Protein AF-0000000081790454 (afdb_homodimer)

Organism: Acanthaster planci (NCBI:txid133434)

Solvent-accessible surface area (backbone atoms only — not comparable to full-atom values): 46398 Å² total; per-residue (Å²): 134,86,74,86,77,81,79,69,84,71,83,63,88,72,84,83,87,75,77,75,76,78,70,86,72,84,69,81,76,81,79,92,91,82,83,77,75,76,77,76,73,74,83,74,84,77,86,81,82,88,83,85,85,76,89,69,69,71,75,73,77,74,100,77,82,90,80,80,78,81,76,81,81,82,72,88,67,46,70,36,57,61,89,76,43,85,89,59,69,55,68,54,88,74,82,80,56,87,46,51,56,71,56,26,47,35,65,68,54,33,70,74,52,28,58,56,44,47,52,40,7,53,54,44,38,71,44,55,59,71,64,68,39,85,88,29,59,82,32,72,56,32,15,51,54,45,40,54,53,44,57,76,49,46,44,78,56,88,67,26,32,41,29,64,21,20,28,38,33,45,67,77,31,41,49,68,37,33,35,36,37,31,24,48,37,63,94,47,76,60,38,44,24,46,32,47,48,53,50,55,57,41,42,52,72,52,40,35,21,35,33,28,35,38,24,30,54,67,55,92,62,67,56,36,59,36,43,31,47,44,49,39,57,56,57,51,50,32,54,40,88,62,63,21,37,34,41,33,42,50,44,57,36,74,26,28,50,69,48,65,81,59,68,73,63,51,34,26,41,54,62,48,14,26,53,86,47,74,52,32,60,89,49,91,73,68,49,57,63,31,36,32,34,34,65,69,55,38,58,72,36,24,44,34,54,60,80,42,60,35,31,62,52,56,35,52,45,48,47,49,39,38,49,71,70,68,52,66,73,32,65,65,70,83,84,49,71,83,46,52,21,22,26,44,55,56,68,73,90,65,74,84,64,62,67,38,84,60,33,63,62,51,57,72,46,37,79,73,41,40,76,60,37,16,59,81,58,62,66,52,49,80,58,50,63,42,44,32,63,67,25,26,39,38,35,29,51,77,70,85,86,128,140,79,80,79,77,69,77,70,78,67,78,71,82,71,88,75,90,68,74,74,68,76,63,80,74,76,71,76,75,72,81,79,74,87,68,78,67,73,76,69,64,76,73,76,54,74,68,80,75,80,78,81,82,84,82,86,80,83,84,82,82,82,80,79,84,83,76,78,66,79,69,75,77,79,73,87,66,47,70,35,56,62,90,78,43,85,89,58,69,54,66,53,88,75,83,80,58,86,46,50,55,69,54,25,47,33,67,68,54,32,70,73,53,29,58,55,45,46,52,40,8,53,53,43,38,71,45,55,61,69,64,68,40,85,88,30,61,82,31,72,58,33,16,50,54,45,40,56,53,44,56,75,50,47,44,77,56,88,67,26,32,40,29,62,20,21,28,37,31,45,68,77,29,41,46,64,36,34,35,37,36,31,22,48,37,64,94,46,77,60,38,46,26,46,31,48,49,52,50,53,58,41,44,52,70,52,41,35,20,35,35,29,35,38,24,29,54,66,55,92,62,67,54,37,59,36,41,33,47,44,49,36,56,56,56,52,48,30,54,41,88,61,63,20,39,34,40,35,42,50,44,57,34,73,25,28,48,67,46,64,81,58,66,71,62,51,35,25,41,56,61,45,11,25,52,86,47,73,52,30,61,90,48,90,73,68,49,58,64,32,35,32,34,35,64,68,55,37,57,70,38,24,45,34,54,60,81,41,60,36,30,64,52,55,35,53,45,48,47,51,39,40,50,73,71,66,52,68,72,33,64,63,69,80,85,52,70,84,44,51,23,23,26,44,55,57,67,75,90,66,74,84,62,63,68,37,84,60,34,63,60,52,57,73,46,36,77,74,41,39,77,60,37,16,59,80,60,62,69,63,65,88,57,50,62,44,44,31,63,69,24,26,39,38,34,30,54,76,70,85,86,127

pLDDT: mean 78.15, std 27.87, range [16.36, 98.94]

Foldseek 3Di:
DDDDDPPPPCPCPDDDDCPPPPDDPPPPDDDDDDDPPPCPPPPDPDPDDDDDDDVPDPPDPPPDDDDPPPPPPDDDAAAADALDHPPFWAFDPDDLDFDALLRLLCLLQPDPRSVLLFVLQVVLQVPLLVLDDPVCALHPVLQCVLQVVQVVSWDDRDQWIAGFAAWIAGDRHHYPFEEEEEEEDEPPNRLQSSQLSQVSVLLVSSRYTYAYEYQYADDDFFRFLQLSQQVSLRRVVSNHDGFKYKYAYSFWHAGGSSLRPGDPQPFEQLAQAEVVCPTHDPDDQQQDRITMHGPVLCVLQLGWFRQDGFDDQRRNLVSVSSVVSPHDYHYDDPPPPSRGRYIYGRPPPDDHTDHDPCNVVCSVCSVVVSVCGHNNPNDWPQWRWRTHRNRIYTYTHDDRDD/DDPDPPPCVCPPPDDDCPVPPPPPPPPPPPDDDPPPPPCPPPPPPPPPPPDDDDDDDDPDDPPDDDPPPVPPPDDDAAAADALDHPPFWAFDPDDLDWDALLRLLCLQQPPPRSVLLFVLQVVLQVPQLVLDDPVCALHPVLQCVLQVVQVVSWDDRDQWIFTFAAWIAGDRHHYPFEEEEEEEDEPPNRLQSSQLSQVSVLLVSSRYGYAYEYQYADDDFFDFLQLSQQVSLRRVSSHHDGFKYKYAYSFWHAGGSSLRPGDPQPFEQLAQAEVVRPTHDPDDQQQDRITMHGPVLCVLQLGWFRQDGFDDQRRNLVSVSSVVSPHDYHYDDPPPPSRGNYIYGRPPPDDHTDDDPCNVVCSVCSVVVSVCGHNNPNDWPQWRWRTHRNRIYTYTHDDHDD

Structure (mmCIF, N/CA/C/O backbone):
data_AF-0000000081790454-model_v1
#
loop_
_entity.id
_entity.type
_entity.pdbx_description
1 polymer Beta-1,4-galactosyltransferase
#
loop_
_atom_site.group_PDB
_atom_site.id
_atom_site.type_symbol
_atom_site.label_atom_id
_atom_site.label_alt_id
_atom_site.label_comp_id
_atom_site.label_asym_id
_atom_site.label_entity_id
_atom_site.label_seq_id
_atom_site.pdbx_PDB_ins_code
_atom_site.Cartn_x
_atom_site.Cartn_y
_atom_site.Cartn_z
_atom_site.occupancy
_atom_site.B_iso_or_equiv
_atom_site.auth_seq_id
_atom_site.auth_comp_id
_atom_site.auth_asym_id
_atom_site.auth_atom_id
_atom_site.pdbx_PDB_model_num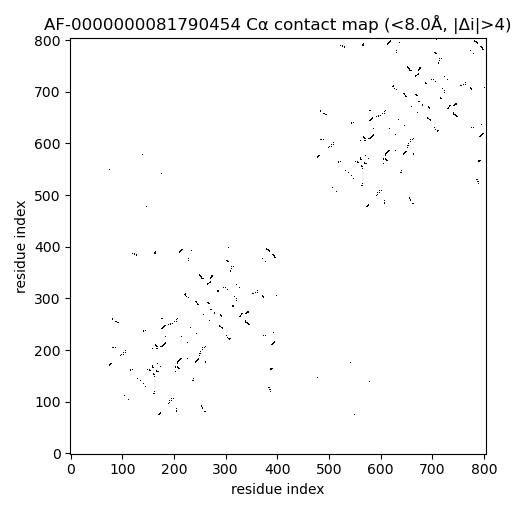
ATOM 1 N N . MET A 1 1 ? 54.562 -32.062 18.672 1 19 1 MET A N 1
ATOM 2 C CA . MET A 1 1 ? 54.812 -31.688 20.062 1 19 1 MET A CA 1
ATOM 3 C C . MET A 1 1 ? 54.719 -30.172 20.25 1 19 1 MET A C 1
ATOM 5 O O . MET A 1 1 ? 55.031 -29.641 21.312 1 19 1 MET A O 1
ATOM 9 N N . ASN A 1 2 ? 54.594 -29.453 19.062 1 19.81 2 ASN A N 1
ATOM 10 C CA . ASN A 1 2 ? 55.219 -28.141 18.938 1 19.81 2 ASN A CA 1
ATOM 11 C C . ASN A 1 2 ? 54.531 -27.094 19.781 1 19.81 2 ASN A C 1
ATOM 13 O O . ASN A 1 2 ? 53.312 -27.141 19.984 1 19.81 2 ASN A O 1
ATOM 17 N N . GLY A 1 3 ? 55.125 -26.188 20.562 1 19.03 3 GLY A N 1
ATOM 18 C CA . GLY A 1 3 ? 55.281 -25.406 21.781 1 19.03 3 GLY A CA 1
ATOM 19 C C . GLY A 1 3 ? 54.625 -24.047 21.672 1 19.03 3 GLY A C 1
ATOM 20 O O . GLY A 1 3 ? 54.781 -23.203 22.562 1 19.03 3 GLY A O 1
ATOM 21 N N . ILE A 1 4 ? 53.906 -23.688 20.469 1 22.06 4 ILE A N 1
ATOM 22 C CA . ILE A 1 4 ? 54.031 -22.25 20.312 1 22.06 4 ILE A CA 1
ATOM 23 C C . ILE A 1 4 ? 53.344 -21.547 21.484 1 22.06 4 ILE A C 1
ATOM 25 O O . ILE A 1 4 ? 52.344 -22.031 22.016 1 22.06 4 ILE A O 1
ATOM 29 N N . GLN A 1 5 ? 53.844 -20.406 21.828 1 18.7 5 GLN A N 1
ATOM 30 C CA . GLN A 1 5 ? 54.062 -19.359 22.828 1 18.7 5 GLN A CA 1
ATOM 31 C C . GLN A 1 5 ? 52.938 -18.359 22.844 1 18.7 5 GLN A C 1
ATOM 33 O O . GLN A 1 5 ? 52.594 -17.781 21.812 1 18.7 5 GLN A O 1
ATOM 38 N N . LYS A 1 6 ? 51.875 -18.531 23.797 1 19.11 6 LYS A N 1
ATOM 39 C CA . LYS A 1 6 ? 50.562 -17.969 24.062 1 19.11 6 LYS A CA 1
ATOM 40 C C . LYS A 1 6 ? 50.656 -16.484 24.422 1 19.11 6 LYS A C 1
ATOM 42 O O . LYS A 1 6 ? 51.312 -16.125 25.406 1 19.11 6 LYS A O 1
ATOM 47 N N . ALA A 1 7 ? 51.094 -15.641 23.406 1 19.56 7 ALA A N 1
ATOM 48 C CA . ALA A 1 7 ? 51.5 -14.297 23.812 1 19.56 7 ALA A CA 1
ATOM 49 C C . ALA A 1 7 ? 50.312 -13.516 24.359 1 19.56 7 ALA A C 1
ATOM 51 O O . ALA A 1 7 ? 49.219 -13.492 23.75 1 19.56 7 ALA A O 1
ATOM 52 N N . PHE A 1 8 ? 50.156 -13.25 25.719 1 19.64 8 PHE A N 1
ATOM 53 C CA . PHE A 1 8 ? 49.188 -12.758 26.703 1 19.64 8 PHE A CA 1
ATOM 54 C C . PHE A 1 8 ? 49 -11.25 26.562 1 19.64 8 PHE A C 1
ATOM 56 O O . PHE A 1 8 ? 48.062 -10.68 27.141 1 19.64 8 PHE A O 1
ATOM 63 N N . ALA A 1 9 ? 48.781 -10.641 25.344 1 20.28 9 ALA A N 1
ATOM 64 C CA . ALA A 1 9 ? 49.062 -9.211 25.516 1 20.28 9 ALA A CA 1
ATOM 65 C C . ALA A 1 9 ? 48.031 -8.547 26.422 1 20.28 9 ALA A C 1
ATOM 67 O O . ALA A 1 9 ? 46.812 -8.766 26.25 1 20.28 9 ALA A O 1
ATOM 68 N N . VAL A 1 10 ? 48.312 -8.164 27.641 1 19.27 10 VAL A N 1
ATOM 69 C CA . VAL A 1 10 ? 47.812 -7.613 28.891 1 19.27 10 VAL A CA 1
ATOM 70 C C . VAL A 1 10 ? 47.406 -6.156 28.688 1 19.27 10 VAL A C 1
ATOM 72 O O . VAL A 1 10 ? 48.219 -5.32 28.297 1 19.27 10 VAL A O 1
ATOM 75 N N . CYS A 1 11 ? 46.688 -5.66 27.672 1 20.14 11 CYS A N 1
ATOM 76 C CA . CYS A 1 11 ? 46.781 -4.207 27.734 1 20.14 11 CYS A CA 1
ATOM 77 C C . CYS A 1 11 ? 46.125 -3.672 29 1 20.14 11 CYS A C 1
ATOM 79 O O . CYS A 1 11 ? 44.969 -4.02 29.312 1 20.14 11 CYS A O 1
ATOM 81 N N . LEU A 1 12 ? 46.875 -3.184 29.922 1 19.67 12 LEU A N 1
ATOM 82 C CA . LEU A 1 12 ? 46.812 -2.74 31.312 1 19.67 12 LEU A CA 1
ATOM 83 C C . LEU A 1 12 ? 46.062 -1.419 31.422 1 19.67 12 LEU A C 1
ATOM 85 O O . LEU A 1 12 ? 45.75 -0.974 32.531 1 19.67 12 LEU A O 1
ATOM 89 N N . VAL A 1 13 ? 45.219 -0.922 30.547 1 22.52 13 VAL A N 1
ATOM 90 C CA . VAL A 1 13 ? 45.156 0.494 30.891 1 22.52 13 VAL A CA 1
ATOM 91 C C . VAL A 1 13 ? 44.562 0.667 32.281 1 22.52 13 VAL A C 1
ATOM 93 O O . VAL A 1 13 ? 43.531 0.083 32.594 1 22.52 13 VAL A O 1
ATOM 96 N N . VAL A 1 14 ? 45.25 1.153 33.312 1 19.31 14 VAL A N 1
ATOM 97 C CA . VAL A 1 14 ? 45.312 1.181 34.781 1 19.31 14 VAL A CA 1
ATOM 98 C C . VAL A 1 14 ? 44.156 2.012 35.312 1 19.31 14 VAL A C 1
ATOM 100 O O . VAL A 1 14 ? 43.562 1.686 36.375 1 19.31 14 VAL A O 1
ATOM 103 N N . GLY A 1 15 ? 43.875 3.211 34.812 1 20.62 15 GLY A N 1
ATOM 104 C CA . GLY A 1 15 ? 43.656 4.102 35.938 1 20.62 15 GLY A CA 1
ATOM 105 C C . GLY A 1 15 ? 42.406 3.771 36.75 1 20.62 15 GLY A C 1
ATOM 106 O O . GLY A 1 15 ? 41.594 2.963 36.312 1 20.62 15 GLY A O 1
ATOM 107 N N . THR A 1 16 ? 41.969 4.668 37.75 1 18.81 16 THR A N 1
ATOM 108 C CA . THR A 1 16 ? 41.469 4.598 39.125 1 18.81 16 THR A CA 1
ATOM 109 C C . THR A 1 16 ? 40 4.184 39.156 1 18.81 16 THR A C 1
ATOM 111 O O . THR A 1 16 ? 39.625 3.205 39.812 1 18.81 16 THR A O 1
ATOM 114 N N . THR A 1 17 ? 39.031 5.219 39.438 1 20.53 17 THR A N 1
ATOM 115 C CA . THR A 1 17 ? 37.969 5.121 40.438 1 20.53 17 THR A CA 1
ATOM 116 C C . THR A 1 17 ? 36.75 4.391 39.875 1 20.53 17 THR A C 1
ATOM 118 O O . THR A 1 17 ? 36.375 4.59 38.719 1 20.53 17 THR A O 1
ATOM 121 N N . LEU A 1 18 ? 36.219 3.322 40.438 1 19 18 LEU A N 1
ATOM 122 C CA . LEU A 1 18 ? 35.406 2.125 40.281 1 19 18 LEU A CA 1
ATOM 123 C C . LEU A 1 18 ? 33.906 2.482 40.188 1 19 18 LEU A C 1
ATOM 125 O O . LEU A 1 18 ? 33.188 2.398 41.188 1 19 18 LEU A O 1
ATOM 129 N N . GLN A 1 19 ? 33.5 3.762 39.906 1 19.33 19 GLN A N 1
ATOM 130 C CA . GLN A 1 19 ? 32.156 3.867 40.469 1 19.33 19 GLN A CA 1
ATOM 131 C C . GLN A 1 19 ? 31.172 2.969 39.75 1 19.33 19 GLN A C 1
ATOM 133 O O . GLN A 1 19 ? 31.078 3 38.531 1 19.33 19 GLN A O 1
ATOM 138 N N . LEU A 1 20 ? 30.781 1.791 40.281 1 18.45 20 LEU A N 1
ATOM 139 C CA . LEU A 1 20 ? 30.047 0.651 39.719 1 18.45 20 LEU A CA 1
ATOM 140 C C . LEU A 1 20 ? 28.609 1.036 39.375 1 18.45 20 LEU A C 1
ATOM 142 O O . LEU A 1 20 ? 27.844 1.417 40.25 1 18.45 20 LEU A O 1
ATOM 146 N N . VAL A 1 21 ? 28.344 2.068 38.594 1 18.69 21 VAL A N 1
ATOM 147 C CA . VAL A 1 21 ? 26.906 2.371 38.688 1 18.69 21 VAL A CA 1
ATOM 148 C C . VAL A 1 21 ? 26.109 1.251 38.062 1 18.69 21 VAL A C 1
ATOM 150 O O . VAL A 1 21 ? 26.359 0.872 36.906 1 18.69 21 VAL A O 1
ATOM 153 N N . ILE A 1 22 ? 25.5 0.336 38.812 1 18.14 22 ILE A N 1
ATOM 154 C CA . ILE A 1 22 ? 24.781 -0.915 38.594 1 18.14 22 ILE A CA 1
ATOM 155 C C . ILE A 1 22 ? 23.547 -0.646 37.75 1 18.14 22 ILE A C 1
ATOM 157 O O . ILE A 1 22 ? 22.609 0.022 38.188 1 18.14 22 ILE A O 1
ATOM 161 N N . LEU A 1 23 ? 23.641 -0.166 36.531 1 18.03 23 LEU A N 1
ATOM 162 C CA . LEU A 1 23 ? 22.328 0.188 36 1 18.03 23 LEU A CA 1
ATOM 163 C C . LEU A 1 23 ? 21.484 -1.061 35.75 1 18.03 23 LEU A C 1
ATOM 165 O O . LEU A 1 23 ? 22 -2.064 35.25 1 18.03 23 LEU A O 1
ATOM 169 N N . PRO A 1 24 ? 20.234 -1.239 36.375 1 19 24 PRO A N 1
ATOM 170 C CA . PRO A 1 24 ? 19.406 -2.447 36.469 1 19 24 PRO A CA 1
ATOM 171 C C . PRO A 1 24 ? 19.078 -3.037 35.094 1 19 24 PRO A C 1
ATOM 173 O O . PRO A 1 24 ? 18.766 -2.295 34.156 1 19 24 PRO A O 1
ATOM 176 N N . LEU A 1 25 ? 19.766 -4.105 34.719 1 18.61 25 LEU A N 1
ATOM 177 C CA . LEU A 1 25 ? 19.656 -4.891 33.5 1 18.61 25 LEU A CA 1
ATOM 178 C C . LEU A 1 25 ? 18.328 -5.633 33.438 1 18.61 25 LEU A C 1
ATOM 180 O O . LEU A 1 25 ? 18.031 -6.461 34.312 1 18.61 25 LEU A O 1
ATOM 184 N N . PHE A 1 26 ? 17.234 -4.91 33.062 1 18.86 26 PHE A N 1
ATOM 185 C CA . PHE A 1 26 ? 15.945 -5.586 33.062 1 18.86 26 PHE A CA 1
ATOM 186 C C . PHE A 1 26 ? 16 -6.879 32.25 1 18.86 26 PHE A C 1
ATOM 188 O O . PHE A 1 26 ? 16.406 -6.875 31.109 1 18.86 26 PHE A O 1
ATOM 195 N N . TYR A 1 27 ? 16.344 -7.918 32.906 1 17.56 27 TYR A N 1
ATOM 196 C CA . TYR A 1 27 ? 16.5 -9.281 32.406 1 17.56 27 TYR A CA 1
ATOM 197 C C . TYR A 1 27 ? 15.156 -9.883 32.031 1 17.56 27 TYR A C 1
ATOM 199 O O . TYR A 1 27 ? 14.258 -9.977 32.875 1 17.56 27 TYR A O 1
ATOM 207 N N . PHE A 1 28 ? 14.688 -9.562 30.938 1 18.02 28 PHE A N 1
ATOM 208 C CA . PHE A 1 28 ? 13.398 -10.094 30.5 1 18.02 28 PHE A CA 1
ATOM 209 C C . PHE A 1 28 ? 13.438 -11.617 30.438 1 18.02 28 PHE A C 1
ATOM 211 O O . PHE A 1 28 ? 14.156 -12.188 29.609 1 18.02 28 PHE A O 1
ATOM 218 N N . HIS A 1 29 ? 13.305 -12.164 31.547 1 16.36 29 HIS A N 1
ATOM 219 C CA . HIS A 1 29 ? 13.344 -13.617 31.719 1 16.36 29 HIS A CA 1
ATOM 220 C C . HIS A 1 29 ? 12.203 -14.281 30.953 1 16.36 29 HIS A C 1
ATOM 222 O O . HIS A 1 29 ? 11.078 -13.781 30.953 1 16.36 29 HIS A O 1
ATOM 228 N N . ARG A 1 30 ? 12.422 -15.266 30.125 1 18.58 30 ARG A N 1
ATOM 229 C CA . ARG A 1 30 ? 11.852 -16.188 29.156 1 18.58 30 ARG A CA 1
ATOM 230 C C . ARG A 1 30 ? 10.836 -17.125 29.812 1 18.58 30 ARG A C 1
ATOM 232 O O . ARG A 1 30 ? 10.273 -18 29.156 1 18.58 30 ARG A O 1
ATOM 239 N N . GLY A 1 31 ? 10.789 -17.266 31.156 1 18.22 31 GLY A N 1
ATOM 240 C CA . GLY A 1 31 ? 10.477 -18.656 31.5 1 18.22 31 GLY A CA 1
ATOM 241 C C . GLY A 1 31 ? 9.062 -19.047 31.109 1 18.22 31 GLY A C 1
ATOM 242 O O . GLY A 1 31 ? 8.859 -20 30.359 1 18.22 31 GLY A O 1
ATOM 243 N N . MET A 1 32 ? 8.016 -19.203 32.188 1 17.95 32 MET A N 1
ATOM 244 C CA . MET A 1 32 ? 7.227 -20.344 32.656 1 17.95 32 MET A CA 1
ATOM 245 C C . MET A 1 32 ? 5.938 -20.484 31.844 1 17.95 32 MET A C 1
ATOM 247 O O . MET A 1 32 ? 5.512 -19.547 31.172 1 17.95 32 MET A O 1
ATOM 251 N N . SER A 1 33 ? 4.832 -21.375 32.406 1 17.94 33 SER A N 1
ATOM 252 C CA . SER A 1 33 ? 3.844 -22.422 32.125 1 17.94 33 SER A CA 1
ATOM 253 C C . SER A 1 33 ? 2.555 -21.812 31.578 1 17.94 33 SER A C 1
ATOM 255 O O . SER A 1 33 ? 2.158 -22.109 30.438 1 17.94 33 SER A O 1
ATOM 257 N N . GLY A 1 34 ? 1.314 -22.125 32.344 1 18.98 34 GLY A N 1
ATOM 258 C CA . GLY A 1 34 ? 0.034 -22.781 32.156 1 18.98 34 GLY A CA 1
ATOM 259 C C . GLY A 1 34 ? -1.061 -21.828 31.688 1 18.98 34 GLY A C 1
ATOM 260 O O . GLY A 1 34 ? -1.711 -22.078 30.672 1 18.98 34 GLY A O 1
ATOM 261 N N . ASP A 1 35 ? -1.716 -21.078 32.688 1 18.75 35 ASP A N 1
ATOM 262 C CA . ASP A 1 35 ? -3.156 -20.953 32.906 1 18.75 35 ASP A CA 1
ATOM 263 C C . ASP A 1 35 ? -3.738 -19.797 32.094 1 18.75 35 ASP A C 1
ATOM 265 O O . ASP A 1 35 ? -3.385 -18.641 32.344 1 18.75 35 ASP A O 1
ATOM 269 N N . TRP A 1 36 ? -3.908 -19.953 30.891 1 18.28 36 TRP A N 1
ATOM 270 C CA . TRP A 1 36 ? -4.445 -18.953 29.953 1 18.28 36 TRP A CA 1
ATOM 271 C C . TRP A 1 36 ? -5.812 -18.469 30.422 1 18.28 36 TRP A C 1
ATOM 273 O O . TRP A 1 36 ? -6.793 -19.219 30.391 1 18.28 36 TRP A O 1
ATOM 283 N N . TYR A 1 37 ? -5.824 -17.734 31.562 1 18.88 37 TYR A N 1
ATOM 284 C CA . TYR A 1 37 ? -7.125 -17.281 32.062 1 18.88 37 TYR A CA 1
ATOM 285 C C . TYR A 1 37 ? -7.855 -16.469 30.984 1 18.88 37 TYR A C 1
ATOM 287 O O . TYR A 1 37 ? -7.258 -15.625 30.312 1 18.88 37 TYR A O 1
ATOM 295 N N . GLN A 1 38 ? -8.844 -17.094 30.438 1 18.58 38 GLN A N 1
ATOM 296 C CA . GLN A 1 38 ? -9.906 -16.594 29.562 1 18.58 38 GLN A CA 1
ATOM 297 C C . GLN A 1 38 ? -10.562 -15.359 30.172 1 18.58 38 GLN A C 1
ATOM 299 O O . GLN A 1 38 ? -11.195 -15.438 31.219 1 18.58 38 GLN A O 1
ATOM 304 N N . PHE A 1 39 ? -9.867 -14.273 30.297 1 17.73 39 PHE A N 1
ATOM 305 C CA . PHE A 1 39 ? -10.586 -13.156 30.906 1 17.73 39 PHE A CA 1
ATOM 306 C C . PHE A 1 39 ? -11.812 -12.789 30.078 1 17.73 39 PHE A C 1
ATOM 308 O O . PHE A 1 39 ? -11.695 -12.422 28.906 1 17.73 39 PHE A O 1
ATOM 315 N N . GLU A 1 40 ? -12.953 -13.469 30.328 1 21.16 40 GLU A N 1
ATOM 316 C CA . GLU A 1 40 ? -14.297 -13.102 29.906 1 21.16 40 GLU A CA 1
ATOM 317 C C . GLU A 1 40 ? -14.688 -11.727 30.438 1 21.16 40 GLU A C 1
ATOM 319 O O . GLU A 1 40 ? -15.172 -11.602 31.562 1 21.16 40 GLU A O 1
ATOM 324 N N . GLY A 1 41 ? -13.812 -10.75 30.547 1 20.19 41 GLY A N 1
ATOM 325 C CA . GLY A 1 41 ? -14.312 -9.57 31.234 1 20.19 41 GLY A CA 1
ATOM 326 C C . GLY A 1 41 ? -15.461 -8.898 30.5 1 20.19 41 GLY A C 1
ATOM 327 O O . GLY A 1 41 ? -15.406 -8.711 29.281 1 20.19 41 GLY A O 1
ATOM 328 N N . GLU A 1 42 ? -16.703 -9.203 30.922 1 21.05 42 GLU A N 1
ATOM 329 C CA . GLU A 1 42 ? -17.953 -8.5 30.641 1 21.05 42 GLU A CA 1
ATOM 330 C C . GLU A 1 42 ? -17.828 -7.02 31 1 21.05 42 GLU A C 1
ATOM 332 O O . GLU A 1 42 ? -17.422 -6.668 32.094 1 21.05 42 GLU A O 1
ATOM 337 N N . ILE A 1 43 ? -17.234 -6.293 30.234 1 20.55 43 ILE A N 1
ATOM 338 C CA . ILE A 1 43 ? -17.172 -4.883 30.609 1 20.55 43 ILE A CA 1
ATOM 339 C C . ILE A 1 43 ? -18.578 -4.312 30.719 1 20.55 43 ILE A C 1
ATOM 341 O O . ILE A 1 43 ? -19.344 -4.324 29.75 1 20.55 43 ILE A O 1
ATOM 345 N N . TYR A 1 44 ? -19.203 -4.387 32.031 1 21.23 44 TYR A N 1
ATOM 346 C CA . TYR A 1 44 ? -20.438 -3.713 32.406 1 21.23 44 TYR A CA 1
ATOM 347 C C . TYR A 1 44 ? -20.219 -2.217 32.594 1 21.23 44 TYR A C 1
ATOM 349 O O . TYR A 1 44 ? -19.297 -1.802 33.281 1 21.23 44 TYR A O 1
ATOM 357 N N . VAL A 1 45 ? -20.375 -1.449 31.734 1 19.59 45 VAL A N 1
ATOM 358 C CA . VAL A 1 45 ? -20.328 -0.007 31.953 1 19.59 45 VAL A CA 1
ATOM 359 C C . VAL A 1 45 ? -21.5 0.423 32.812 1 19.59 45 VAL A C 1
ATOM 361 O O . VAL A 1 45 ? -22.656 0.406 32.375 1 19.59 45 VAL A O 1
ATOM 364 N N . ARG A 1 46 ? -21.594 0.083 34.188 1 21.86 46 ARG A N 1
ATOM 365 C CA . ARG A 1 46 ? -22.641 0.592 35.062 1 21.86 46 ARG A CA 1
ATOM 366 C C . ARG A 1 46 ? -22.453 2.08 35.344 1 21.86 46 ARG A C 1
ATOM 368 O O . ARG A 1 46 ? -21.375 2.504 35.781 1 21.86 46 ARG A O 1
ATOM 375 N N . ALA A 1 47 ? -23.344 3.094 34.906 1 21.11 47 ALA A N 1
ATOM 376 C CA . ALA A 1 47 ? -23.547 4.496 35.25 1 21.11 47 ALA A CA 1
ATOM 377 C C . ALA A 1 47 ? -23.969 4.637 36.719 1 21.11 47 ALA A C 1
ATOM 379 O O . ALA A 1 47 ? -25 4.113 37.125 1 21.11 47 ALA A O 1
ATOM 380 N N . GLU A 1 48 ? -23.156 4.621 37.656 1 21.77 48 GLU A N 1
ATOM 381 C CA . GLU A 1 48 ? -23.516 4.801 39.062 1 21.77 48 GLU A CA 1
ATOM 382 C C . GLU A 1 48 ? -24.016 6.219 39.344 1 21.77 48 GLU A C 1
ATOM 384 O O . GLU A 1 48 ? -23.312 7.191 39.062 1 21.77 48 GLU A O 1
ATOM 389 N N . SER A 1 49 ? -25.484 6.516 39.594 1 22 49 SER A N 1
ATOM 390 C CA . SER A 1 49 ? -26.281 7.613 40.125 1 22 49 SER A CA 1
ATOM 391 C C . SER A 1 49 ? -25.953 7.844 41.594 1 22 49 SER A C 1
ATOM 393 O O . SER A 1 49 ? -25.969 6.91 42.406 1 22 49 SER A O 1
ATOM 395 N N . THR A 1 50 ? -25.297 8.781 42.062 1 21.08 50 THR A N 1
ATOM 396 C CA . THR A 1 50 ? -25.125 9.172 43.469 1 21.08 50 THR A CA 1
ATOM 397 C C . THR A 1 50 ? -26.438 9.727 44.031 1 21.08 50 THR A C 1
ATOM 399 O O . THR A 1 50 ? -26.969 10.711 43.5 1 21.08 50 THR A O 1
ATOM 402 N N . ARG A 1 51 ? -27.297 9.062 45.125 1 23.12 51 ARG A N 1
ATOM 403 C CA . ARG A 1 51 ? -28.453 9.203 46.031 1 23.12 51 ARG A CA 1
ATOM 404 C C . ARG A 1 51 ? -28.203 10.297 47.062 1 23.12 51 ARG A C 1
ATOM 406 O O . ARG A 1 51 ? -27.391 10.141 47.969 1 23.12 51 ARG A O 1
ATOM 413 N N . THR A 1 52 ? -28.422 11.57 47 1 20.97 52 THR A N 1
ATOM 414 C CA . THR A 1 52 ? -28.672 12.375 48.188 1 20.97 52 THR A CA 1
ATOM 415 C C . THR A 1 52 ? -29.891 11.844 48.938 1 20.97 52 THR A C 1
ATOM 417 O O . THR A 1 52 ? -30.656 11.031 48.406 1 20.97 52 THR A O 1
ATOM 420 N N . GLY A 1 53 ? -30.734 12.602 50.125 1 21.36 53 GLY A N 1
ATOM 421 C CA . GLY A 1 53 ? -31.625 12.516 51.281 1 21.36 53 GLY A CA 1
ATOM 422 C C . GLY A 1 53 ? -33.031 12.031 50.938 1 21.36 53 GLY A C 1
ATOM 423 O O . GLY A 1 53 ? -33.469 10.969 51.375 1 21.36 53 GLY A O 1
ATOM 424 N N . SER A 1 54 ? -34.312 13.039 51.156 1 22.41 54 SER A N 1
ATOM 425 C CA . SER A 1 54 ? -35.625 12.508 51.469 1 22.41 54 SER A CA 1
ATOM 426 C C . SER A 1 54 ? -35.969 11.32 50.562 1 22.41 54 SER A C 1
ATOM 428 O O . SER A 1 54 ? -35.25 11.016 49.625 1 22.41 54 SER A O 1
ATOM 430 N N . GLY A 1 55 ? -37.656 10.898 50.5 1 20.2 55 GLY A N 1
ATOM 431 C CA . GLY A 1 55 ? -38.406 9.742 50.031 1 20.2 55 GLY A CA 1
ATOM 432 C C . GLY A 1 55 ? -38.125 9.367 48.594 1 20.2 55 GLY A C 1
ATOM 433 O O . GLY A 1 55 ? -38.75 9.898 47.688 1 20.2 55 GLY A O 1
ATOM 434 N N . ARG A 1 56 ? -37.219 9.492 48.281 1 20.94 56 ARG A N 1
ATOM 435 C CA . ARG A 1 56 ? -36.656 10.031 47.062 1 20.94 56 ARG A CA 1
ATOM 436 C C . ARG A 1 56 ? -36.938 9.117 45.875 1 20.94 56 ARG A C 1
ATOM 438 O O . ARG A 1 56 ? -36.406 8.008 45.781 1 20.94 56 ARG A O 1
ATOM 445 N N . GLY A 1 57 ? -38.25 9.312 45.375 1 17.69 57 GLY A N 1
ATOM 446 C CA . GLY A 1 57 ? -39.125 8.43 44.656 1 17.69 57 GLY A CA 1
ATOM 447 C C . GLY A 1 57 ? -38.469 7.73 43.5 1 17.69 57 GLY A C 1
ATOM 448 O O . GLY A 1 57 ? -37.438 8.188 43 1 17.69 57 GLY A O 1
ATOM 449 N N . VAL A 1 58 ? -38.75 6.363 43.469 1 18.36 58 VAL A N 1
ATOM 450 C CA . VAL A 1 58 ? -38.469 5.285 42.531 1 18.36 58 VAL A CA 1
ATOM 451 C C . VAL A 1 58 ? -38.75 5.75 41.094 1 18.36 58 VAL A C 1
ATOM 453 O O . VAL A 1 58 ? -39.906 6.117 40.781 1 18.36 58 VAL A O 1
ATOM 456 N N . VAL A 1 59 ? -38 6.777 40.781 1 20.27 59 VAL A N 1
ATOM 457 C CA . VAL A 1 59 ? -38.562 7.219 39.531 1 20.27 59 VAL A CA 1
ATOM 458 C C . VAL A 1 59 ? -39.094 6.016 38.75 1 20.27 59 VAL A C 1
ATOM 460 O O . VAL A 1 59 ? -38.438 4.965 38.688 1 20.27 59 VAL A O 1
ATOM 463 N N . GLY A 1 60 ? -40.344 5.879 38.781 1 18.33 60 GLY A N 1
ATOM 464 C CA . GLY A 1 60 ? -41.281 4.984 38.094 1 18.33 60 GLY A CA 1
ATOM 465 C C . GLY A 1 60 ? -40.75 4.527 36.719 1 18.33 60 GLY A C 1
ATOM 466 O O . GLY A 1 60 ? -39.906 5.191 36.125 1 18.33 60 GLY A O 1
ATOM 467 N N . THR A 1 61 ? -40.844 3.209 36.625 1 21.09 61 THR A N 1
ATOM 468 C CA . THR A 1 61 ? -40.781 2.176 35.594 1 21.09 61 THR A CA 1
ATOM 469 C C . THR A 1 61 ? -41.594 2.588 34.375 1 21.09 61 THR A C 1
ATOM 471 O O . THR A 1 61 ? -42.812 2.451 34.344 1 21.09 61 THR A O 1
ATOM 474 N N . ALA A 1 62 ? -41.531 3.803 33.875 1 20.59 62 ALA A N 1
ATOM 475 C CA . ALA A 1 62 ? -42.562 3.93 32.875 1 20.59 62 ALA A CA 1
ATOM 476 C C . ALA A 1 62 ? -42.594 2.727 31.938 1 20.59 62 ALA A C 1
ATOM 478 O O . ALA A 1 62 ? -41.562 2.086 31.719 1 20.59 62 ALA A O 1
ATOM 479 N N . SER A 1 63 ? -43.781 2.17 31.5 1 20.61 63 SER A N 1
ATOM 480 C CA . SER A 1 63 ? -44.562 1.372 30.578 1 20.61 63 SER A CA 1
ATOM 481 C C . SER A 1 63 ? -44.219 1.7 29.125 1 20.61 63 SER A C 1
ATOM 483 O O . SER A 1 63 ? -44.812 2.613 28.531 1 20.61 63 SER A O 1
ATOM 485 N N . ARG A 1 64 ? -42.906 1.692 28.688 1 24.16 64 ARG A N 1
ATOM 486 C CA . ARG A 1 64 ? -41.75 1.767 27.797 1 24.16 64 ARG A CA 1
ATOM 487 C C . ARG A 1 64 ? -41.781 0.652 26.75 1 24.16 64 ARG A C 1
ATOM 489 O O . ARG A 1 64 ? -41.594 -0.52 27.094 1 24.16 64 ARG A O 1
ATOM 496 N N . ASN A 1 65 ? -42.219 0.739 25.453 1 25.5 65 ASN A N 1
ATOM 497 C CA . ASN A 1 65 ? -42.781 0.106 24.266 1 25.5 65 ASN A CA 1
ATOM 498 C C . ASN A 1 65 ? -41.719 -0.571 23.422 1 25.5 65 ASN A C 1
ATOM 500 O O . ASN A 1 65 ? -40.531 -0.24 23.531 1 25.5 65 ASN A O 1
ATOM 504 N N . GLY A 1 66 ? -41.812 -1.647 22.391 1 26.41 66 GLY A N 1
ATOM 505 C CA . GLY A 1 66 ? -41.156 -2.754 21.719 1 26.41 66 GLY A CA 1
ATOM 506 C C . GLY A 1 66 ? -40 -2.322 20.875 1 26.41 66 GLY A C 1
ATOM 507 O O . GLY A 1 66 ? -39.562 -3.041 19.953 1 26.41 66 GLY A O 1
ATOM 508 N N . SER A 1 67 ? -39.344 -1.152 20.75 1 28.86 67 SER A N 1
ATOM 509 C CA . SER A 1 67 ? -38.406 -0.877 19.656 1 28.86 67 SER A CA 1
ATOM 510 C C . SER A 1 67 ? -37.062 -1.557 19.906 1 28.86 67 SER A C 1
ATOM 512 O O . SER A 1 67 ? -36.469 -1.374 20.953 1 28.86 67 SER A O 1
ATOM 514 N N . THR A 1 68 ? -36.562 -2.732 19.281 1 30.5 68 THR A N 1
ATOM 515 C CA . THR A 1 68 ? -35.406 -3.613 19.141 1 30.5 68 THR A CA 1
ATOM 516 C C . THR A 1 68 ? -34.125 -2.807 18.891 1 30.5 68 THR A C 1
ATOM 518 O O . THR A 1 68 ? -33.938 -2.223 17.828 1 30.5 68 THR A O 1
ATOM 521 N N . THR A 1 69 ? -33.469 -2.062 19.766 1 34.12 69 THR A N 1
ATOM 522 C CA . THR A 1 69 ? -32.156 -1.456 19.641 1 34.12 69 THR A CA 1
ATOM 523 C C . THR A 1 69 ? -31.141 -2.467 19.125 1 34.12 69 THR A C 1
ATOM 525 O O . THR A 1 69 ? -30.938 -3.52 19.734 1 34.12 69 THR A O 1
ATOM 528 N N . GLU A 1 70 ? -30.781 -2.658 17.922 1 33.41 70 GLU A N 1
ATOM 529 C CA . GLU A 1 70 ? -29.766 -3.471 17.25 1 33.41 70 GLU A CA 1
ATOM 530 C C . GLU A 1 70 ? -28.406 -3.303 17.922 1 33.41 70 GLU A C 1
ATOM 532 O O . GLU A 1 70 ? -27.859 -2.195 17.969 1 33.41 70 GLU A O 1
ATOM 537 N N . ARG A 1 71 ? -28.047 -3.928 19.094 1 36.31 71 ARG A N 1
ATOM 538 C CA . ARG A 1 71 ? -26.75 -4.082 19.766 1 36.31 71 ARG A CA 1
ATOM 539 C C . ARG A 1 71 ? -25.641 -4.348 18.766 1 36.31 71 ARG A C 1
ATOM 541 O O . ARG A 1 71 ? -25.672 -5.352 18.047 1 36.31 71 ARG A O 1
ATOM 548 N N . ILE A 1 72 ? -24.984 -3.354 18.234 1 46.25 72 ILE A N 1
ATOM 549 C CA . ILE A 1 72 ? -23.828 -3.582 17.359 1 46.25 72 ILE A CA 1
ATOM 550 C C . ILE A 1 72 ? -22.75 -4.332 18.125 1 46.25 72 ILE A C 1
ATOM 552 O O . ILE A 1 72 ? -22.203 -3.822 19.109 1 46.25 72 ILE A O 1
ATOM 556 N N . LEU A 1 73 ? -22.812 -5.684 18.344 1 50.5 73 LEU A N 1
ATOM 557 C CA . LEU A 1 73 ? -21.812 -6.543 18.938 1 50.5 73 LEU A CA 1
ATOM 558 C C . LEU A 1 73 ? -20.453 -6.367 18.266 1 50.5 73 LEU A C 1
ATOM 560 O O . LEU A 1 73 ? -20.328 -6.602 17.062 1 50.5 73 LEU A O 1
ATOM 564 N N . PHE A 1 74 ? -19.625 -5.383 18.828 1 64.12 74 PHE A N 1
ATOM 565 C CA . PHE A 1 74 ? -18.234 -5.25 18.375 1 64.12 74 PHE A CA 1
ATOM 566 C C . PHE A 1 74 ? -17.391 -6.387 18.938 1 64.12 74 PHE A C 1
ATOM 568 O O . PHE A 1 74 ? -17.422 -6.664 20.141 1 64.12 74 PHE A O 1
ATOM 575 N N . HIS A 1 75 ? -16.938 -7.332 18.125 1 72.19 75 HIS A N 1
ATOM 576 C CA . HIS A 1 75 ? -16 -8.375 18.516 1 72.19 75 HIS A CA 1
ATOM 577 C C . HIS A 1 75 ? -14.586 -8.047 18.031 1 72.19 75 HIS A C 1
ATOM 579 O O . HIS A 1 75 ? -14.375 -7.777 16.859 1 72.19 75 HIS A O 1
ATOM 585 N N . ARG A 1 76 ? -13.688 -8.016 19.078 1 79.38 76 ARG A N 1
ATOM 586 C CA . ARG A 1 76 ? -12.289 -7.828 18.734 1 79.38 76 ARG A CA 1
ATOM 587 C C . ARG A 1 76 ? -11.781 -8.977 17.859 1 79.38 76 ARG A C 1
ATOM 589 O O . ARG A 1 76 ? -11.992 -10.148 18.188 1 79.38 76 ARG A O 1
ATOM 596 N N . LEU A 1 77 ? -11.227 -8.672 16.797 1 84 77 LEU A N 1
ATOM 597 C CA . LEU A 1 77 ? -10.609 -9.688 15.953 1 84 77 LEU A CA 1
ATOM 598 C C . LEU A 1 77 ? -9.156 -9.922 16.359 1 84 77 LEU A C 1
ATOM 600 O O . LEU A 1 77 ? -8.406 -8.969 16.594 1 84 77 LEU A O 1
ATOM 604 N N . SER A 1 78 ? -8.766 -11.188 16.531 1 85.75 78 SER A N 1
ATOM 605 C CA . SER A 1 78 ? -7.391 -11.562 16.844 1 85.75 78 SER A CA 1
ATOM 606 C C . SER A 1 78 ? -6.629 -11.969 15.578 1 85.75 78 SER A C 1
ATOM 608 O O . SER A 1 78 ? -7.234 -12.273 14.555 1 85.75 78 SER A O 1
ATOM 610 N N . GLU A 1 79 ? -5.355 -11.844 15.695 1 89.19 79 GLU A N 1
ATOM 611 C CA . GLU A 1 79 ? -4.512 -12.336 14.609 1 89.19 79 GLU A CA 1
ATOM 612 C C . GLU A 1 79 ? -4.621 -13.852 14.469 1 89.19 79 GLU A C 1
ATOM 614 O O . GLU A 1 79 ? -4.707 -14.57 15.469 1 89.19 79 GLU A O 1
ATOM 619 N N . CYS A 1 80 ? -4.648 -14.305 13.211 1 92.62 80 CYS A N 1
ATOM 620 C CA . CYS A 1 80 ? -4.586 -15.742 12.977 1 92.62 80 CYS A CA 1
ATOM 621 C C . CYS A 1 80 ? -3.271 -16.328 13.484 1 92.62 80 CYS A C 1
ATOM 623 O O . CYS A 1 80 ? -2.258 -15.625 13.539 1 92.62 80 CYS A O 1
ATOM 625 N N . PRO A 1 81 ? -3.357 -17.641 13.867 1 90.12 81 PRO A N 1
ATOM 626 C CA . PRO A 1 81 ? -2.07 -18.281 14.125 1 90.12 81 PRO A CA 1
ATOM 627 C C . PRO A 1 81 ? -1.163 -18.312 12.898 1 90.12 81 PRO A C 1
ATOM 629 O O . PRO A 1 81 ? -1.641 -18.5 11.773 1 90.12 81 PRO A O 1
ATOM 632 N N . ASP A 1 82 ? 0.03 -18 13.148 1 85.19 82 ASP A N 1
ATOM 633 C CA . ASP A 1 82 ? 0.988 -18.047 12.047 1 85.19 82 ASP A CA 1
ATOM 634 C C . ASP A 1 82 ? 1.341 -19.484 11.672 1 85.19 82 ASP A C 1
ATOM 636 O O . ASP A 1 82 ? 0.454 -20.297 11.406 1 85.19 82 ASP A O 1
ATOM 640 N N . SER A 1 83 ? 2.43 -20.031 11.727 1 82.69 83 SER A N 1
ATOM 641 C CA . SER A 1 83 ? 2.881 -21.344 11.242 1 82.69 83 SER A CA 1
ATOM 642 C C . SER A 1 83 ? 2.48 -22.453 12.203 1 82.69 83 SER A C 1
ATOM 644 O O . SER A 1 83 ? 2.377 -23.609 11.812 1 82.69 83 SER A O 1
ATOM 646 N N . ASN A 1 84 ? 2.158 -22.125 13.391 1 85.81 84 ASN A N 1
ATOM 647 C CA . ASN A 1 84 ? 1.718 -23.109 14.375 1 85.81 84 ASN A CA 1
ATOM 648 C C . ASN A 1 84 ? 0.199 -23.125 14.523 1 85.81 84 ASN A C 1
ATOM 650 O O . ASN A 1 84 ? -0.327 -22.703 15.562 1 85.81 84 ASN A O 1
ATOM 654 N N . ILE A 1 85 ? -0.449 -23.625 13.562 1 88.12 85 ILE A N 1
ATOM 655 C CA . ILE A 1 85 ? -1.907 -23.656 13.516 1 88.12 85 ILE A CA 1
ATOM 656 C C . ILE A 1 85 ? -2.422 -24.938 14.172 1 88.12 85 ILE A C 1
ATOM 658 O O . ILE A 1 85 ? -2.08 -26.047 13.742 1 88.12 85 ILE A O 1
ATOM 662 N N . PRO A 1 86 ? -3.295 -24.719 15.062 1 83.06 86 PRO A N 1
ATOM 663 C CA . PRO A 1 86 ? -3.816 -25.906 15.758 1 83.06 86 PRO A CA 1
ATOM 664 C C . PRO A 1 86 ? -4.566 -26.859 14.82 1 83.06 86 PRO A C 1
ATOM 666 O O . PRO A 1 86 ? -5.293 -26.406 13.938 1 83.06 86 PRO A O 1
ATOM 669 N N . HIS A 1 87 ? -4.312 -28.109 14.812 1 78.06 87 HIS A N 1
ATOM 670 C CA . HIS A 1 87 ? -5.008 -29.203 14.148 1 78.06 87 HIS A CA 1
ATOM 671 C C . HIS A 1 87 ? -4.691 -29.234 12.656 1 78.06 87 HIS A C 1
ATOM 673 O O . HIS A 1 87 ? -5.348 -29.938 11.891 1 78.06 87 HIS A O 1
ATOM 679 N N . LEU A 1 88 ? -3.764 -28.375 12.336 1 82.88 88 LEU A N 1
ATOM 680 C CA . LEU A 1 88 ? -3.334 -28.469 10.945 1 82.88 88 LEU A CA 1
ATOM 681 C C . LEU A 1 88 ? -2.463 -29.703 10.719 1 82.88 88 LEU A C 1
ATOM 683 O O . LEU A 1 88 ? -1.285 -29.703 11.086 1 82.88 88 LEU A O 1
ATOM 687 N N . ASN A 1 89 ? -2.953 -30.781 10.211 1 75.38 89 ASN A N 1
ATOM 688 C CA . ASN A 1 89 ? -2.17 -32 10.078 1 75.38 89 ASN A CA 1
ATOM 689 C C . ASN A 1 89 ? -2.619 -32.812 8.875 1 75.38 89 ASN A C 1
ATOM 691 O O . ASN A 1 89 ? -2.258 -34 8.75 1 75.38 89 ASN A O 1
ATOM 695 N N . ASN A 1 90 ? -3.182 -32.25 7.992 1 77.81 90 ASN A N 1
ATOM 696 C CA . ASN A 1 90 ? -3.707 -33 6.875 1 77.81 90 ASN A CA 1
ATOM 697 C C . ASN A 1 90 ? -2.607 -33.375 5.887 1 77.81 90 ASN A C 1
ATOM 699 O O . ASN A 1 90 ? -1.731 -32.562 5.59 1 77.81 90 ASN A O 1
ATOM 703 N N . ILE A 1 91 ? -2.543 -34.656 5.664 1 75.62 91 ILE A N 1
ATOM 704 C CA . ILE A 1 91 ? -1.73 -35.188 4.578 1 75.62 91 ILE A CA 1
ATOM 705 C C . ILE A 1 91 ? -2.635 -35.812 3.506 1 75.62 91 ILE A C 1
ATOM 707 O O . ILE A 1 91 ? -3.543 -36.594 3.812 1 75.62 91 ILE A O 1
ATOM 711 N N . SER A 1 92 ? -2.535 -35.219 2.305 1 68.12 92 SER A N 1
ATOM 712 C CA . SER A 1 92 ? -3.447 -35.688 1.264 1 68.12 92 SER A CA 1
ATOM 713 C C . SER A 1 92 ? -2.721 -36.562 0.233 1 68.12 92 SER A C 1
ATOM 715 O O . SER A 1 92 ? -1.642 -36.188 -0.238 1 68.12 92 SER A O 1
ATOM 717 N N . PHE A 1 93 ? -3.145 -37.812 0.216 1 67.19 93 PHE A N 1
ATOM 718 C CA . PHE A 1 93 ? -2.703 -38.656 -0.897 1 67.19 93 PHE A CA 1
ATOM 719 C C . PHE A 1 93 ? -3.678 -38.562 -2.064 1 67.19 93 PHE A C 1
ATOM 721 O O . PHE A 1 93 ? -4.758 -39.156 -2.031 1 67.19 93 PHE A O 1
ATOM 728 N N . TYR A 1 94 ? -3.389 -37.625 -2.93 1 70.75 94 TYR A N 1
ATOM 729 C CA . TYR A 1 94 ? -4.355 -37.031 -3.857 1 70.75 94 TYR A CA 1
ATOM 730 C C . TYR A 1 94 ? -4.516 -37.906 -5.094 1 70.75 94 TYR A C 1
ATOM 732 O O . TYR A 1 94 ? -3.566 -38.594 -5.516 1 70.75 94 TYR A O 1
ATOM 740 N N . ASP A 1 95 ? -5.77 -38.094 -5.422 1 82.19 95 ASP A N 1
ATOM 741 C CA . ASP A 1 95 ? -6.145 -38.5 -6.77 1 82.19 95 ASP A CA 1
ATOM 742 C C . ASP A 1 95 ? -5.91 -37.375 -7.773 1 82.19 95 ASP A C 1
ATOM 744 O O . ASP A 1 95 ? -6.582 -36.344 -7.727 1 82.19 95 ASP A O 1
ATOM 748 N N . LEU A 1 96 ? -4.883 -37.625 -8.641 1 91.62 96 LEU A N 1
ATOM 749 C CA . LEU A 1 96 ? -4.547 -36.594 -9.594 1 91.62 96 LEU A CA 1
ATOM 750 C C . LEU A 1 96 ? -5.219 -36.844 -10.938 1 91.62 96 LEU A C 1
ATOM 752 O O . LEU A 1 96 ? -4.652 -36.5 -11.984 1 91.62 96 LEU A O 1
ATOM 756 N N . ASP A 1 97 ? -6.422 -37.406 -10.836 1 88.94 97 ASP A N 1
ATOM 757 C CA . ASP A 1 97 ? -7.199 -37.656 -12.047 1 88.94 97 ASP A CA 1
ATOM 758 C C . ASP A 1 97 ? -7.695 -36.344 -12.641 1 88.94 97 ASP A C 1
ATOM 760 O O . ASP A 1 97 ? -7.855 -35.344 -11.93 1 88.94 97 ASP A O 1
ATOM 764 N N . ASN A 1 98 ? -7.969 -36.469 -13.953 1 91.81 98 ASN A N 1
ATOM 765 C CA . ASN A 1 98 ? -8.477 -35.281 -14.672 1 91.81 98 ASN A CA 1
ATOM 766 C C . ASN A 1 98 ? -9.812 -34.812 -14.094 1 91.81 98 ASN A C 1
ATOM 768 O O . ASN A 1 98 ? -10.648 -35.625 -13.711 1 91.81 98 ASN A O 1
ATOM 772 N N . ILE A 1 99 ? -9.938 -33.5 -14.008 1 93.69 99 ILE A N 1
ATOM 773 C CA . ILE A 1 99 ? -11.164 -32.844 -13.562 1 93.69 99 ILE A CA 1
ATOM 774 C C . ILE A 1 99 ? -11.344 -31.547 -14.32 1 93.69 99 ILE A C 1
ATOM 776 O O . ILE A 1 99 ? -10.367 -30.922 -14.75 1 93.69 99 ILE A O 1
ATOM 780 N N . THR A 1 100 ? -12.578 -31.219 -14.57 1 95.25 100 THR A N 1
ATOM 781 C CA . THR A 1 100 ? -12.844 -29.938 -15.211 1 95.25 100 THR A CA 1
ATOM 782 C C . THR A 1 100 ? -12.742 -28.797 -14.195 1 95.25 100 THR A C 1
ATOM 784 O O . THR A 1 100 ? -12.812 -29.031 -12.984 1 95.25 100 THR A O 1
ATOM 787 N N . MET A 1 101 ? -12.539 -27.625 -14.703 1 96 101 MET A N 1
ATOM 788 C CA . MET A 1 101 ? -12.477 -26.469 -13.812 1 96 101 MET A CA 1
ATOM 789 C C . MET A 1 101 ? -13.797 -26.297 -13.07 1 96 101 MET A C 1
ATOM 791 O O . MET A 1 101 ? -13.805 -25.969 -11.883 1 96 101 MET A O 1
ATOM 795 N N . ASP A 1 102 ? -14.93 -26.516 -13.75 1 94.56 102 ASP A N 1
ATOM 796 C CA . ASP A 1 102 ? -16.25 -26.438 -13.125 1 94.56 102 ASP A CA 1
ATOM 797 C C . ASP A 1 102 ? -16.359 -27.391 -11.945 1 94.56 102 ASP A C 1
ATOM 799 O O . ASP A 1 102 ? -16.906 -27.047 -10.898 1 94.56 102 ASP A O 1
ATOM 803 N N . GLN A 1 103 ? -15.859 -28.562 -12.164 1 94.75 103 GLN A N 1
ATOM 804 C CA . GLN A 1 103 ? -15.883 -29.562 -11.102 1 94.75 103 GLN A CA 1
ATOM 805 C C . GLN A 1 103 ? -14.977 -29.156 -9.938 1 94.75 103 GLN A C 1
ATOM 807 O O . GLN A 1 103 ? -15.352 -29.312 -8.773 1 94.75 103 GLN A O 1
ATOM 812 N N . ALA A 1 104 ? -13.734 -28.703 -10.281 1 95.56 104 ALA A N 1
ATOM 813 C CA . ALA A 1 104 ? -12.812 -28.234 -9.25 1 95.56 104 ALA A CA 1
ATOM 814 C C . ALA A 1 104 ? -13.43 -27.109 -8.43 1 95.56 104 ALA A C 1
ATOM 816 O O . ALA A 1 104 ? -13.312 -27.094 -7.203 1 95.56 104 ALA A O 1
ATOM 817 N N . GLU A 1 105 ? -14.078 -26.141 -9.086 1 96.25 105 GLU A N 1
ATOM 818 C CA . GLU A 1 105 ? -14.758 -25.031 -8.422 1 96.25 105 GLU A CA 1
ATOM 819 C C . GLU A 1 105 ? -15.875 -25.531 -7.512 1 96.25 105 GLU A C 1
ATOM 821 O O . GLU A 1 105 ? -16.031 -25.047 -6.391 1 96.25 105 GLU A O 1
ATOM 826 N N . SER A 1 106 ? -16.625 -26.484 -7.965 1 93.88 106 SER A N 1
ATOM 827 C CA . SER A 1 106 ? -17.688 -27.062 -7.164 1 93.88 106 SER A CA 1
ATOM 828 C C . SER A 1 106 ? -17.156 -27.719 -5.898 1 93.88 106 SER A C 1
ATOM 830 O O . SER A 1 106 ? -17.781 -27.641 -4.836 1 93.88 106 SER A O 1
ATOM 832 N N . VAL A 1 107 ? -16.047 -28.344 -6.043 1 91.94 107 VAL A N 1
ATOM 833 C CA . VAL A 1 107 ? -15.422 -29.016 -4.906 1 91.94 107 VAL A CA 1
ATOM 834 C C . VAL A 1 107 ? -14.945 -27.984 -3.893 1 91.94 107 VAL A C 1
ATOM 836 O O . VAL A 1 107 ? -15.125 -28.156 -2.684 1 91.94 107 VAL A O 1
ATOM 839 N N . VAL A 1 108 ? -14.367 -26.922 -4.332 1 95.19 108 VAL A N 1
ATOM 840 C CA . VAL A 1 108 ? -13.758 -25.906 -3.469 1 95.19 108 VAL A CA 1
ATOM 841 C C . VAL A 1 108 ? -14.852 -25.109 -2.764 1 95.19 108 VAL A C 1
ATOM 843 O O . VAL A 1 108 ? -14.75 -24.828 -1.567 1 95.19 108 VAL A O 1
ATOM 846 N N . PHE A 1 109 ? -15.922 -24.672 -3.389 1 95 109 PHE A N 1
ATOM 847 C CA . PHE A 1 109 ? -16.953 -23.797 -2.846 1 95 109 PHE A CA 1
ATOM 848 C C . PHE A 1 109 ? -18.062 -24.594 -2.182 1 95 109 PHE A C 1
ATOM 850 O O . PHE A 1 109 ? -18.734 -24.109 -1.275 1 95 109 PHE A O 1
ATOM 857 N N . GLY A 1 110 ? -18.281 -25.766 -2.602 1 89.19 110 GLY A N 1
ATOM 858 C CA . GLY A 1 110 ? -19.531 -26.438 -2.318 1 89.19 110 GLY A CA 1
ATOM 859 C C . GLY A 1 110 ? -20.656 -26.031 -3.254 1 89.19 110 GLY A C 1
ATOM 860 O O . GLY A 1 110 ? -20.625 -24.938 -3.836 1 89.19 110 GLY A O 1
ATOM 861 N N . SER A 1 111 ? -21.625 -26.75 -3.432 1 79.88 111 SER A N 1
ATOM 862 C CA . SER A 1 111 ? -22.625 -26.594 -4.484 1 79.88 111 SER A CA 1
ATOM 863 C C . SER A 1 111 ? -23.391 -25.281 -4.32 1 79.88 111 SER A C 1
ATOM 865 O O . SER A 1 111 ? -23.562 -24.531 -5.281 1 79.88 111 SER A O 1
ATOM 867 N N . GLU A 1 112 ? -23.891 -24.953 -3.209 1 83.5 112 GLU A N 1
ATOM 868 C CA . GLU A 1 112 ? -24.719 -23.766 -3.029 1 83.5 112 GLU A CA 1
ATOM 869 C C . GLU A 1 112 ? -23.891 -22.484 -3.16 1 83.5 112 GLU A C 1
ATOM 871 O O . GLU A 1 112 ? -24.281 -21.547 -3.869 1 83.5 112 GLU A O 1
ATOM 876 N N . GLU A 1 113 ? -22.797 -22.484 -2.562 1 90.75 113 GLU A N 1
ATOM 877 C CA . GLU A 1 113 ? -21.953 -21.297 -2.557 1 90.75 113 GLU A CA 1
ATOM 878 C C . GLU A 1 113 ? -21.297 -21.078 -3.916 1 90.75 113 GLU A C 1
ATOM 880 O O . GLU A 1 113 ? -20.969 -19.953 -4.277 1 90.75 113 GLU A O 1
ATOM 885 N N . PHE A 1 114 ? -21.25 -22.188 -4.684 1 93.12 114 PHE A N 1
ATOM 886 C CA . PHE A 1 114 ? -20.594 -22.094 -5.98 1 93.12 114 PHE A CA 1
ATOM 887 C C . PHE A 1 114 ? -21.391 -21.234 -6.945 1 93.12 114 PHE A C 1
ATOM 889 O O . PHE A 1 114 ? -20.828 -20.422 -7.68 1 93.12 114 PHE A O 1
ATOM 896 N N . GLU A 1 115 ? -22.656 -21.391 -6.977 1 89.94 115 GLU A N 1
ATOM 897 C CA . GLU A 1 115 ? -23.484 -20.609 -7.891 1 89.94 115 GLU A CA 1
ATOM 898 C C . GLU A 1 115 ? -23.406 -19.125 -7.578 1 89.94 115 GLU A C 1
ATOM 900 O O . GLU A 1 115 ? -23.359 -18.297 -8.492 1 89.94 115 GLU A O 1
ATOM 905 N N . LYS A 1 116 ? -23.391 -18.797 -6.359 1 90.88 116 LYS A N 1
ATOM 906 C CA . LYS A 1 116 ? -23.25 -17.391 -5.957 1 90.88 116 LYS A CA 1
ATOM 907 C C . LYS A 1 116 ? -21.891 -16.844 -6.363 1 90.88 116 LYS A C 1
ATOM 909 O O . LYS A 1 116 ? -21.797 -15.719 -6.875 1 90.88 116 LYS A O 1
ATOM 914 N N . ALA A 1 117 ? -20.891 -17.656 -6.148 1 94.5 117 ALA A N 1
ATOM 915 C CA . ALA A 1 117 ? -19.531 -17.25 -6.492 1 94.5 117 ALA A CA 1
ATOM 916 C C . ALA A 1 117 ? -19.375 -17.047 -7.996 1 94.5 117 ALA A C 1
ATOM 918 O O . ALA A 1 117 ? -18.703 -16.109 -8.445 1 94.5 117 ALA A O 1
ATOM 919 N N . ARG A 1 118 ? -20.031 -17.875 -8.711 1 93.75 118 ARG A N 1
ATOM 920 C CA . ARG A 1 118 ? -19.969 -17.797 -10.164 1 93.75 118 ARG A CA 1
ATOM 921 C C . ARG A 1 118 ? -20.625 -16.516 -10.664 1 93.75 118 ARG A C 1
ATOM 923 O O . ARG A 1 118 ? -20.109 -15.852 -11.578 1 93.75 118 ARG A O 1
ATOM 930 N N . ARG A 1 119 ? -21.75 -16.156 -10.109 1 90.56 119 ARG A N 1
ATOM 931 C CA . ARG A 1 119 ? -22.438 -14.938 -10.492 1 90.56 119 ARG A CA 1
ATOM 932 C C . ARG A 1 119 ? -21.594 -13.711 -10.188 1 90.56 119 ARG A C 1
ATOM 934 O O . ARG A 1 119 ? -21.469 -12.805 -11.016 1 90.56 119 ARG A O 1
ATOM 941 N N . ALA A 1 120 ? -21.031 -13.711 -9 1 93.25 120 ALA A N 1
ATOM 942 C CA . ALA A 1 120 ? -20.172 -12.602 -8.609 1 93.25 120 ALA A CA 1
ATOM 943 C C . ALA A 1 120 ? -18.969 -12.492 -9.539 1 93.25 120 ALA A C 1
ATOM 945 O O . ALA A 1 120 ? -18.547 -11.391 -9.898 1 93.25 120 ALA A O 1
ATOM 946 N N . THR A 1 121 ? -18.438 -13.594 -9.938 1 95.5 121 THR A N 1
ATOM 947 C CA . THR A 1 121 ? -17.25 -13.625 -10.781 1 95.5 121 THR A CA 1
ATOM 948 C C . THR A 1 121 ? -17.578 -13.148 -12.195 1 95.5 121 THR A C 1
ATOM 950 O O . THR A 1 121 ? -16.766 -12.477 -12.836 1 95.5 121 THR A O 1
ATOM 953 N N . THR A 1 122 ? -18.703 -13.57 -12.664 1 93.25 122 THR A N 1
ATOM 954 C CA . THR A 1 122 ? -19.156 -13.117 -13.977 1 93.25 122 THR A CA 1
ATOM 955 C C . THR A 1 122 ? -19.281 -11.602 -14.016 1 93.25 122 THR A C 1
ATOM 957 O O . THR A 1 122 ? -18.875 -10.961 -14.992 1 93.25 122 THR A O 1
ATOM 960 N N . LEU A 1 123 ? -19.812 -11.039 -12.992 1 91.19 123 LEU A N 1
ATOM 961 C CA . LEU A 1 123 ? -19.922 -9.586 -12.883 1 91.19 123 LEU A CA 1
ATOM 962 C C . LEU A 1 123 ? -18.547 -8.938 -12.828 1 91.19 123 LEU A C 1
ATOM 964 O O . LEU A 1 123 ? -18.297 -7.938 -13.508 1 91.19 123 LEU A O 1
ATOM 968 N N . ALA A 1 124 ? -17.703 -9.484 -12.016 1 93.38 124 ALA A N 1
ATOM 969 C CA . ALA A 1 124 ? -16.344 -8.961 -11.906 1 93.38 124 ALA A CA 1
ATOM 970 C C . ALA A 1 124 ? -15.625 -9.008 -13.25 1 93.38 124 ALA A C 1
ATOM 972 O O . ALA A 1 124 ? -14.914 -8.07 -13.617 1 93.38 124 ALA A O 1
ATOM 973 N N . ASP A 1 125 ? -15.773 -10.102 -13.953 1 93.62 125 ASP A N 1
ATOM 974 C CA . ASP A 1 125 ? -15.102 -10.289 -15.242 1 93.62 125 ASP A CA 1
ATOM 975 C C . ASP A 1 125 ? -15.578 -9.273 -16.266 1 93.62 125 ASP A C 1
ATOM 977 O O . ASP A 1 125 ? -14.828 -8.875 -17.156 1 93.62 125 ASP A O 1
ATOM 981 N N . SER A 1 126 ? -16.766 -8.875 -16.219 1 89.19 126 SER A N 1
ATOM 982 C CA . SER A 1 126 ? -17.328 -7.895 -17.141 1 89.19 126 SER A CA 1
ATOM 983 C C . SER A 1 126 ? -16.828 -6.488 -16.828 1 89.19 126 SER A C 1
ATOM 985 O O . SER A 1 126 ? -16.781 -5.625 -17.703 1 89.19 126 SER A O 1
ATOM 987 N N . LEU A 1 127 ? -16.328 -6.242 -15.664 1 86.62 127 LEU A N 1
ATOM 988 C CA . LEU A 1 127 ? -16.016 -4.898 -15.195 1 86.62 127 LEU A CA 1
ATOM 989 C C . LEU A 1 127 ? -14.508 -4.691 -15.117 1 86.62 127 LEU A C 1
ATOM 991 O O . LEU A 1 127 ? -13.969 -3.742 -15.695 1 86.62 127 LEU A O 1
ATOM 995 N N . ILE A 1 128 ? -13.812 -5.57 -14.453 1 86.62 128 ILE A N 1
ATOM 996 C CA . ILE A 1 128 ? -12.438 -5.395 -14 1 86.62 128 ILE A CA 1
ATOM 997 C C . ILE A 1 128 ? -11.516 -5.219 -15.203 1 86.62 128 ILE A C 1
ATOM 999 O O . ILE A 1 128 ? -10.672 -4.316 -15.219 1 86.62 128 ILE A O 1
ATOM 1003 N N . PRO A 1 129 ? -11.688 -6.008 -16.25 1 83.81 129 PRO A N 1
ATOM 1004 C CA . PRO A 1 129 ? -10.789 -5.848 -17.391 1 83.81 129 PRO A CA 1
ATOM 1005 C C . PRO A 1 129 ? -10.906 -4.477 -18.047 1 83.81 129 PRO A C 1
ATOM 1007 O O . PRO A 1 129 ? -9.969 -4.012 -18.688 1 83.81 129 PRO A O 1
ATOM 1010 N N . ASN A 1 130 ? -11.922 -3.793 -17.797 1 80.56 130 ASN A N 1
ATOM 1011 C CA . ASN A 1 130 ? -12.156 -2.488 -18.406 1 80.56 130 ASN A CA 1
ATOM 1012 C C . ASN A 1 130 ? -11.648 -1.355 -17.516 1 80.56 130 ASN A C 1
ATOM 1014 O O . ASN A 1 130 ? -11.648 -0.193 -17.938 1 80.56 130 ASN A O 1
ATOM 1018 N N . LEU A 1 131 ? -11.273 -1.71 -16.375 1 80.06 131 LEU A N 1
ATOM 1019 C CA . LEU A 1 131 ? -10.789 -0.7 -15.438 1 80.06 131 LEU A CA 1
ATOM 1020 C C . LEU A 1 131 ? -9.297 -0.445 -15.633 1 80.06 131 LEU A C 1
ATOM 1022 O O . LEU A 1 131 ? -8.758 0.544 -15.133 1 80.06 131 LEU A O 1
ATOM 1026 N N . ILE A 1 132 ? -8.719 -1.308 -16.266 1 69.44 132 ILE A N 1
ATOM 1027 C CA . ILE A 1 132 ? -7.273 -1.184 -16.438 1 69.44 132 ILE A CA 1
ATOM 1028 C C . ILE A 1 132 ? -6.973 -0.173 -17.547 1 69.44 132 ILE A C 1
ATOM 1030 O O . ILE A 1 132 ? -7.344 -0.378 -18.703 1 69.44 132 ILE A O 1
ATOM 1034 N N . ASP A 1 133 ? -6.711 0.995 -17.078 1 73 133 ASP A N 1
ATOM 1035 C CA . ASP A 1 133 ? -6.289 2.066 -17.969 1 73 133 ASP A CA 1
ATOM 1036 C C . ASP A 1 133 ? -4.781 2.297 -17.875 1 73 133 ASP A C 1
ATOM 1038 O O . ASP A 1 133 ? -4.184 2.098 -16.828 1 73 133 ASP A O 1
ATOM 1042 N N . LYS A 1 134 ? -4.25 2.518 -19.031 1 68.5 134 LYS A N 1
ATOM 1043 C CA . LYS A 1 134 ? -2.809 2.703 -19.156 1 68.5 134 LYS A CA 1
ATOM 1044 C C . LYS A 1 134 ? -2.311 3.805 -18.234 1 68.5 134 LYS A C 1
ATOM 1046 O O . LYS A 1 134 ? -1.16 3.775 -17.781 1 68.5 134 LYS A O 1
ATOM 1051 N N . ASN A 1 135 ? -3.186 4.609 -17.891 1 70.81 135 ASN A N 1
ATOM 1052 C CA . ASN A 1 135 ? -2.734 5.766 -17.125 1 70.81 135 ASN A CA 1
ATOM 1053 C C . ASN A 1 135 ? -2.598 5.426 -15.641 1 70.81 135 ASN A C 1
ATOM 1055 O O . ASN A 1 135 ? -1.894 6.121 -14.906 1 70.81 135 ASN A O 1
ATOM 1059 N N . VAL A 1 136 ? -3.24 4.336 -15.273 1 75.62 136 VAL A N 1
ATOM 1060 C CA . VAL A 1 136 ? -3.193 4.043 -13.844 1 75.62 136 VAL A CA 1
ATOM 1061 C C . VAL A 1 136 ? -2.602 2.654 -13.625 1 75.62 136 VAL A C 1
ATOM 1063 O O . VAL A 1 136 ? -2.547 2.17 -12.492 1 75.62 136 VAL A O 1
ATOM 1066 N N . TRP A 1 137 ? -2.127 2.102 -14.648 1 78.5 137 TRP A N 1
ATOM 1067 C CA . TRP A 1 137 ? -1.521 0.777 -14.562 1 78.5 137 TRP A CA 1
ATOM 1068 C C . TRP A 1 137 ? -0.25 0.815 -13.719 1 78.5 137 TRP A C 1
ATOM 1070 O O . TRP A 1 137 ? 0.571 1.724 -13.859 1 78.5 137 TRP A O 1
ATOM 1080 N N . PHE A 1 138 ? -0.12 -0.075 -12.742 1 79.44 138 PHE A N 1
ATOM 1081 C CA . PHE A 1 138 ? 1.003 -0.247 -11.828 1 79.44 138 PHE A CA 1
ATOM 1082 C C . PHE A 1 138 ? 1.135 0.954 -10.898 1 79.44 138 PHE A C 1
ATOM 1084 O O . PHE A 1 138 ? 2.234 1.278 -10.453 1 79.44 138 PHE A O 1
ATOM 1091 N N . LYS A 1 139 ? 0.07 1.703 -10.797 1 82.06 139 LYS A N 1
ATOM 1092 C CA . LYS A 1 139 ? 0.015 2.797 -9.836 1 82.06 139 LYS A CA 1
ATOM 1093 C C . LYS A 1 139 ? -0.905 2.455 -8.664 1 82.06 139 LYS A C 1
ATOM 1095 O O . LYS A 1 139 ? -1.797 1.614 -8.797 1 82.06 139 LYS A O 1
ATOM 1100 N N . ALA A 1 140 ? -0.642 3.174 -7.609 1 82.81 140 ALA A N 1
ATOM 1101 C CA . ALA A 1 140 ? -1.451 2.953 -6.414 1 82.81 140 ALA A CA 1
ATOM 1102 C C . ALA A 1 140 ? -2.922 3.258 -6.68 1 82.81 140 ALA A C 1
ATOM 1104 O O . ALA A 1 140 ? -3.809 2.559 -6.184 1 82.81 140 ALA A O 1
ATOM 1105 N N . SER A 1 141 ? -3.193 4.312 -7.465 1 82.69 141 SER A N 1
ATOM 1106 C CA . SER A 1 141 ? -4.566 4.703 -7.766 1 82.69 141 SER A CA 1
ATOM 1107 C C . SER A 1 141 ? -5.293 3.607 -8.539 1 82.69 141 SER A C 1
ATOM 1109 O O . SER A 1 141 ? -6.469 3.342 -8.289 1 82.69 141 SER A O 1
ATOM 1111 N N . GLY A 1 142 ? -4.551 3.01 -9.469 1 86.44 142 GLY A N 1
ATOM 1112 C CA . GLY A 1 142 ? -5.137 1.906 -10.211 1 86.44 142 GLY A CA 1
ATOM 1113 C C . GLY A 1 142 ? -5.484 0.717 -9.336 1 86.44 142 GLY A C 1
ATOM 1114 O O . GLY A 1 142 ? -6.562 0.136 -9.469 1 86.44 142 GLY A O 1
ATOM 1115 N N . ARG A 1 143 ? -4.613 0.352 -8.484 1 90.94 143 ARG A N 1
ATOM 1116 C CA . ARG A 1 143 ? -4.848 -0.756 -7.566 1 90.94 143 ARG A CA 1
ATOM 1117 C C . ARG A 1 143 ? -6.055 -0.482 -6.676 1 90.94 143 ARG A C 1
ATOM 1119 O O . ARG A 1 143 ? -6.859 -1.378 -6.422 1 90.94 143 ARG A O 1
ATOM 1126 N N . ARG A 1 144 ? -6.191 0.781 -6.176 1 89.69 144 ARG A N 1
ATOM 1127 C CA . ARG A 1 144 ? -7.312 1.169 -5.324 1 89.69 144 ARG A CA 1
ATOM 1128 C C . ARG A 1 144 ? -8.641 1.01 -6.062 1 89.69 144 ARG A C 1
ATOM 1130 O O . ARG A 1 144 ? -9.641 0.597 -5.469 1 89.69 144 ARG A O 1
ATOM 1137 N N . ILE A 1 145 ? -8.625 1.373 -7.328 1 89.38 145 ILE A N 1
ATOM 1138 C CA . ILE A 1 145 ? -9.82 1.242 -8.156 1 89.38 145 ILE A CA 1
ATOM 1139 C C . ILE A 1 145 ? -10.219 -0.229 -8.266 1 89.38 145 ILE A C 1
ATOM 1141 O O . ILE A 1 145 ? -11.391 -0.58 -8.102 1 89.38 145 ILE A O 1
ATOM 1145 N N . MET A 1 146 ? -9.188 -1.065 -8.477 1 90.88 146 MET A N 1
ATOM 1146 C CA . MET A 1 146 ? -9.43 -2.5 -8.609 1 90.88 146 MET A CA 1
ATOM 1147 C C . MET A 1 146 ? -9.961 -3.078 -7.297 1 90.88 146 MET A C 1
ATOM 1149 O O . MET A 1 146 ? -10.984 -3.768 -7.285 1 90.88 146 MET A O 1
ATOM 1153 N N . GLU A 1 147 ? -9.32 -2.748 -6.215 1 91.56 147 GLU A N 1
ATOM 1154 C CA . GLU A 1 147 ? -9.688 -3.273 -4.898 1 91.56 147 GLU A CA 1
ATOM 1155 C C . GLU A 1 147 ? -11.086 -2.836 -4.5 1 91.56 147 GLU A C 1
ATOM 1157 O O . GLU A 1 147 ? -11.867 -3.635 -3.979 1 91.56 147 GLU A O 1
ATOM 1162 N N . ALA A 1 148 ? -11.414 -1.562 -4.754 1 90 148 ALA A N 1
ATOM 1163 C CA . ALA A 1 148 ? -12.703 -1.009 -4.348 1 90 148 ALA A CA 1
ATOM 1164 C C . ALA A 1 148 ? -13.844 -1.671 -5.109 1 90 148 ALA A C 1
ATOM 1166 O O . ALA A 1 148 ? -14.891 -1.977 -4.531 1 90 148 ALA A O 1
ATOM 1167 N N . ASN A 1 149 ? -13.688 -1.89 -6.379 1 90.06 149 ASN A N 1
ATOM 1168 C CA . ASN A 1 149 ? -14.742 -2.5 -7.184 1 90.06 149 ASN A CA 1
ATOM 1169 C C . ASN A 1 149 ? -14.898 -3.984 -6.867 1 90.06 149 ASN A C 1
ATOM 1171 O O . ASN A 1 149 ? -16.016 -4.496 -6.809 1 90.06 149 ASN A O 1
ATOM 1175 N N . LEU A 1 150 ? -13.82 -4.652 -6.66 1 92.75 150 LEU A N 1
ATOM 1176 C CA . LEU A 1 150 ? -13.883 -6.07 -6.312 1 92.75 150 LEU A CA 1
ATOM 1177 C C . LEU A 1 150 ? -14.508 -6.258 -4.93 1 92.75 150 LEU A C 1
ATOM 1179 O O . LEU A 1 150 ? -15.219 -7.238 -4.695 1 92.75 150 LEU A O 1
ATOM 1183 N N . ALA A 1 151 ? -14.188 -5.348 -4.027 1 89.44 151 ALA A N 1
ATOM 1184 C CA . ALA A 1 151 ? -14.688 -5.43 -2.654 1 89.44 151 ALA A CA 1
ATOM 1185 C C . ALA A 1 151 ? -16.203 -5.414 -2.625 1 89.44 151 ALA A C 1
ATOM 1187 O O . ALA A 1 151 ? -16.828 -6.023 -1.748 1 89.44 151 ALA A O 1
ATOM 1188 N N . GLN A 1 152 ? -16.859 -4.781 -3.557 1 87.94 152 GLN A N 1
ATOM 1189 C CA . GLN A 1 152 ? -18.312 -4.715 -3.633 1 87.94 152 GLN A CA 1
ATOM 1190 C C . G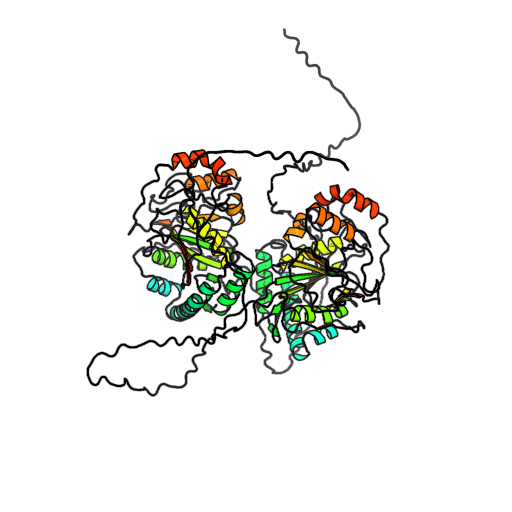LN A 1 152 ? -18.906 -6.094 -3.895 1 87.94 152 GLN A C 1
ATOM 1192 O O . GLN A 1 152 ? -20.094 -6.32 -3.637 1 87.94 152 GLN A O 1
ATOM 1197 N N . LEU A 1 153 ? -18.062 -6.988 -4.406 1 92.31 153 LEU A N 1
ATOM 1198 C CA . LEU A 1 153 ? -18.547 -8.297 -4.828 1 92.31 153 LEU A CA 1
ATOM 1199 C C . LEU A 1 153 ? -18.094 -9.391 -3.865 1 92.31 153 LEU A C 1
ATOM 1201 O O . LEU A 1 153 ? -18.234 -10.578 -4.152 1 92.31 153 LEU A O 1
ATOM 1205 N N . GLU A 1 154 ? -17.5 -8.969 -2.729 1 93.56 154 GLU A N 1
ATOM 1206 C CA . GLU A 1 154 ? -17.016 -9.961 -1.778 1 93.56 154 GLU A CA 1
ATOM 1207 C C . GLU A 1 154 ? -18.172 -10.695 -1.105 1 93.56 154 GLU A C 1
ATOM 1209 O O . GLU A 1 154 ? -19.266 -10.148 -0.971 1 93.56 154 GLU A O 1
ATOM 1214 N N . MET A 1 155 ? -17.969 -11.977 -0.724 1 92.62 155 MET A N 1
ATOM 1215 C CA . MET A 1 155 ? -18.984 -12.766 -0.036 1 92.62 155 MET A CA 1
ATOM 1216 C C . MET A 1 155 ? -18.344 -13.664 1.019 1 92.62 155 MET A C 1
ATOM 1218 O O . MET A 1 155 ? -17.219 -14.133 0.846 1 92.62 155 MET A O 1
ATOM 1222 N N . LYS A 1 156 ? -19.094 -13.891 2.055 1 91.81 156 LYS A N 1
ATOM 1223 C CA . LYS A 1 156 ? -18.641 -14.797 3.105 1 91.81 156 LYS A CA 1
ATOM 1224 C C . LYS A 1 156 ? -19.031 -16.25 2.785 1 91.81 156 LYS A C 1
ATOM 1226 O O . LYS A 1 156 ? -20.172 -16.516 2.438 1 91.81 156 LYS A O 1
ATOM 1231 N N . ILE A 1 157 ? -18.078 -17.062 2.744 1 91.94 157 ILE A N 1
ATOM 1232 C CA . ILE A 1 157 ? -18.25 -18.5 2.551 1 91.94 157 ILE A CA 1
ATOM 1233 C C . ILE A 1 157 ? -17.609 -19.25 3.719 1 91.94 157 ILE A C 1
ATOM 1235 O O . ILE A 1 157 ? -16.406 -19.484 3.734 1 91.94 157 ILE A O 1
ATOM 1239 N N . GLY A 1 158 ? -18.469 -19.656 4.648 1 89.69 158 GLY A N 1
ATOM 1240 C CA . GLY A 1 158 ? -17.938 -20.25 5.871 1 89.69 158 GLY A CA 1
ATOM 1241 C C . GLY A 1 158 ? -17.078 -19.281 6.672 1 89.69 158 GLY A C 1
ATOM 1242 O O . GLY A 1 158 ? -17.5 -18.172 6.977 1 89.69 158 GLY A O 1
ATOM 1243 N N . ASN A 1 159 ? -15.867 -19.734 6.93 1 91.75 159 ASN A N 1
ATOM 1244 C CA . ASN A 1 159 ? -14.953 -18.922 7.734 1 91.75 159 ASN A CA 1
ATOM 1245 C C . ASN A 1 159 ? -14.008 -18.125 6.855 1 91.75 159 ASN A C 1
ATOM 1247 O O . ASN A 1 159 ? -12.953 -17.672 7.316 1 91.75 159 ASN A O 1
ATOM 1251 N N . TYR A 1 160 ? -14.391 -17.969 5.609 1 94.94 160 TYR A N 1
ATOM 1252 C CA . TYR A 1 160 ? -13.562 -17.188 4.695 1 94.94 160 TYR A CA 1
ATOM 1253 C C . TYR A 1 160 ? -14.406 -16.188 3.916 1 94.94 160 TYR A C 1
ATOM 1255 O O . TYR A 1 160 ? -15.602 -16.406 3.707 1 94.94 160 TYR A O 1
ATOM 1263 N N . THR A 1 161 ? -13.789 -15.133 3.611 1 95.69 161 THR A N 1
ATOM 1264 C CA . THR A 1 161 ? -14.305 -14.172 2.643 1 95.69 161 THR A CA 1
ATOM 1265 C C . THR A 1 161 ? -13.727 -14.438 1.256 1 95.69 161 THR A C 1
ATOM 1267 O O . THR A 1 161 ? -12.508 -14.578 1.103 1 95.69 161 THR A O 1
ATOM 1270 N N . PHE A 1 162 ? -14.641 -14.633 0.354 1 97.56 162 PHE A N 1
ATOM 1271 C CA . PHE A 1 162 ? -14.273 -14.836 -1.042 1 97.56 162 PHE A CA 1
ATOM 1272 C C . PHE A 1 162 ? -14.398 -13.539 -1.831 1 97.56 162 PHE A C 1
ATOM 1274 O O . PHE A 1 162 ? -15.422 -12.852 -1.736 1 97.56 162 PHE A O 1
ATOM 1281 N N . ILE A 1 163 ? -13.391 -13.117 -2.531 1 97.31 163 ILE A N 1
ATOM 1282 C CA . ILE A 1 163 ? -13.383 -12.039 -3.512 1 97.31 163 ILE A CA 1
ATOM 1283 C C . ILE A 1 163 ? -13.148 -12.609 -4.91 1 97.31 163 ILE A C 1
ATOM 1285 O O . ILE A 1 163 ? -12.227 -13.391 -5.121 1 97.31 163 ILE A O 1
ATOM 1289 N N . PRO A 1 164 ? -14.008 -12.305 -5.922 1 96.81 164 PRO A N 1
ATOM 1290 C CA . PRO A 1 164 ? -13.852 -12.867 -7.266 1 96.81 164 PRO A CA 1
ATOM 1291 C C . PRO A 1 164 ? -12.422 -12.75 -7.793 1 96.81 164 PRO A C 1
ATOM 1293 O O . PRO A 1 164 ? -11.773 -11.719 -7.621 1 96.81 164 PRO A O 1
ATOM 1296 N N . GLY A 1 165 ? -11.961 -13.836 -8.453 1 97.19 165 GLY A N 1
ATOM 1297 C CA . GLY A 1 165 ? -10.602 -13.891 -8.969 1 97.19 165 GLY A CA 1
ATOM 1298 C C . GLY A 1 165 ? -9.672 -14.734 -8.117 1 97.19 165 GLY A C 1
ATOM 1299 O O . GLY A 1 165 ? -8.445 -14.562 -8.164 1 97.19 165 GLY A O 1
ATOM 1300 N N . GLY A 1 166 ? -10.266 -15.57 -7.285 1 98.06 166 GLY A N 1
ATOM 1301 C CA . GLY A 1 166 ? -9.453 -16.484 -6.5 1 98.06 166 GLY A CA 1
ATOM 1302 C C . GLY A 1 166 ? -8.766 -15.82 -5.32 1 98.06 166 GLY A C 1
ATOM 1303 O O . GLY A 1 166 ? -7.695 -16.25 -4.898 1 98.06 166 GLY A O 1
ATOM 1304 N N . HIS A 1 167 ? -9.305 -14.695 -4.812 1 98.38 167 HIS A N 1
ATOM 1305 C CA . HIS A 1 167 ? -8.812 -14.008 -3.621 1 98.38 167 HIS A CA 1
ATOM 1306 C C . HIS A 1 167 ? -9.617 -14.406 -2.389 1 98.38 167 HIS A C 1
ATOM 1308 O O . HIS A 1 167 ? -10.844 -14.305 -2.381 1 98.38 167 HIS A O 1
ATOM 1314 N N . TRP A 1 168 ? -8.922 -14.984 -1.362 1 98.25 168 TRP A N 1
ATOM 1315 C CA . TRP A 1 168 ? -9.547 -15.5 -0.15 1 98.25 168 TRP A CA 1
ATOM 1316 C C . TRP A 1 168 ? -8.906 -14.891 1.094 1 98.25 168 TRP A C 1
ATOM 1318 O O . TRP A 1 168 ? -7.691 -14.68 1.137 1 98.25 168 TRP A O 1
ATOM 1328 N N . ARG A 1 169 ? -9.695 -14.625 2.08 1 97.38 169 ARG A N 1
ATOM 1329 C CA . ARG A 1 169 ? -9.234 -14.078 3.352 1 97.38 169 ARG A CA 1
ATOM 1330 C C . ARG A 1 169 ? -10.047 -14.641 4.516 1 97.38 169 ARG A C 1
ATOM 1332 O O . ARG A 1 169 ? -11.273 -14.68 4.465 1 97.38 169 ARG A O 1
ATOM 1339 N N . PRO A 1 170 ? -9.375 -15.141 5.602 1 96.12 170 PRO A N 1
ATOM 1340 C CA . PRO A 1 170 ? -10.148 -15.547 6.777 1 96.12 170 PRO A CA 1
ATOM 1341 C C . PRO A 1 170 ? -11.039 -14.43 7.309 1 96.12 170 PRO A C 1
ATOM 1343 O O . PRO A 1 170 ? -10.656 -13.258 7.285 1 96.12 170 PRO A O 1
ATOM 1346 N N . ASN A 1 171 ? -12.211 -14.805 7.77 1 92.56 171 ASN A N 1
ATOM 1347 C CA . ASN A 1 171 ? -13.109 -13.766 8.25 1 92.56 171 ASN A CA 1
ATOM 1348 C C . ASN A 1 171 ? -13.297 -13.844 9.766 1 92.56 171 ASN A C 1
ATOM 1350 O O . ASN A 1 171 ? -14.078 -13.086 10.336 1 92.56 171 ASN A O 1
ATOM 1354 N N . HIS A 1 172 ? -12.594 -14.734 10.492 1 91.69 172 HIS A N 1
ATOM 1355 C CA . HIS A 1 172 ? -12.75 -14.883 11.938 1 91.69 172 HIS A CA 1
ATOM 1356 C C . HIS A 1 172 ? -11.461 -14.5 12.664 1 91.69 172 HIS A C 1
ATOM 1358 O O . HIS A 1 172 ? -11.422 -14.5 13.898 1 91.69 172 HIS A O 1
ATOM 1364 N N . CYS A 1 173 ? -10.5 -14.234 11.984 1 93.69 173 CYS A N 1
ATOM 1365 C CA . CYS A 1 173 ? -9.227 -13.742 12.492 1 93.69 173 CYS A CA 1
ATOM 1366 C C . CYS A 1 173 ? -8.516 -12.898 11.445 1 93.69 173 CYS A C 1
ATOM 1368 O O . CYS A 1 173 ? -8.914 -12.883 10.281 1 93.69 173 CYS A O 1
ATOM 1370 N N . ILE A 1 174 ? -7.531 -12.18 11.852 1 92.81 174 ILE A N 1
ATOM 1371 C CA . ILE A 1 174 ? -6.77 -11.328 10.938 1 92.81 174 ILE A CA 1
ATOM 1372 C C . ILE A 1 174 ? -5.559 -12.086 10.414 1 92.81 174 ILE A C 1
ATOM 1374 O O . ILE A 1 174 ? -4.668 -12.461 11.18 1 92.81 174 ILE A O 1
ATOM 1378 N N . PRO A 1 175 ? -5.527 -12.305 9.141 1 94.56 175 PRO A N 1
ATOM 1379 C CA . PRO A 1 175 ? -4.406 -13.078 8.594 1 94.56 175 PRO A CA 1
ATOM 1380 C C . PRO A 1 175 ? -3.059 -12.391 8.82 1 94.56 175 PRO A C 1
ATOM 1382 O O . PRO A 1 175 ? -2.955 -11.172 8.703 1 94.56 175 PRO A O 1
ATOM 1385 N N . VAL A 1 176 ? -2.029 -13.219 9.078 1 92.12 176 VAL A N 1
ATOM 1386 C CA . VAL A 1 176 ? -0.678 -12.711 9.297 1 92.12 176 VAL A CA 1
ATOM 1387 C C . VAL A 1 176 ? -0.059 -12.312 7.957 1 92.12 176 VAL A C 1
ATOM 1389 O O . VAL A 1 176 ? 0.658 -11.312 7.871 1 92.12 176 VAL A O 1
ATOM 1392 N N . TRP A 1 177 ? -0.394 -13.148 6.969 1 95 177 TRP A N 1
ATOM 1393 C CA . TRP A 1 177 ? 0.268 -12.953 5.684 1 95 177 TRP A CA 1
ATOM 1394 C C . TRP A 1 177 ? -0.754 -12.82 4.559 1 95 177 TRP A C 1
ATOM 1396 O O . TRP A 1 177 ? -1.828 -13.422 4.613 1 95 177 TRP A O 1
ATOM 1406 N N . LYS A 1 178 ? -0.461 -12.055 3.633 1 96.94 178 LYS A N 1
ATOM 1407 C CA . LYS A 1 178 ? -1.146 -11.914 2.35 1 96.94 178 LYS A CA 1
ATOM 1408 C C . LYS A 1 178 ? -0.244 -12.352 1.197 1 96.94 178 LYS A C 1
ATOM 1410 O O . LYS A 1 178 ? 0.709 -11.648 0.851 1 96.94 178 LYS A O 1
ATOM 1415 N N . VAL A 1 179 ? -0.634 -13.445 0.5 1 98.56 179 VAL A N 1
ATOM 1416 C CA . VAL A 1 179 ? 0.297 -14.125 -0.395 1 98.56 179 VAL A CA 1
ATOM 1417 C C . VAL A 1 179 ? -0.262 -14.133 -1.815 1 98.56 179 VAL A C 1
ATOM 1419 O O . VAL A 1 179 ? -1.432 -14.461 -2.027 1 98.56 179 VAL A O 1
ATOM 1422 N N . ALA A 1 180 ? 0.535 -13.734 -2.781 1 98.88 180 ALA A N 1
ATOM 1423 C CA . ALA A 1 180 ? 0.186 -13.906 -4.188 1 98.88 180 ALA A CA 1
ATOM 1424 C C . ALA A 1 180 ? 0.745 -15.219 -4.734 1 98.88 180 ALA A C 1
ATOM 1426 O O . ALA A 1 180 ? 1.959 -15.438 -4.727 1 98.88 180 ALA A O 1
ATOM 1427 N N . ILE A 1 181 ? -0.119 -16.109 -5.145 1 98.94 181 ILE A N 1
ATOM 1428 C CA . ILE A 1 181 ? 0.289 -17.328 -5.812 1 98.94 181 ILE A CA 1
ATOM 1429 C C . ILE A 1 181 ? 0.337 -17.109 -7.324 1 98.94 181 ILE A C 1
ATOM 1431 O O . ILE A 1 181 ? -0.693 -16.859 -7.953 1 98.94 181 ILE A O 1
ATOM 1435 N N . ILE A 1 182 ? 1.503 -17.219 -7.895 1 98.88 182 ILE A N 1
ATOM 1436 C CA . ILE A 1 182 ? 1.691 -16.953 -9.312 1 98.88 182 ILE A CA 1
ATOM 1437 C C . ILE A 1 182 ? 2.021 -18.25 -10.047 1 98.88 182 ILE A C 1
ATOM 1439 O O . ILE A 1 182 ? 3.02 -18.906 -9.742 1 98.88 182 ILE A O 1
ATOM 1443 N N . ILE A 1 183 ? 1.245 -18.578 -11.039 1 98.62 183 ILE A N 1
ATOM 1444 C CA . ILE A 1 183 ? 1.372 -19.844 -11.75 1 98.62 183 ILE A CA 1
ATOM 1445 C C . ILE A 1 183 ? 1.66 -19.578 -13.227 1 98.62 183 ILE A C 1
ATOM 1447 O O . ILE A 1 183 ? 0.738 -19.375 -14.023 1 98.62 183 ILE A O 1
ATOM 1451 N N . PRO A 1 184 ? 2.955 -19.594 -13.617 1 97 184 PRO A N 1
ATOM 1452 C CA . PRO A 1 184 ? 3.211 -19.547 -15.062 1 97 184 PRO A CA 1
ATOM 1453 C C . PRO A 1 184 ? 2.596 -20.734 -15.812 1 97 184 PRO A C 1
ATOM 1455 O O . PRO A 1 184 ? 2.6 -21.859 -15.305 1 97 184 PRO A O 1
ATOM 1458 N N . PHE A 1 185 ? 2.086 -20.328 -16.984 1 89.12 185 PHE A N 1
ATOM 1459 C CA . PHE A 1 185 ? 1.15 -21.281 -17.562 1 89.12 185 PHE A CA 1
ATOM 1460 C C . PHE A 1 185 ? 1.217 -21.234 -19.094 1 89.12 185 PHE A C 1
ATOM 1462 O O . PHE A 1 185 ? 1.369 -20.156 -19.688 1 89.12 185 PHE A O 1
ATOM 1469 N N . ARG A 1 186 ? 1.281 -22.391 -19.719 1 89.88 186 ARG A N 1
ATOM 1470 C CA . ARG A 1 186 ? 1.035 -22.484 -21.156 1 89.88 186 ARG A CA 1
ATOM 1471 C C . ARG A 1 186 ? 0.511 -23.875 -21.516 1 89.88 186 ARG A C 1
ATOM 1473 O O . ARG A 1 186 ? 1.173 -24.891 -21.266 1 89.88 186 ARG A O 1
ATOM 1480 N N . ASN A 1 187 ? -0.604 -23.969 -22.125 1 84.5 187 ASN A N 1
ATOM 1481 C CA . ASN A 1 187 ? -1.199 -25.203 -22.625 1 84.5 187 ASN A CA 1
ATOM 1482 C C . ASN A 1 187 ? -1.287 -26.25 -21.516 1 84.5 187 ASN A C 1
ATOM 1484 O O . ASN A 1 187 ? -0.868 -27.391 -21.719 1 84.5 187 ASN A O 1
ATOM 1488 N N . ARG A 1 188 ? -1.688 -25.891 -20.359 1 85.12 188 ARG A N 1
ATOM 1489 C CA . ARG A 1 188 ? -1.802 -26.781 -19.203 1 85.12 188 ARG A CA 1
ATOM 1490 C C . ARG A 1 188 ? -3.176 -26.656 -18.562 1 85.12 188 ARG A C 1
ATOM 1492 O O . ARG A 1 188 ? -3.291 -26.688 -17.328 1 85.12 188 ARG A O 1
ATOM 1499 N N . SER A 1 189 ? -4.172 -26.578 -19.344 1 89.19 189 SER A N 1
ATOM 1500 C CA . SER A 1 189 ? -5.523 -26.344 -18.859 1 89.19 189 SER A CA 1
ATOM 1501 C C . SER A 1 189 ? -6.051 -27.531 -18.062 1 89.19 189 SER A C 1
ATOM 1503 O O . SER A 1 189 ? -6.922 -27.391 -17.203 1 89.19 189 SER A O 1
ATOM 1505 N N . HIS A 1 190 ? -5.488 -28.703 -18.297 1 91.56 190 HIS A N 1
ATOM 1506 C CA . HIS A 1 190 ? -5.906 -29.891 -17.562 1 91.56 190 HIS A CA 1
ATOM 1507 C C . HIS A 1 190 ? -5.262 -29.938 -16.188 1 91.56 190 HIS A C 1
ATOM 1509 O O . HIS A 1 190 ? -5.828 -30.5 -15.25 1 91.56 190 HIS A O 1
ATOM 1515 N N . HIS A 1 191 ? -4.086 -29.328 -16.047 1 95 191 HIS A N 1
ATOM 1516 C CA . HIS A 1 191 ? -3.338 -29.391 -14.805 1 95 191 HIS A CA 1
ATOM 1517 C C . HIS A 1 191 ? -3.889 -28.391 -13.789 1 95 191 HIS A C 1
ATOM 1519 O O . HIS A 1 191 ? -3.908 -28.672 -12.586 1 95 191 HIS A O 1
ATOM 1525 N N . LEU A 1 192 ? -4.367 -27.266 -14.273 1 96.56 192 LEU A N 1
ATOM 1526 C CA . LEU A 1 192 ? -4.73 -26.156 -13.398 1 96.56 192 LEU A CA 1
ATOM 1527 C C . LEU A 1 192 ? -5.867 -26.547 -12.461 1 96.56 192 LEU A C 1
ATOM 1529 O O . LEU A 1 192 ? -5.777 -26.344 -11.25 1 96.56 192 LEU A O 1
ATOM 1533 N N . PRO A 1 193 ? -6.973 -27.172 -12.938 1 96.62 193 PRO A N 1
ATOM 1534 C CA . PRO A 1 193 ? -8.031 -27.562 -12.008 1 96.62 193 PRO A CA 1
ATOM 1535 C C . PRO A 1 193 ? -7.586 -28.641 -11.016 1 96.62 193 PRO A C 1
ATOM 1537 O O . PRO A 1 193 ? -8.047 -28.656 -9.875 1 96.62 193 PRO A O 1
ATOM 1540 N N . ILE A 1 194 ? -6.723 -29.531 -11.445 1 95.5 194 ILE A N 1
ATOM 1541 C CA . ILE A 1 194 ? -6.203 -30.562 -10.547 1 95.5 194 ILE A CA 1
ATOM 1542 C C . ILE A 1 194 ? -5.422 -29.906 -9.406 1 95.5 194 ILE A C 1
ATOM 1544 O O . ILE A 1 194 ? -5.613 -30.25 -8.242 1 95.5 194 ILE A O 1
ATOM 1548 N N . LEU A 1 195 ? -4.586 -28.969 -9.742 1 96.25 195 LEU A N 1
ATOM 1549 C CA . LEU A 1 195 ? -3.777 -28.281 -8.742 1 96.25 195 LEU A CA 1
ATOM 1550 C C . LEU A 1 195 ? -4.66 -27.484 -7.785 1 96.25 195 LEU A C 1
ATOM 1552 O O . LEU A 1 195 ? -4.516 -27.594 -6.566 1 96.25 195 LEU A O 1
ATOM 1556 N N . LEU A 1 196 ? -5.613 -26.688 -8.32 1 97.25 196 LEU A N 1
ATOM 1557 C CA . LEU A 1 196 ? -6.352 -25.703 -7.531 1 97.25 196 LEU A CA 1
ATOM 1558 C C . LEU A 1 196 ? -7.336 -26.391 -6.59 1 97.25 196 LEU A C 1
ATOM 1560 O O . LEU A 1 196 ? -7.621 -25.891 -5.504 1 97.25 196 LEU A O 1
ATOM 1564 N N . ARG A 1 197 ? -7.844 -27.609 -6.922 1 95.25 197 ARG A N 1
ATOM 1565 C CA . ARG A 1 197 ? -8.781 -28.297 -6.047 1 95.25 197 ARG A CA 1
ATOM 1566 C C . ARG A 1 197 ? -8.117 -28.688 -4.73 1 95.25 197 ARG A C 1
ATOM 1568 O O . ARG A 1 197 ? -8.797 -28.844 -3.711 1 95.25 197 ARG A O 1
ATOM 1575 N N . TYR A 1 198 ? -6.797 -28.781 -4.754 1 94.75 198 TYR A N 1
ATOM 1576 C CA . TYR A 1 198 ? -6.086 -29.172 -3.539 1 94.75 198 TYR A CA 1
ATOM 1577 C C . TYR A 1 198 ? -5.383 -27.969 -2.916 1 94.75 198 TYR A C 1
ATOM 1579 O O . TYR A 1 198 ? -5.355 -27.828 -1.691 1 94.75 198 TYR A O 1
ATOM 1587 N N . LEU A 1 199 ? -4.797 -27.109 -3.719 1 96.75 199 LEU A N 1
ATOM 1588 C CA . LEU A 1 199 ? -3.99 -26 -3.24 1 96.75 199 LEU A CA 1
ATOM 1589 C C . LEU A 1 199 ? -4.855 -24.969 -2.51 1 96.75 199 LEU A C 1
ATOM 1591 O O . LEU A 1 199 ? -4.484 -24.5 -1.434 1 96.75 199 LEU A O 1
ATOM 1595 N N . VAL A 1 200 ? -6.023 -24.578 -3.059 1 97.12 200 VAL A N 1
ATOM 1596 C CA . VAL A 1 200 ? -6.879 -23.531 -2.512 1 97.12 200 VAL A CA 1
ATOM 1597 C C . VAL A 1 200 ? -7.363 -23.922 -1.12 1 97.12 200 VAL A C 1
ATOM 1599 O O . VAL A 1 200 ? -7.18 -23.188 -0.155 1 97.12 200 VAL A O 1
ATOM 1602 N N . PRO A 1 201 ? -7.918 -25.188 -0.942 1 95 201 PRO A N 1
ATOM 1603 C CA . PRO A 1 201 ? -8.32 -25.578 0.415 1 95 201 PRO A CA 1
ATOM 1604 C C . PRO A 1 201 ? -7.141 -25.641 1.382 1 95 201 PRO A C 1
ATOM 1606 O O . PRO A 1 201 ? -7.289 -25.344 2.568 1 95 201 PRO A O 1
ATOM 1609 N N . MET A 1 202 ? -6.023 -26.062 0.919 1 95.06 202 MET A N 1
ATOM 1610 C CA . MET A 1 202 ? -4.848 -26.125 1.786 1 95.06 202 MET A CA 1
ATOM 1611 C C . MET A 1 202 ? -4.477 -24.75 2.311 1 95.06 202 MET A C 1
ATOM 1613 O O . MET A 1 202 ? -4.211 -24.578 3.5 1 95.06 202 MET A O 1
ATOM 1617 N N . LEU A 1 203 ? -4.43 -23.75 1.424 1 97.12 203 LEU A N 1
ATOM 1618 C CA . LEU A 1 203 ? -4.074 -22.375 1.805 1 97.12 203 LEU A CA 1
ATOM 1619 C C . LEU A 1 203 ? -5.098 -21.797 2.775 1 97.12 203 LEU A C 1
ATOM 1621 O O . LEU A 1 203 ? -4.746 -21.016 3.662 1 97.12 203 LEU A O 1
ATOM 1625 N N . ARG A 1 204 ? -6.359 -22.172 2.605 1 96 204 ARG A N 1
ATOM 1626 C CA . ARG A 1 204 ? -7.402 -21.766 3.543 1 96 204 ARG A CA 1
ATOM 1627 C C . ARG A 1 204 ? -7.176 -22.375 4.918 1 96 204 ARG A C 1
ATOM 1629 O O . ARG A 1 204 ? -7.316 -21.703 5.938 1 96 204 ARG A O 1
ATOM 1636 N N . ARG A 1 205 ? -6.812 -23.641 4.953 1 94.81 205 ARG A N 1
ATOM 1637 C CA . ARG A 1 205 ? -6.555 -24.297 6.227 1 94.81 205 ARG A CA 1
ATOM 1638 C C . ARG A 1 205 ? -5.32 -23.703 6.906 1 94.81 205 ARG A C 1
ATOM 1640 O O . ARG A 1 205 ? -5.184 -23.797 8.133 1 94.81 205 ARG A O 1
ATOM 1647 N N . GLN A 1 206 ? -4.484 -23.094 6.102 1 96.12 206 GLN A N 1
ATOM 1648 C CA . GLN A 1 206 ? -3.295 -22.453 6.645 1 96.12 206 GLN A CA 1
ATOM 1649 C C . GLN A 1 206 ? -3.605 -21.031 7.117 1 96.12 206 GLN A C 1
ATOM 1651 O O . GLN A 1 206 ? -2.707 -20.297 7.543 1 96.12 206 GLN A O 1
ATOM 1656 N N . LEU A 1 207 ? -4.848 -20.562 6.988 1 96.12 207 LEU A N 1
ATOM 1657 C CA . LEU A 1 207 ? -5.359 -19.297 7.48 1 96.12 207 LEU A CA 1
ATOM 1658 C C . LEU A 1 207 ? -4.629 -18.125 6.828 1 96.12 207 LEU A C 1
ATOM 1660 O O . LEU A 1 207 ? -4.32 -17.125 7.488 1 96.12 207 LEU A O 1
ATOM 1664 N N . LEU A 1 208 ? -4.32 -18.281 5.566 1 97.19 208 LEU A N 1
ATOM 1665 C CA . LEU A 1 208 ? -3.666 -17.234 4.797 1 97.19 208 LEU A CA 1
ATOM 1666 C C . LEU A 1 208 ? -4.691 -16.391 4.047 1 97.19 208 LEU A C 1
ATOM 1668 O O . LEU A 1 208 ? -5.773 -16.875 3.713 1 97.19 208 LEU A O 1
ATOM 1672 N N . GLU A 1 209 ? -4.461 -15.125 3.891 1 97.88 209 GLU A N 1
ATOM 1673 C CA . GLU A 1 209 ? -5.051 -14.398 2.77 1 97.88 209 GLU A CA 1
ATOM 1674 C C . GLU A 1 209 ? -4.227 -14.586 1.498 1 97.88 209 GLU A C 1
ATOM 1676 O O . GLU A 1 209 ? -2.998 -14.492 1.526 1 97.88 209 GLU A O 1
ATOM 1681 N N . PHE A 1 210 ? -4.93 -14.875 0.412 1 98.75 210 PHE A N 1
ATOM 1682 C CA . PHE A 1 210 ? -4.137 -15.156 -0.781 1 98.75 210 PHE A CA 1
ATOM 1683 C C . PHE A 1 210 ? -4.941 -14.867 -2.043 1 98.75 210 PHE A C 1
ATOM 1685 O O . PHE A 1 210 ? -6.172 -14.82 -2.004 1 98.75 210 PHE A O 1
ATOM 1692 N N . GLY A 1 211 ? -4.238 -14.586 -3.109 1 98.75 211 GLY A N 1
ATOM 1693 C CA . GLY A 1 211 ? -4.734 -14.508 -4.473 1 98.75 211 GLY A CA 1
ATOM 1694 C C . GLY A 1 211 ? -4.008 -15.43 -5.43 1 98.75 211 GLY A C 1
ATOM 1695 O O . GLY A 1 211 ? -2.814 -15.695 -5.258 1 98.75 211 GLY A O 1
ATOM 1696 N N . VAL A 1 212 ? -4.746 -15.961 -6.379 1 98.88 212 VAL A N 1
ATOM 1697 C CA . VAL A 1 212 ? -4.168 -16.891 -7.344 1 98.88 212 VAL A CA 1
ATOM 1698 C C . VAL A 1 212 ? -4.16 -16.25 -8.734 1 98.88 212 VAL A C 1
ATOM 1700 O O . VAL A 1 212 ? -5.195 -15.805 -9.219 1 98.88 212 VAL A O 1
ATOM 1703 N N . PHE A 1 213 ? -3.006 -16.297 -9.391 1 98.81 213 PHE A N 1
ATOM 1704 C CA . PHE A 1 213 ? -2.826 -15.703 -10.711 1 98.81 213 PHE A CA 1
ATOM 1705 C C . PHE A 1 213 ? -2.213 -16.703 -11.68 1 98.81 213 PHE A C 1
ATOM 1707 O O . PHE A 1 213 ? -1.066 -17.125 -11.5 1 98.81 213 PHE A O 1
ATOM 1714 N N . ALA A 1 214 ? -2.963 -17.125 -12.617 1 98.5 214 ALA A N 1
ATOM 1715 C CA . ALA A 1 214 ? -2.418 -17.891 -13.734 1 98.5 214 ALA A CA 1
ATOM 1716 C C . ALA A 1 214 ? -1.89 -16.969 -14.828 1 98.5 214 ALA A C 1
ATOM 1718 O O . ALA A 1 214 ? -2.629 -16.141 -15.352 1 98.5 214 ALA A O 1
ATOM 1719 N N . VAL A 1 215 ? -0.636 -17.047 -15.141 1 98.5 215 VAL A N 1
ATOM 1720 C CA . VAL A 1 215 ? -0.02 -16.203 -16.156 1 98.5 215 VAL A CA 1
ATOM 1721 C C . VAL A 1 215 ? 0.201 -17.031 -17.438 1 98.5 215 VAL A C 1
ATOM 1723 O O . VAL A 1 215 ? 1.225 -17.703 -17.578 1 98.5 215 VAL A O 1
ATOM 1726 N N . ASN A 1 216 ? -0.69 -16.812 -18.375 1 97.25 216 ASN A N 1
ATOM 1727 C CA . ASN A 1 216 ? -0.781 -17.625 -19.578 1 97.25 216 ASN A CA 1
ATOM 1728 C C . ASN A 1 216 ? -0.021 -17 -20.75 1 97.25 216 ASN A C 1
ATOM 1730 O O . ASN A 1 216 ? -0.299 -15.867 -21.141 1 97.25 216 ASN A O 1
ATOM 1734 N N . GLN A 1 217 ? 0.992 -17.781 -21.266 1 96.31 217 GLN A N 1
ATOM 1735 C CA . GLN A 1 217 ? 1.65 -17.344 -22.5 1 96.31 217 GLN A CA 1
ATOM 1736 C C . GLN A 1 217 ? 0.761 -17.594 -23.703 1 96.31 217 GLN A C 1
ATOM 1738 O O . GLN A 1 217 ? 0.537 -18.734 -24.094 1 96.31 217 GLN A O 1
ATOM 1743 N N . GLU A 1 218 ? 0.32 -16.562 -24.328 1 94.44 218 GLU A N 1
ATOM 1744 C CA . GLU A 1 218 ? -0.682 -16.656 -25.391 1 94.44 218 GLU A CA 1
ATOM 1745 C C . GLU A 1 218 ? -0.035 -16.969 -26.734 1 94.44 218 GLU A C 1
ATOM 1747 O O . GLU A 1 218 ? -0.595 -17.703 -27.547 1 94.44 218 GLU A O 1
ATOM 1752 N N . ASN A 1 219 ? 1.156 -16.391 -27.016 1 92.44 219 ASN A N 1
ATOM 1753 C CA . ASN A 1 219 ? 1.751 -16.609 -28.328 1 92.44 219 ASN A CA 1
ATOM 1754 C C . ASN A 1 219 ? 2.445 -17.969 -28.406 1 92.44 219 ASN A C 1
ATOM 1756 O O . ASN A 1 219 ? 2.555 -18.672 -27.391 1 92.44 219 ASN A O 1
ATOM 1760 N N . ASP A 1 220 ? 2.957 -18.328 -29.641 1 89.75 220 ASP A N 1
ATOM 1761 C CA . ASP A 1 220 ? 3.434 -19.672 -29.906 1 89.75 220 ASP A CA 1
ATOM 1762 C C . ASP A 1 220 ? 4.961 -19.75 -29.859 1 89.75 220 ASP A C 1
ATOM 1764 O O . ASP A 1 220 ? 5.566 -20.672 -30.406 1 89.75 220 ASP A O 1
ATOM 1768 N N . LEU A 1 221 ? 5.52 -18.844 -29.188 1 90.5 221 LEU A N 1
ATOM 1769 C CA . LEU A 1 221 ? 6.957 -18.938 -28.984 1 90.5 221 LEU A CA 1
ATOM 1770 C C . LEU A 1 221 ? 7.281 -19.938 -27.891 1 90.5 221 LEU A C 1
ATOM 1772 O O . LEU A 1 221 ? 6.379 -20.422 -27.188 1 90.5 221 LEU A O 1
ATOM 1776 N N . ASN A 1 222 ? 8.531 -20.297 -27.844 1 90.56 222 ASN A N 1
ATOM 1777 C CA . ASN A 1 222 ? 8.938 -21.203 -26.781 1 90.56 222 ASN A CA 1
ATOM 1778 C C . ASN A 1 222 ? 8.555 -20.656 -25.406 1 90.56 222 ASN A C 1
ATOM 1780 O O . ASN A 1 222 ? 8.609 -19.453 -25.188 1 90.56 222 ASN A O 1
ATOM 1784 N N . PHE A 1 223 ? 8.188 -21.531 -24.609 1 92.31 223 PHE A N 1
ATOM 1785 C CA . PHE A 1 223 ? 7.773 -21.203 -23.25 1 92.31 223 PHE A CA 1
ATOM 1786 C C . PHE A 1 223 ? 8.891 -20.484 -22.5 1 92.31 223 PHE A C 1
ATOM 1788 O O . PHE A 1 223 ? 10.047 -20.906 -22.547 1 92.31 223 PHE A O 1
ATOM 1795 N N . ASN A 1 224 ? 8.633 -19.359 -21.906 1 94.19 224 ASN A N 1
ATOM 1796 C CA . ASN A 1 224 ? 9.57 -18.609 -21.094 1 94.19 224 ASN A CA 1
ATOM 1797 C C . ASN A 1 224 ? 9.047 -18.422 -19.672 1 94.19 224 ASN A C 1
ATOM 1799 O O . ASN A 1 224 ? 8.422 -17.391 -19.375 1 94.19 224 ASN A O 1
ATOM 1803 N N . ARG A 1 225 ? 9.297 -19.328 -18.828 1 95.31 225 ARG A N 1
ATOM 1804 C CA . ARG A 1 225 ? 8.797 -19.359 -17.469 1 95.31 225 ARG A CA 1
ATOM 1805 C C . ARG A 1 225 ? 9.227 -18.125 -16.688 1 95.31 225 ARG A C 1
ATOM 1807 O O . ARG A 1 225 ? 8.414 -17.5 -16 1 95.31 225 ARG A O 1
ATOM 1814 N N . ALA A 1 226 ? 10.5 -17.75 -16.781 1 96.81 226 ALA A N 1
ATOM 1815 C CA . ALA A 1 226 ? 11.07 -16.641 -16 1 96.81 226 ALA A CA 1
ATOM 1816 C C . ALA A 1 226 ? 10.406 -15.32 -16.359 1 96.81 226 ALA A C 1
ATOM 1818 O O . ALA A 1 226 ? 10.094 -14.516 -15.477 1 96.81 226 ALA A O 1
ATOM 1819 N N . THR A 1 227 ? 10.148 -15.07 -17.688 1 97.25 227 THR A N 1
ATOM 1820 C CA . THR A 1 227 ? 9.461 -13.852 -18.109 1 97.25 227 THR A CA 1
ATOM 1821 C C . THR A 1 227 ? 8.031 -13.82 -17.578 1 97.25 227 THR A C 1
ATOM 1823 O O . THR A 1 227 ? 7.551 -12.773 -17.141 1 97.25 227 THR A O 1
ATOM 1826 N N . LEU A 1 228 ? 7.426 -14.961 -17.562 1 98 228 LEU A N 1
ATOM 1827 C CA . LEU A 1 228 ? 6.059 -15.039 -17.062 1 98 228 LEU A CA 1
ATOM 1828 C C . LEU A 1 228 ? 6.016 -14.781 -15.555 1 98 228 LEU A C 1
ATOM 1830 O O . LEU A 1 228 ? 5.051 -14.203 -15.047 1 98 228 LEU A O 1
ATOM 1834 N N . MET A 1 229 ? 7.02 -15.219 -14.867 1 98.5 229 MET A N 1
ATOM 1835 C CA . MET A 1 229 ? 7.121 -14.922 -13.445 1 98.5 229 MET A CA 1
ATOM 1836 C C . MET A 1 229 ? 7.227 -13.414 -13.211 1 98.5 229 MET A C 1
ATOM 1838 O O . MET A 1 229 ? 6.586 -12.875 -12.305 1 98.5 229 MET A O 1
ATOM 1842 N N . ASN A 1 230 ? 8.023 -12.742 -14.031 1 98.38 230 ASN A N 1
ATOM 1843 C CA . ASN A 1 230 ? 8.125 -11.289 -13.953 1 98.38 230 ASN A CA 1
ATOM 1844 C C . ASN A 1 230 ? 6.781 -10.617 -14.211 1 98.38 230 ASN A C 1
ATOM 1846 O O . ASN A 1 230 ? 6.395 -9.688 -13.5 1 98.38 230 ASN A O 1
ATOM 1850 N N . VAL A 1 231 ? 6.105 -11.109 -15.234 1 97.81 231 VAL A N 1
ATOM 1851 C CA . VAL A 1 231 ? 4.805 -10.555 -15.594 1 97.81 231 VAL A CA 1
ATOM 1852 C C . VAL A 1 231 ? 3.82 -10.758 -14.445 1 97.81 231 VAL A C 1
ATOM 1854 O O . VAL A 1 231 ? 3.09 -9.836 -14.078 1 97.81 231 VAL A O 1
ATOM 1857 N N . GLY A 1 232 ? 3.828 -11.977 -13.945 1 98.56 232 GLY A N 1
ATOM 1858 C CA . GLY A 1 232 ? 2.947 -12.273 -12.82 1 98.56 232 GLY A CA 1
ATOM 1859 C C . GLY A 1 232 ? 3.205 -11.391 -11.617 1 98.56 232 GLY A C 1
ATOM 1860 O O . GLY A 1 232 ? 2.264 -10.93 -10.969 1 98.56 232 GLY A O 1
ATOM 1861 N N . PHE A 1 233 ? 4.508 -11.164 -11.32 1 98.44 233 PHE A N 1
ATOM 1862 C CA . PHE A 1 233 ? 4.898 -10.281 -10.227 1 98.44 233 PHE A CA 1
ATOM 1863 C C . PHE A 1 233 ? 4.336 -8.883 -10.438 1 98.44 233 PHE A C 1
ATOM 1865 O O . PHE A 1 233 ? 3.641 -8.352 -9.57 1 98.44 233 PHE A O 1
ATOM 1872 N N . MET A 1 234 ? 4.496 -8.383 -11.562 1 96.12 234 MET A N 1
ATOM 1873 C CA . MET A 1 234 ? 4.078 -7.016 -11.859 1 96.12 234 MET A CA 1
ATOM 1874 C C . MET A 1 234 ? 2.559 -6.91 -11.906 1 96.12 234 MET A C 1
ATOM 1876 O O . MET A 1 234 ? 1.974 -6.02 -11.289 1 96.12 234 MET A O 1
ATOM 1880 N N . GLU A 1 235 ? 1.879 -7.789 -12.586 1 95.75 235 GLU A N 1
ATOM 1881 C CA . GLU A 1 235 ? 0.438 -7.695 -12.805 1 95.75 235 GLU A CA 1
ATOM 1882 C C . GLU A 1 235 ? -0.332 -7.945 -11.508 1 95.75 235 GLU A C 1
ATOM 1884 O O . GLU A 1 235 ? -1.399 -7.367 -11.297 1 95.75 235 GLU A O 1
ATOM 1889 N N . SER A 1 236 ? 0.184 -8.875 -10.664 1 97.44 236 SER A N 1
ATOM 1890 C CA . SER A 1 236 ? -0.491 -9.133 -9.398 1 97.44 236 SER A CA 1
ATOM 1891 C C . SER A 1 236 ? -0.506 -7.891 -8.516 1 97.44 236 SER A C 1
ATOM 1893 O O . SER A 1 236 ? -1.424 -7.703 -7.715 1 97.44 236 SER A O 1
ATOM 1895 N N . LEU A 1 237 ? 0.429 -7.02 -8.688 1 94.75 237 LEU A N 1
ATOM 1896 C CA . LEU A 1 237 ? 0.534 -5.797 -7.895 1 94.75 237 LEU A CA 1
ATOM 1897 C C . LEU A 1 237 ? -0.557 -4.805 -8.281 1 94.75 237 LEU A C 1
ATOM 1899 O O . LEU A 1 237 ? -0.843 -3.867 -7.535 1 94.75 237 LEU A O 1
ATOM 1903 N N . ASN A 1 238 ? -1.168 -4.992 -9.445 1 91.44 238 ASN A N 1
ATOM 1904 C CA . ASN A 1 238 ? -2.277 -4.141 -9.859 1 91.44 238 ASN A CA 1
ATOM 1905 C C . ASN A 1 238 ? -3.562 -4.496 -9.117 1 91.44 238 ASN A C 1
ATOM 1907 O O . ASN A 1 238 ? -4.496 -3.693 -9.062 1 91.44 238 ASN A O 1
ATOM 1911 N N . MET A 1 239 ? -3.586 -5.648 -8.57 1 92.88 239 MET A N 1
ATOM 1912 C CA . MET A 1 239 ? -4.828 -6.164 -8 1 92.88 239 MET A CA 1
ATOM 1913 C C . MET A 1 239 ? -4.863 -5.938 -6.492 1 92.88 239 MET A C 1
ATOM 1915 O O . MET A 1 239 ? -5.941 -5.801 -5.91 1 92.88 239 MET A O 1
ATOM 1919 N N . SER A 1 240 ? -3.688 -5.969 -5.883 1 93.94 240 SER A N 1
ATOM 1920 C CA . SER A 1 240 ? -3.607 -5.805 -4.438 1 93.94 240 SER A CA 1
ATOM 1921 C C . SER A 1 240 ? -2.162 -5.66 -3.975 1 93.94 240 SER A C 1
ATOM 1923 O O . SER A 1 240 ? -1.232 -5.824 -4.766 1 93.94 240 SER A O 1
ATOM 1925 N N . HIS A 1 241 ? -2.119 -5.297 -2.646 1 91.69 241 HIS A N 1
ATOM 1926 C CA . HIS A 1 241 ? -0.826 -5.414 -1.984 1 91.69 241 HIS A CA 1
ATOM 1927 C C . HIS A 1 241 ? -0.593 -6.836 -1.481 1 91.69 241 HIS A C 1
ATOM 1929 O O . HIS A 1 241 ? -1.523 -7.492 -1.007 1 91.69 241 HIS A O 1
ATOM 1935 N N . TRP A 1 242 ? 0.673 -7.242 -1.63 1 96.25 242 TRP A N 1
ATOM 1936 C CA . TRP A 1 242 ? 1.034 -8.578 -1.168 1 96.25 242 TRP A CA 1
ATOM 1937 C C . TRP A 1 242 ? 2.283 -8.531 -0.295 1 96.25 242 TRP A C 1
ATOM 1939 O O . TRP A 1 242 ? 3.182 -7.719 -0.527 1 96.25 242 TRP A O 1
ATOM 1949 N N . ASP A 1 243 ? 2.311 -9.438 0.718 1 95.75 243 ASP A N 1
ATOM 1950 C CA . ASP A 1 243 ? 3.484 -9.523 1.579 1 95.75 243 ASP A CA 1
ATOM 1951 C C . ASP A 1 243 ? 4.586 -10.352 0.924 1 95.75 243 ASP A C 1
ATOM 1953 O O . ASP A 1 243 ? 5.773 -10.125 1.163 1 95.75 243 ASP A O 1
ATOM 1957 N N . CYS A 1 244 ? 4.176 -11.32 0.203 1 98.06 244 CYS A N 1
ATOM 1958 C CA . CYS A 1 244 ? 5.141 -12.141 -0.516 1 98.06 244 CYS A CA 1
ATOM 1959 C C . CYS A 1 244 ? 4.504 -12.797 -1.733 1 98.06 244 CYS A C 1
ATOM 1961 O O . CYS A 1 244 ? 3.297 -12.656 -1.956 1 98.06 244 CYS A O 1
ATOM 1963 N N . PHE A 1 245 ? 5.359 -13.453 -2.559 1 98.81 245 PHE A N 1
ATOM 1964 C CA . PHE A 1 245 ? 4.984 -14.07 -3.826 1 98.81 245 PHE A CA 1
ATOM 1965 C C . PHE A 1 245 ? 5.488 -15.508 -3.9 1 98.81 245 PHE A C 1
ATOM 1967 O O . PHE A 1 245 ? 6.664 -15.773 -3.658 1 98.81 245 PHE A O 1
ATOM 1974 N N . VAL A 1 246 ? 4.578 -16.375 -4.164 1 98.81 246 VAL A N 1
ATOM 1975 C CA . VAL A 1 246 ? 4.953 -17.781 -4.352 1 98.81 246 VAL A CA 1
ATOM 1976 C C . VAL A 1 246 ? 4.758 -18.172 -5.816 1 98.81 246 VAL A C 1
ATOM 1978 O O . VAL A 1 246 ? 3.633 -18.156 -6.324 1 98.81 246 VAL A O 1
ATOM 1981 N N . PHE A 1 247 ? 5.832 -18.453 -6.453 1 98.75 247 PHE A N 1
ATOM 1982 C CA . PHE A 1 247 ? 5.812 -18.953 -7.824 1 98.75 247 PHE A CA 1
ATOM 1983 C C . PHE A 1 247 ? 5.648 -20.469 -7.844 1 98.75 247 PHE A C 1
ATOM 1985 O O . PHE A 1 247 ? 6.469 -21.188 -7.277 1 98.75 247 PHE A O 1
ATOM 1992 N N . HIS A 1 248 ? 4.66 -20.891 -8.5 1 98.44 248 HIS A N 1
ATOM 1993 C CA . HIS A 1 248 ? 4.191 -22.266 -8.344 1 98.44 248 HIS A CA 1
ATOM 1994 C C . HIS A 1 248 ? 3.992 -22.938 -9.695 1 98.44 248 HIS A C 1
ATOM 1996 O O . HIS A 1 248 ? 3.053 -22.609 -10.422 1 98.44 248 HIS A O 1
ATOM 2002 N N . ASP A 1 249 ? 4.848 -23.906 -9.992 1 95.88 249 ASP A N 1
ATOM 2003 C CA . ASP A 1 249 ? 4.574 -24.688 -11.195 1 95.88 249 ASP A CA 1
ATOM 2004 C C . ASP A 1 249 ? 3.242 -25.422 -11.086 1 95.88 249 ASP A C 1
ATOM 2006 O O . ASP A 1 249 ? 2.887 -25.922 -10.016 1 95.88 249 ASP A O 1
ATOM 2010 N N . VAL A 1 250 ? 2.572 -25.547 -12.18 1 96.31 250 VAL A N 1
ATOM 2011 C CA . VAL A 1 250 ? 1.181 -25.984 -12.188 1 96.31 250 VAL A CA 1
ATOM 2012 C C . VAL A 1 250 ? 1.111 -27.484 -11.938 1 96.31 250 VAL A C 1
ATOM 2014 O O . VAL A 1 250 ? 0.082 -28 -11.492 1 96.31 250 VAL A O 1
ATOM 2017 N N . ASP A 1 251 ? 2.209 -28.203 -12.102 1 93.81 251 ASP A N 1
ATOM 2018 C CA . ASP A 1 251 ? 2.135 -29.672 -12.094 1 93.81 251 ASP A CA 1
ATOM 2019 C C . ASP A 1 251 ? 2.625 -30.234 -10.766 1 93.81 251 ASP A C 1
ATOM 2021 O O . ASP A 1 251 ? 2.779 -31.453 -10.625 1 93.81 251 ASP A O 1
ATOM 2025 N N . HIS A 1 252 ? 2.881 -29.406 -9.781 1 94.62 252 HIS A N 1
ATOM 2026 C CA . HIS A 1 252 ? 3.334 -29.859 -8.477 1 94.62 252 HIS A CA 1
ATOM 2027 C C . HIS A 1 252 ? 2.252 -29.672 -7.418 1 94.62 252 HIS A C 1
ATOM 2029 O O . HIS A 1 252 ? 1.989 -28.547 -6.996 1 94.62 252 HIS A O 1
ATOM 2035 N N . VAL A 1 253 ? 1.729 -30.766 -6.895 1 95.25 253 VAL A N 1
ATOM 2036 C CA . VAL A 1 253 ? 0.671 -30.703 -5.895 1 95.25 253 VAL A CA 1
ATOM 2037 C C . VAL A 1 253 ? 1.244 -31.016 -4.512 1 95.25 253 VAL A C 1
ATOM 2039 O O . VAL A 1 253 ? 1.818 -32.094 -4.301 1 95.25 253 VAL A O 1
ATOM 2042 N N . PRO A 1 254 ? 1.113 -30.094 -3.578 1 94.44 254 PRO A N 1
ATOM 2043 C CA . PRO A 1 254 ? 1.671 -30.344 -2.246 1 94.44 254 PRO A CA 1
ATOM 2044 C C . PRO A 1 254 ? 0.917 -31.438 -1.49 1 94.44 254 PRO A C 1
ATOM 2046 O O . PRO A 1 254 ? -0.309 -31.531 -1.589 1 94.44 254 PRO A O 1
ATOM 2049 N N . LEU A 1 255 ? 1.608 -32.156 -0.608 1 91.56 255 LEU A N 1
ATOM 2050 C CA . LEU A 1 255 ? 1.023 -33.344 0.047 1 91.56 255 LEU A CA 1
ATOM 2051 C C . LEU A 1 255 ? 0.622 -33 1.481 1 91.56 255 LEU A C 1
ATOM 2053 O O . LEU A 1 255 ? -0.178 -33.719 2.086 1 91.56 255 LEU A O 1
ATOM 2057 N N . SER A 1 256 ? 1.202 -31.969 1.976 1 91 256 SER A N 1
ATOM 2058 C CA . SER A 1 256 ? 0.996 -31.734 3.4 1 91 256 SER A CA 1
ATOM 2059 C C . SER A 1 256 ? 0.619 -30.281 3.674 1 91 256 SER A C 1
ATOM 2061 O O . SER A 1 256 ? 1.232 -29.359 3.125 1 91 256 SER A O 1
ATOM 2063 N N . ASP A 1 257 ? -0.264 -30.094 4.613 1 90.25 257 ASP A N 1
ATOM 2064 C CA . ASP A 1 257 ? -0.689 -28.766 5.062 1 90.25 257 ASP A CA 1
ATOM 2065 C C . ASP A 1 257 ? 0.417 -28.078 5.859 1 90.25 257 ASP A C 1
ATOM 2067 O O . ASP A 1 257 ? 0.396 -26.859 6.027 1 90.25 257 ASP A O 1
ATOM 2071 N N . LEU A 1 258 ? 1.284 -28.891 6.324 1 90.19 258 LEU A N 1
ATOM 2072 C CA . LEU A 1 258 ? 2.295 -28.375 7.234 1 90.19 258 LEU A CA 1
ATOM 2073 C C . LEU A 1 258 ? 3.395 -27.641 6.465 1 90.19 258 LEU A C 1
ATOM 2075 O O . LEU A 1 258 ? 4.203 -26.922 7.059 1 90.19 258 LEU A O 1
ATOM 2079 N N . ASN A 1 259 ? 3.418 -27.875 5.164 1 92.44 259 ASN A N 1
ATOM 2080 C CA . ASN A 1 259 ? 4.262 -27.016 4.348 1 92.44 259 ASN A CA 1
ATOM 2081 C C . ASN A 1 259 ? 3.68 -25.609 4.227 1 92.44 259 ASN A C 1
ATOM 2083 O O . ASN A 1 259 ? 3.088 -25.266 3.201 1 92.44 259 ASN A O 1
ATOM 2087 N N . TYR A 1 260 ? 3.914 -24.797 5.184 1 94.44 260 TYR A N 1
ATOM 2088 C CA . TYR A 1 260 ? 3.256 -23.5 5.375 1 94.44 260 TYR A CA 1
ATOM 2089 C C . TYR A 1 260 ? 3.695 -22.5 4.309 1 94.44 260 TYR A C 1
ATOM 2091 O O . TYR A 1 260 ? 4.887 -22.234 4.156 1 94.44 260 TYR A O 1
ATOM 2099 N N . TYR A 1 261 ? 2.754 -21.922 3.625 1 97.12 261 TYR A N 1
ATOM 2100 C CA . TYR A 1 261 ? 3.041 -21.047 2.492 1 97.12 261 TYR A CA 1
ATOM 2101 C C . TYR A 1 261 ? 3.143 -19.594 2.934 1 97.12 261 TYR A C 1
ATOM 2103 O O . TYR A 1 261 ? 3.227 -18.688 2.1 1 97.12 261 TYR A O 1
ATOM 2111 N N . GLY A 1 262 ? 3.137 -19.25 4.219 1 96.06 262 GLY A N 1
ATOM 2112 C CA . GLY A 1 262 ? 3.322 -17.891 4.707 1 96.06 262 GLY A CA 1
ATOM 2113 C C . GLY A 1 262 ? 4.664 -17.297 4.324 1 96.06 262 GLY A C 1
ATOM 2114 O O . GLY A 1 262 ? 5.52 -17.984 3.764 1 96.06 262 GLY A O 1
ATOM 2115 N N . CYS A 1 263 ? 4.902 -16.047 4.684 1 95.62 263 CYS A N 1
ATOM 2116 C CA . CYS A 1 263 ? 6 -15.266 4.117 1 95.62 263 CYS A CA 1
ATOM 2117 C C . CYS A 1 263 ? 7.242 -15.352 4.996 1 95.62 263 CYS A C 1
ATOM 2119 O O . CYS A 1 263 ? 8.219 -14.641 4.773 1 95.62 263 CYS A O 1
ATOM 2121 N N . SER A 1 264 ? 7.242 -16.266 5.902 1 90.69 264 SER A N 1
ATOM 2122 C CA . SER A 1 264 ? 8.406 -16.406 6.766 1 90.69 264 SER A CA 1
ATOM 2123 C C . SER A 1 264 ? 9.57 -17.062 6.035 1 90.69 264 SER A C 1
ATOM 2125 O O . SER A 1 264 ? 9.359 -17.938 5.184 1 90.69 264 SER A O 1
ATOM 2127 N N . ASN A 1 265 ? 10.766 -16.672 6.277 1 90.75 265 ASN A N 1
ATOM 2128 C CA . ASN A 1 265 ? 12 -17.281 5.805 1 90.75 265 ASN A CA 1
ATOM 2129 C C . ASN A 1 265 ? 12.117 -17.203 4.285 1 90.75 265 ASN A C 1
ATOM 2131 O O . ASN A 1 265 ? 12.5 -18.188 3.633 1 90.75 265 ASN A O 1
ATOM 2135 N N . MET A 1 266 ? 11.711 -16.109 3.674 1 95.5 266 MET A N 1
ATOM 2136 C CA . MET A 1 266 ? 11.852 -15.898 2.236 1 95.5 266 MET A CA 1
ATOM 2137 C C . MET A 1 266 ? 13.211 -15.289 1.905 1 95.5 266 MET A C 1
ATOM 2139 O O . MET A 1 266 ? 13.758 -14.508 2.686 1 95.5 266 MET A O 1
ATOM 2143 N N . PRO A 1 267 ? 13.82 -15.625 0.772 1 97.62 267 PRO A N 1
ATOM 2144 C CA . PRO A 1 267 ? 13.336 -16.562 -0.25 1 97.62 267 PRO A CA 1
ATOM 2145 C C . PRO A 1 267 ? 13.352 -18.016 0.225 1 97.62 267 PRO A C 1
ATOM 2147 O O . PRO A 1 267 ? 14.211 -18.391 1.022 1 97.62 267 PRO A O 1
ATOM 2150 N N . ARG A 1 268 ? 12.414 -18.734 -0.306 1 97.06 268 ARG A N 1
ATOM 2151 C CA . ARG A 1 268 ? 12.242 -20.094 0.185 1 97.06 268 ARG A CA 1
ATOM 2152 C C . ARG A 1 268 ? 11.984 -21.062 -0.966 1 97.06 268 ARG A C 1
ATOM 2154 O O . ARG A 1 268 ? 11.266 -20.734 -1.911 1 97.06 268 ARG A O 1
ATOM 2161 N N . HIS A 1 269 ? 12.688 -22.219 -0.921 1 96.5 269 HIS A N 1
ATOM 2162 C CA . HIS A 1 269 ? 12.367 -23.375 -1.767 1 96.5 269 HIS A CA 1
ATOM 2163 C C . HIS A 1 269 ? 11.398 -24.312 -1.062 1 96.5 269 HIS A C 1
ATOM 2165 O O . HIS A 1 269 ? 11.773 -24.984 -0.092 1 96.5 269 HIS A O 1
ATOM 2171 N N . PHE A 1 270 ? 10.227 -24.5 -1.558 1 96.06 270 PHE A N 1
ATOM 2172 C CA . PHE A 1 270 ? 9.172 -25.203 -0.833 1 96.06 270 PHE A CA 1
ATOM 2173 C C . PHE A 1 270 ? 9.289 -26.703 -1.052 1 96.06 270 PHE A C 1
ATOM 2175 O O . PHE A 1 270 ? 8.758 -27.5 -0.267 1 96.06 270 PHE A O 1
ATOM 2182 N N . ILE A 1 271 ? 9.969 -27.125 -2.1 1 94.25 271 ILE A N 1
ATOM 2183 C CA . ILE A 1 271 ? 10.023 -28.531 -2.459 1 94.25 271 ILE A CA 1
ATOM 2184 C C . ILE A 1 271 ? 11.227 -29.188 -1.791 1 94.25 271 ILE A C 1
ATOM 2186 O O . ILE A 1 271 ? 12.375 -28.812 -2.043 1 94.25 271 ILE A O 1
ATOM 2190 N N . SER A 1 272 ? 10.969 -30.172 -0.942 1 91.69 272 SER A N 1
ATOM 2191 C CA . SER A 1 272 ? 12.023 -31.016 -0.374 1 91.69 272 SER A CA 1
ATOM 2192 C C . SER A 1 272 ? 12.109 -32.375 -1.094 1 91.69 272 SER A C 1
ATOM 2194 O O . SER A 1 272 ? 13.117 -33.062 -0.998 1 91.69 272 SER A O 1
ATOM 2196 N N . GLY A 1 273 ? 11.07 -32.719 -1.773 1 90.19 273 GLY A N 1
ATOM 2197 C CA . GLY A 1 273 ? 10.969 -33.938 -2.576 1 90.19 273 GLY A CA 1
ATOM 2198 C C . GLY A 1 273 ? 9.742 -33.938 -3.469 1 90.19 273 GLY A C 1
ATOM 2199 O O . GLY A 1 273 ? 8.703 -33.375 -3.121 1 90.19 273 GLY A O 1
ATOM 2200 N N . ASP A 1 274 ? 9.914 -34.625 -4.613 1 91.31 274 ASP A N 1
ATOM 2201 C CA . ASP A 1 274 ? 8.82 -34.719 -5.574 1 91.31 274 ASP A CA 1
ATOM 2202 C C . ASP A 1 274 ? 8.688 -36.125 -6.117 1 91.31 274 ASP A C 1
ATOM 2204 O O . ASP A 1 274 ? 9.68 -36.844 -6.254 1 91.31 274 ASP A O 1
ATOM 2208 N N . SER A 1 275 ? 7.445 -36.531 -6.422 1 89.94 275 SER A N 1
ATOM 2209 C CA . SER A 1 275 ? 7.199 -37.906 -6.902 1 89.94 275 SER A CA 1
ATOM 2210 C C . SER A 1 275 ? 7.98 -38.188 -8.18 1 89.94 275 SER A C 1
ATOM 2212 O O . SER A 1 275 ? 8.375 -39.312 -8.43 1 89.94 275 SER A O 1
ATOM 2214 N N . VAL A 1 276 ? 8.258 -37.188 -8.945 1 88.81 276 VAL A N 1
ATOM 2215 C CA . VAL A 1 276 ? 8.977 -37.375 -10.203 1 88.81 276 VAL A CA 1
ATOM 2216 C C . VAL A 1 276 ? 10.43 -37.75 -9.922 1 88.81 276 VAL A C 1
ATOM 2218 O O . VAL A 1 276 ? 11.086 -38.406 -10.742 1 88.81 276 VAL A O 1
ATOM 2221 N N . TRP A 1 277 ? 10.922 -37.469 -8.773 1 89.06 277 TRP A N 1
ATOM 2222 C CA . TRP A 1 277 ? 12.297 -37.75 -8.375 1 89.06 277 TRP A CA 1
ATOM 2223 C C . TRP A 1 277 ? 12.312 -38.719 -7.184 1 89.06 277 TRP A C 1
ATOM 2225 O O . TRP A 1 277 ? 13.18 -38.625 -6.316 1 89.06 277 TRP A O 1
ATOM 2235 N N . ASN A 1 278 ? 11.273 -39.406 -7.051 1 89.06 278 ASN A N 1
ATOM 2236 C CA . ASN A 1 278 ? 11.141 -40.375 -5.969 1 89.06 278 ASN A CA 1
ATOM 2237 C C . ASN A 1 278 ? 11.227 -39.719 -4.602 1 89.06 278 ASN A C 1
ATOM 2239 O O . ASN A 1 278 ? 11.898 -40.219 -3.699 1 89.06 278 ASN A O 1
ATOM 2243 N N . TYR A 1 279 ? 10.656 -38.531 -4.594 1 89.44 279 TYR A N 1
ATOM 2244 C CA . TYR A 1 279 ? 10.5 -37.75 -3.371 1 89.44 279 TYR A CA 1
ATOM 2245 C C . TYR A 1 279 ? 11.859 -37.375 -2.787 1 89.44 279 TYR A C 1
ATOM 2247 O O . TYR A 1 279 ? 12.07 -37.469 -1.576 1 89.44 279 TYR A O 1
ATOM 2255 N N . THR A 1 280 ? 12.766 -37.125 -3.59 1 88.06 280 THR A N 1
ATOM 2256 C CA . THR A 1 280 ? 14.031 -36.406 -3.35 1 88.06 280 T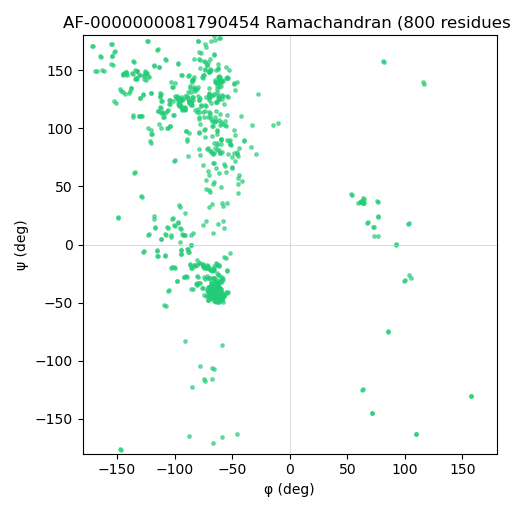HR A CA 1
ATOM 2257 C C . THR A 1 280 ? 14.172 -35.219 -4.277 1 88.06 280 THR A C 1
ATOM 2259 O O . THR A 1 280 ? 13.297 -34.969 -5.113 1 88.06 280 THR A O 1
ATOM 2262 N N . LEU A 1 281 ? 15.188 -34.5 -4.059 1 88.62 281 LEU A N 1
ATOM 2263 C CA . LEU A 1 281 ? 15.484 -33.438 -5.008 1 88.62 281 LEU A CA 1
ATOM 2264 C C . LEU A 1 281 ? 16.25 -33.969 -6.211 1 88.62 281 LEU A C 1
ATOM 2266 O O . LEU A 1 281 ? 17.109 -34.844 -6.062 1 88.62 281 LEU A O 1
ATOM 2270 N N . ALA A 1 282 ? 16 -33.469 -7.344 1 86 282 ALA A N 1
ATOM 2271 C CA . ALA A 1 282 ? 16.703 -33.906 -8.547 1 86 282 ALA A CA 1
ATOM 2272 C C . ALA A 1 282 ? 18.203 -33.656 -8.422 1 86 282 ALA A C 1
ATOM 2274 O O . ALA A 1 282 ? 19.016 -34.438 -8.906 1 86 282 ALA A O 1
ATOM 2275 N N . TYR A 1 283 ? 18.625 -32.531 -7.887 1 87.44 283 TYR A N 1
ATOM 2276 C CA . TYR A 1 283 ? 20 -32.156 -7.57 1 87.44 283 TYR A CA 1
ATOM 2277 C C . TYR A 1 283 ? 20.047 -31.141 -6.449 1 87.44 283 TYR A C 1
ATOM 2279 O O . TYR A 1 283 ? 19.047 -30.469 -6.156 1 87.44 283 TYR A O 1
ATOM 2287 N N . GLU A 1 284 ? 21.031 -30.938 -5.848 1 83.19 284 GLU A N 1
ATOM 2288 C CA . GLU A 1 284 ? 21.203 -30.203 -4.598 1 83.19 284 GLU A CA 1
ATOM 2289 C C . GLU A 1 284 ? 20.828 -28.734 -4.773 1 83.19 284 GLU A C 1
ATOM 2291 O O . GLU A 1 284 ? 20.203 -28.125 -3.898 1 83.19 284 GLU A O 1
ATOM 2296 N N . ASN A 1 285 ? 21.141 -28.141 -5.875 1 88 285 ASN A N 1
ATOM 2297 C CA . ASN A 1 285 ? 20.953 -26.703 -6.039 1 88 285 ASN A CA 1
ATOM 2298 C C . ASN A 1 285 ? 19.688 -26.375 -6.82 1 88 285 ASN A C 1
ATOM 2300 O O . ASN A 1 285 ? 19.516 -25.25 -7.293 1 88 285 ASN A O 1
ATOM 2304 N N . LEU A 1 286 ? 18.906 -27.391 -6.859 1 89.69 286 LEU A N 1
ATOM 2305 C CA . LEU A 1 286 ? 17.625 -27.141 -7.523 1 89.69 286 LEU A CA 1
ATOM 2306 C C . LEU A 1 286 ? 16.844 -26.062 -6.797 1 89.69 286 LEU A C 1
ATOM 2308 O O . LEU A 1 286 ? 16.656 -26.125 -5.578 1 89.69 286 LEU A O 1
ATOM 2312 N N . PHE A 1 287 ? 16.438 -25.031 -7.465 1 93.81 287 PHE A N 1
ATOM 2313 C CA . PHE A 1 287 ? 15.664 -23.906 -6.934 1 93.81 287 PHE A CA 1
ATOM 2314 C C . PHE A 1 287 ? 14.531 -23.547 -7.887 1 93.81 287 PHE A C 1
ATOM 2316 O O . PHE A 1 287 ? 14.5 -22.422 -8.406 1 93.81 287 PHE A O 1
ATOM 2323 N N . GLY A 1 288 ? 13.664 -24.516 -8.078 1 93.75 288 GLY A N 1
ATOM 2324 C CA . GLY A 1 288 ? 12.539 -24.375 -8.992 1 93.75 288 GLY A CA 1
ATOM 2325 C C . GLY A 1 288 ? 11.305 -25.141 -8.531 1 93.75 288 GLY A C 1
ATOM 2326 O O . GLY A 1 288 ? 11.258 -25.625 -7.402 1 93.75 288 GLY A O 1
ATOM 2327 N N . GLY A 1 289 ? 10.258 -25.109 -9.375 1 94.75 289 GLY A N 1
ATOM 2328 C CA . GLY A 1 289 ? 9 -25.766 -9.055 1 94.75 289 GLY A CA 1
ATOM 2329 C C . GLY A 1 289 ? 8.07 -24.906 -8.227 1 94.75 289 GLY A C 1
ATOM 2330 O O . GLY A 1 289 ? 7.07 -24.391 -8.742 1 94.75 289 GLY A O 1
ATOM 2331 N N . VAL A 1 290 ? 8.461 -24.797 -6.945 1 97.69 290 VAL A N 1
ATOM 2332 C CA . VAL A 1 290 ? 7.719 -23.906 -6.059 1 97.69 290 VAL A CA 1
ATOM 2333 C C . VAL A 1 290 ? 8.688 -23.094 -5.203 1 97.69 290 VAL A C 1
ATOM 2335 O O . VAL A 1 290 ? 9.383 -23.656 -4.348 1 97.69 290 VAL A O 1
ATOM 2338 N N . THR A 1 291 ? 8.75 -21.828 -5.453 1 98.19 291 THR A N 1
ATOM 2339 C CA . THR A 1 291 ? 9.656 -20.922 -4.75 1 98.19 291 THR A CA 1
ATOM 2340 C C . THR A 1 291 ? 8.938 -19.656 -4.32 1 98.19 291 THR A C 1
ATOM 2342 O O . THR A 1 291 ? 7.945 -19.266 -4.93 1 98.19 291 THR A O 1
ATOM 2345 N N . GLY A 1 292 ? 9.367 -19.062 -3.244 1 98.44 292 GLY A N 1
ATOM 2346 C CA . GLY A 1 292 ? 8.773 -17.844 -2.721 1 98.44 292 GLY A CA 1
ATOM 2347 C C . GLY A 1 292 ? 9.781 -16.734 -2.518 1 98.44 292 GLY A C 1
ATOM 2348 O O . GLY A 1 292 ? 10.953 -16.984 -2.229 1 98.44 292 GLY A O 1
ATOM 2349 N N . PHE A 1 293 ? 9.328 -15.492 -2.664 1 98.56 293 PHE A N 1
ATOM 2350 C CA . PHE A 1 293 ? 10.164 -14.305 -2.518 1 98.56 293 PHE A CA 1
ATOM 2351 C C . PHE A 1 293 ? 9.375 -13.156 -1.904 1 98.56 293 PHE A C 1
ATOM 2353 O O . PHE A 1 293 ? 8.164 -13.047 -2.105 1 98.56 293 PHE A O 1
ATOM 2360 N N . LEU A 1 294 ? 10.086 -12.367 -1.145 1 97.06 294 LEU A N 1
ATOM 2361 C CA . LEU A 1 294 ? 9.555 -11.039 -0.853 1 97.06 294 LEU A CA 1
ATOM 2362 C C . LEU A 1 294 ? 9.656 -10.133 -2.074 1 97.06 294 LEU A C 1
ATOM 2364 O O . LEU A 1 294 ? 10.523 -10.328 -2.93 1 97.06 294 LEU A O 1
ATOM 2368 N N . GLY A 1 295 ? 8.766 -9.211 -2.186 1 96.19 295 GLY A N 1
ATOM 2369 C CA . GLY A 1 295 ? 8.836 -8.258 -3.283 1 96.19 295 GLY A CA 1
ATOM 2370 C C . GLY A 1 295 ? 10.164 -7.535 -3.361 1 96.19 295 GLY A C 1
ATOM 2371 O O . GLY A 1 295 ? 10.695 -7.316 -4.453 1 96.19 295 GLY A O 1
ATOM 2372 N N . SER A 1 296 ? 10.719 -7.121 -2.201 1 92.5 296 SER A N 1
ATOM 2373 C CA . SER A 1 296 ? 12.008 -6.426 -2.137 1 92.5 296 SER A CA 1
ATOM 2374 C C . SER A 1 296 ? 13.133 -7.301 -2.668 1 92.5 296 SER A C 1
ATOM 2376 O O . SER A 1 296 ? 14.062 -6.805 -3.314 1 92.5 296 SER A O 1
ATOM 2378 N N . ASP A 1 297 ? 13.008 -8.609 -2.371 1 96.31 297 ASP A N 1
ATOM 2379 C CA . ASP A 1 297 ? 14.016 -9.539 -2.863 1 96.31 297 ASP A CA 1
ATOM 2380 C C . ASP A 1 297 ? 13.992 -9.625 -4.387 1 96.31 297 ASP A C 1
ATOM 2382 O O . ASP A 1 297 ? 15.047 -9.633 -5.027 1 96.31 297 ASP A O 1
ATOM 2386 N N . ILE A 1 298 ? 12.828 -9.719 -4.934 1 97.94 298 ILE A N 1
ATOM 2387 C CA . ILE A 1 298 ? 12.68 -9.797 -6.379 1 97.94 298 ILE A CA 1
ATOM 2388 C C . ILE A 1 298 ? 13.297 -8.57 -7.039 1 97.94 298 ILE A C 1
ATOM 2390 O O . ILE A 1 298 ? 14.016 -8.688 -8.039 1 97.94 298 ILE A O 1
ATOM 2394 N N . ARG A 1 299 ? 13.047 -7.434 -6.453 1 94.75 299 ARG A N 1
ATOM 2395 C CA . ARG A 1 299 ? 13.578 -6.191 -7 1 94.75 299 ARG A CA 1
ATOM 2396 C C . ARG A 1 299 ? 15.102 -6.145 -6.859 1 94.75 299 ARG A C 1
ATOM 2398 O O . ARG A 1 299 ? 15.797 -5.699 -7.773 1 94.75 299 ARG A O 1
ATOM 2405 N N . LYS A 1 300 ? 15.602 -6.57 -5.742 1 94.06 300 LYS A N 1
ATOM 2406 C CA . LYS A 1 300 ? 17.031 -6.605 -5.508 1 94.06 300 LYS A CA 1
ATOM 2407 C C . LYS A 1 300 ? 17.75 -7.48 -6.539 1 94.06 300 LYS A C 1
ATOM 2409 O O . LYS A 1 300 ? 18.875 -7.199 -6.93 1 94.06 300 LYS A O 1
ATOM 2414 N N . MET A 1 301 ? 17.078 -8.492 -7 1 97.19 301 MET A N 1
ATOM 2415 C CA . MET A 1 301 ? 17.641 -9.43 -7.965 1 97.19 301 MET A CA 1
ATOM 2416 C C . MET A 1 301 ? 17.406 -8.953 -9.391 1 97.19 301 MET A C 1
ATOM 2418 O O . MET A 1 301 ? 17.859 -9.586 -10.352 1 97.19 301 MET A O 1
ATOM 2422 N N . ASN A 1 302 ? 16.688 -7.938 -9.57 1 97.06 302 ASN A N 1
ATOM 2423 C CA . ASN A 1 302 ? 16.219 -7.496 -10.883 1 97.06 302 ASN A CA 1
ATOM 2424 C C . ASN A 1 302 ? 15.297 -8.523 -11.523 1 97.06 302 ASN A C 1
ATOM 2426 O O . ASN A 1 302 ? 15.391 -8.789 -12.727 1 97.06 302 ASN A O 1
ATOM 2430 N N . GLY A 1 303 ? 14.539 -9.094 -10.648 1 98.12 303 GLY A N 1
ATOM 2431 C CA . GLY A 1 303 ? 13.578 -10.078 -11.117 1 98.12 303 GLY A CA 1
ATOM 2432 C C . GLY A 1 303 ? 14.227 -11.367 -11.57 1 98.12 303 GLY A C 1
ATOM 2433 O O . GLY A 1 303 ? 15.148 -11.875 -10.922 1 98.12 303 GLY A O 1
ATOM 2434 N N . PHE A 1 304 ? 13.617 -11.977 -12.641 1 98.19 304 PHE A N 1
ATOM 2435 C CA . PHE A 1 304 ? 14.023 -13.25 -13.211 1 98.19 304 PHE A CA 1
ATOM 2436 C C . PHE A 1 304 ? 14.555 -13.062 -14.625 1 98.19 304 PHE A C 1
ATOM 2438 O O . PHE A 1 304 ? 14.211 -12.094 -15.305 1 98.19 304 PHE A O 1
ATOM 2445 N N . PRO A 1 305 ? 15.422 -13.922 -15.047 1 97.12 305 PRO A N 1
ATOM 2446 C CA . PRO A 1 305 ? 16.047 -13.734 -16.359 1 97.12 305 PRO A CA 1
ATOM 2447 C C . PRO A 1 305 ? 15.078 -13.961 -17.516 1 97.12 305 PRO A C 1
ATOM 2449 O O . PRO A 1 305 ? 14.492 -15.039 -17.625 1 97.12 305 PRO A O 1
ATOM 2452 N N . ASN A 1 306 ? 15.047 -13.031 -18.422 1 96.38 306 ASN A N 1
ATOM 2453 C CA . ASN A 1 306 ? 14.094 -13.055 -19.516 1 96.38 306 ASN A CA 1
ATOM 2454 C C . ASN A 1 306 ? 14.641 -13.828 -20.719 1 96.38 306 ASN A C 1
ATOM 2456 O O . ASN A 1 306 ? 13.906 -14.086 -21.672 1 96.38 306 ASN A O 1
ATOM 2460 N N . VAL A 1 307 ? 15.828 -14.266 -20.672 1 94.31 307 VAL A N 1
ATOM 2461 C CA . VAL A 1 307 ? 16.516 -14.719 -21.875 1 94.31 307 VAL A CA 1
ATOM 2462 C C . VAL A 1 307 ? 16.344 -16.234 -22.031 1 94.31 307 VAL A C 1
ATOM 2464 O O . VAL A 1 307 ? 16.766 -16.812 -23.031 1 94.31 307 VAL A O 1
ATOM 2467 N N . TYR A 1 308 ? 15.75 -16.859 -21.094 1 93.5 308 TYR A N 1
ATOM 2468 C CA . TYR A 1 308 ? 15.625 -18.312 -21.141 1 93.5 308 TYR A CA 1
ATOM 2469 C C . TYR A 1 308 ? 14.352 -18.734 -21.859 1 93.5 308 TYR A C 1
ATOM 2471 O O . TYR A 1 308 ? 13.281 -18.781 -21.266 1 93.5 308 TYR A O 1
ATOM 2479 N N . TRP A 1 309 ? 14.453 -19.062 -23.125 1 91.62 309 TRP A N 1
ATOM 2480 C CA . TRP A 1 309 ? 13.359 -19.578 -23.953 1 91.62 309 TRP A CA 1
ATOM 2481 C C . TRP A 1 309 ? 13.445 -21.078 -24.109 1 91.62 309 TRP A C 1
ATOM 2483 O O . TRP A 1 309 ? 14.391 -21.609 -24.703 1 91.62 309 TRP A O 1
ATOM 2493 N N . GLY A 1 310 ? 12.477 -21.766 -23.5 1 85.56 310 GLY A N 1
ATOM 2494 C CA . GLY A 1 310 ? 12.516 -23.219 -23.422 1 85.56 310 GLY A CA 1
ATOM 2495 C C . GLY A 1 310 ? 12.781 -23.734 -22.016 1 85.56 310 GLY A C 1
ATOM 2496 O O . GLY A 1 310 ? 12.578 -23.016 -21.031 1 85.56 310 GLY A O 1
ATOM 2497 N N . TRP A 1 311 ? 13.172 -25 -22.047 1 76.12 311 TRP A N 1
ATOM 2498 C CA . TRP A 1 311 ? 13.289 -25.594 -20.719 1 76.12 311 TRP A CA 1
ATOM 2499 C C . TRP A 1 311 ? 14.734 -25.594 -20.234 1 76.12 311 TRP A C 1
ATOM 2501 O O . TRP A 1 311 ? 15.648 -25.906 -21.016 1 76.12 311 TRP A O 1
ATOM 2511 N N . GLY A 1 312 ? 14.844 -25.031 -19.062 1 79.25 312 GLY A N 1
ATOM 2512 C CA . GLY A 1 312 ? 16.094 -25.344 -18.359 1 79.25 312 GLY A CA 1
ATOM 2513 C C . GLY A 1 312 ? 16.969 -24.125 -18.141 1 79.25 312 GLY A C 1
ATOM 2514 O O . GLY A 1 312 ? 17.031 -23.234 -18.984 1 79.25 312 GLY A O 1
ATOM 2515 N N . GLY A 1 313 ? 17.547 -24.062 -17 1 88.56 313 GLY A N 1
ATOM 2516 C CA . GLY A 1 313 ? 18.609 -23.141 -16.672 1 88.56 313 GLY A CA 1
ATOM 2517 C C . GLY A 1 313 ? 18.141 -21.922 -15.906 1 88.56 313 GLY A C 1
ATOM 2518 O O . GLY A 1 313 ? 18.906 -21.297 -15.18 1 88.56 313 GLY A O 1
ATOM 2519 N N . GLU A 1 314 ? 16.906 -21.5 -16.172 1 93.19 314 GLU A N 1
ATOM 2520 C CA . GLU A 1 314 ? 16.422 -20.281 -15.539 1 93.19 314 GLU A CA 1
ATOM 2521 C C . GLU A 1 314 ? 16.391 -20.422 -14.016 1 93.19 314 GLU A C 1
ATOM 2523 O O . GLU A 1 314 ? 16.672 -19.469 -13.289 1 93.19 314 GLU A O 1
ATOM 2528 N N . ASP A 1 315 ? 16.141 -21.641 -13.492 1 94.38 315 ASP A N 1
ATOM 2529 C CA . ASP A 1 315 ? 16.078 -21.875 -12.047 1 94.38 315 ASP A CA 1
ATOM 2530 C C . ASP A 1 315 ? 17.469 -21.703 -11.414 1 94.38 315 ASP A C 1
ATOM 2532 O O . ASP A 1 315 ? 17.594 -21.141 -10.32 1 94.38 315 ASP A O 1
ATOM 2536 N N . ASP A 1 316 ? 18.391 -22.234 -12.086 1 94.62 316 ASP A N 1
ATOM 2537 C CA . ASP A 1 316 ? 19.766 -22.141 -11.586 1 94.62 316 ASP A CA 1
ATOM 2538 C C . ASP A 1 316 ? 20.219 -20.688 -11.523 1 94.62 316 ASP A C 1
ATOM 2540 O O . ASP A 1 316 ? 20.891 -20.281 -10.57 1 94.62 316 ASP A O 1
ATOM 2544 N N . GLU A 1 317 ? 19.891 -20 -12.57 1 96.31 317 GLU A N 1
ATOM 2545 C CA . GLU A 1 317 ? 20.297 -18.594 -12.555 1 96.31 317 GLU A CA 1
ATOM 2546 C C . GLU A 1 317 ? 19.562 -17.812 -11.461 1 96.31 317 GLU A C 1
ATOM 2548 O O . GLU A 1 317 ? 20.125 -16.906 -10.867 1 96.31 317 GLU A O 1
ATOM 2553 N N . ILE A 1 318 ? 18.312 -18.125 -11.211 1 97.5 318 ILE A N 1
ATOM 2554 C CA . ILE A 1 318 ? 17.562 -17.469 -10.156 1 97.5 318 ILE A CA 1
ATOM 2555 C C . ILE A 1 318 ? 18.25 -17.688 -8.812 1 97.5 318 ILE A C 1
ATOM 2557 O O . ILE A 1 318 ? 18.391 -16.75 -8.023 1 97.5 318 ILE A O 1
ATOM 2561 N N . LEU A 1 319 ? 18.688 -18.922 -8.578 1 96.56 319 LEU A N 1
ATOM 2562 C CA . LEU A 1 319 ? 19.422 -19.234 -7.352 1 96.56 319 LEU A CA 1
ATOM 2563 C C . LEU A 1 319 ? 20.703 -18.391 -7.262 1 96.56 319 LEU A C 1
ATOM 2565 O O . LEU A 1 319 ? 21.016 -17.859 -6.199 1 96.56 319 LEU A O 1
ATOM 2569 N N . LEU A 1 320 ? 21.406 -18.312 -8.328 1 96.75 320 LEU A N 1
ATOM 2570 C CA . LEU A 1 320 ? 22.672 -17.578 -8.367 1 96.75 320 LEU A CA 1
ATOM 2571 C C . LEU A 1 320 ? 22.438 -16.094 -8.125 1 96.75 320 LEU A C 1
ATOM 2573 O O . LEU A 1 320 ? 23.234 -15.445 -7.445 1 96.75 320 LEU A O 1
ATOM 2577 N N . ARG A 1 321 ? 21.391 -15.547 -8.719 1 97.69 321 ARG A N 1
ATOM 2578 C CA . ARG A 1 321 ? 21.047 -14.148 -8.492 1 97.69 321 ARG A CA 1
ATOM 2579 C C . ARG A 1 321 ? 20.781 -13.883 -7.012 1 97.69 321 ARG A C 1
ATOM 2581 O O . ARG A 1 321 ? 21.234 -12.883 -6.461 1 97.69 321 ARG A O 1
ATOM 2588 N N . ALA A 1 322 ? 19.984 -14.742 -6.391 1 97.56 322 ALA A N 1
ATOM 2589 C CA . ALA A 1 322 ? 19.672 -14.602 -4.977 1 97.56 322 ALA A CA 1
ATOM 2590 C C . ALA A 1 322 ? 20.938 -14.594 -4.121 1 97.56 322 ALA A C 1
ATOM 2592 O O . ALA A 1 322 ? 21.078 -13.766 -3.223 1 97.56 322 ALA A O 1
ATOM 2593 N N . ARG A 1 323 ? 21.828 -15.477 -4.453 1 95.94 323 ARG A N 1
ATOM 2594 C CA . ARG A 1 323 ? 23.078 -15.562 -3.715 1 95.94 323 ARG A CA 1
ATOM 2595 C C . ARG A 1 323 ? 23.938 -14.328 -3.941 1 95.94 323 ARG A C 1
ATOM 2597 O O . ARG A 1 323 ? 24.594 -13.836 -3.016 1 95.94 323 ARG A O 1
ATOM 2604 N N . ARG A 1 324 ? 23.938 -13.891 -5.141 1 96.62 324 ARG A N 1
ATOM 2605 C CA . ARG A 1 324 ? 24.75 -12.742 -5.512 1 96.62 324 ARG A CA 1
ATOM 2606 C C . ARG A 1 324 ? 24.359 -11.508 -4.707 1 96.62 324 ARG A C 1
ATOM 2608 O O . ARG A 1 324 ? 25.203 -10.695 -4.352 1 96.62 324 ARG A O 1
ATOM 2615 N N . VAL A 1 325 ? 23.125 -11.359 -4.48 1 96.06 325 VAL A N 1
ATOM 2616 C CA . VAL A 1 325 ? 22.656 -10.195 -3.732 1 96.06 325 VAL A CA 1
ATOM 2617 C C . VAL A 1 325 ? 22.562 -10.539 -2.246 1 96.06 325 VAL A C 1
ATOM 2619 O O . VAL A 1 325 ? 21.859 -9.852 -1.488 1 96.06 325 VAL A O 1
ATOM 2622 N N . LYS A 1 326 ? 23.016 -11.648 -1.812 1 96 326 LYS A N 1
ATOM 2623 C CA . LYS A 1 326 ? 23.281 -12.055 -0.432 1 96 326 LYS A CA 1
ATOM 2624 C C . LYS A 1 326 ? 21.969 -12.398 0.286 1 96 326 LYS A C 1
ATOM 2626 O O . LYS A 1 326 ? 21.797 -12.07 1.46 1 96 326 LYS A O 1
ATOM 2631 N N . LEU A 1 327 ? 21.094 -12.977 -0.422 1 96.25 327 LEU A N 1
ATOM 2632 C CA . LEU A 1 327 ? 19.875 -13.492 0.21 1 96.25 327 LEU A CA 1
ATOM 2633 C C . LEU A 1 327 ? 20.094 -14.906 0.737 1 96.25 327 LEU A C 1
ATOM 2635 O O . LEU A 1 327 ? 20.766 -15.719 0.09 1 96.25 327 LEU A O 1
ATOM 2639 N N . LYS A 1 328 ? 19.625 -15.125 1.962 1 94.12 328 LYS A N 1
ATOM 2640 C CA . LYS A 1 328 ? 19.672 -16.453 2.547 1 94.12 328 LYS A CA 1
ATOM 2641 C C . LYS A 1 328 ? 18.453 -17.281 2.141 1 94.12 328 LYS A C 1
ATOM 2643 O O . LYS A 1 328 ? 17.312 -16.938 2.482 1 94.12 328 LYS A O 1
ATOM 2648 N N . ILE A 1 329 ? 18.656 -18.375 1.523 1 94 329 ILE A N 1
ATOM 2649 C CA . ILE A 1 329 ? 17.578 -19.203 1.005 1 94 329 ILE A CA 1
ATOM 2650 C C . ILE A 1 329 ? 17.125 -20.188 2.08 1 94 329 ILE A C 1
ATOM 2652 O O . ILE A 1 329 ? 17.938 -20.906 2.662 1 94 329 ILE A O 1
ATOM 2656 N N . GLY A 1 330 ? 15.812 -20.141 2.316 1 91.31 330 GLY A N 1
ATOM 2657 C CA . GLY A 1 330 ? 15.227 -21.109 3.227 1 91.31 330 GLY A CA 1
ATOM 2658 C C . GLY A 1 330 ? 14.867 -22.422 2.549 1 91.31 330 GLY A C 1
ATOM 2659 O O . GLY A 1 330 ? 14.234 -22.422 1.493 1 91.31 330 GLY A O 1
ATOM 2660 N N . ARG A 1 331 ? 15.406 -23.562 3.162 1 88.56 331 ARG A N 1
ATOM 2661 C CA . ARG A 1 331 ? 15.07 -24.906 2.711 1 88.56 331 ARG A CA 1
ATOM 2662 C C . ARG A 1 331 ? 14.742 -25.812 3.893 1 88.56 331 ARG A C 1
ATOM 2664 O O . ARG A 1 331 ? 15.336 -25.672 4.969 1 88.56 331 ARG A O 1
ATOM 2671 N N . ARG A 1 332 ? 13.828 -26.594 3.598 1 80.94 332 ARG A N 1
ATOM 2672 C CA . ARG A 1 332 ? 13.602 -27.609 4.633 1 80.94 332 ARG A CA 1
ATOM 2673 C C . ARG A 1 332 ? 14.625 -28.734 4.547 1 80.94 332 ARG A C 1
ATOM 2675 O O . ARG A 1 332 ? 14.922 -29.234 3.457 1 80.94 332 ARG A O 1
ATOM 2682 N N . PRO A 1 333 ? 15.211 -28.922 5.758 1 67.38 333 PRO A N 1
ATOM 2683 C CA . PRO A 1 333 ? 16.188 -30.016 5.742 1 67.38 333 PRO A CA 1
ATOM 2684 C C . PRO A 1 333 ? 15.555 -31.344 5.336 1 67.38 333 PRO A C 1
ATOM 2686 O O . PRO A 1 333 ? 14.398 -31.625 5.68 1 67.38 333 PRO A O 1
ATOM 2689 N N . GLN A 1 334 ? 16.391 -32.062 4.539 1 61.41 334 GLN A N 1
ATOM 2690 C CA . GLN A 1 334 ? 15.992 -33.406 4.113 1 61.41 334 GLN A CA 1
ATOM 2691 C C . GLN A 1 334 ? 15.852 -34.344 5.312 1 61.41 334 GLN A C 1
ATOM 2693 O O . GLN A 1 334 ? 16.578 -34.219 6.293 1 61.41 334 GLN A O 1
ATOM 2698 N N . GLY A 1 335 ? 14.797 -35.125 5.297 1 56.94 335 GLY A N 1
ATOM 2699 C CA . GLY A 1 335 ? 14.727 -36.188 6.289 1 56.94 335 GLY A CA 1
ATOM 2700 C C . GLY A 1 335 ? 13.734 -35.875 7.402 1 56.94 335 GLY A C 1
ATOM 2701 O O . GLY A 1 335 ? 13.438 -36.75 8.219 1 56.94 335 GLY A O 1
ATOM 2702 N N . ARG A 1 336 ? 13.578 -34.625 7.625 1 58.09 336 ARG A N 1
ATOM 2703 C CA . ARG A 1 336 ? 12.578 -34.438 8.672 1 58.09 336 ARG A CA 1
ATOM 2704 C C . ARG A 1 336 ? 11.188 -34.844 8.18 1 58.09 336 ARG A C 1
ATOM 2706 O O . ARG A 1 336 ? 10.992 -35.062 6.98 1 58.09 336 ARG A O 1
ATOM 2713 N N . ASN A 1 337 ? 10.117 -34.844 9.047 1 62.53 337 ASN A N 1
ATOM 2714 C CA . ASN A 1 337 ? 8.758 -35.281 8.773 1 62.53 337 ASN A CA 1
ATOM 2715 C C . ASN A 1 337 ? 8.508 -35.438 7.273 1 62.53 337 ASN A C 1
ATOM 2717 O O . ASN A 1 337 ? 8.492 -34.469 6.539 1 62.53 337 ASN A O 1
ATOM 2721 N N . ARG A 1 338 ? 8.492 -36.719 6.734 1 67.06 338 ARG A N 1
ATOM 2722 C CA . ARG A 1 338 ? 8.648 -37.188 5.367 1 67.06 338 ARG A CA 1
ATOM 2723 C C . ARG A 1 338 ? 7.641 -36.531 4.43 1 67.06 338 ARG A C 1
ATOM 2725 O O . ARG A 1 338 ? 7.891 -36.406 3.23 1 67.06 338 ARG A O 1
ATOM 2732 N N . PHE A 1 339 ? 6.605 -35.812 4.926 1 81.81 339 PHE A N 1
ATOM 2733 C CA . PHE A 1 339 ? 5.629 -35.375 3.934 1 81.81 339 PHE A CA 1
ATOM 2734 C C . PHE A 1 339 ? 5.625 -33.875 3.799 1 81.81 339 PHE A C 1
ATOM 2736 O O . PHE A 1 339 ? 5.113 -33.312 2.816 1 81.81 339 PHE A O 1
ATOM 2743 N N . ILE A 1 340 ? 6.363 -33.312 4.758 1 87.94 340 ILE A N 1
ATOM 2744 C CA . ILE A 1 340 ? 6.383 -31.859 4.688 1 87.94 340 ILE A CA 1
ATOM 2745 C C . ILE A 1 340 ? 7.32 -31.406 3.566 1 87.94 340 ILE A C 1
ATOM 2747 O O . ILE A 1 340 ? 8.492 -31.797 3.537 1 87.94 340 ILE A O 1
ATOM 2751 N N . GLY A 1 341 ? 6.785 -30.719 2.598 1 91.94 341 GLY A N 1
ATOM 2752 C CA . GLY A 1 341 ? 7.582 -30.25 1.476 1 91.94 341 GLY A CA 1
ATOM 2753 C C . GLY A 1 341 ? 7.578 -31.219 0.302 1 91.94 341 GLY A C 1
ATOM 2754 O O . GLY A 1 341 ? 8.242 -30.969 -0.707 1 91.94 341 GLY A O 1
ATOM 2755 N N . PHE A 1 342 ? 6.871 -32.312 0.469 1 91.56 342 PHE A N 1
ATOM 2756 C CA . PHE A 1 342 ? 6.746 -33.281 -0.639 1 91.56 342 PHE A CA 1
ATOM 2757 C C . PHE A 1 342 ? 5.609 -32.875 -1.568 1 91.56 342 PHE A C 1
ATOM 2759 O O . PHE A 1 342 ? 4.566 -32.406 -1.11 1 91.56 342 PHE A O 1
ATOM 2766 N N . TYR A 1 343 ? 5.871 -33.031 -2.779 1 93.94 343 TYR A N 1
ATOM 2767 C CA . TYR A 1 343 ? 4.898 -32.75 -3.824 1 93.94 343 TYR A CA 1
ATOM 2768 C C . TYR A 1 343 ? 4.672 -33.969 -4.719 1 93.94 343 TYR A C 1
ATOM 2770 O O . TYR A 1 343 ? 5.551 -34.812 -4.844 1 93.94 343 TYR A O 1
ATOM 2778 N N . LYS A 1 344 ? 3.498 -34.125 -5.211 1 93.19 344 LYS A N 1
ATOM 2779 C CA . LYS A 1 344 ? 3.17 -35.125 -6.234 1 93.19 344 LYS A CA 1
ATOM 2780 C C . LYS A 1 344 ? 3.01 -34.469 -7.602 1 93.19 344 LYS A C 1
ATOM 2782 O O . LYS A 1 344 ? 2.262 -33.5 -7.75 1 93.19 344 LYS A O 1
ATOM 2787 N N . ASP A 1 345 ? 3.752 -34.938 -8.547 1 93.12 345 ASP A N 1
ATOM 2788 C CA . ASP A 1 345 ? 3.756 -34.406 -9.898 1 93.12 345 ASP A CA 1
ATOM 2789 C C . ASP A 1 345 ? 2.592 -34.938 -10.719 1 93.12 345 ASP A C 1
ATOM 2791 O O . ASP A 1 345 ? 2.266 -36.125 -10.625 1 93.12 345 ASP A O 1
ATOM 2795 N N . ILE A 1 346 ? 1.904 -34.031 -11.438 1 91.69 346 ILE A N 1
ATOM 2796 C CA . ILE A 1 346 ? 0.889 -34.469 -12.398 1 91.69 346 ILE A CA 1
ATOM 2797 C C . ILE A 1 346 ? 1.562 -34.938 -13.68 1 91.69 346 ILE A C 1
ATOM 2799 O O . ILE A 1 346 ? 2.053 -34.156 -14.477 1 91.69 346 ILE A O 1
ATOM 2803 N N . GLN A 1 347 ? 1.58 -36.156 -14.008 1 82.75 347 GLN A N 1
ATOM 2804 C CA . GLN A 1 347 ? 2.389 -36.75 -15.055 1 82.75 347 GLN A CA 1
ATOM 2805 C C . GLN A 1 347 ? 1.638 -36.781 -16.391 1 82.75 347 GLN A C 1
ATOM 2807 O O . GLN A 1 347 ? 2.254 -36.781 -17.453 1 82.75 347 GLN A O 1
ATOM 2812 N N . HIS A 1 348 ? 0.423 -36.844 -16.344 1 73.62 348 HIS A N 1
ATOM 2813 C CA . HIS A 1 348 ? -0.291 -36.938 -17.609 1 73.62 348 HIS A CA 1
ATOM 2814 C C . HIS A 1 348 ? -0.325 -35.625 -18.344 1 73.62 348 HIS A C 1
ATOM 2816 O O . HIS A 1 348 ? -0.181 -34.562 -17.734 1 73.62 348 HIS A O 1
ATOM 2822 N N . HIS A 1 349 ? -0.291 -35.656 -19.656 1 69.06 349 HIS A N 1
ATOM 2823 C CA . HIS A 1 349 ? -0.37 -34.5 -20.562 1 69.06 349 HIS A CA 1
ATOM 2824 C C . HIS A 1 349 ? 0.914 -33.688 -20.531 1 69.06 349 HIS A C 1
ATOM 2826 O O . HIS A 1 349 ? 0.913 -32.5 -20.906 1 69.06 349 HIS A O 1
ATOM 2832 N N . HIS A 1 350 ? 1.948 -34.375 -19.953 1 66.19 350 HIS A N 1
ATOM 2833 C CA . HIS A 1 350 ? 3.219 -33.656 -19.859 1 66.19 350 HIS A CA 1
ATOM 2834 C C . HIS A 1 350 ? 3.984 -33.75 -21.172 1 66.19 350 HIS A C 1
ATOM 2836 O O . HIS A 1 350 ? 4.078 -34.812 -21.781 1 66.19 350 HIS A O 1
ATOM 2842 N N . HIS A 1 351 ? 4.137 -32.531 -21.75 1 63.38 351 HIS A N 1
ATOM 2843 C CA . HIS A 1 351 ? 5.047 -32.469 -22.891 1 63.38 351 HIS A CA 1
ATOM 2844 C C . HIS A 1 351 ? 6.277 -31.625 -22.562 1 63.38 351 HIS A C 1
ATOM 2846 O O . HIS A 1 351 ? 6.164 -30.422 -22.328 1 63.38 351 HIS A O 1
ATOM 2852 N N . SER A 1 352 ? 7.398 -32.375 -22.312 1 59.5 352 SER A N 1
ATOM 2853 C CA . SER A 1 352 ? 8.609 -31.625 -21.969 1 59.5 352 SER A CA 1
ATOM 2854 C C . SER A 1 352 ? 9.203 -30.922 -23.172 1 59.5 352 SER A C 1
ATOM 2856 O O . SER A 1 352 ? 9.164 -31.469 -24.297 1 59.5 352 SER A O 1
ATOM 2858 N N . ALA A 1 353 ? 9.391 -29.594 -22.922 1 64.62 353 ALA A N 1
ATOM 2859 C CA . ALA A 1 353 ? 10.086 -28.859 -23.984 1 64.62 353 ALA A CA 1
ATOM 2860 C C . ALA A 1 353 ? 11.562 -29.234 -24.031 1 64.62 353 ALA A C 1
ATOM 2862 O O . ALA A 1 353 ? 12.102 -29.781 -23.062 1 64.62 353 ALA A O 1
ATOM 2863 N N . ALA A 1 354 ? 12.18 -29.078 -25.219 1 65.81 354 ALA A N 1
ATOM 2864 C CA . ALA A 1 354 ? 13.602 -29.344 -25.391 1 65.81 354 ALA A CA 1
ATOM 2865 C C . ALA A 1 354 ? 14.453 -28.391 -24.562 1 65.81 354 ALA A C 1
ATOM 2867 O O . ALA A 1 354 ? 14.094 -27.219 -24.391 1 65.81 354 ALA A O 1
ATOM 2868 N N . ALA A 1 355 ? 15.469 -29.016 -24.031 1 73.56 355 ALA A N 1
ATOM 2869 C CA . ALA A 1 355 ? 16.422 -28.203 -23.266 1 73.56 355 ALA A CA 1
ATOM 2870 C C . ALA A 1 355 ? 17.047 -27.125 -24.141 1 73.56 355 ALA A C 1
ATOM 2872 O O . ALA A 1 355 ? 17.328 -27.344 -25.328 1 73.56 355 ALA A O 1
ATOM 2873 N N . MET A 1 356 ? 17.203 -26.016 -23.578 1 80.5 356 MET A N 1
ATOM 2874 C CA . MET A 1 356 ? 17.844 -24.906 -24.297 1 80.5 356 MET A CA 1
ATOM 2875 C C . MET A 1 356 ? 19.344 -25.141 -24.438 1 80.5 356 MET A C 1
ATOM 2877 O O . MET A 1 356 ? 20.047 -25.25 -23.422 1 80.5 356 MET A O 1
ATOM 2881 N N . PRO A 1 357 ? 19.812 -25.219 -25.594 1 79.94 357 PRO A N 1
ATOM 2882 C CA . PRO A 1 357 ? 21.25 -25.484 -25.766 1 79.94 357 PRO A CA 1
ATOM 2883 C C . PRO A 1 357 ? 22.125 -24.375 -25.203 1 79.94 357 PRO A C 1
ATOM 2885 O O . PRO A 1 357 ? 23.234 -24.656 -24.703 1 79.94 357 PRO A O 1
ATOM 2888 N N . GLU A 1 358 ? 21.703 -23.219 -25.203 1 84.69 358 GLU A N 1
ATOM 2889 C CA . GLU A 1 358 ? 22.516 -22.078 -24.828 1 84.69 358 GLU A CA 1
ATOM 2890 C C . GLU A 1 358 ? 22.5 -21.859 -23.312 1 84.69 358 GLU A C 1
ATOM 2892 O O . GLU A 1 358 ? 23.172 -20.969 -22.797 1 84.69 358 GLU A O 1
ATOM 2897 N N . ARG A 1 359 ? 21.969 -22.703 -22.609 1 86.5 359 ARG A N 1
ATOM 2898 C CA . ARG A 1 359 ? 21.719 -22.453 -21.203 1 86.5 359 ARG A CA 1
ATOM 2899 C C . ARG A 1 359 ? 23.031 -22.328 -20.422 1 86.5 359 ARG A C 1
ATOM 2901 O O . ARG A 1 359 ? 23.141 -21.5 -19.516 1 86.5 359 ARG A O 1
ATOM 2908 N N . HIS A 1 360 ? 23.969 -23.109 -20.797 1 87.44 360 HIS A N 1
ATOM 2909 C CA . HIS A 1 360 ? 25.234 -23.078 -20.078 1 87.44 360 HIS A CA 1
ATOM 2910 C C . HIS A 1 360 ? 25.969 -21.766 -20.297 1 87.44 360 HIS A C 1
ATOM 2912 O O . HIS A 1 360 ? 26.578 -21.219 -19.375 1 87.44 360 HIS A O 1
ATOM 2918 N N . ARG A 1 361 ? 25.922 -21.375 -21.5 1 89.5 361 ARG A N 1
ATOM 2919 C CA . ARG A 1 361 ? 26.531 -20.094 -21.812 1 89.5 361 ARG A CA 1
ATOM 2920 C C . ARG A 1 361 ? 25.828 -18.953 -21.062 1 89.5 361 ARG A C 1
ATOM 2922 O O . ARG A 1 361 ? 26.484 -18.062 -20.531 1 89.5 361 ARG A O 1
ATOM 2929 N N . LEU A 1 362 ? 24.594 -18.969 -21.016 1 91.88 362 LEU A N 1
ATOM 2930 C CA . LEU A 1 362 ? 23.828 -17.953 -20.312 1 91.88 362 LEU A CA 1
ATOM 2931 C C . LEU A 1 362 ? 24.156 -17.938 -18.828 1 91.88 362 LEU A C 1
ATOM 2933 O O . LEU A 1 362 ? 24.312 -16.875 -18.234 1 91.88 362 LEU A O 1
ATOM 2937 N N . LEU A 1 363 ? 24.359 -19.094 -18.219 1 92.88 363 LEU A N 1
ATOM 2938 C CA . LEU A 1 363 ? 24.656 -19.219 -16.797 1 92.88 363 LEU A CA 1
ATOM 2939 C C . LEU A 1 363 ? 26.031 -18.641 -16.484 1 92.88 363 LEU A C 1
ATOM 2941 O O . LEU A 1 363 ? 26.219 -18.031 -15.43 1 92.88 363 LEU A O 1
ATOM 2945 N N . ARG A 1 364 ? 26.891 -18.812 -17.359 1 92.5 364 ARG A N 1
ATOM 2946 C CA . ARG A 1 364 ? 28.25 -18.344 -17.141 1 92.5 364 ARG A CA 1
ATOM 2947 C C . ARG A 1 364 ? 28.312 -16.812 -17.156 1 92.5 364 ARG A C 1
ATOM 2949 O O . ARG A 1 364 ? 29.141 -16.219 -16.469 1 92.5 364 ARG A O 1
ATOM 2956 N N . ASN A 1 365 ? 27.422 -16.219 -17.875 1 93.69 365 ASN A N 1
ATOM 2957 C CA . ASN A 1 365 ? 27.484 -14.773 -18.062 1 93.69 365 ASN A CA 1
ATOM 2958 C C . ASN A 1 365 ? 26.422 -14.055 -17.25 1 93.69 365 ASN A C 1
ATOM 2960 O O . ASN A 1 365 ? 26.141 -12.875 -17.484 1 93.69 365 ASN A O 1
ATOM 2964 N N . TYR A 1 366 ? 25.828 -14.703 -16.328 1 94.94 366 TYR A N 1
ATOM 2965 C CA . TYR A 1 366 ? 24.641 -14.156 -15.664 1 94.94 366 TYR A CA 1
ATOM 2966 C C . TYR A 1 366 ? 25 -12.914 -14.852 1 94.94 366 TYR A C 1
ATOM 2968 O O . TYR A 1 366 ? 24.188 -12 -14.719 1 94.94 366 TYR A O 1
ATOM 2976 N N . VAL A 1 367 ? 26.219 -12.75 -14.328 1 94.94 367 VAL A N 1
ATOM 2977 C CA . VAL A 1 367 ? 26.625 -11.656 -13.453 1 94.94 367 VAL A CA 1
ATOM 2978 C C . VAL A 1 367 ? 26.531 -10.328 -14.211 1 94.94 367 VAL A C 1
ATOM 2980 O O . VAL A 1 367 ? 26 -9.352 -13.688 1 94.94 367 VAL A O 1
ATOM 2983 N N . LYS A 1 368 ? 27.047 -10.367 -15.352 1 93.94 368 LYS A N 1
ATOM 2984 C CA . LYS A 1 368 ? 26.984 -9.164 -16.172 1 93.94 368 LYS A CA 1
ATOM 2985 C C . LYS A 1 368 ? 25.562 -8.898 -16.641 1 93.94 368 LYS A C 1
ATOM 2987 O O . LYS A 1 368 ? 25.109 -7.746 -16.672 1 93.94 368 LYS A O 1
ATOM 2992 N N . ARG A 1 369 ? 24.859 -9.883 -16.922 1 94.75 369 ARG A N 1
ATOM 2993 C CA . ARG A 1 369 ? 23.531 -9.773 -17.547 1 94.75 369 ARG A CA 1
ATOM 2994 C C . ARG A 1 369 ? 22.469 -9.391 -16.516 1 94.75 369 ARG A C 1
ATOM 2996 O O . ARG A 1 369 ? 21.531 -8.672 -16.828 1 94.75 369 ARG A O 1
ATOM 3003 N N . MET A 1 370 ? 22.625 -9.844 -15.289 1 95.25 370 MET A N 1
ATOM 3004 C CA . MET A 1 370 ? 21.578 -9.664 -14.281 1 95.25 370 MET A CA 1
ATOM 3005 C C . MET A 1 370 ? 21.328 -8.188 -14.031 1 95.25 370 MET A C 1
ATOM 3007 O O . MET A 1 370 ? 20.25 -7.816 -13.555 1 95.25 370 MET A O 1
ATOM 3011 N N . LYS A 1 371 ? 22.219 -7.355 -14.414 1 92.5 371 LYS A N 1
ATOM 3012 C CA . LYS A 1 371 ? 22.078 -5.914 -14.227 1 92.5 371 LYS A CA 1
ATOM 3013 C C . LYS A 1 371 ? 21.062 -5.328 -15.211 1 92.5 371 LYS A C 1
ATOM 3015 O O . LYS A 1 371 ? 20.391 -4.352 -14.898 1 92.5 371 LYS A O 1
ATOM 3020 N N . TYR A 1 372 ? 20.922 -5.965 -16.344 1 92.94 372 TYR A N 1
ATOM 3021 C CA . TYR A 1 372 ? 20.078 -5.344 -17.359 1 92.94 372 TYR A CA 1
ATOM 3022 C C . TYR A 1 372 ? 19.016 -6.32 -17.859 1 92.94 372 TYR A C 1
ATOM 3024 O O . TYR A 1 372 ? 18.172 -5.957 -18.672 1 92.94 372 TYR A O 1
ATOM 3032 N N . ASP A 1 373 ? 19.094 -7.582 -17.422 1 96 373 ASP A N 1
ATOM 3033 C CA . ASP A 1 373 ? 18.125 -8.594 -17.812 1 96 373 ASP A CA 1
ATOM 3034 C C . ASP A 1 373 ? 17.234 -8.977 -16.641 1 96 373 ASP A C 1
ATOM 3036 O O . ASP A 1 373 ? 17.688 -9.609 -15.68 1 96 373 ASP A O 1
ATOM 3040 N N . GLY A 1 374 ? 15.992 -8.641 -16.625 1 96.75 374 GLY A N 1
ATOM 3041 C CA . GLY A 1 374 ? 15.031 -8.914 -15.562 1 96.75 374 GLY A CA 1
ATOM 3042 C C . GLY A 1 374 ? 13.852 -7.957 -15.57 1 96.75 374 GLY A C 1
ATOM 3043 O O . GLY A 1 374 ? 13.219 -7.746 -16.609 1 96.75 374 GLY A O 1
ATOM 3044 N N . LEU A 1 375 ? 13.562 -7.41 -14.438 1 95.75 375 LEU A N 1
ATOM 3045 C CA . LEU A 1 375 ? 12.492 -6.422 -14.336 1 95.75 375 LEU A CA 1
ATOM 3046 C C . LEU A 1 375 ? 12.852 -5.156 -15.109 1 95.75 375 LEU A C 1
ATOM 3048 O O . LEU A 1 375 ? 11.977 -4.504 -15.68 1 95.75 375 LEU A O 1
ATOM 3052 N N . SER A 1 376 ? 14.07 -4.82 -15.25 1 91.56 376 SER A N 1
ATOM 3053 C CA . SER A 1 376 ? 14.562 -3.58 -15.836 1 91.56 376 SER A CA 1
ATOM 3054 C C . SER A 1 376 ? 14.273 -3.525 -17.328 1 91.56 376 SER A C 1
ATOM 3056 O O . SER A 1 376 ? 14.109 -2.445 -17.906 1 91.56 376 SER A O 1
ATOM 3058 N N . ASN A 1 377 ? 14.289 -4.652 -17.969 1 92.75 377 ASN A N 1
ATOM 3059 C CA . ASN A 1 377 ? 14.055 -4.645 -19.422 1 92.75 377 ASN A CA 1
ATOM 3060 C C . ASN A 1 377 ? 12.789 -5.418 -19.781 1 92.75 377 ASN A C 1
ATOM 3062 O O . ASN A 1 377 ? 12.633 -5.855 -20.922 1 92.75 377 ASN A O 1
ATOM 3066 N N . LEU A 1 378 ? 11.969 -5.711 -18.797 1 94.56 378 LEU A N 1
ATOM 3067 C CA . LEU A 1 378 ? 10.719 -6.414 -19.047 1 94.56 378 LEU A CA 1
ATOM 3068 C C . LEU A 1 378 ? 9.797 -5.59 -19.938 1 94.56 378 LEU A C 1
ATOM 3070 O O . LEU A 1 378 ? 9.531 -4.418 -19.641 1 94.56 378 LEU A O 1
ATOM 3074 N N . ARG A 1 379 ? 9.398 -6.148 -21.062 1 91.56 379 ARG A N 1
ATOM 3075 C CA . ARG A 1 379 ? 8.477 -5.496 -21.984 1 91.56 379 ARG A CA 1
ATOM 3076 C C . ARG A 1 379 ? 7.457 -6.484 -22.531 1 91.56 379 ARG A C 1
ATOM 3078 O O . ARG A 1 379 ? 7.816 -7.582 -22.969 1 91.56 379 ARG A O 1
ATOM 3085 N N . TYR A 1 380 ? 6.219 -6.066 -22.484 1 92.5 380 TYR A N 1
ATOM 3086 C CA . TYR A 1 380 ? 5.117 -6.855 -23.031 1 92.5 380 TYR A CA 1
ATOM 3087 C C . TYR A 1 380 ? 3.879 -5.988 -23.234 1 92.5 380 TYR A C 1
ATOM 3089 O O . TYR A 1 380 ? 3.721 -4.953 -22.578 1 92.5 380 TYR A O 1
ATOM 3097 N N . PRO A 1 381 ? 3.01 -6.32 -24.25 1 89.38 381 PRO A N 1
ATOM 3098 C CA . PRO A 1 381 ? 1.759 -5.574 -24.422 1 89.38 381 PRO A CA 1
ATOM 3099 C C . PRO A 1 381 ? 0.788 -5.773 -23.266 1 89.38 381 PRO A C 1
ATOM 3101 O O . PRO A 1 381 ? 0.951 -6.703 -22.469 1 89.38 381 PRO A O 1
ATOM 3104 N N . PRO A 1 382 ? -0.215 -4.875 -23.156 1 87.75 382 PRO A N 1
ATOM 3105 C CA . PRO A 1 382 ? -1.218 -5.066 -22.109 1 87.75 382 PRO A CA 1
ATOM 3106 C C . PRO A 1 382 ? -1.865 -6.449 -22.156 1 87.75 382 PRO A C 1
ATOM 3108 O O . PRO A 1 382 ? -2.318 -6.887 -23.219 1 87.75 382 PRO A O 1
ATOM 3111 N N . PRO A 1 383 ? -1.834 -7.117 -21.047 1 92.5 383 PRO A N 1
ATOM 3112 C CA . PRO A 1 383 ? -2.395 -8.469 -21.031 1 92.5 383 PRO A CA 1
ATOM 3113 C C . PRO A 1 383 ? -3.922 -8.477 -21.078 1 92.5 383 PRO A C 1
ATOM 3115 O O . PRO A 1 383 ? -4.555 -7.449 -20.828 1 92.5 383 PRO A O 1
ATOM 3118 N N . ARG A 1 384 ? -4.477 -9.57 -21.531 1 93.19 384 ARG A N 1
ATOM 3119 C CA . ARG A 1 384 ? -5.902 -9.836 -21.375 1 93.19 384 ARG A CA 1
ATOM 3120 C C . ARG A 1 384 ? -6.203 -10.477 -20.031 1 93.19 384 ARG A C 1
ATOM 3122 O O . ARG A 1 384 ? -5.66 -11.539 -19.703 1 93.19 384 ARG A O 1
ATOM 3129 N N . LEU A 1 385 ? -7.051 -9.812 -19.281 1 94.25 385 LEU A N 1
ATOM 3130 C CA . LEU A 1 385 ? -7.402 -10.312 -17.953 1 94.25 385 LEU A CA 1
ATOM 3131 C C . LEU A 1 385 ? -8.766 -11.008 -17.984 1 94.25 385 LEU A C 1
ATOM 3133 O O . LEU A 1 385 ? -9.695 -10.531 -18.641 1 94.25 385 LEU A O 1
ATOM 3137 N N . GLU A 1 386 ? -8.875 -12.164 -17.344 1 96.12 386 GLU A N 1
ATOM 3138 C CA . GLU A 1 386 ? -10.133 -12.867 -17.094 1 96.12 386 GLU A CA 1
ATOM 3139 C C . GLU A 1 386 ? -10.289 -13.219 -15.617 1 96.12 386 GLU A C 1
ATOM 3141 O O . GLU A 1 386 ? -9.367 -13.766 -15.008 1 96.12 386 GLU A O 1
ATOM 3146 N N . ILE A 1 387 ? -11.406 -12.859 -15.094 1 96.75 387 ILE A N 1
ATOM 3147 C CA . ILE A 1 387 ? -11.672 -13.156 -13.688 1 96.75 387 ILE A CA 1
ATOM 3148 C C . ILE A 1 387 ? -12.438 -14.469 -13.578 1 96.75 387 ILE A C 1
ATOM 3150 O O . ILE A 1 387 ? -13.539 -14.602 -14.109 1 96.75 387 ILE A O 1
ATOM 3154 N N . HIS A 1 388 ? -11.875 -15.438 -12.914 1 97.25 388 HIS A N 1
ATOM 3155 C CA . HIS A 1 388 ? -12.492 -16.719 -12.633 1 97.25 388 HIS A CA 1
ATOM 3156 C C . HIS A 1 388 ? -12.711 -16.922 -11.141 1 97.25 388 HIS A C 1
ATOM 3158 O O . HIS A 1 388 ? -12.164 -16.172 -10.328 1 97.25 388 HIS A O 1
ATOM 3164 N N . PRO A 1 389 ? -13.477 -17.906 -10.781 1 97.56 389 PRO A N 1
ATOM 3165 C CA . PRO A 1 389 ? -13.758 -18.094 -9.352 1 97.56 389 PRO A CA 1
ATOM 3166 C C . PRO A 1 389 ? -12.508 -18.453 -8.547 1 97.56 389 PRO A C 1
ATOM 3168 O O . PRO A 1 389 ? -12.352 -18 -7.414 1 97.56 389 PRO A O 1
ATOM 3171 N N . LEU A 1 390 ? -11.609 -19.156 -9.18 1 98.38 390 LEU A N 1
ATOM 3172 C CA . LEU A 1 390 ? -10.508 -19.672 -8.375 1 98.38 390 LEU A CA 1
ATOM 3173 C C . LEU A 1 390 ? -9.211 -18.938 -8.688 1 98.38 390 LEU A C 1
ATOM 3175 O O . LEU A 1 390 ? -8.203 -19.125 -8 1 98.38 390 LEU A O 1
ATOM 3179 N N . TYR A 1 391 ? -9.258 -18.156 -9.727 1 98.38 391 TYR A N 1
ATOM 3180 C CA . TYR A 1 391 ? -8.016 -17.516 -10.133 1 98.38 391 TYR A CA 1
ATOM 3181 C C . TYR A 1 391 ? -8.289 -16.359 -11.094 1 98.38 391 TYR A C 1
ATOM 3183 O O . TYR A 1 391 ? -9.406 -16.219 -11.602 1 98.38 391 TYR A O 1
ATOM 3191 N N . VAL A 1 392 ? -7.32 -15.469 -11.234 1 98.06 392 VAL A N 1
ATOM 3192 C CA . VAL A 1 392 ? -7.262 -14.5 -12.328 1 98.06 392 VAL A CA 1
ATOM 3193 C C . VAL A 1 392 ? -6.367 -15.031 -13.445 1 98.06 392 VAL A C 1
ATOM 3195 O O . VAL A 1 392 ? -5.246 -15.477 -13.188 1 98.06 392 VAL A O 1
ATOM 3198 N N . ASN A 1 393 ? -6.922 -15.062 -14.617 1 97.44 393 ASN A N 1
ATOM 3199 C CA . ASN A 1 393 ? -6.137 -15.453 -15.781 1 97.44 393 ASN A CA 1
ATOM 3200 C C . ASN A 1 393 ? -5.508 -14.242 -16.453 1 97.44 393 ASN A C 1
ATOM 3202 O O . ASN A 1 393 ? -6.211 -13.328 -16.906 1 97.44 393 ASN A O 1
ATOM 3206 N N . ILE A 1 394 ? -4.242 -14.195 -16.469 1 97.25 394 ILE A N 1
ATOM 3207 C CA . ILE A 1 394 ? -3.48 -13.141 -17.141 1 97.25 394 ILE A CA 1
ATOM 3208 C C . ILE A 1 394 ? -2.857 -13.68 -18.422 1 97.25 394 ILE A C 1
ATOM 3210 O O . ILE A 1 394 ? -1.801 -14.312 -18.391 1 97.25 394 ILE A O 1
ATOM 3214 N N . SER A 1 395 ? -3.469 -13.391 -19.531 1 96.81 395 SER A N 1
ATOM 3215 C CA . SER A 1 395 ? -2.969 -13.844 -20.828 1 96.81 395 SER A CA 1
ATOM 3216 C C . SER A 1 395 ? -2.096 -12.781 -21.484 1 96.81 395 SER A C 1
ATOM 3218 O O . SER A 1 395 ? -2.535 -11.648 -21.688 1 96.81 395 SER A O 1
ATOM 3220 N N . VAL A 1 396 ? -0.897 -13.18 -21.859 1 97 396 VAL A N 1
ATOM 3221 C CA . VAL A 1 396 ? 0.049 -12.172 -22.328 1 97 396 VAL A CA 1
ATOM 3222 C C . VAL A 1 396 ? 0.866 -12.734 -23.484 1 97 396 VAL A C 1
ATOM 3224 O O . VAL A 1 396 ? 1.108 -13.938 -23.562 1 97 396 VAL A O 1
ATOM 3227 N N . ASN A 1 397 ? 1.218 -11.828 -24.406 1 95.88 397 ASN A N 1
ATOM 3228 C CA . ASN A 1 397 ? 2.24 -12.102 -25.422 1 95.88 397 ASN A CA 1
ATOM 3229 C C . ASN A 1 397 ? 3.615 -11.617 -24.969 1 95.88 397 ASN A C 1
ATOM 3231 O O . ASN A 1 397 ? 3.76 -10.477 -24.516 1 95.88 397 ASN A O 1
ATOM 3235 N N . ILE A 1 398 ? 4.551 -12.555 -24.984 1 95.44 398 ILE A N 1
ATOM 3236 C CA . ILE A 1 398 ? 5.91 -12.164 -24.641 1 95.44 398 ILE A CA 1
ATOM 3237 C C . ILE A 1 398 ? 6.836 -12.391 -25.828 1 95.44 398 ILE A C 1
ATOM 3239 O O . ILE A 1 398 ? 6.562 -13.25 -26.672 1 95.44 398 ILE A O 1
ATOM 3243 N N . TYR A 1 399 ? 7.953 -11.578 -25.859 1 93 399 TYR A N 1
ATOM 3244 C CA . TYR A 1 399 ? 8.836 -11.594 -27.016 1 93 399 TYR A CA 1
ATOM 3245 C C . TYR A 1 399 ? 10.297 -11.633 -26.594 1 93 399 TYR A C 1
ATOM 3247 O O . TYR A 1 399 ? 10.633 -11.273 -25.453 1 93 399 TYR A O 1
ATOM 3255 N N . ARG A 1 400 ? 11.078 -12.125 -27.547 1 89.44 400 ARG A N 1
ATOM 3256 C CA . ARG A 1 400 ? 12.523 -12.094 -27.328 1 89.44 400 ARG A CA 1
ATOM 3257 C C . ARG A 1 400 ? 13.047 -10.664 -27.344 1 89.44 400 ARG A C 1
ATOM 3259 O O . ARG A 1 400 ? 12.664 -9.867 -28.203 1 89.44 400 ARG A O 1
ATOM 3266 N N . LEU A 1 401 ? 13.789 -10.344 -26.266 1 80.25 401 LEU A N 1
ATOM 3267 C CA . LEU A 1 401 ? 14.352 -9 -26.172 1 80.25 401 LEU A CA 1
ATOM 3268 C C . LEU A 1 401 ? 15.609 -8.875 -27.031 1 80.25 401 LEU A C 1
ATOM 3270 O O . LEU A 1 401 ? 16.406 -9.82 -27.125 1 80.25 401 LEU A O 1
ATOM 3274 N N . HIS A 1 402 ? 15.609 -7.984 -28.109 1 63.47 402 HIS A N 1
ATOM 3275 C CA . HIS A 1 402 ? 16.766 -7.734 -28.969 1 63.47 402 HIS A CA 1
ATOM 3276 C C . HIS A 1 402 ? 17.672 -6.652 -28.391 1 63.47 402 HIS A C 1
ATOM 3278 O O . HIS A 1 402 ? 17.188 -5.754 -27.688 1 63.47 402 HIS A O 1
ATOM 3284 N N . MET B 1 1 ? 53.094 40.969 -38.062 1 20.58 1 MET B N 1
ATOM 3285 C CA . MET B 1 1 ? 52.469 40.5 -39.281 1 20.58 1 MET B CA 1
ATOM 3286 C C . MET B 1 1 ? 52.344 38.969 -39.281 1 20.58 1 MET B C 1
ATOM 3288 O O . MET B 1 1 ? 53.312 38.281 -39.656 1 20.58 1 MET B O 1
ATOM 3292 N N . ASN B 1 2 ? 51.812 38.438 -38.188 1 20.44 2 ASN B N 1
ATOM 3293 C CA . ASN B 1 2 ? 51.812 37.344 -37.188 1 20.44 2 ASN B CA 1
ATOM 3294 C C . ASN B 1 2 ? 51.125 36.094 -37.719 1 20.44 2 ASN B C 1
ATOM 3296 O O . ASN B 1 2 ? 49.938 36.125 -38.031 1 20.44 2 ASN B O 1
ATOM 3300 N N . GLY B 1 3 ? 51.812 35.344 -38.438 1 21.45 3 GLY B N 1
ATOM 3301 C CA . GLY B 1 3 ? 51.656 34.344 -39.5 1 21.45 3 GLY B CA 1
ATOM 3302 C C . GLY B 1 3 ? 51.094 33.031 -39 1 21.45 3 GLY B C 1
ATOM 3303 O O . GLY B 1 3 ? 51.781 32.281 -38.312 1 21.45 3 GLY B O 1
ATOM 3304 N N . ILE B 1 4 ? 49.812 33.25 -38.312 1 21.62 4 ILE B N 1
ATOM 3305 C CA . ILE B 1 4 ? 48.938 32.312 -37.594 1 21.62 4 ILE B CA 1
ATOM 3306 C C . ILE B 1 4 ? 48.844 31 -38.406 1 21.62 4 ILE B C 1
ATOM 3308 O O . ILE B 1 4 ? 48.594 31 -39.594 1 21.62 4 ILE B O 1
ATOM 3312 N N . GLN B 1 5 ? 49.469 30.031 -37.781 1 18.11 5 GLN B N 1
ATOM 3313 C CA . GLN B 1 5 ? 49.969 28.672 -37.625 1 18.11 5 GLN B CA 1
ATOM 3314 C C . GLN B 1 5 ? 48.844 27.656 -37.688 1 18.11 5 GLN B C 1
ATOM 3316 O O . GLN B 1 5 ? 48.438 27.156 -36.625 1 18.11 5 GLN B O 1
ATOM 3321 N N . LYS B 1 6 ? 47.875 27.922 -38.438 1 20.34 6 LYS B N 1
ATOM 3322 C CA . LYS B 1 6 ? 46.531 27.359 -38.406 1 20.34 6 LYS B CA 1
ATOM 3323 C C . LYS B 1 6 ? 46.562 25.891 -38.875 1 20.34 6 LYS B C 1
ATOM 3325 O O . LYS B 1 6 ? 46.875 25.594 -40 1 20.34 6 LYS B O 1
ATOM 3330 N N . ALA B 1 7 ? 47.312 25.125 -38.156 1 19.09 7 ALA B N 1
ATOM 3331 C CA . ALA B 1 7 ? 47.656 23.891 -38.844 1 19.09 7 ALA B CA 1
ATOM 3332 C C . ALA B 1 7 ? 46.406 23.016 -39.031 1 19.09 7 ALA B C 1
ATOM 3334 O O . ALA B 1 7 ? 45.688 22.734 -38.062 1 19.09 7 ALA B O 1
ATOM 3335 N N . PHE B 1 8 ? 45.719 23.125 -40.156 1 19.12 8 PHE B N 1
ATOM 3336 C CA . PHE B 1 8 ? 44.438 22.641 -40.594 1 19.12 8 PHE B CA 1
ATOM 3337 C C . PHE B 1 8 ? 44.438 21.125 -40.719 1 19.12 8 PHE B C 1
ATOM 3339 O O . PHE B 1 8 ? 45.219 20.562 -41.5 1 19.12 8 PHE B O 1
ATOM 3346 N N . ALA B 1 9 ? 44.844 20.453 -39.719 1 19.03 9 ALA B N 1
ATOM 3347 C CA . ALA B 1 9 ? 45.094 19.094 -40.188 1 19.03 9 ALA B CA 1
ATOM 3348 C C . ALA B 1 9 ? 43.812 18.422 -40.688 1 19.03 9 ALA B C 1
ATOM 3350 O O . ALA B 1 9 ? 42.812 18.438 -40 1 19.03 9 ALA B O 1
ATOM 3351 N N . VAL B 1 10 ? 43.562 18.469 -41.906 1 17.98 10 VAL B N 1
ATOM 3352 C CA . VAL B 1 10 ? 42.406 18.125 -42.75 1 17.98 10 VAL B CA 1
ATOM 3353 C C . VAL B 1 10 ? 42.188 16.625 -42.75 1 17.98 10 VAL B C 1
ATOM 3355 O O . VAL B 1 10 ? 43.062 15.867 -43.188 1 17.98 10 VAL B O 1
ATOM 3358 N N . CYS B 1 11 ? 42.375 15.883 -41.844 1 18.81 11 CYS B N 1
ATOM 3359 C CA . CYS B 1 11 ? 42.406 14.516 -42.344 1 18.81 11 CYS B CA 1
ATOM 3360 C C . CYS B 1 11 ? 41.094 14.148 -43 1 18.81 11 CYS B C 1
ATOM 3362 O O . CYS B 1 11 ? 40.031 14.312 -42.375 1 18.81 11 CYS B O 1
ATOM 3364 N N . LEU B 1 12 ? 40.969 14.117 -44.312 1 18.45 12 LEU B N 1
ATOM 3365 C CA . LEU B 1 12 ? 39.906 14.062 -45.312 1 18.45 12 LEU B CA 1
ATOM 3366 C C . LEU B 1 12 ? 39.219 12.711 -45.312 1 18.45 12 LEU B C 1
ATOM 3368 O O . LEU B 1 12 ? 39.75 11.719 -45.812 1 18.45 12 LEU B O 1
ATOM 3372 N N . VAL B 1 13 ? 39.094 12.047 -44.312 1 21.17 13 VAL B N 1
ATOM 3373 C CA . VAL B 1 13 ? 38.781 10.68 -44.719 1 21.17 13 VAL B CA 1
ATOM 3374 C C . VAL B 1 13 ? 37.438 10.656 -45.5 1 21.17 13 VAL B C 1
ATOM 3376 O O . VAL B 1 13 ? 36.438 11.219 -45.031 1 21.17 13 VAL B O 1
ATOM 3379 N N . VAL B 1 14 ? 37.406 10.453 -46.875 1 18.94 14 VAL B N 1
ATOM 3380 C CA . VAL B 1 14 ? 36.5 10.734 -47.969 1 18.94 14 VAL B CA 1
ATOM 3381 C C . VAL B 1 14 ? 35.156 10.055 -47.719 1 18.94 14 VAL B C 1
ATOM 3383 O O . VAL B 1 14 ? 34.094 10.695 -47.781 1 18.94 14 VAL B O 1
ATOM 3386 N N . GLY B 1 15 ? 35.062 8.734 -48.156 1 17.98 15 GLY B N 1
ATOM 3387 C CA . GLY B 1 15 ? 33.906 8.633 -49 1 17.98 15 GLY B CA 1
ATOM 3388 C C . GLY B 1 15 ? 32.594 8.852 -48.281 1 17.98 15 GLY B C 1
ATOM 3389 O O . GLY B 1 15 ? 31.844 9.789 -48.594 1 17.98 15 GLY B O 1
ATOM 3390 N N . THR B 1 16 ? 31.812 7.645 -48.094 1 20.7 16 THR B N 1
ATOM 3391 C CA . THR B 1 16 ? 30.453 7.129 -48.219 1 20.7 16 THR B CA 1
ATOM 3392 C C . THR B 1 16 ? 29.594 7.574 -47.062 1 20.7 16 THR B C 1
ATOM 3394 O O . THR B 1 16 ? 30.109 7.914 -46 1 20.7 16 THR B O 1
ATOM 3397 N N . THR B 1 17 ? 28.078 7.75 -47.219 1 19.17 17 THR B N 1
ATOM 3398 C CA . THR B 1 17 ? 27.141 8.617 -46.5 1 19.17 17 THR B CA 1
ATOM 3399 C C . THR B 1 17 ? 27.031 8.219 -45.031 1 19.17 17 THR B C 1
ATOM 3401 O O . THR B 1 17 ? 26.641 7.09 -44.719 1 19.17 17 THR B O 1
ATOM 3404 N N . LEU B 1 18 ? 27.844 8.523 -44.219 1 18.52 18 LEU B N 1
ATOM 3405 C CA . LEU B 1 18 ? 28.031 8.188 -42.812 1 18.52 18 LEU B CA 1
ATOM 3406 C C . LEU B 1 18 ? 26.828 8.609 -41.969 1 18.52 18 LEU B C 1
ATOM 3408 O O . LEU B 1 18 ? 26.625 9.797 -41.719 1 18.52 18 LEU B O 1
ATOM 3412 N N . GLN B 1 19 ? 25.641 8.234 -42.438 1 17.77 19 GLN B N 1
ATOM 3413 C CA . GLN B 1 19 ? 24.609 8.945 -41.656 1 17.77 19 GLN B CA 1
ATOM 3414 C C . GLN B 1 19 ? 24.781 8.711 -40.156 1 17.77 19 GLN B C 1
ATOM 3416 O O . GLN B 1 19 ? 24.922 7.566 -39.719 1 17.77 19 GLN B O 1
ATOM 3421 N N . LEU B 1 20 ? 25.516 9.516 -39.5 1 17.95 20 LEU B N 1
ATOM 3422 C CA . LEU B 1 20 ? 25.859 9.453 -38.094 1 17.95 20 LEU B CA 1
ATOM 3423 C C . LEU B 1 20 ? 24.625 9.266 -37.219 1 17.95 20 LEU B C 1
ATOM 3425 O O . LEU B 1 20 ? 23.734 10.125 -37.219 1 17.95 20 LEU B O 1
ATOM 3429 N N . VAL B 1 21 ? 24.047 8.133 -37.375 1 18.28 21 VAL B N 1
ATOM 3430 C CA . VAL B 1 21 ? 22.844 8.062 -36.562 1 18.28 21 VAL B CA 1
ATOM 3431 C C . VAL B 1 21 ? 23.203 8.203 -35.062 1 18.28 21 VAL B C 1
ATOM 3433 O O . VAL B 1 21 ? 24.016 7.441 -34.562 1 18.28 21 VAL B O 1
ATOM 3436 N N . ILE B 1 22 ? 23.375 9.383 -34.656 1 18.31 22 ILE B N 1
ATOM 3437 C CA . ILE B 1 22 ? 23.766 9.68 -33.281 1 18.31 22 ILE B CA 1
ATOM 3438 C C . ILE B 1 22 ? 22.844 8.93 -32.312 1 18.31 22 ILE B C 1
ATOM 3440 O O . ILE B 1 22 ? 21.641 9.164 -32.312 1 18.31 22 ILE B O 1
ATOM 3444 N N . LEU B 1 23 ? 23.188 7.688 -32.312 1 17.78 23 LEU B N 1
ATOM 3445 C CA . LEU B 1 23 ? 22.359 6.879 -31.422 1 17.78 23 LEU B CA 1
ATOM 3446 C C . LEU B 1 23 ? 22.469 7.383 -29.984 1 17.78 23 LEU B C 1
ATOM 3448 O O . LEU B 1 23 ? 23.562 7.617 -29.484 1 17.78 23 LEU B O 1
ATOM 3452 N N . PRO B 1 24 ? 21.438 8.031 -29.562 1 19.36 24 PRO B N 1
ATOM 3453 C CA . PRO B 1 24 ? 21.562 8.688 -28.25 1 19.36 24 PRO B CA 1
ATOM 3454 C C . PRO B 1 24 ? 22.125 7.754 -27.172 1 19.36 24 PRO B C 1
ATOM 3456 O O . PRO B 1 24 ? 21.797 6.566 -27.156 1 19.36 24 PRO B O 1
ATOM 3459 N N . LEU B 1 25 ? 23.406 7.891 -26.953 1 18.16 25 LEU B N 1
ATOM 3460 C CA . LEU B 1 25 ? 24.203 7.141 -25.984 1 18.16 25 LEU B CA 1
ATOM 3461 C C . LEU B 1 25 ? 23.562 7.195 -24.609 1 18.16 25 LEU B C 1
ATOM 3463 O O . LEU B 1 25 ? 23.328 8.281 -24.078 1 18.16 25 LEU B O 1
ATOM 3467 N N . PHE B 1 26 ? 22.688 6.293 -24.406 1 18.81 26 PHE B N 1
ATOM 3468 C CA . PHE B 1 26 ? 22.094 6.133 -23.094 1 18.81 26 PHE B CA 1
ATOM 3469 C C . PHE B 1 26 ? 23.172 5.895 -22.031 1 18.81 26 PHE B C 1
ATOM 3471 O O . PHE B 1 26 ? 23.938 4.941 -22.141 1 18.81 26 PHE B O 1
ATOM 3478 N N . TYR B 1 27 ? 23.922 6.934 -21.781 1 17.98 27 TYR B N 1
ATOM 3479 C CA . TYR B 1 27 ? 25 6.746 -20.828 1 17.98 27 TYR B CA 1
ATOM 3480 C C . TYR B 1 27 ? 24.453 6.312 -19.469 1 17.98 27 TYR B C 1
ATOM 3482 O O . TYR B 1 27 ? 23.531 6.93 -18.938 1 17.98 27 TYR B O 1
ATOM 3490 N N . PHE B 1 28 ? 24.375 5.109 -19.344 1 18.83 28 PHE B N 1
ATOM 3491 C CA . PHE B 1 28 ? 24.109 4.441 -18.078 1 18.83 28 PHE B CA 1
ATOM 3492 C C . PHE B 1 28 ? 25.141 4.859 -17.016 1 18.83 28 PHE B C 1
ATOM 3494 O O . PHE B 1 28 ? 26.312 4.477 -17.094 1 18.83 28 PHE B O 1
ATOM 3501 N N . HIS B 1 29 ? 25.125 6.184 -16.703 1 18.22 29 HIS B N 1
ATOM 3502 C CA . HIS B 1 29 ? 26.109 6.496 -15.672 1 18.22 29 HIS B CA 1
ATOM 3503 C C . HIS B 1 29 ? 25.891 5.668 -14.414 1 18.22 29 HIS B C 1
ATOM 3505 O O . HIS B 1 29 ? 24.75 5.418 -14.031 1 18.22 29 HIS B O 1
ATOM 3511 N N . ARG B 1 30 ? 26.812 4.883 -13.945 1 20.56 30 ARG B N 1
ATOM 3512 C CA . ARG B 1 30 ? 27.172 3.943 -12.883 1 20.56 30 ARG B CA 1
ATOM 3513 C C . ARG B 1 30 ? 26.922 4.547 -11.508 1 20.56 30 ARG B C 1
ATOM 3515 O O . ARG B 1 30 ? 27.281 3.955 -10.484 1 20.56 30 ARG B O 1
ATOM 3522 N N . GLY B 1 31 ? 26.562 5.852 -11.328 1 20.53 31 GLY B N 1
ATOM 3523 C CA . GLY B 1 31 ? 26.938 6.211 -9.969 1 20.53 31 GLY B CA 1
ATOM 3524 C C . GLY B 1 31 ? 26.234 5.391 -8.914 1 20.53 31 GLY B C 1
ATOM 3525 O O . GLY B 1 31 ? 25.094 4.941 -9.133 1 20.53 31 GLY B O 1
ATOM 3526 N N . MET B 1 32 ? 26.906 4.688 -7.902 1 21.95 32 MET B N 1
ATOM 3527 C CA . MET B 1 32 ? 26.797 3.67 -6.859 1 21.95 32 MET B CA 1
ATOM 3528 C C . MET B 1 32 ? 25.656 3.977 -5.914 1 21.95 32 MET B C 1
ATOM 3530 O O . MET B 1 32 ? 25.328 3.166 -5.043 1 21.95 32 MET B O 1
ATOM 3534 N N . SER B 1 33 ? 25.406 5.262 -5.488 1 21.47 33 SER B N 1
ATOM 3535 C CA . SER B 1 33 ? 24.703 5.586 -4.242 1 21.47 33 SER B CA 1
ATOM 3536 C C . SER B 1 33 ? 23.281 5.035 -4.238 1 21.47 33 SER B C 1
ATOM 3538 O O . SER B 1 33 ? 22.672 4.871 -5.297 1 21.47 33 SER B O 1
ATOM 3540 N N . GLY B 1 34 ? 22.719 4.5 -2.988 1 23.31 34 GLY B N 1
ATOM 3541 C CA . GLY B 1 34 ? 21.656 3.625 -2.527 1 23.31 34 GLY B CA 1
ATOM 3542 C C . GLY B 1 34 ? 20.281 4.066 -2.986 1 23.31 34 GLY B C 1
ATOM 3543 O O . GLY B 1 34 ? 19.266 3.688 -2.391 1 23.31 34 GLY B O 1
ATOM 3544 N N . ASP B 1 35 ? 20.156 4.922 -3.906 1 22.22 35 ASP B N 1
ATOM 3545 C CA . ASP B 1 35 ? 18.953 5.602 -4.402 1 22.22 35 ASP B CA 1
ATOM 3546 C C . ASP B 1 35 ? 17.938 4.602 -4.941 1 22.22 35 ASP B C 1
ATOM 3548 O O . ASP B 1 35 ? 18.219 3.887 -5.906 1 22.22 35 ASP B O 1
ATOM 3552 N N . TRP B 1 36 ? 17.234 3.99 -3.963 1 22.19 36 TRP B N 1
ATOM 3553 C CA . TRP B 1 36 ? 16.141 3.146 -4.402 1 22.19 36 TRP B CA 1
ATOM 3554 C C . TRP B 1 36 ? 15.391 3.781 -5.574 1 22.19 36 TRP B C 1
ATOM 3556 O O . TRP B 1 36 ? 14.93 4.922 -5.48 1 22.19 36 TRP B O 1
ATOM 3566 N N . TYR B 1 37 ? 15.805 3.52 -6.688 1 23.73 37 TYR B N 1
ATOM 3567 C CA . TYR B 1 37 ? 15.352 3.951 -8.008 1 23.73 37 TYR B CA 1
ATOM 3568 C C . TYR B 1 37 ? 13.859 3.705 -8.18 1 23.73 37 TYR B C 1
ATOM 3570 O O . TYR B 1 37 ? 13.359 2.619 -7.867 1 23.73 37 TYR B O 1
ATOM 3578 N N . GLN B 1 38 ? 13.125 4.703 -7.719 1 21.02 38 GLN B N 1
ATOM 3579 C CA . GLN B 1 38 ? 11.773 4.781 -8.266 1 21.02 38 GLN B CA 1
ATOM 3580 C C . GLN B 1 38 ? 11.734 4.309 -9.711 1 21.02 38 GLN B C 1
ATOM 3582 O O . GLN B 1 38 ? 12.461 4.832 -10.562 1 21.02 38 GLN B O 1
ATOM 3587 N N . PHE B 1 39 ? 11.641 3.061 -9.773 1 21.83 39 PHE B N 1
ATOM 3588 C CA . PHE B 1 39 ? 11.406 2.518 -11.109 1 21.83 39 PHE B CA 1
ATOM 3589 C C . PHE B 1 39 ? 10.336 3.32 -11.844 1 21.83 39 PHE B C 1
ATOM 3591 O O . PHE B 1 39 ? 9.148 3.197 -11.547 1 21.83 39 PHE B O 1
ATOM 3598 N N . GLU B 1 40 ? 10.57 4.641 -11.984 1 22.02 40 GLU B N 1
ATOM 3599 C CA . GLU B 1 40 ? 9.688 5.297 -12.953 1 22.02 40 GLU B CA 1
ATOM 3600 C C . GLU B 1 40 ? 9.812 4.652 -14.328 1 22.02 40 GLU B C 1
ATOM 3602 O O . GLU B 1 40 ? 10.586 5.109 -15.172 1 22.02 40 GLU B O 1
ATOM 3607 N N . GLY B 1 41 ? 10.289 3.469 -14.352 1 22.53 41 GLY B N 1
ATOM 3608 C CA . GLY B 1 41 ? 10.422 3.047 -15.734 1 22.53 41 GLY B CA 1
ATOM 3609 C C . GLY B 1 41 ? 9.109 3.068 -16.5 1 22.53 41 GLY B C 1
ATOM 3610 O O . GLY B 1 41 ? 8.039 2.869 -15.906 1 22.53 41 GLY B O 1
ATOM 3611 N N . GLU B 1 42 ? 8.992 4.121 -17.344 1 19.73 42 GLU B N 1
ATOM 3612 C CA . GLU B 1 42 ? 7.922 4.156 -18.328 1 19.73 42 GLU B CA 1
ATOM 3613 C C . GLU B 1 42 ? 7.789 2.816 -19.047 1 19.73 42 GLU B C 1
ATOM 3615 O O . GLU B 1 42 ? 8.773 2.279 -19.562 1 19.73 42 GLU B O 1
ATOM 3620 N N . ILE B 1 43 ? 7.18 1.998 -18.375 1 21.09 43 ILE B N 1
ATOM 3621 C CA . ILE B 1 43 ? 6.836 0.84 -19.188 1 21.09 43 ILE B CA 1
ATOM 3622 C C . ILE B 1 43 ? 5.961 1.279 -20.359 1 21.09 43 ILE B C 1
ATOM 3624 O O . ILE B 1 43 ? 4.918 1.91 -20.172 1 21.09 43 ILE B O 1
ATOM 3628 N N . TYR B 1 44 ? 6.57 1.64 -21.5 1 19.66 44 TYR B N 1
ATOM 3629 C CA . TYR B 1 44 ? 5.848 1.929 -22.734 1 19.66 44 TYR B CA 1
ATOM 3630 C C . TYR B 1 44 ? 5.113 0.692 -23.234 1 19.66 44 TYR B C 1
ATOM 3632 O O . TYR B 1 44 ? 5.727 -0.356 -23.453 1 19.66 44 TYR B O 1
ATOM 3640 N N . VAL B 1 45 ? 4.039 0.547 -22.75 1 18.89 45 VAL B N 1
ATOM 3641 C CA . VAL B 1 45 ? 3.164 -0.432 -23.375 1 18.89 45 VAL B CA 1
ATOM 3642 C C . VAL B 1 45 ? 2.555 0.166 -24.641 1 18.89 45 VAL B C 1
ATOM 3644 O O . VAL B 1 45 ? 1.784 1.128 -24.578 1 18.89 45 VAL B O 1
ATOM 3647 N N . ARG B 1 46 ? 3.266 0.281 -25.797 1 19.78 46 ARG B N 1
ATOM 3648 C CA . ARG B 1 46 ? 2.588 0.674 -27.031 1 19.78 46 ARG B CA 1
ATOM 3649 C C . ARG B 1 46 ? 1.546 -0.363 -27.438 1 19.78 46 ARG B C 1
ATOM 3651 O O . ARG B 1 46 ? 1.891 -1.501 -27.766 1 19.78 46 ARG B O 1
ATOM 3658 N N . ALA B 1 47 ? 0.315 -0.288 -26.953 1 19.06 47 ALA B N 1
ATOM 3659 C CA . ALA B 1 47 ? -0.833 -1.062 -27.422 1 19.06 47 ALA B CA 1
ATOM 3660 C C . ALA B 1 47 ? -1.213 -0.671 -28.844 1 19.06 47 ALA B C 1
ATOM 3662 O O . ALA B 1 47 ? -1.572 0.48 -29.094 1 19.06 47 ALA B O 1
ATOM 3663 N N . GLU B 1 48 ? -0.53 -1.107 -29.875 1 19.44 48 GLU B N 1
ATOM 3664 C CA . GLU B 1 48 ? -1.15 -0.919 -31.188 1 19.44 48 GLU B CA 1
ATOM 3665 C C . GLU B 1 48 ? -2.422 -1.752 -31.328 1 19.44 48 GLU B C 1
ATOM 3667 O O . GLU B 1 48 ? -2.365 -2.984 -31.344 1 19.44 48 GLU B O 1
ATOM 3672 N N . SER B 1 49 ? -3.52 -1.506 -30.688 1 18.81 49 SER B N 1
ATOM 3673 C CA . SER B 1 49 ? -4.781 -2.193 -30.953 1 18.81 49 SER B CA 1
ATOM 3674 C C . SER B 1 49 ? -5.293 -1.895 -32.344 1 18.81 49 SER B C 1
ATOM 3676 O O . SER B 1 49 ? -5.562 -0.739 -32.688 1 18.81 49 SER B O 1
ATOM 3678 N N . THR B 1 50 ? -4.852 -2.561 -33.438 1 18.94 50 THR B N 1
ATOM 3679 C CA . THR B 1 50 ? -5.641 -2.471 -34.656 1 18.94 50 THR B CA 1
ATOM 3680 C C . THR B 1 50 ? -6.957 -3.229 -34.5 1 18.94 50 THR B C 1
ATOM 3682 O O . THR B 1 50 ? -6.984 -4.457 -34.594 1 18.94 50 THR B O 1
ATOM 3685 N N . ARG B 1 51 ? -7.77 -3.16 -33.5 1 20.75 51 ARG B N 1
ATOM 3686 C CA . ARG B 1 51 ? -9.023 -3.895 -33.594 1 20.75 51 ARG B CA 1
ATOM 3687 C C . ARG B 1 51 ? -9.859 -3.395 -34.781 1 20.75 51 ARG B C 1
ATOM 3689 O O . ARG B 1 51 ? -10.125 -2.197 -34.875 1 20.75 51 ARG B O 1
ATOM 3696 N N . THR B 1 52 ? -10.016 -4.219 -35.781 1 18.61 52 THR B N 1
ATOM 3697 C CA . THR B 1 52 ? -11.016 -4.203 -36.812 1 18.61 52 THR B CA 1
ATOM 3698 C C . THR B 1 52 ? -12.422 -4.367 -36.25 1 18.61 52 THR B C 1
ATOM 3700 O O . THR B 1 52 ? -12.578 -4.895 -35.156 1 18.61 52 THR B O 1
ATOM 3703 N N . GLY B 1 53 ? -13.648 -3.922 -36.875 1 17.94 53 GLY B N 1
ATOM 3704 C CA . GLY B 1 53 ? -15.023 -3.447 -36.812 1 17.94 53 GLY B CA 1
ATOM 3705 C C . GLY B 1 53 ? -16.031 -4.559 -36.594 1 17.94 53 GLY B C 1
ATOM 3706 O O . GLY B 1 53 ? -17.234 -4.312 -36.562 1 17.94 53 GLY B O 1
ATOM 3707 N N . SER B 1 54 ? -15.875 -5.926 -36.688 1 18.53 54 SER B N 1
ATOM 3708 C CA . SER B 1 54 ? -17.109 -6.527 -37.188 1 18.53 54 SER B CA 1
ATOM 3709 C C . SER B 1 54 ? -18.203 -6.531 -36.094 1 18.53 54 SER B C 1
ATOM 3711 O O . SER B 1 54 ? -17.906 -6.367 -34.906 1 18.53 54 SER B O 1
ATOM 3713 N N . GLY B 1 55 ? -19.625 -6.938 -36.375 1 18.11 55 GLY B N 1
ATOM 3714 C CA . GLY B 1 55 ? -21.047 -6.738 -36.156 1 18.11 55 GLY B CA 1
ATOM 3715 C C . GLY B 1 55 ? -21.594 -7.566 -35 1 18.11 55 GLY B C 1
ATOM 3716 O O . GLY B 1 55 ? -22.531 -8.344 -35.188 1 18.11 55 GLY B O 1
ATOM 3717 N N . ARG B 1 56 ? -20.969 -8.008 -33.938 1 19.09 56 ARG B N 1
ATOM 3718 C CA . ARG B 1 56 ? -21.656 -9.062 -33.188 1 19.09 56 ARG B CA 1
ATOM 3719 C C . ARG B 1 56 ? -22.969 -8.562 -32.594 1 19.09 56 ARG B C 1
ATOM 3721 O O . ARG B 1 56 ? -23.031 -7.449 -32.062 1 19.09 56 ARG B O 1
ATOM 3728 N N . GLY B 1 57 ? -24.141 -9.25 -32.938 1 17.91 57 GLY B N 1
ATOM 3729 C CA . GLY B 1 57 ? -25.578 -9.203 -32.688 1 17.91 57 GLY B CA 1
ATOM 3730 C C . GLY B 1 57 ? -25.953 -9.227 -31.219 1 17.91 57 GLY B C 1
ATOM 3731 O O . GLY B 1 57 ? -25.141 -9.633 -30.375 1 17.91 57 GLY B O 1
ATOM 3732 N N . VAL B 1 58 ? -27.188 -8.609 -30.812 1 18.19 58 VAL B N 1
ATOM 3733 C CA . VAL B 1 58 ? -27.984 -8.125 -29.688 1 18.19 58 VAL B CA 1
ATOM 3734 C C . VAL B 1 58 ? -28.578 -9.312 -28.938 1 18.19 58 VAL B C 1
ATOM 3736 O O . VAL B 1 58 ? -29.328 -10.109 -29.484 1 18.19 58 VAL B O 1
ATOM 3739 N N . VAL B 1 59 ? -27.828 -10.164 -28.234 1 18.5 59 VAL B N 1
ATOM 3740 C CA . VAL B 1 59 ? -28.516 -11.273 -27.578 1 18.5 59 VAL B CA 1
ATOM 3741 C C . VAL B 1 59 ? -29.625 -10.734 -26.688 1 18.5 59 VAL B C 1
ATOM 3743 O O . VAL B 1 59 ? -29.391 -9.836 -25.875 1 18.5 59 VAL B O 1
ATOM 3746 N N . GLY B 1 60 ? -30.938 -10.961 -27.031 1 18.11 60 GLY B N 1
ATOM 3747 C CA . GLY B 1 60 ? -32.281 -10.703 -26.531 1 18.11 60 GLY B CA 1
ATOM 3748 C C . GLY B 1 60 ? -32.469 -11.172 -25.094 1 18.11 60 GLY B C 1
ATOM 3749 O O . GLY B 1 60 ? -31.703 -12.008 -24.609 1 18.11 60 GLY B O 1
ATOM 3750 N N . THR B 1 61 ? -33.438 -10.43 -24.281 1 19.91 61 THR B N 1
ATOM 3751 C CA . THR B 1 61 ? -34.031 -10.133 -22.984 1 19.91 61 THR B CA 1
ATOM 3752 C C . THR B 1 61 ? -34.875 -11.312 -22.5 1 19.91 61 THR B C 1
ATOM 3754 O O . THR B 1 61 ? -35.969 -11.562 -23.031 1 19.91 61 THR B O 1
ATOM 3757 N N . ALA B 1 62 ? -34.5 -12.516 -22.203 1 18.92 62 ALA B N 1
ATOM 3758 C CA . ALA B 1 62 ? -35.531 -13.461 -21.781 1 18.92 62 ALA B CA 1
ATOM 3759 C C . ALA B 1 62 ? -36.281 -12.961 -20.531 1 18.92 62 ALA B C 1
ATOM 3761 O O . ALA B 1 62 ? -35.656 -12.391 -19.641 1 18.92 62 ALA B O 1
ATOM 3762 N N . SER B 1 63 ? -37.625 -12.797 -20.391 1 21.48 63 SER B N 1
ATOM 3763 C CA . SER B 1 63 ? -38.719 -12.43 -19.469 1 21.48 63 SER B CA 1
ATOM 3764 C C . SER B 1 63 ? -38.781 -13.406 -18.297 1 21.48 63 SER B C 1
ATOM 3766 O O . SER B 1 63 ? -39.812 -13.508 -17.625 1 21.48 63 SER B O 1
ATOM 3768 N N . ARG B 1 64 ? -37.938 -14.258 -17.812 1 24.08 64 ARG B N 1
ATOM 3769 C CA . ARG B 1 64 ? -38.625 -15.312 -17.047 1 24.08 64 ARG B CA 1
ATOM 3770 C C . ARG B 1 64 ? -39.281 -14.742 -15.805 1 24.08 64 ARG B C 1
ATOM 3772 O O . ARG B 1 64 ? -38.969 -13.641 -15.367 1 24.08 64 ARG B O 1
ATOM 3779 N N . ASN B 1 65 ? -40.062 -15.516 -14.828 1 25.2 65 ASN B N 1
ATOM 3780 C CA . ASN B 1 65 ? -41 -15.445 -13.703 1 25.2 65 ASN B CA 1
ATOM 3781 C C . ASN B 1 65 ? -40.344 -14.766 -12.492 1 25.2 65 ASN B C 1
ATOM 3783 O O . ASN B 1 65 ? -39.125 -14.656 -12.414 1 25.2 65 ASN B O 1
ATOM 3787 N N . GLY B 1 66 ? -41.219 -14.508 -11.234 1 27.58 66 GLY B N 1
ATOM 3788 C CA . GLY B 1 66 ? -41.281 -13.539 -10.156 1 27.58 66 GLY B CA 1
ATOM 3789 C C . GLY B 1 66 ? -40.125 -13.625 -9.18 1 27.58 66 GLY B C 1
ATOM 3790 O O . GLY B 1 66 ? -40.219 -13.094 -8.07 1 27.58 66 GLY B O 1
ATOM 3791 N N . SER B 1 67 ? -39.406 -14.734 -9.039 1 29.7 67 SER B N 1
ATOM 3792 C CA . SER B 1 67 ? -38.531 -14.812 -7.879 1 29.7 67 SER B CA 1
ATOM 3793 C C . SER B 1 67 ? -37.562 -13.617 -7.816 1 29.7 67 SER B C 1
ATOM 3795 O O . SER B 1 67 ? -36.938 -13.273 -8.812 1 29.7 67 SER B O 1
ATOM 3797 N N . THR B 1 68 ? -37.906 -12.617 -6.918 1 30.7 68 THR B N 1
ATOM 3798 C CA . THR B 1 68 ? -37.188 -11.383 -6.598 1 30.7 68 THR B CA 1
ATOM 3799 C C . THR B 1 68 ? -35.688 -11.648 -6.508 1 30.7 68 THR B C 1
ATOM 3801 O O . THR B 1 68 ? -35.219 -12.164 -5.5 1 30.7 68 THR B O 1
ATOM 3804 N N . THR B 1 69 ? -35.094 -12.172 -7.441 1 31.3 69 THR B N 1
ATOM 3805 C CA . THR B 1 69 ? -33.625 -12.234 -7.453 1 31.3 69 THR B CA 1
ATOM 3806 C C . THR B 1 69 ? -33.031 -10.891 -7.023 1 31.3 69 THR B C 1
ATOM 3808 O O . THR B 1 69 ? -33.344 -9.859 -7.617 1 31.3 69 THR B O 1
ATOM 3811 N N . GLU B 1 70 ? -32.938 -10.664 -5.688 1 33.06 70 GLU B N 1
ATOM 3812 C CA . GLU B 1 70 ? -32.188 -9.508 -5.195 1 33.06 70 GLU B CA 1
ATOM 3813 C C . GLU B 1 70 ? -31.062 -9.133 -6.152 1 33.06 70 GLU B C 1
ATOM 3815 O O . GLU B 1 70 ? -30.156 -9.938 -6.395 1 33.06 70 GLU B O 1
ATOM 3820 N N . ARG B 1 71 ? -31.406 -8.484 -7.219 1 34.81 71 ARG B N 1
ATOM 3821 C CA . ARG B 1 71 ? -30.453 -7.91 -8.164 1 34.81 71 ARG B CA 1
ATOM 3822 C C . ARG B 1 71 ? -29.328 -7.172 -7.434 1 34.81 71 ARG B C 1
ATOM 3824 O O . ARG B 1 71 ? -29.578 -6.184 -6.742 1 34.81 71 ARG B O 1
ATOM 3831 N N . ILE B 1 72 ? -28.422 -7.922 -6.879 1 44.53 72 ILE B N 1
ATOM 3832 C CA . ILE B 1 72 ? -27.25 -7.227 -6.344 1 44.53 72 ILE B CA 1
ATOM 3833 C C . ILE B 1 72 ? -26.75 -6.207 -7.359 1 44.53 72 ILE B C 1
ATOM 3835 O O . ILE B 1 72 ? -26.328 -6.57 -8.461 1 44.53 72 ILE B O 1
ATOM 3839 N N . LEU B 1 73 ? -27.484 -5.031 -7.422 1 48.5 73 LEU B N 1
ATOM 3840 C CA . LEU B 1 73 ? -27.047 -3.932 -8.281 1 48.5 73 LEU B CA 1
ATOM 3841 C C . LEU B 1 73 ? -25.578 -3.588 -8.023 1 48.5 73 LEU B C 1
ATOM 3843 O O . LEU B 1 73 ? -25.219 -3.221 -6.906 1 48.5 73 LEU B O 1
ATOM 3847 N N . PHE B 1 74 ? -24.75 -4.312 -8.695 1 62.41 74 PHE B N 1
ATOM 3848 C CA . PHE B 1 74 ? -23.344 -3.934 -8.719 1 62.41 74 PHE B CA 1
ATOM 3849 C C . PHE B 1 74 ? -23.156 -2.607 -9.445 1 62.41 74 PHE B C 1
ATOM 3851 O O . PHE B 1 74 ? -23.656 -2.422 -10.555 1 62.41 74 PHE B O 1
ATOM 3858 N N . HIS B 1 75 ? -22.906 -1.521 -8.703 1 71.56 75 HIS B N 1
ATOM 3859 C CA . HIS B 1 75 ? -22.547 -0.241 -9.312 1 71.56 75 HIS B CA 1
ATOM 3860 C C . HIS B 1 75 ? -21.047 -0.04 -9.336 1 71.56 75 HIS B C 1
ATOM 3862 O O . HIS B 1 75 ? -20.375 -0.157 -8.305 1 71.56 75 HIS B O 1
ATOM 3868 N N . ARG B 1 76 ? -20.609 0.182 -10.594 1 78.5 76 ARG B N 1
ATOM 3869 C CA . ARG B 1 76 ? -19.203 0.501 -10.742 1 78.5 76 ARG B CA 1
ATOM 3870 C C . ARG B 1 76 ? -18.859 1.801 -10.023 1 78.5 76 ARG B C 1
ATOM 3872 O O . ARG B 1 76 ? -19.562 2.801 -10.164 1 78.5 76 ARG B O 1
ATOM 3879 N N . LEU B 1 77 ? -17.906 1.773 -9.203 1 83.88 77 LEU B N 1
ATOM 3880 C CA . LEU B 1 77 ? -17.406 2.988 -8.562 1 83.88 77 LEU B CA 1
ATOM 3881 C C . LEU B 1 77 ? -16.359 3.68 -9.438 1 83.88 77 LEU B C 1
ATOM 3883 O O . LEU B 1 77 ? -15.469 3.027 -9.977 1 83.88 77 LEU B O 1
ATOM 3887 N N . SER B 1 78 ? -16.516 4.984 -9.641 1 85.62 78 SER B N 1
ATOM 3888 C CA . SER B 1 78 ? -15.555 5.781 -10.398 1 85.62 78 SER B CA 1
ATOM 3889 C C . SER B 1 78 ? -14.578 6.496 -9.469 1 85.62 78 SER B C 1
ATOM 3891 O O . SER B 1 78 ? -14.844 6.648 -8.273 1 85.62 78 SER B O 1
ATOM 3893 N N . GLU B 1 79 ? -13.445 6.785 -10.023 1 88.94 79 GLU B N 1
ATOM 3894 C CA . GLU B 1 79 ? -12.492 7.598 -9.281 1 88.94 79 GLU B CA 1
ATOM 3895 C C . GLU B 1 79 ? -13.039 9 -9.016 1 88.94 79 GLU B C 1
ATOM 3897 O O . GLU B 1 79 ? -13.703 9.578 -9.875 1 88.94 79 GLU B O 1
ATOM 3902 N N . CYS B 1 80 ? -12.789 9.5 -7.812 1 92.25 80 CYS B N 1
ATOM 3903 C CA . CYS B 1 80 ? -13.133 10.891 -7.523 1 92.25 80 CYS B CA 1
ATOM 3904 C C . CYS B 1 80 ? -12.352 11.844 -8.422 1 92.25 80 CYS B C 1
ATOM 3906 O O . CYS B 1 80 ? -11.25 11.523 -8.859 1 92.25 80 CYS B O 1
ATOM 3908 N N . PRO B 1 81 ? -12.992 13 -8.672 1 89.88 81 PRO B N 1
ATOM 3909 C CA . PRO B 1 81 ? -12.172 14.023 -9.32 1 89.88 81 PRO B CA 1
ATOM 3910 C C . PRO B 1 81 ? -10.953 14.422 -8.484 1 89.88 81 PRO B C 1
ATOM 3912 O O . PRO B 1 81 ? -11.047 14.508 -7.262 1 89.88 81 PRO B O 1
ATOM 3915 N N . ASP B 1 82 ? -9.891 14.523 -9.172 1 85.31 82 ASP B N 1
ATOM 3916 C CA . ASP B 1 82 ? -8.68 14.938 -8.469 1 85.31 82 ASP B CA 1
ATOM 3917 C C . ASP B 1 82 ? -8.719 16.422 -8.148 1 85.31 82 ASP B C 1
ATOM 3919 O O . ASP B 1 82 ? -9.664 16.906 -7.516 1 85.31 82 ASP B O 1
ATOM 3923 N N . SER B 1 83 ? -7.996 17.312 -8.562 1 82.56 83 SER B N 1
ATOM 3924 C CA . SER B 1 83 ? -7.867 18.719 -8.188 1 82.56 83 SER B CA 1
ATOM 3925 C C . SER B 1 83 ? -8.93 19.578 -8.883 1 82.56 83 SER B C 1
ATOM 3927 O O . SER B 1 83 ? -9.273 20.656 -8.398 1 82.56 83 SER B O 1
ATOM 3929 N N . ASN B 1 84 ? -9.5 19.078 -9.906 1 85.81 84 ASN B N 1
ATOM 3930 C CA . ASN B 1 84 ? -10.555 19.781 -10.617 1 85.81 84 ASN B CA 1
ATOM 3931 C C . ASN B 1 84 ? -11.938 19.266 -10.227 1 85.81 84 ASN B C 1
ATOM 3933 O O . ASN B 1 84 ? -12.609 18.625 -11.023 1 85.81 84 ASN B O 1
ATOM 3937 N N . ILE B 1 85 ? -12.359 19.594 -9.062 1 88 85 ILE B N 1
ATOM 3938 C CA . ILE B 1 85 ? -13.625 19.125 -8.508 1 88 85 ILE B CA 1
ATOM 3939 C C . ILE B 1 85 ? -14.734 20.125 -8.867 1 88 85 ILE B C 1
ATOM 3941 O O . ILE B 1 85 ? -14.656 21.297 -8.523 1 88 85 ILE B O 1
ATOM 3945 N N . PRO B 1 86 ? -15.719 19.578 -9.406 1 82.88 86 PRO B N 1
ATOM 3946 C CA . PRO B 1 86 ? -16.812 20.469 -9.805 1 82.88 86 PRO B CA 1
ATOM 3947 C C . PRO B 1 86 ? -17.453 21.172 -8.617 1 82.88 86 PRO B C 1
ATOM 3949 O O . PRO B 1 86 ? -17.641 20.562 -7.555 1 82.88 86 PRO B O 1
ATOM 3952 N N . HIS B 1 87 ? -17.688 22.406 -8.641 1 77.31 87 HIS B N 1
ATOM 3953 C CA . HIS B 1 87 ? -18.422 23.234 -7.707 1 77.31 87 HIS B CA 1
ATOM 3954 C C . HIS B 1 87 ? -17.641 23.469 -6.418 1 77.31 87 HIS B C 1
ATOM 3956 O O . HIS B 1 87 ? -18.203 23.953 -5.43 1 77.31 87 HIS B O 1
ATOM 3962 N N . LEU B 1 88 ? -16.406 23 -6.5 1 82.81 88 LEU B N 1
ATOM 3963 C CA . LEU B 1 88 ? -15.578 23.312 -5.34 1 82.81 88 LEU B CA 1
ATOM 3964 C C . LEU B 1 88 ? -15.156 24.781 -5.355 1 82.81 88 LEU B C 1
ATOM 3966 O O . LEU B 1 88 ? -14.25 25.156 -6.102 1 82.81 88 LEU B O 1
ATOM 3970 N N . ASN B 1 89 ? -15.789 25.672 -4.656 1 75.56 89 ASN B N 1
ATOM 3971 C CA . ASN B 1 89 ? -15.469 27.094 -4.734 1 75.56 89 ASN B CA 1
ATOM 3972 C C . ASN B 1 89 ? -15.727 27.797 -3.406 1 75.56 89 ASN B C 1
ATOM 3974 O O . ASN B 1 89 ? -15.75 29.031 -3.346 1 75.56 89 ASN B O 1
ATOM 3978 N N . ASN B 1 90 ? -15.711 27.094 -2.414 1 77.94 90 ASN B N 1
ATOM 3979 C CA . ASN B 1 90 ? -16.047 27.719 -1.141 1 77.94 90 ASN B CA 1
ATOM 3980 C C . ASN B 1 90 ? -14.867 28.516 -0.583 1 77.94 90 ASN B C 1
ATOM 3982 O O . ASN B 1 90 ? -13.719 28.078 -0.666 1 77.94 90 ASN B O 1
ATOM 3986 N N . ILE B 1 91 ? -15.164 29.75 -0.344 1 75.5 91 ILE B N 1
ATOM 3987 C CA . ILE B 1 91 ? -14.266 30.609 0.413 1 75.5 91 ILE B CA 1
ATOM 3988 C C . ILE B 1 91 ? -14.883 30.953 1.765 1 75.5 91 ILE B C 1
ATOM 3990 O O . ILE B 1 91 ? -16.047 31.344 1.836 1 75.5 91 ILE B O 1
ATOM 3994 N N . SER B 1 92 ? -14.203 30.516 2.805 1 68.69 92 SER B N 1
ATOM 3995 C CA . SER B 1 92 ? -14.797 30.734 4.121 1 68.69 92 SER B CA 1
ATOM 3996 C C . SER B 1 92 ? -14.07 31.828 4.883 1 68.69 92 SER B C 1
ATOM 3998 O O . SER B 1 92 ? -12.844 31.844 4.945 1 68.69 92 SER B O 1
ATOM 4000 N N . PHE B 1 93 ? -14.844 32.906 5.098 1 67.81 93 PHE B N 1
ATOM 4001 C CA . PHE B 1 93 ? -14.336 33.906 6.031 1 67.81 93 PHE B CA 1
ATOM 4002 C C . PHE B 1 93 ? -14.766 33.594 7.457 1 67.81 93 PHE B C 1
ATOM 4004 O O . PHE B 1 93 ? -15.906 33.844 7.844 1 67.81 93 PHE B O 1
ATOM 4011 N N . TYR B 1 94 ? -13.922 32.812 8.102 1 70.88 94 TYR B N 1
ATOM 4012 C CA . TYR B 1 94 ? -14.266 32.031 9.281 1 70.88 94 TYR B CA 1
ATOM 4013 C C . TYR B 1 94 ? -14.266 32.906 10.531 1 70.88 94 TYR B C 1
ATOM 4015 O O . TYR B 1 94 ? -13.5 33.875 10.633 1 70.88 94 TYR B O 1
ATOM 4023 N N . ASP B 1 95 ? -15.32 32.688 11.32 1 82.56 95 ASP B N 1
ATOM 4024 C CA . ASP B 1 95 ? -15.312 33.062 12.727 1 82.56 95 ASP B CA 1
ATOM 4025 C C . ASP B 1 95 ? -14.383 32.156 13.531 1 82.56 95 ASP B C 1
ATOM 4027 O O . ASP B 1 95 ? -14.641 30.938 13.656 1 82.56 95 ASP B O 1
ATOM 4031 N N . LEU B 1 96 ? -13.258 32.781 13.977 1 92.12 96 LEU B N 1
ATOM 4032 C CA . LEU B 1 96 ? -12.281 31.969 14.695 1 92.12 96 LEU B CA 1
ATOM 4033 C C . LEU B 1 96 ? -12.492 32.062 16.203 1 92.12 96 LEU B C 1
ATOM 4035 O O . LEU B 1 96 ? -11.531 32.031 16.969 1 92.12 96 LEU B O 1
ATOM 4039 N N . ASP B 1 97 ? -13.781 32.219 16.562 1 89.31 97 ASP B N 1
ATOM 4040 C CA . ASP B 1 97 ? -14.125 32.281 17.984 1 89.31 97 ASP B CA 1
ATOM 4041 C C . ASP B 1 97 ? -13.914 30.906 18.641 1 89.31 97 ASP B C 1
ATOM 4043 O O . ASP B 1 97 ? -13.969 29.875 17.969 1 89.31 97 ASP B O 1
ATOM 4047 N N . ASN B 1 98 ? -13.781 31 19.953 1 92 98 ASN B N 1
ATOM 4048 C CA . ASN B 1 98 ? -13.594 29.781 20.734 1 92 98 ASN B CA 1
ATOM 4049 C C . ASN B 1 98 ? -14.797 28.859 20.641 1 92 98 ASN B C 1
ATOM 4051 O O . ASN B 1 98 ? -15.938 29.312 20.625 1 92 98 ASN B O 1
ATOM 4055 N N . ILE B 1 99 ? -14.461 27.609 20.531 1 93.75 99 ILE B N 1
ATOM 4056 C CA . ILE B 1 99 ? -15.461 26.562 20.516 1 93.75 99 ILE B CA 1
ATOM 4057 C C . ILE B 1 99 ? -14.922 25.312 21.219 1 93.75 99 ILE B C 1
ATOM 4059 O O . ILE B 1 99 ? -13.703 25.078 21.234 1 93.75 99 ILE B O 1
ATOM 4063 N N . THR B 1 100 ? -15.82 24.594 21.875 1 95.31 100 THR B N 1
ATOM 4064 C CA . THR B 1 100 ? -15.391 23.344 22.5 1 95.31 100 THR B CA 1
ATOM 4065 C C . THR B 1 100 ? -15.273 22.234 21.453 1 95.31 100 THR B C 1
ATOM 4067 O O . THR B 1 100 ? -15.836 22.344 20.359 1 95.31 100 THR B O 1
ATOM 4070 N N . MET B 1 101 ? -14.539 21.234 21.781 1 96.06 101 MET B N 1
ATOM 4071 C CA . MET B 1 101 ? -14.406 20.109 20.875 1 96.06 101 MET B CA 1
ATOM 4072 C C . MET B 1 101 ? -15.758 19.438 20.625 1 96.06 101 MET B C 1
ATOM 4074 O O . MET B 1 101 ? -16.062 19.047 19.5 1 96.06 101 MET B O 1
ATOM 4078 N N . ASP B 1 102 ? -16.562 19.344 21.672 1 94.69 102 ASP B N 1
ATOM 4079 C CA . ASP B 1 102 ? -17.891 18.766 21.531 1 94.69 102 ASP B CA 1
ATOM 4080 C C . ASP B 1 102 ? -18.734 19.562 20.516 1 94.69 102 ASP B C 1
ATOM 4082 O O . ASP B 1 102 ? -19.453 18.969 19.719 1 94.69 102 ASP B O 1
ATOM 4086 N N . GLN B 1 103 ? -18.625 20.828 20.641 1 94.94 103 GLN B N 1
ATOM 4087 C CA . GLN B 1 103 ? -19.344 21.688 19.719 1 94.94 103 GLN B CA 1
ATOM 4088 C C . GLN B 1 103 ? -18.812 21.516 18.281 1 94.94 103 GLN B C 1
ATOM 4090 O O . GLN B 1 103 ? -19.594 21.453 17.344 1 94.94 103 GLN B O 1
ATOM 4095 N N . ALA B 1 104 ? -17.469 21.516 18.141 1 95.75 104 ALA B N 1
ATOM 4096 C CA . ALA B 1 104 ? -16.859 21.328 16.828 1 95.75 104 ALA B CA 1
ATOM 4097 C C . ALA B 1 104 ? -17.312 20 16.219 1 95.75 104 ALA B C 1
ATOM 4099 O O . ALA B 1 104 ? -17.641 19.938 15.031 1 95.75 104 ALA B O 1
ATOM 4100 N N . GLU B 1 105 ? -17.312 18.938 16.984 1 96.44 105 GLU B N 1
ATOM 4101 C CA . GLU B 1 105 ? -17.766 17.625 16.547 1 96.44 105 GLU B CA 1
ATOM 4102 C C . GLU B 1 105 ? -19.219 17.656 16.109 1 96.44 105 GLU B C 1
ATOM 4104 O O . GLU B 1 105 ? -19.578 17.078 15.078 1 96.44 105 GLU B O 1
ATOM 4109 N N . SER B 1 106 ? -20.016 18.312 16.859 1 94.25 106 SER B N 1
ATOM 4110 C CA . SER B 1 106 ? -21.438 18.438 16.516 1 94.25 106 SER B CA 1
ATOM 4111 C C . SER B 1 106 ? -21.625 19.141 15.18 1 94.25 106 SER B C 1
ATOM 4113 O O . SER B 1 106 ? -22.5 18.781 14.391 1 94.25 106 SER B O 1
ATOM 4115 N N . VAL B 1 107 ? -20.828 20.141 14.984 1 92 107 VAL B N 1
ATOM 4116 C CA . VAL B 1 107 ? -20.891 20.906 13.734 1 92 107 VAL B CA 1
ATOM 4117 C C . VAL B 1 107 ? -20.484 20.016 12.57 1 92 107 VAL B C 1
ATOM 4119 O O . VAL B 1 107 ? -21.125 20.031 11.516 1 92 107 VAL B O 1
ATOM 4122 N N . VAL B 1 108 ? -19.484 19.203 12.688 1 95.38 108 VAL B N 1
ATOM 4123 C CA . VAL B 1 108 ? -18.906 18.406 11.609 1 95.38 108 VAL B CA 1
ATOM 4124 C C . VAL B 1 108 ? -19.844 17.234 11.289 1 95.38 108 VAL B C 1
ATOM 4126 O O . VAL B 1 108 ? -20.078 16.922 10.117 1 95.38 108 VAL B O 1
ATOM 4129 N N . PHE B 1 109 ? -20.391 16.547 12.234 1 95.19 109 PHE B N 1
ATOM 4130 C CA . PHE B 1 109 ? -21.172 15.336 12.031 1 95.19 109 PHE B CA 1
ATOM 4131 C C . PHE B 1 109 ? -22.656 15.672 11.836 1 95.19 109 PHE B C 1
ATOM 4133 O O . PHE B 1 109 ? -23.375 14.914 11.188 1 95.19 109 PHE B O 1
ATOM 4140 N N . GLY B 1 110 ? -23.094 16.719 12.359 1 89.19 110 GLY B N 1
ATOM 4141 C CA . GLY B 1 110 ? -24.516 16.906 12.562 1 89.19 110 GLY B CA 1
ATOM 4142 C C . GLY B 1 110 ? -25.047 16.219 13.812 1 89.19 110 GLY B C 1
ATOM 4143 O O . GLY B 1 110 ? -24.438 15.25 14.289 1 89.19 110 GLY B O 1
ATOM 4144 N N . SER B 1 111 ? -26.062 16.578 14.359 1 80.06 111 SER B N 1
ATOM 4145 C CA . SER B 1 111 ? -26.516 16.172 15.68 1 80.06 111 SER B CA 1
ATOM 4146 C C . SER B 1 111 ? -26.828 14.68 15.734 1 80.06 111 SER B C 1
ATOM 4148 O O . SER B 1 111 ? -26.375 13.984 16.656 1 80.06 111 SER B O 1
ATOM 4150 N N . GLU B 1 112 ? -27.531 14.117 14.836 1 83.75 112 GLU B N 1
ATOM 4151 C CA . GLU B 1 112 ? -27.922 12.711 14.898 1 83.75 112 GLU B CA 1
ATOM 4152 C C . GLU B 1 112 ? -26.719 11.797 14.664 1 83.75 112 GLU B C 1
ATOM 4154 O O . GLU B 1 112 ? -26.516 10.844 15.422 1 83.75 112 GLU B O 1
ATOM 4159 N N . GLU B 1 113 ? -25.969 12.125 13.734 1 90.94 113 GLU B N 1
ATOM 4160 C CA . GLU B 1 113 ? -24.844 11.273 13.375 1 90.94 113 GLU B CA 1
ATOM 4161 C C . GLU B 1 113 ? -23.719 11.383 14.406 1 90.94 113 GLU B C 1
ATOM 4163 O O . GLU B 1 113 ? -22.922 10.453 14.562 1 90.94 113 GLU B O 1
ATOM 4168 N N . PHE B 1 114 ? -23.781 12.508 15.172 1 93.5 114 PHE B N 1
ATOM 4169 C CA . PHE B 1 114 ? -22.719 12.742 16.141 1 93.5 114 PHE B CA 1
ATOM 4170 C C . PHE B 1 114 ? -22.797 11.734 17.281 1 93.5 114 PHE B C 1
ATOM 4172 O O . PHE B 1 114 ? -21.781 11.211 17.719 1 93.5 114 PHE B O 1
ATOM 4179 N N . GLU B 1 115 ? -23.953 11.43 17.75 1 90.38 115 GLU B N 1
ATOM 4180 C CA . GLU B 1 115 ? -24.094 10.484 18.844 1 90.38 115 GLU B CA 1
ATOM 4181 C C . GLU B 1 115 ? -23.625 9.086 18.453 1 90.38 115 GLU B C 1
ATOM 4183 O O . GLU B 1 115 ? -22.984 8.391 19.234 1 90.38 115 GLU B O 1
ATOM 4188 N N . LYS B 1 116 ? -23.938 8.719 17.281 1 91.25 116 LYS B N 1
ATOM 4189 C CA . LYS B 1 116 ? -23.484 7.426 16.781 1 91.25 116 LYS B CA 1
ATOM 4190 C C . LYS B 1 116 ? -21.969 7.387 16.656 1 91.25 116 LYS B C 1
ATOM 4192 O O . LYS B 1 116 ? -21.328 6.406 17.047 1 91.25 116 LYS B O 1
ATOM 4197 N N . ALA B 1 117 ? -21.422 8.469 16.156 1 94.88 117 ALA B N 1
ATOM 4198 C CA . ALA B 1 117 ? -19.984 8.57 15.977 1 94.88 117 ALA B CA 1
ATOM 4199 C C . ALA B 1 117 ? -19.266 8.531 17.328 1 94.88 117 ALA B C 1
ATOM 4201 O O . ALA B 1 117 ? -18.203 7.902 17.453 1 94.88 117 ALA B O 1
ATOM 4202 N N . ARG B 1 118 ? -19.859 9.133 18.266 1 94.31 118 ARG B N 1
ATOM 4203 C CA . ARG B 1 118 ? -19.281 9.172 19.594 1 94.31 118 ARG B CA 1
ATOM 4204 C C . ARG B 1 118 ? -19.25 7.781 20.219 1 94.31 118 ARG B C 1
ATOM 4206 O O . ARG B 1 118 ? -18.266 7.402 20.859 1 94.31 118 ARG B O 1
ATOM 4213 N N . ARG B 1 119 ? -20.312 7.051 20.047 1 91.19 119 ARG B N 1
ATOM 4214 C CA . ARG B 1 119 ? -20.375 5.695 20.578 1 91.19 119 ARG B CA 1
ATOM 4215 C C . ARG B 1 119 ? -19.312 4.805 19.938 1 91.19 119 ARG B C 1
ATOM 4217 O O . ARG B 1 119 ? -18.609 4.059 20.625 1 91.19 119 ARG B O 1
ATOM 4224 N N . ALA B 1 120 ? -19.25 4.91 18.656 1 93.56 120 ALA B N 1
ATOM 4225 C CA . ALA B 1 120 ? -18.25 4.125 17.922 1 93.56 120 ALA B CA 1
ATOM 4226 C C . ALA B 1 120 ? -16.844 4.488 18.359 1 93.56 120 ALA B C 1
ATOM 4228 O O . ALA B 1 120 ? -15.984 3.615 18.5 1 93.56 120 ALA B O 1
ATOM 4229 N N . THR B 1 121 ? -16.625 5.73 18.609 1 95.88 121 THR B N 1
ATOM 4230 C CA . THR B 1 121 ? -15.305 6.215 18.984 1 95.88 121 THR B CA 1
ATOM 4231 C C . THR B 1 121 ? -14.938 5.754 20.391 1 95.88 121 THR B C 1
ATOM 4233 O O . THR B 1 121 ? -13.781 5.434 20.672 1 95.88 121 THR B O 1
ATOM 4236 N N . THR B 1 122 ? -15.891 5.809 21.25 1 94.19 122 THR B N 1
ATOM 4237 C CA . THR B 1 122 ? -15.672 5.324 22.609 1 94.19 122 THR B CA 1
ATOM 4238 C C . THR B 1 122 ? -15.25 3.857 22.594 1 94.19 122 THR B C 1
ATOM 4240 O O . THR B 1 122 ? -14.344 3.459 23.328 1 94.19 122 THR B O 1
ATOM 4243 N N . LEU B 1 123 ? -15.906 3.094 21.797 1 91.75 123 LEU B N 1
ATOM 4244 C CA . LEU B 1 123 ? -15.555 1.685 21.656 1 91.75 123 LEU B CA 1
ATOM 4245 C C . LEU B 1 123 ? -14.156 1.529 21.078 1 91.75 123 LEU B C 1
ATOM 4247 O O . LEU B 1 123 ? -13.359 0.725 21.578 1 91.75 123 LEU B O 1
ATOM 4251 N N . ALA B 1 124 ? -13.875 2.262 20.078 1 93.94 124 ALA B N 1
ATOM 4252 C CA . ALA B 1 124 ? -12.555 2.215 19.469 1 93.94 124 ALA B CA 1
ATOM 4253 C C . ALA B 1 124 ? -11.469 2.586 20.469 1 93.94 124 ALA B C 1
ATOM 4255 O O . ALA B 1 124 ? -10.406 1.957 20.516 1 93.94 124 ALA B O 1
ATOM 4256 N N . ASP B 1 125 ? -11.719 3.633 21.234 1 94.25 125 ASP B N 1
ATOM 4257 C CA . ASP B 1 125 ? -10.75 4.121 22.203 1 94.25 125 ASP B CA 1
ATOM 4258 C C . ASP B 1 125 ? -10.469 3.07 23.281 1 94.25 125 ASP B C 1
ATOM 4260 O O . ASP B 1 125 ? -9.367 3.016 23.828 1 94.25 125 ASP B O 1
ATOM 4264 N N . SER B 1 126 ? -11.383 2.281 23.625 1 90.06 126 SER B N 1
ATOM 4265 C CA . SER B 1 126 ? -11.211 1.235 24.625 1 90.06 126 SER B CA 1
ATOM 4266 C C . SER B 1 126 ? -10.422 0.057 24.062 1 90.06 126 SER B C 1
ATOM 4268 O O . SER B 1 126 ? -9.773 -0.674 24.812 1 90.06 126 SER B O 1
ATOM 4270 N N . LEU B 1 127 ? -10.336 -0.072 22.797 1 87.06 127 LEU B N 1
ATOM 4271 C CA . LEU B 1 127 ? -9.766 -1.26 22.156 1 87.06 127 LEU B CA 1
ATOM 4272 C C . LEU B 1 127 ? -8.406 -0.953 21.562 1 87.06 127 LEU B C 1
ATOM 4274 O O . LEU B 1 127 ? -7.418 -1.627 21.859 1 87.06 127 LEU B O 1
ATOM 4278 N N . ILE B 1 128 ? -8.328 0.042 20.766 1 86.75 128 ILE B N 1
ATOM 4279 C CA . ILE B 1 128 ? -7.219 0.303 19.859 1 86.75 128 ILE B CA 1
ATOM 4280 C C . ILE B 1 128 ? -5.934 0.515 20.641 1 86.75 128 ILE B C 1
ATOM 4282 O O . ILE B 1 128 ? -4.895 -0.069 20.328 1 86.75 128 ILE B O 1
ATOM 4286 N N . PRO B 1 129 ? -5.996 1.272 21.719 1 83.94 129 PRO B N 1
ATOM 4287 C CA . PRO B 1 129 ? -4.754 1.491 22.469 1 83.94 129 PRO B CA 1
ATOM 4288 C C . PRO B 1 129 ? -4.176 0.2 23.047 1 83.94 129 PRO B C 1
ATOM 4290 O O . PRO B 1 129 ? -2.973 0.116 23.297 1 83.94 129 PRO B O 1
ATOM 4293 N N . ASN B 1 130 ? -4.922 -0.795 23.125 1 81.06 130 ASN B N 1
ATOM 4294 C CA . ASN B 1 130 ? -4.477 -2.061 23.703 1 81.06 130 ASN B CA 1
ATOM 4295 C C . ASN B 1 130 ? -3.967 -3.016 22.625 1 81.06 130 ASN B C 1
ATOM 4297 O O . ASN B 1 130 ? -3.438 -4.082 22.938 1 81.06 130 ASN B O 1
ATOM 4301 N N . LEU B 1 131 ? -4.152 -2.643 21.438 1 80.31 131 LEU B N 1
ATOM 4302 C CA . LEU B 1 131 ? -3.721 -3.492 20.344 1 80.31 131 LEU B CA 1
ATOM 4303 C C . LEU B 1 131 ? -2.262 -3.223 19.984 1 80.31 131 LEU B C 1
ATOM 4305 O O . LEU B 1 131 ? -1.638 -4.008 19.266 1 80.31 131 LEU B O 1
ATOM 4309 N N . ILE B 1 132 ? -1.836 -2.146 20.422 1 69.56 132 ILE B N 1
ATOM 4310 C CA . ILE B 1 132 ? -0.473 -1.77 20.062 1 69.56 132 ILE B CA 1
ATOM 4311 C C . ILE B 1 132 ? 0.52 -2.535 20.938 1 69.56 132 ILE B C 1
ATOM 4313 O O . ILE B 1 132 ? 0.534 -2.375 22.156 1 69.56 132 ILE B O 1
ATOM 4317 N N . ASP B 1 133 ? 0.964 -3.611 20.359 1 73.19 133 ASP B N 1
ATOM 4318 C CA . ASP B 1 133 ? 2.006 -4.43 20.984 1 73.19 133 ASP B CA 1
ATOM 4319 C C . ASP B 1 133 ? 3.373 -4.121 20.375 1 73.19 133 ASP B C 1
ATOM 4321 O O . ASP B 1 133 ? 3.469 -3.773 19.188 1 73.19 133 ASP B O 1
ATOM 4325 N N . LYS B 1 134 ? 4.32 -4.074 21.25 1 68.56 134 LYS B N 1
ATOM 4326 C CA . LYS B 1 134 ? 5.688 -3.746 20.859 1 68.56 134 LYS B CA 1
ATOM 4327 C C . LYS B 1 134 ? 6.18 -4.672 19.75 1 68.56 134 LYS B C 1
ATOM 4329 O O . LYS B 1 134 ? 7.023 -4.281 18.938 1 68.56 134 LYS B O 1
ATOM 4334 N N . ASN B 1 135 ? 5.562 -5.77 19.688 1 70 135 ASN B N 1
ATOM 4335 C CA . ASN B 1 135 ? 6.078 -6.746 18.734 1 70 135 ASN B CA 1
ATOM 4336 C C . ASN B 1 135 ? 5.57 -6.469 17.312 1 70 135 ASN B C 1
ATOM 4338 O O . ASN B 1 135 ? 6.164 -6.93 16.344 1 70 135 ASN B O 1
ATOM 4342 N N . VAL B 1 136 ? 4.52 -5.672 17.297 1 75.88 136 VAL B N 1
ATOM 4343 C CA . VAL B 1 136 ? 3.969 -5.469 15.953 1 75.88 136 VAL B CA 1
ATOM 4344 C C . VAL B 1 136 ? 3.963 -3.979 15.617 1 75.88 136 VAL B C 1
ATOM 4346 O O . VAL B 1 136 ? 3.48 -3.576 14.562 1 75.88 136 VAL B O 1
ATOM 4349 N N . TRP B 1 137 ? 4.566 -3.24 16.438 1 78.81 137 TRP B N 1
ATOM 4350 C CA . TRP B 1 137 ? 4.629 -1.798 16.219 1 78.81 137 TRP B CA 1
ATOM 4351 C C . TRP B 1 137 ? 5.461 -1.466 14.984 1 78.81 137 TRP B C 1
ATOM 4353 O O . TRP B 1 137 ? 6.539 -2.031 14.781 1 78.81 137 TRP B O 1
ATOM 4363 N N . PHE B 1 138 ? 4.926 -0.664 14.078 1 79.88 138 PHE B N 1
ATOM 4364 C CA . PHE B 1 138 ? 5.531 -0.186 12.844 1 79.88 138 PHE B CA 1
ATOM 4365 C C . PHE B 1 138 ? 5.727 -1.333 11.859 1 79.88 138 PHE B C 1
ATOM 4367 O O . PHE B 1 138 ? 6.648 -1.304 11.039 1 79.88 138 PHE B O 1
ATOM 4374 N N . LYS B 1 139 ? 5.004 -2.373 12.102 1 82.12 139 LYS B N 1
ATOM 4375 C CA . LYS B 1 139 ? 4.992 -3.482 11.148 1 82.12 139 LYS B CA 1
ATOM 4376 C C . LYS B 1 139 ? 3.664 -3.545 10.398 1 82.12 139 LYS B C 1
ATOM 4378 O O . LYS B 1 139 ? 2.645 -3.053 10.883 1 82.12 139 LYS B O 1
ATOM 4383 N N . ALA B 1 140 ? 3.773 -4.219 9.273 1 82.81 140 ALA B N 1
ATOM 4384 C CA . ALA B 1 140 ? 2.576 -4.359 8.445 1 82.81 140 ALA B CA 1
ATOM 4385 C C . ALA B 1 140 ? 1.487 -5.129 9.188 1 82.81 140 ALA B C 1
ATOM 4387 O O . ALA B 1 140 ? 0.303 -4.801 9.078 1 82.81 140 ALA B O 1
ATOM 4388 N N . SER B 1 141 ? 1.866 -6.148 9.953 1 82.69 141 SER B N 1
ATOM 4389 C CA . SER B 1 141 ? 0.9 -6.957 10.688 1 82.69 141 SER B CA 1
ATOM 4390 C C . SER B 1 141 ? 0.163 -6.125 11.734 1 82.69 141 SER B C 1
ATOM 4392 O O . SER B 1 141 ? -1.044 -6.289 11.922 1 82.69 141 SER B O 1
ATOM 4394 N N . GLY B 1 142 ? 0.931 -5.266 12.391 1 86.56 142 GLY B N 1
ATOM 4395 C CA . GLY B 1 142 ? 0.304 -4.379 13.359 1 86.56 142 GLY B CA 1
ATOM 4396 C C . GLY B 1 142 ? -0.704 -3.432 12.734 1 86.56 142 GLY B C 1
ATOM 4397 O O . GLY B 1 142 ? -1.8 -3.244 13.266 1 86.56 142 GLY B O 1
ATOM 4398 N N . ARG B 1 143 ? -0.335 -2.875 11.625 1 91 143 ARG B N 1
ATOM 4399 C CA . ARG B 1 143 ? -1.23 -1.966 10.914 1 91 143 ARG B CA 1
ATOM 4400 C C . ARG B 1 143 ? -2.504 -2.682 10.477 1 91 143 ARG B C 1
ATOM 4402 O O . ARG B 1 143 ? -3.6 -2.127 10.578 1 91 143 ARG B O 1
ATOM 4409 N N . ARG B 1 144 ? -2.391 -3.896 10.031 1 89.94 144 ARG B N 1
ATOM 4410 C CA . ARG B 1 144 ? -3.539 -4.688 9.594 1 89.94 144 ARG B CA 1
ATOM 4411 C C . ARG B 1 144 ? -4.504 -4.934 10.75 1 89.94 144 ARG B C 1
ATOM 4413 O O . ARG B 1 144 ? -5.719 -4.91 10.562 1 89.94 144 ARG B O 1
ATOM 4420 N N . ILE B 1 145 ? -3.93 -5.234 11.891 1 89.62 145 ILE B N 1
ATOM 4421 C CA . ILE B 1 145 ? -4.734 -5.457 13.086 1 89.62 145 ILE B CA 1
ATOM 4422 C C . ILE B 1 145 ? -5.535 -4.195 13.414 1 89.62 145 ILE B C 1
ATOM 4424 O O . ILE B 1 145 ? -6.734 -4.27 13.688 1 89.62 145 ILE B O 1
ATOM 4428 N N . MET B 1 146 ? -4.852 -3.043 13.305 1 90.88 146 MET B N 1
ATOM 4429 C CA . MET B 1 146 ? -5.504 -1.77 13.594 1 90.88 146 MET B CA 1
ATOM 4430 C C . MET B 1 146 ? -6.613 -1.484 12.586 1 90.88 146 MET B C 1
ATOM 4432 O O . MET B 1 146 ? -7.742 -1.182 12.961 1 90.88 146 MET B O 1
ATOM 4436 N N . GLU B 1 147 ? -6.301 -1.679 11.328 1 91.62 147 GLU B N 1
ATOM 4437 C CA . GLU B 1 147 ? -7.246 -1.392 10.25 1 91.62 147 GLU B CA 1
ATOM 4438 C C . GLU B 1 147 ? -8.469 -2.301 10.336 1 91.62 147 GLU B C 1
ATOM 4440 O O . GLU B 1 147 ? -9.602 -1.844 10.172 1 91.62 147 GLU B O 1
ATOM 4445 N N . ALA B 1 148 ? -8.242 -3.543 10.617 1 90.25 148 ALA B N 1
ATOM 4446 C CA . ALA B 1 148 ? -9.328 -4.52 10.648 1 90.25 148 ALA B CA 1
ATOM 4447 C C . ALA B 1 148 ? -10.289 -4.23 11.805 1 90.25 148 ALA B C 1
ATOM 4449 O O . ALA B 1 148 ? -11.508 -4.32 11.641 1 90.25 148 ALA B O 1
ATOM 4450 N N . ASN B 1 149 ? -9.773 -3.92 12.945 1 90.75 149 ASN B N 1
ATOM 4451 C CA . ASN B 1 149 ? -10.625 -3.646 14.102 1 90.75 149 ASN B CA 1
ATOM 4452 C C . ASN B 1 149 ? -11.367 -2.324 13.945 1 90.75 149 ASN B C 1
ATOM 4454 O O . ASN B 1 149 ? -12.547 -2.225 14.297 1 90.75 149 ASN B O 1
ATOM 4458 N N . LEU B 1 150 ? -10.719 -1.354 13.406 1 92.81 150 LEU B N 1
ATOM 4459 C CA . LEU B 1 150 ? -11.367 -0.068 13.195 1 92.81 150 LEU B CA 1
ATOM 4460 C C . LEU B 1 150 ? -12.453 -0.182 12.125 1 92.81 150 LEU B C 1
ATOM 4462 O O . LEU B 1 150 ? -13.484 0.481 12.211 1 92.81 150 LEU B O 1
ATOM 4466 N N . ALA B 1 151 ? -12.188 -0.987 11.133 1 89.69 151 ALA B N 1
ATOM 4467 C CA . ALA B 1 151 ? -13.125 -1.162 10.031 1 89.69 151 ALA B CA 1
ATOM 4468 C C . ALA B 1 151 ? -14.469 -1.689 10.523 1 89.69 151 ALA B C 1
ATOM 4470 O O . ALA B 1 151 ? -15.516 -1.384 9.953 1 89.69 151 ALA B O 1
ATOM 4471 N N . GLN B 1 152 ? -14.484 -2.439 11.586 1 88.62 152 GLN B N 1
ATOM 4472 C CA . GLN B 1 152 ? -15.719 -2.979 12.156 1 88.62 152 GLN B CA 1
ATOM 4473 C C . GLN B 1 152 ? -16.609 -1.862 12.695 1 88.62 152 GLN B C 1
ATOM 4475 O O . GLN B 1 152 ? -17.812 -2.059 12.883 1 88.62 152 GLN B O 1
ATOM 4480 N N . LEU B 1 153 ? -15.977 -0.719 12.914 1 92.81 153 LEU B N 1
ATOM 4481 C CA . LEU B 1 153 ? -16.688 0.377 13.562 1 92.81 153 LEU B CA 1
ATOM 4482 C C . LEU B 1 153 ? -16.984 1.494 12.562 1 92.81 153 LEU B C 1
ATOM 4484 O O . LEU B 1 153 ? -17.406 2.588 12.953 1 92.81 153 LEU B O 1
ATOM 4488 N N . GLU B 1 154 ? -16.734 1.223 11.273 1 93.75 154 GLU B N 1
ATOM 4489 C CA . GLU B 1 154 ? -16.969 2.258 10.273 1 93.75 154 GLU B CA 1
ATOM 4490 C C . GLU B 1 154 ? -18.453 2.518 10.086 1 93.75 154 GLU B C 1
ATOM 4492 O O . GLU B 1 154 ? -19.281 1.624 10.305 1 93.75 154 GLU B O 1
ATOM 4497 N N . MET B 1 155 ? -18.828 3.752 9.742 1 92.81 155 MET B N 1
ATOM 4498 C CA . MET B 1 155 ? -20.234 4.109 9.5 1 92.81 155 MET B CA 1
ATOM 4499 C C . MET B 1 155 ? -20.344 5.102 8.344 1 92.81 155 MET B C 1
ATOM 4501 O O . MET B 1 155 ? -19.453 5.93 8.141 1 92.81 155 MET B O 1
ATOM 4505 N N . LYS B 1 156 ? -21.438 4.996 7.645 1 92.19 156 LYS B N 1
ATOM 4506 C CA . LYS B 1 156 ? -21.719 5.934 6.559 1 92.19 156 LYS B CA 1
ATOM 4507 C C . LYS B 1 156 ? -22.438 7.18 7.074 1 92.19 156 LYS B C 1
ATOM 4509 O O . LYS B 1 156 ? -23.422 7.082 7.809 1 92.19 156 LYS B O 1
ATOM 4514 N N . ILE B 1 157 ? -21.859 8.281 6.863 1 92.12 157 ILE B N 1
ATOM 4515 C CA . ILE B 1 157 ? -22.422 9.586 7.184 1 92.12 157 ILE B CA 1
ATOM 4516 C C . ILE B 1 157 ? -22.531 10.43 5.914 1 92.12 157 ILE B C 1
ATOM 4518 O O . ILE B 1 157 ? -21.547 11.031 5.48 1 92.12 157 ILE B O 1
ATOM 4522 N N . GLY B 1 158 ? -23.734 10.453 5.344 1 89.81 158 GLY B N 1
ATOM 4523 C CA . GLY B 1 158 ? -23.891 11.102 4.051 1 89.81 158 GLY B CA 1
ATOM 4524 C C . GLY B 1 158 ? -23.094 10.43 2.945 1 89.81 158 GLY B C 1
ATOM 4525 O O . GLY B 1 158 ? -23.203 9.219 2.742 1 89.81 158 GLY B O 1
ATOM 4526 N N . ASN B 1 159 ? -22.266 11.258 2.324 1 91.75 159 ASN B N 1
ATOM 4527 C CA . ASN B 1 159 ? -21.469 10.75 1.208 1 91.75 159 ASN B CA 1
ATOM 4528 C C . ASN B 1 159 ? -20.062 10.359 1.651 1 91.75 159 ASN B C 1
ATOM 4530 O O . ASN B 1 159 ? -19.156 10.258 0.826 1 91.75 159 ASN B O 1
ATOM 4534 N N . TYR B 1 160 ? -19.922 10.172 2.924 1 95 160 TYR B N 1
ATOM 4535 C CA . TYR B 1 160 ? -18.609 9.773 3.447 1 95 160 TYR B CA 1
ATOM 4536 C C . TYR B 1 160 ? -18.75 8.602 4.41 1 95 160 TYR B C 1
ATOM 4538 O O . TYR B 1 160 ? -19.797 8.422 5.039 1 95 160 TYR B O 1
ATOM 4546 N N . THR B 1 161 ? -17.75 7.84 4.414 1 95.81 161 THR B N 1
ATOM 4547 C CA . THR B 1 161 ? -17.547 6.828 5.445 1 95.81 161 THR B CA 1
ATOM 4548 C C . THR B 1 161 ? -16.641 7.359 6.555 1 95.81 161 THR B C 1
ATOM 4550 O O . THR B 1 161 ? -15.57 7.91 6.285 1 95.81 161 THR B O 1
ATOM 4553 N N . PHE B 1 162 ? -17.203 7.309 7.742 1 97.75 162 PHE B N 1
ATOM 4554 C CA . PHE B 1 162 ? -16.453 7.715 8.93 1 97.75 162 PHE B CA 1
ATOM 4555 C C . PHE B 1 162 ? -15.867 6.504 9.641 1 97.75 162 PHE B C 1
ATOM 4557 O O . PHE B 1 162 ? -16.562 5.504 9.859 1 97.75 162 PHE B O 1
ATOM 4564 N N . ILE B 1 163 ? -14.594 6.504 9.922 1 97.44 163 ILE B N 1
ATOM 4565 C CA . ILE B 1 163 ? -13.891 5.555 10.773 1 97.44 163 ILE B CA 1
ATOM 4566 C C . ILE B 1 163 ? -13.398 6.258 12.031 1 97.44 163 ILE B C 1
ATOM 4568 O O . ILE B 1 163 ? -12.773 7.32 11.953 1 97.44 163 ILE B O 1
ATOM 4572 N N . PRO B 1 164 ? -13.688 5.746 13.25 1 97 164 PRO B N 1
ATOM 4573 C CA . PRO B 1 164 ? -13.273 6.414 14.492 1 97 164 PRO B CA 1
ATOM 4574 C C . PRO B 1 164 ? -11.805 6.824 14.477 1 97 164 PRO B C 1
ATOM 4576 O O . PRO B 1 164 ? -10.953 6.062 14.031 1 97 164 PRO B O 1
ATOM 4579 N N . GLY B 1 165 ? -11.547 8.047 14.984 1 97.25 165 GLY B N 1
ATOM 4580 C CA . GLY B 1 165 ? -10.195 8.586 15 1 97.25 165 GLY B CA 1
ATOM 4581 C C . GLY B 1 165 ? -9.961 9.633 13.93 1 97.25 165 GLY B C 1
ATOM 4582 O O . GLY B 1 165 ? -8.82 9.898 13.547 1 97.25 165 GLY B O 1
ATOM 4583 N N . GLY B 1 166 ? -11.055 10.156 13.422 1 98.06 166 GLY B N 1
ATOM 4584 C CA . GLY B 1 166 ? -10.93 11.234 12.461 1 98.06 166 GLY B CA 1
ATOM 4585 C C . GLY B 1 166 ? -10.516 10.766 11.086 1 98.06 166 GLY B C 1
ATOM 4586 O O . GLY B 1 166 ? -9.867 11.5 10.336 1 98.06 166 GLY B O 1
ATOM 4587 N N . HIS B 1 167 ? -10.766 9.484 10.719 1 98.38 167 HIS B N 1
ATOM 4588 C CA . HIS B 1 167 ? -10.516 8.93 9.391 1 98.38 167 HIS B CA 1
ATOM 4589 C C . HIS B 1 167 ? -11.781 8.953 8.539 1 98.38 167 HIS B C 1
ATOM 4591 O O . HIS B 1 167 ? -12.828 8.445 8.953 1 98.38 167 HIS B O 1
ATOM 4597 N N . TRP B 1 168 ? -11.711 9.68 7.383 1 98.25 168 TRP B N 1
ATOM 4598 C CA . TRP B 1 168 ? -12.852 9.875 6.496 1 98.25 168 TRP B CA 1
ATOM 4599 C C . TRP B 1 168 ? -12.523 9.43 5.074 1 98.25 168 TRP B C 1
ATOM 4601 O O . TRP B 1 168 ? -11.398 9.633 4.602 1 98.25 168 TRP B O 1
ATOM 4611 N N . ARG B 1 169 ? -13.469 8.82 4.402 1 97.38 169 ARG B N 1
ATOM 4612 C CA . ARG B 1 169 ? -13.32 8.375 3.018 1 97.38 169 ARG B CA 1
ATOM 4613 C C . ARG B 1 169 ? -14.625 8.562 2.244 1 97.38 169 ARG B C 1
ATOM 4615 O O . ARG B 1 169 ? -15.695 8.195 2.725 1 97.38 169 ARG B O 1
ATOM 4622 N N . PRO B 1 170 ? -14.562 9.219 1.038 1 96.06 170 PRO B N 1
ATOM 4623 C CA . PRO B 1 170 ? -15.781 9.258 0.234 1 96.06 170 PRO B CA 1
ATOM 4624 C C . PRO B 1 170 ? -16.375 7.875 -0.017 1 96.06 170 PRO B C 1
ATOM 4626 O O . PRO B 1 170 ? -15.633 6.906 -0.189 1 96.06 170 PRO B O 1
ATOM 4629 N N . ASN B 1 171 ? -17.688 7.785 -0.034 1 92.56 171 ASN B N 1
ATOM 4630 C CA . ASN B 1 171 ? -18.297 6.473 -0.238 1 92.56 171 ASN B CA 1
ATOM 4631 C C . ASN B 1 171 ? -19.016 6.391 -1.582 1 92.56 171 ASN B C 1
ATOM 4633 O O . ASN B 1 171 ? -19.641 5.375 -1.893 1 92.56 171 ASN B O 1
ATOM 4637 N N . HIS B 1 172 ? -18.953 7.422 -2.443 1 91.5 172 HIS B N 1
ATOM 4638 C CA . HIS B 1 172 ? -19.625 7.414 -3.734 1 91.5 172 HIS B CA 1
ATOM 4639 C C . HIS B 1 172 ? -18.625 7.445 -4.883 1 91.5 172 HIS B C 1
ATOM 4641 O O . HIS B 1 172 ? -19.016 7.387 -6.051 1 91.5 172 HIS B O 1
ATOM 4647 N N . CYS B 1 173 ? -17.469 7.566 -4.602 1 93.62 173 CYS B N 1
ATOM 4648 C CA . CYS B 1 173 ? -16.359 7.496 -5.547 1 93.62 173 CYS B CA 1
ATOM 4649 C C . CYS B 1 173 ? -15.094 7 -4.863 1 93.62 173 CYS B C 1
ATOM 4651 O O . CYS B 1 173 ? -15.039 6.922 -3.635 1 93.62 173 CYS B O 1
ATOM 4653 N N . ILE B 1 174 ? -14.117 6.641 -5.633 1 92.69 174 ILE B N 1
ATOM 4654 C CA . ILE B 1 174 ? -12.852 6.148 -5.102 1 92.69 174 ILE B CA 1
ATOM 4655 C C . ILE B 1 174 ? -11.859 7.305 -4.98 1 92.69 174 ILE B C 1
ATOM 4657 O O . ILE B 1 174 ? -11.469 7.898 -5.988 1 92.69 174 ILE B O 1
ATOM 4661 N N . PRO B 1 175 ? -11.469 7.625 -3.785 1 94.56 175 PRO B N 1
ATOM 4662 C CA . PRO B 1 175 ? -10.555 8.758 -3.623 1 94.56 175 PRO B CA 1
ATOM 4663 C C . PRO B 1 175 ? -9.219 8.555 -4.34 1 94.56 175 PRO B C 1
ATOM 4665 O O . PRO B 1 175 ? -8.68 7.449 -4.332 1 94.56 175 PRO B O 1
ATOM 4668 N N . VAL B 1 176 ? -8.703 9.648 -4.883 1 92.19 176 VAL B N 1
ATOM 4669 C CA . VAL B 1 176 ? -7.422 9.602 -5.582 1 92.19 176 VAL B CA 1
ATOM 4670 C C . VAL B 1 176 ? -6.281 9.516 -4.57 1 92.19 176 VAL B C 1
ATOM 4672 O O . VAL B 1 176 ? -5.293 8.82 -4.797 1 92.19 176 VAL B O 1
ATOM 4675 N N . TRP B 1 177 ? -6.504 10.242 -3.498 1 95 177 TRP B N 1
ATOM 4676 C CA . TRP B 1 177 ? -5.414 10.375 -2.535 1 95 177 TRP B CA 1
ATOM 4677 C C . TRP B 1 177 ? -5.875 9.977 -1.137 1 95 177 TRP B C 1
ATOM 4679 O O . TRP B 1 177 ? -7.039 10.172 -0.778 1 95 177 TRP B O 1
ATOM 4689 N N . LYS B 1 178 ? -5.043 9.406 -0.419 1 97 178 LYS B N 1
ATOM 4690 C CA . LYS B 1 178 ? -5.152 9.133 1.011 1 97 178 LYS B CA 1
ATOM 4691 C C . LYS B 1 178 ? -4.109 9.922 1.801 1 97 178 LYS B C 1
ATOM 4693 O O . LYS B 1 178 ? -2.918 9.609 1.75 1 97 178 LYS B O 1
ATOM 4698 N N . VAL B 1 179 ? -4.586 10.883 2.658 1 98.56 179 VAL B N 1
ATOM 4699 C CA . VAL B 1 179 ? -3.689 11.891 3.209 1 98.56 179 VAL B CA 1
ATOM 4700 C C . VAL B 1 179 ? -3.686 11.805 4.734 1 98.56 179 VAL B C 1
ATOM 4702 O O . VAL B 1 179 ? -4.746 11.734 5.359 1 98.56 179 VAL B O 1
ATOM 4705 N N . ALA B 1 180 ? -2.529 11.758 5.336 1 98.88 180 ALA B N 1
ATOM 4706 C CA . ALA B 1 180 ? -2.408 11.898 6.781 1 98.88 180 ALA B CA 1
ATOM 4707 C C . ALA B 1 180 ? -2.168 13.352 7.172 1 98.88 180 ALA B C 1
ATOM 4709 O O . ALA B 1 180 ? -1.178 13.961 6.754 1 98.88 180 ALA B O 1
ATOM 4710 N N . ILE B 1 181 ? -3.086 13.922 7.906 1 98.94 181 ILE B N 1
ATOM 4711 C CA . ILE B 1 181 ? -2.91 15.258 8.461 1 98.94 181 ILE B CA 1
ATOM 4712 C C . ILE B 1 181 ? -2.27 15.164 9.844 1 98.94 181 ILE B C 1
ATOM 4714 O O . ILE B 1 181 ? -2.863 14.617 10.773 1 98.94 181 ILE B O 1
ATOM 4718 N N . ILE B 1 182 ? -1.086 15.695 9.969 1 98.88 182 ILE B N 1
ATOM 4719 C CA . ILE B 1 182 ? -0.336 15.609 11.219 1 98.88 182 ILE B CA 1
ATOM 4720 C C . ILE B 1 182 ? -0.232 16.984 11.859 1 98.88 182 ILE B C 1
ATOM 4722 O O . ILE B 1 182 ? 0.312 17.922 11.258 1 98.88 182 ILE B O 1
ATOM 4726 N N . ILE B 1 183 ? -0.685 17.109 13.078 1 98.62 183 ILE B N 1
ATOM 4727 C CA . ILE B 1 183 ? -0.752 18.391 13.773 1 98.62 183 ILE B CA 1
ATOM 4728 C C . ILE B 1 183 ? 0.1 18.328 15.039 1 98.62 183 ILE B C 1
ATOM 4730 O O . ILE B 1 183 ? -0.359 17.859 16.078 1 98.62 183 ILE B O 1
ATOM 4734 N N . PRO B 1 184 ? 1.356 18.797 14.945 1 96.94 184 PRO B N 1
ATOM 4735 C CA . PRO B 1 184 ? 2.096 18.938 16.203 1 96.94 184 PRO B CA 1
ATOM 4736 C C . PRO B 1 184 ? 1.416 19.891 17.188 1 96.94 184 PRO B C 1
ATOM 4738 O O . PRO B 1 184 ? 0.86 20.906 16.781 1 96.94 184 PRO B O 1
ATOM 4741 N N . PHE B 1 185 ? 1.487 19.422 18.438 1 89.19 185 PHE B N 1
ATOM 4742 C CA . PHE B 1 185 ? 0.554 20.047 19.359 1 89.19 185 PHE B CA 1
ATOM 4743 C C . PHE B 1 185 ? 1.153 20.141 20.766 1 89.19 185 PHE B C 1
ATOM 4745 O O . PHE B 1 185 ? 1.849 19.219 21.203 1 89.19 185 PHE B O 1
ATOM 4752 N N . ARG B 1 186 ? 1.063 21.297 21.375 1 89.75 186 ARG B N 1
ATOM 4753 C CA . ARG B 1 186 ? 1.316 21.406 22.812 1 89.75 186 ARG B CA 1
ATOM 4754 C C . ARG B 1 186 ? 0.522 22.547 23.422 1 89.75 186 ARG B C 1
ATOM 4756 O O . ARG B 1 186 ? 0.676 23.703 23.016 1 89.75 186 ARG B O 1
ATOM 4763 N N . ASN B 1 187 ? -0.292 22.297 24.375 1 84.19 187 ASN B N 1
ATOM 4764 C CA . ASN B 1 187 ? -1.06 23.297 25.109 1 84.19 187 ASN B CA 1
ATOM 4765 C C . ASN B 1 187 ? -1.871 24.188 24.188 1 84.19 187 ASN B C 1
ATOM 4767 O O . ASN B 1 187 ? -1.824 25.406 24.297 1 84.19 187 ASN B O 1
ATOM 4771 N N . ARG B 1 188 ? -2.486 23.625 23.219 1 84.75 188 ARG B N 1
ATOM 4772 C CA . ARG B 1 188 ? -3.283 24.344 22.234 1 84.75 188 ARG B CA 1
ATOM 4773 C C . ARG B 1 188 ? -4.668 23.734 22.094 1 84.75 188 ARG B C 1
ATOM 4775 O O . ARG B 1 188 ? -5.207 23.641 20.984 1 84.75 188 ARG B O 1
ATOM 4782 N N . SER B 1 189 ? -5.242 23.375 23.156 1 89 189 SER B N 1
ATOM 4783 C CA . SER B 1 189 ? -6.516 22.672 23.156 1 89 189 SER B CA 1
ATOM 4784 C C . SER B 1 189 ? -7.648 23.562 22.672 1 89 189 SER B C 1
ATOM 4786 O O . SER B 1 189 ? -8.656 23.078 22.156 1 89 189 SER B O 1
ATOM 4788 N N . HIS B 1 190 ? -7.457 24.859 22.766 1 91.56 190 HIS B N 1
ATOM 4789 C CA . HIS B 1 190 ? -8.477 25.797 22.297 1 91.56 190 HIS B CA 1
ATOM 4790 C C . HIS B 1 190 ? -8.406 25.953 20.781 1 91.56 190 HIS B C 1
ATOM 4792 O O . HIS B 1 190 ? -9.422 26.234 20.141 1 91.56 190 HIS B O 1
ATOM 4798 N N . HIS B 1 191 ? -7.23 25.766 20.219 1 95.06 191 HIS B N 1
ATOM 4799 C CA . HIS B 1 191 ? -7.031 25.984 18.781 1 95.06 191 HIS B CA 1
ATOM 4800 C C . HIS B 1 191 ? -7.527 24.781 17.984 1 95.06 191 HIS B C 1
ATOM 4802 O O . HIS B 1 191 ? -8.062 24.953 16.875 1 95.06 191 HIS B O 1
ATOM 4808 N N . LEU B 1 192 ? -7.402 23.609 18.516 1 96.56 192 LEU B N 1
ATOM 4809 C CA . LEU B 1 192 ? -7.648 22.391 17.766 1 96.56 192 LEU B CA 1
ATOM 4810 C C . LEU B 1 192 ? -9.102 22.312 17.312 1 96.56 192 LEU B C 1
ATOM 4812 O O . LEU B 1 192 ? -9.375 22.078 16.125 1 96.56 192 LEU B O 1
ATOM 4816 N N . PRO B 1 193 ? -10.109 22.547 18.188 1 96.62 193 PRO B N 1
ATOM 4817 C CA . PRO B 1 193 ? -11.492 22.5 17.703 1 96.62 193 PRO B CA 1
ATOM 4818 C C . PRO B 1 193 ? -11.805 23.578 16.688 1 96.62 193 PRO B C 1
ATOM 4820 O O . PRO B 1 193 ? -12.609 23.375 15.773 1 96.62 193 PRO B O 1
ATOM 4823 N N . ILE B 1 194 ? -11.188 24.75 16.828 1 95.62 194 ILE B N 1
ATOM 4824 C CA . ILE B 1 194 ? -11.398 25.828 15.867 1 95.62 194 ILE B CA 1
ATOM 4825 C C . ILE B 1 194 ? -10.883 25.406 14.5 1 95.62 194 ILE B C 1
ATOM 4827 O O . ILE B 1 194 ? -11.578 25.562 13.492 1 95.62 194 ILE B O 1
ATOM 4831 N N . LEU B 1 195 ? -9.734 24.812 14.469 1 96.31 195 LEU B N 1
ATOM 4832 C CA . LEU B 1 195 ? -9.141 24.375 13.211 1 96.31 195 LEU B CA 1
ATOM 4833 C C . LEU B 1 195 ? -9.977 23.266 12.586 1 96.31 195 LEU B C 1
ATOM 4835 O O . LEU B 1 195 ? -10.32 23.328 11.398 1 96.31 195 LEU B O 1
ATOM 4839 N N . LEU B 1 196 ? -10.352 22.234 13.359 1 97.25 196 LEU B N 1
ATOM 4840 C CA . LEU B 1 196 ? -10.938 21.016 12.828 1 97.25 196 LEU B CA 1
ATOM 4841 C C . LEU B 1 196 ? -12.359 21.266 12.328 1 97.25 196 LEU B C 1
ATOM 4843 O O . LEU B 1 196 ? -12.812 20.625 11.383 1 97.25 196 LEU B O 1
ATOM 4847 N N . ARG B 1 197 ? -13.094 22.234 12.898 1 95.31 197 ARG B N 1
ATOM 4848 C CA . ARG B 1 197 ? -14.453 22.516 12.453 1 95.31 197 ARG B CA 1
ATOM 4849 C C . ARG B 1 197 ? -14.461 23 11.008 1 95.31 197 ARG B C 1
ATOM 4851 O O . ARG B 1 197 ? -15.461 22.859 10.297 1 95.31 197 ARG B O 1
ATOM 4858 N N . TYR B 1 198 ? -13.32 23.562 10.57 1 94.81 198 TYR B N 1
ATOM 4859 C CA . TYR B 1 198 ? -13.25 24.078 9.203 1 94.81 198 TYR B CA 1
ATOM 4860 C C . TYR B 1 198 ? -12.445 23.141 8.312 1 94.81 198 TYR B C 1
ATOM 4862 O O . TYR B 1 198 ? -12.805 22.922 7.152 1 94.81 198 TYR B O 1
ATOM 4870 N N . LEU B 1 199 ? -11.375 22.578 8.812 1 96.81 199 LEU B N 1
ATOM 4871 C CA . LEU B 1 199 ? -10.461 21.766 8.016 1 96.81 199 LEU B CA 1
ATOM 4872 C C . LEU B 1 199 ? -11.125 20.469 7.578 1 96.81 199 LEU B C 1
ATOM 4874 O O . LEU B 1 199 ? -11.031 20.078 6.414 1 96.81 199 LEU B O 1
ATOM 4878 N N . VAL B 1 200 ? -11.812 19.75 8.477 1 97.19 200 VAL B N 1
ATOM 4879 C CA . VAL B 1 200 ? -12.391 18.438 8.195 1 97.19 200 VAL B CA 1
ATOM 4880 C C . VAL B 1 200 ? -13.43 18.562 7.09 1 97.19 200 VAL B C 1
ATOM 4882 O O . VAL B 1 200 ? -13.352 17.875 6.07 1 97.19 200 VAL B O 1
ATOM 4885 N N . PRO B 1 201 ? -14.414 19.547 7.199 1 95 201 PRO B N 1
ATOM 4886 C CA . PRO B 1 201 ? -15.359 19.672 6.09 1 95 201 PRO B CA 1
ATOM 4887 C C . PRO B 1 201 ? -14.68 20.062 4.781 1 95 201 PRO B C 1
ATOM 4889 O O . PRO B 1 201 ? -15.125 19.656 3.705 1 95 201 PRO B O 1
ATOM 4892 N N . MET B 1 202 ? -13.68 20.875 4.852 1 95.12 202 MET B N 1
ATOM 4893 C CA . MET B 1 202 ? -12.977 21.281 3.637 1 95.12 202 MET B CA 1
ATOM 4894 C C . MET B 1 202 ? -12.367 20.062 2.941 1 95.12 202 MET B C 1
ATOM 4896 O O . MET B 1 202 ? -12.508 19.906 1.727 1 95.12 202 MET B O 1
ATOM 4900 N N . LEU B 1 203 ? -11.68 19.203 3.686 1 97.12 203 LEU B N 1
ATOM 4901 C CA . LEU B 1 203 ? -11.047 18.016 3.131 1 97.12 203 LEU B CA 1
ATOM 4902 C C . LEU B 1 203 ? -12.086 17.062 2.545 1 97.12 203 LEU B C 1
ATOM 4904 O O . LEU B 1 203 ? -11.828 16.391 1.543 1 97.12 203 LEU B O 1
ATOM 4908 N N . ARG B 1 204 ? -13.25 17 3.174 1 95.94 204 ARG B N 1
ATOM 4909 C CA . ARG B 1 204 ? -14.352 16.203 2.633 1 95.94 204 ARG B CA 1
ATOM 4910 C C . ARG B 1 204 ? -14.836 16.766 1.304 1 95.94 204 ARG B C 1
ATOM 4912 O O . ARG B 1 204 ? -15.078 16.016 0.355 1 95.94 204 ARG B O 1
ATOM 4919 N N . ARG B 1 205 ? -14.945 18.062 1.239 1 94.75 205 ARG B N 1
ATOM 4920 C CA . ARG B 1 205 ? -15.383 18.688 -0.009 1 94.75 205 ARG B CA 1
ATOM 4921 C C . ARG B 1 205 ? -14.344 18.5 -1.106 1 94.75 205 ARG B C 1
ATOM 4923 O O . ARG B 1 205 ? -14.672 18.547 -2.295 1 94.75 205 ARG B O 1
ATOM 4930 N N . GLN B 1 206 ? -13.125 18.25 -0.704 1 96.12 206 GLN B N 1
ATOM 4931 C CA . GLN B 1 206 ? -12.055 18.016 -1.664 1 96.12 206 GLN B CA 1
ATOM 4932 C C . GLN B 1 206 ? -12.016 16.547 -2.078 1 96.12 206 GLN B C 1
ATOM 4934 O O . GLN B 1 206 ? -11.133 16.125 -2.83 1 96.12 206 GLN B O 1
ATOM 4939 N N . LEU B 1 207 ? -12.914 15.711 -1.534 1 96.12 207 LEU B N 1
ATOM 4940 C CA . LEU B 1 207 ? -13.109 14.312 -1.885 1 96.12 207 LEU B CA 1
ATOM 4941 C C . LEU B 1 207 ? -11.852 13.5 -1.599 1 96.12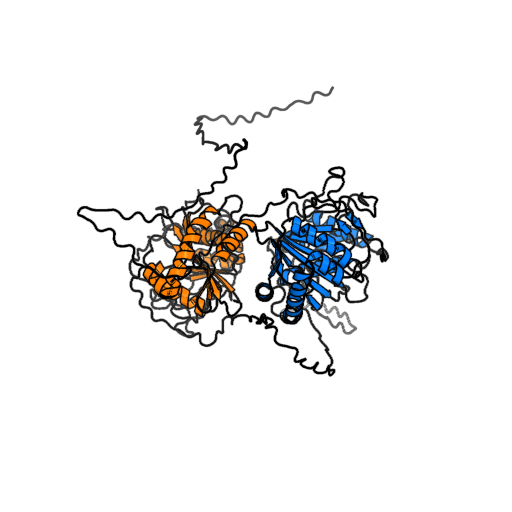 207 LEU B C 1
ATOM 4943 O O . LEU B 1 207 ? -11.484 12.625 -2.383 1 96.12 207 LEU B O 1
ATOM 4947 N N . LEU B 1 208 ? -11.195 13.844 -0.533 1 97.19 208 LEU B N 1
ATOM 4948 C CA . LEU B 1 208 ? -10 13.125 -0.097 1 97.19 208 LEU B CA 1
ATOM 4949 C C . LEU B 1 208 ? -10.359 12.039 0.911 1 97.19 208 LEU B C 1
ATOM 4951 O O . LEU B 1 208 ? -11.359 12.156 1.628 1 97.19 208 LEU B O 1
ATOM 4955 N N . GLU B 1 209 ? -9.68 10.93 0.908 1 97.88 209 GLU B N 1
ATOM 4956 C CA . GLU B 1 209 ? -9.562 10.125 2.119 1 97.88 209 GLU B CA 1
ATOM 4957 C C . GLU B 1 209 ? -8.461 10.656 3.033 1 97.88 209 GLU B C 1
ATOM 4959 O O . GLU B 1 209 ? -7.363 10.961 2.576 1 97.88 209 GLU B O 1
ATOM 4964 N N . PHE B 1 210 ? -8.805 10.797 4.312 1 98.75 210 PHE B N 1
ATOM 4965 C CA . PHE B 1 210 ? -7.785 11.398 5.168 1 98.75 210 PHE B CA 1
ATOM 4966 C C . PHE B 1 210 ? -7.957 10.945 6.613 1 98.75 210 PHE B C 1
ATOM 4968 O O . PHE B 1 210 ? -9.031 10.484 7 1 98.75 210 PHE B O 1
ATOM 4975 N N . GLY B 1 211 ? -6.887 10.969 7.359 1 98.75 211 GLY B N 1
ATOM 4976 C CA . GLY B 1 211 ? -6.828 10.82 8.805 1 98.75 211 GLY B CA 1
ATOM 4977 C C . GLY B 1 211 ? -6.172 12 9.5 1 98.75 211 GLY B C 1
ATOM 4978 O O . GLY B 1 211 ? -5.266 12.625 8.945 1 98.75 211 GLY B O 1
ATOM 4979 N N . VAL B 1 212 ? -6.664 12.328 10.664 1 98.88 212 VAL B N 1
ATOM 4980 C CA . VAL B 1 212 ? -6.137 13.461 11.422 1 98.88 212 VAL B CA 1
ATOM 4981 C C . VAL B 1 212 ? -5.438 12.961 12.68 1 98.88 212 VAL B C 1
ATOM 4983 O O . VAL B 1 212 ? -6.023 12.219 13.469 1 98.88 212 VAL B O 1
ATOM 4986 N N . PHE B 1 213 ? -4.211 13.422 12.891 1 98.81 213 PHE B N 1
ATOM 4987 C CA . PHE B 1 213 ? -3.395 13.008 14.031 1 98.81 213 PHE B CA 1
ATOM 4988 C C . PHE B 1 213 ? -2.861 14.227 14.773 1 98.81 213 PHE B C 1
ATOM 4990 O O . PHE B 1 213 ? -2.057 14.984 14.242 1 98.81 213 PHE B O 1
ATOM 4997 N N . ALA B 1 214 ? -3.344 14.445 15.93 1 98.5 214 ALA B N 1
ATOM 4998 C CA . ALA B 1 214 ? -2.736 15.43 16.828 1 98.5 214 ALA B CA 1
ATOM 4999 C C . ALA B 1 214 ? -1.586 14.805 17.625 1 98.5 214 ALA B C 1
ATOM 5001 O O . ALA B 1 214 ? -1.769 13.805 18.312 1 98.5 214 ALA B O 1
ATOM 5002 N N . VAL B 1 215 ? -0.406 15.32 17.484 1 98.44 215 VAL B N 1
ATOM 5003 C CA . VAL B 1 215 ? 0.771 14.805 18.188 1 98.44 215 VAL B CA 1
ATOM 5004 C C . VAL B 1 215 ? 1.131 15.734 19.344 1 98.44 215 VAL B C 1
ATOM 5006 O O . VAL B 1 215 ? 1.835 16.734 19.156 1 98.44 215 VAL B O 1
ATOM 5009 N N . ASN B 1 216 ? 0.752 15.312 20.516 1 97.19 216 ASN B N 1
ATOM 5010 C CA . ASN B 1 216 ? 0.812 16.141 21.719 1 97.19 216 ASN B CA 1
ATOM 5011 C C . ASN B 1 216 ? 2.09 15.883 22.516 1 97.19 216 ASN B C 1
ATOM 5013 O O . ASN B 1 216 ? 2.357 14.75 22.922 1 97.19 216 ASN B O 1
ATOM 5017 N N . GLN B 1 217 ? 2.893 16.953 22.672 1 96.31 217 GLN B N 1
ATOM 5018 C CA . GLN B 1 217 ? 4.039 16.844 23.578 1 96.31 217 GLN B CA 1
ATOM 5019 C C . GLN B 1 217 ? 3.598 16.859 25.031 1 96.31 217 GLN B C 1
ATOM 5021 O O . GLN B 1 217 ? 3.156 17.891 25.547 1 96.31 217 GLN B O 1
ATOM 5026 N N . GLU B 1 218 ? 3.787 15.82 25.703 1 94.5 218 GLU B N 1
ATOM 5027 C CA . GLU B 1 218 ? 3.242 15.648 27.047 1 94.5 218 GLU B CA 1
ATOM 5028 C C . GLU B 1 218 ? 4.168 16.25 28.109 1 94.5 218 GLU B C 1
ATOM 5030 O O . GLU B 1 218 ? 3.705 16.828 29.094 1 94.5 218 GLU B O 1
ATOM 5035 N N . ASN B 1 219 ? 5.477 16.109 27.922 1 92.38 219 ASN B N 1
ATOM 5036 C CA . ASN B 1 219 ? 6.375 16.609 28.953 1 92.38 219 ASN B CA 1
ATOM 5037 C C . ASN B 1 219 ? 6.559 18.109 28.859 1 92.38 219 ASN B C 1
ATOM 5039 O O . ASN B 1 219 ? 6.07 18.75 27.922 1 92.38 219 ASN B O 1
ATOM 5043 N N . ASP B 1 220 ? 7.324 18.719 29.859 1 89.75 220 ASP B N 1
ATOM 5044 C CA . ASP B 1 220 ? 7.375 20.156 30.016 1 89.75 220 ASP B CA 1
ATOM 5045 C C . ASP B 1 220 ? 8.672 20.734 29.438 1 89.75 220 ASP B C 1
ATOM 5047 O O . ASP B 1 220 ? 9.086 21.844 29.797 1 89.75 220 ASP B O 1
ATOM 5051 N N . LEU B 1 221 ? 9.227 20.016 28.594 1 90.38 221 LEU B N 1
ATOM 5052 C CA . LEU B 1 221 ? 10.383 20.562 27.906 1 90.38 221 LEU B CA 1
ATOM 5053 C C . LEU B 1 221 ? 9.953 21.547 26.828 1 90.38 221 LEU B C 1
ATOM 5055 O O . LEU B 1 221 ? 8.758 21.656 26.516 1 90.38 221 LEU B O 1
ATOM 5059 N N . ASN B 1 222 ? 10.93 22.312 26.375 1 90.44 222 ASN B N 1
ATOM 5060 C CA . ASN B 1 222 ? 10.609 23.219 25.281 1 90.44 222 ASN B CA 1
ATOM 5061 C C . ASN B 1 222 ? 9.984 22.484 24.094 1 90.44 222 ASN B C 1
ATOM 5063 O O . ASN B 1 222 ? 10.352 21.344 23.797 1 90.44 222 ASN B O 1
ATOM 5067 N N . PHE B 1 223 ? 9.094 23.141 23.5 1 92.19 223 PHE B N 1
ATOM 5068 C CA . PHE B 1 223 ? 8.375 22.594 22.359 1 92.19 223 PHE B CA 1
ATOM 5069 C C . PHE B 1 223 ? 9.336 22.234 21.234 1 92.19 223 PHE B C 1
ATOM 5071 O O . PHE B 1 223 ? 10.227 23.016 20.906 1 92.19 223 PHE B O 1
ATOM 5078 N N . ASN B 1 224 ? 9.266 21.062 20.734 1 93.94 224 ASN B N 1
ATOM 5079 C CA . ASN B 1 224 ? 10.062 20.609 19.594 1 93.94 224 ASN B CA 1
ATOM 5080 C C . ASN B 1 224 ? 9.18 20.141 18.438 1 93.94 224 ASN B C 1
ATOM 5082 O O . ASN B 1 224 ? 8.844 18.969 18.344 1 93.94 224 ASN B O 1
ATOM 5086 N N . ARG B 1 225 ? 8.828 21.031 17.594 1 95.25 225 ARG B N 1
ATOM 5087 C CA . ARG B 1 225 ? 7.898 20.812 16.484 1 95.25 225 ARG B CA 1
ATOM 5088 C C . ARG B 1 225 ? 8.422 19.734 15.547 1 95.25 225 ARG B C 1
ATOM 5090 O O . ARG B 1 225 ? 7.68 18.828 15.156 1 95.25 225 ARG B O 1
ATOM 5097 N N . ALA B 1 226 ? 9.68 19.797 15.203 1 96.69 226 ALA B N 1
ATOM 5098 C CA . ALA B 1 226 ? 10.273 18.891 14.219 1 96.69 226 ALA B CA 1
ATOM 5099 C C . ALA B 1 226 ? 10.258 17.453 14.711 1 96.69 226 ALA B C 1
ATOM 5101 O O . ALA B 1 226 ? 9.93 16.531 13.953 1 96.69 226 ALA B O 1
ATOM 5102 N N . THR B 1 227 ? 10.586 17.25 15.984 1 97.25 227 THR B N 1
ATOM 5103 C CA . THR B 1 227 ? 10.539 15.906 16.547 1 97.25 227 THR B CA 1
ATOM 5104 C C . THR B 1 227 ? 9.109 15.367 16.547 1 97.25 227 THR B C 1
ATOM 5106 O O . THR B 1 227 ? 8.891 14.188 16.25 1 97.25 227 THR B O 1
ATOM 51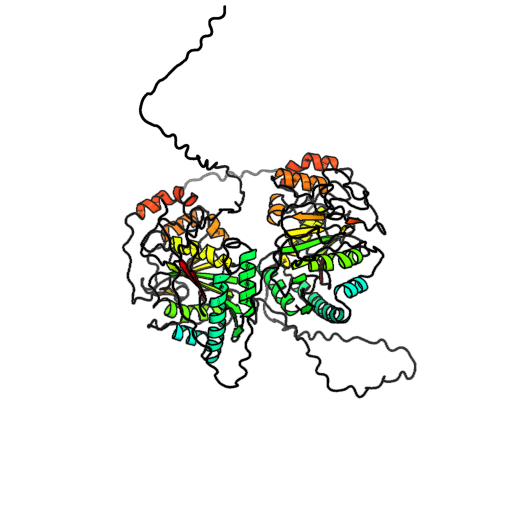09 N N . LEU B 1 228 ? 8.203 16.219 16.828 1 98 228 LEU B N 1
ATOM 5110 C CA . LEU B 1 228 ? 6.805 15.789 16.844 1 98 228 LEU B CA 1
ATOM 5111 C C . LEU B 1 228 ? 6.332 15.43 15.438 1 98 228 LEU B C 1
ATOM 5113 O O . LEU B 1 228 ? 5.504 14.539 15.266 1 98 228 LEU B O 1
ATOM 5117 N N . MET B 1 229 ? 6.82 16.141 14.461 1 98.5 229 MET B N 1
ATOM 5118 C CA . MET B 1 229 ? 6.516 15.789 13.078 1 98.5 229 MET B CA 1
ATOM 5119 C C . MET B 1 229 ? 7.031 14.398 12.742 1 98.5 229 MET B C 1
ATOM 5121 O O . MET B 1 229 ? 6.332 13.609 12.094 1 98.5 229 MET B O 1
ATOM 5125 N N . ASN B 1 230 ? 8.242 14.086 13.195 1 98.5 230 ASN B N 1
ATOM 5126 C CA . ASN B 1 230 ? 8.789 12.75 13.008 1 98.5 230 ASN B CA 1
ATOM 5127 C C . ASN B 1 230 ? 7.926 11.688 13.68 1 98.5 230 ASN B C 1
ATOM 5129 O O . ASN B 1 230 ? 7.637 10.648 13.094 1 98.5 230 ASN B O 1
ATOM 5133 N N . VAL B 1 231 ? 7.523 11.984 14.906 1 97.94 231 VAL B N 1
ATOM 5134 C CA . VAL B 1 231 ? 6.695 11.055 15.664 1 97.94 231 VAL B CA 1
ATOM 5135 C C . VAL B 1 231 ? 5.363 10.844 14.945 1 97.94 231 VAL B C 1
ATOM 5137 O O . VAL B 1 231 ? 4.914 9.703 14.789 1 97.94 231 VAL B O 1
ATOM 5140 N N . GLY B 1 232 ? 4.797 11.961 14.531 1 98.56 232 GLY B N 1
ATOM 5141 C CA . GLY B 1 232 ? 3.537 11.867 13.812 1 98.56 232 GLY B CA 1
ATOM 5142 C C . GLY B 1 232 ? 3.639 11.039 12.539 1 98.56 232 GLY B C 1
ATOM 5143 O O . GLY B 1 232 ? 2.754 10.242 12.242 1 98.56 232 GLY B O 1
ATOM 5144 N N . PHE B 1 233 ? 4.746 11.258 11.805 1 98.5 233 PHE B N 1
ATOM 5145 C CA . PHE B 1 233 ? 5.004 10.477 10.594 1 98.5 233 PHE B CA 1
ATOM 5146 C C . PHE B 1 233 ? 5.051 8.984 10.914 1 98.5 233 PHE B C 1
ATOM 5148 O O . PHE B 1 233 ? 4.32 8.195 10.32 1 98.5 233 PHE B O 1
ATOM 5155 N N . MET B 1 234 ? 5.77 8.641 11.875 1 96.31 234 MET B N 1
ATOM 5156 C CA . MET B 1 234 ? 5.965 7.234 12.227 1 96.31 234 MET B CA 1
ATOM 5157 C C . MET B 1 234 ? 4.684 6.633 12.797 1 96.31 234 MET B C 1
ATOM 5159 O O . MET B 1 234 ? 4.246 5.566 12.359 1 96.31 234 MET B O 1
ATOM 5163 N N . GLU B 1 235 ? 4.027 7.277 13.703 1 95.81 235 GLU B N 1
ATOM 5164 C CA . GLU B 1 235 ? 2.873 6.723 14.406 1 95.81 235 GLU B CA 1
ATOM 5165 C C . GLU B 1 235 ? 1.667 6.617 13.477 1 95.81 235 GLU B C 1
ATOM 5167 O O . GLU B 1 235 ? 0.852 5.703 13.609 1 95.81 235 GLU B O 1
ATOM 5172 N N . SER B 1 236 ? 1.495 7.602 12.57 1 97.5 236 SER B N 1
ATOM 5173 C CA . SER B 1 236 ? 0.376 7.527 11.641 1 97.5 236 SER B CA 1
ATOM 5174 C C . SER B 1 236 ? 0.474 6.293 10.75 1 97.5 236 SER B C 1
ATOM 5176 O O . SER B 1 236 ? -0.544 5.758 10.305 1 97.5 236 SER B O 1
ATOM 5178 N N . LEU B 1 237 ? 1.658 5.812 10.531 1 94.81 237 LEU B N 1
ATOM 5179 C CA . LEU B 1 237 ? 1.884 4.645 9.688 1 94.81 237 LEU B CA 1
ATOM 5180 C C . LEU B 1 237 ? 1.393 3.373 10.367 1 94.81 237 LEU B C 1
ATOM 5182 O O . LEU B 1 237 ? 1.207 2.344 9.719 1 94.81 237 LEU B O 1
ATOM 5186 N N . ASN B 1 238 ? 1.198 3.395 11.68 1 91.56 238 ASN B N 1
ATOM 5187 C CA . ASN B 1 238 ? 0.646 2.252 12.398 1 91.56 238 ASN B CA 1
ATOM 5188 C C . ASN B 1 238 ? -0.854 2.111 12.164 1 91.56 238 ASN B C 1
ATOM 5190 O O . ASN B 1 238 ? -1.425 1.043 12.391 1 91.56 238 ASN B O 1
ATOM 5194 N N . MET B 1 239 ? -1.442 3.158 11.719 1 92.94 239 MET B N 1
ATOM 5195 C CA . MET B 1 239 ? -2.9 3.188 11.648 1 92.94 239 MET B CA 1
ATOM 5196 C C . MET B 1 239 ? -3.381 2.865 10.234 1 92.94 239 MET B C 1
ATOM 5198 O O . MET B 1 239 ? -4.477 2.332 10.055 1 92.94 239 MET B O 1
ATOM 5202 N N . SER B 1 240 ? -2.572 3.246 9.273 1 94.12 240 SER B N 1
ATOM 5203 C CA . SER B 1 240 ? -2.947 3.023 7.887 1 94.12 240 SER B CA 1
ATOM 5204 C C . SER B 1 240 ? -1.792 3.34 6.941 1 94.12 240 SER B C 1
ATOM 5206 O O . SER B 1 240 ? -0.754 3.848 7.375 1 94.12 240 SER B O 1
ATOM 5208 N N . HIS B 1 241 ? -2.098 2.938 5.66 1 91.81 241 HIS B N 1
ATOM 5209 C CA . HIS B 1 241 ? -1.229 3.434 4.598 1 91.81 241 HIS B CA 1
ATOM 5210 C C . HIS B 1 241 ? -1.666 4.816 4.133 1 91.81 241 HIS B C 1
ATOM 5212 O O . HIS B 1 241 ? -2.863 5.102 4.051 1 91.81 241 HIS B O 1
ATOM 5218 N N . TRP B 1 242 ? -0.632 5.633 3.85 1 96.44 242 TRP B N 1
ATOM 5219 C CA . TRP B 1 242 ? -0.926 6.98 3.369 1 96.44 242 TRP B CA 1
ATOM 5220 C C . TRP B 1 242 ? -0.121 7.297 2.115 1 96.44 242 TRP B C 1
ATOM 5222 O O . TRP B 1 242 ? 1.026 6.863 1.979 1 96.44 242 TRP B O 1
ATOM 5232 N N . ASP B 1 243 ? -0.742 8.078 1.211 1 95.88 243 ASP B N 1
ATOM 5233 C CA . ASP B 1 243 ? -0.04 8.5 0.002 1 95.88 243 ASP B CA 1
ATOM 5234 C C . ASP B 1 243 ? 0.873 9.688 0.283 1 95.88 243 ASP B C 1
ATOM 5236 O O . ASP B 1 243 ? 1.908 9.852 -0.366 1 95.88 243 ASP B O 1
ATOM 5240 N N . CYS B 1 244 ? 0.437 10.508 1.143 1 98.12 244 CYS B N 1
ATOM 5241 C CA . CYS B 1 244 ? 1.261 11.648 1.527 1 98.12 244 CYS B CA 1
ATOM 5242 C C . CYS B 1 244 ? 0.9 12.133 2.926 1 98.12 244 CYS B C 1
ATOM 5244 O O . CYS B 1 244 ? -0.032 11.617 3.545 1 98.12 244 CYS B O 1
ATOM 5246 N N . PHE B 1 245 ? 1.708 13.086 3.434 1 98.81 245 PHE B N 1
ATOM 5247 C CA . PHE B 1 245 ? 1.608 13.625 4.785 1 98.81 245 PHE B CA 1
ATOM 5248 C C . PHE B 1 245 ? 1.594 15.148 4.762 1 98.81 245 PHE B C 1
ATOM 5250 O O . PHE B 1 245 ? 2.457 15.773 4.141 1 98.81 245 PHE B O 1
ATOM 5257 N N . VAL B 1 246 ? 0.603 15.68 5.375 1 98.81 246 VAL B N 1
ATOM 5258 C CA . VAL B 1 246 ? 0.526 17.141 5.496 1 98.81 246 VAL B CA 1
ATOM 5259 C C . VAL B 1 246 ? 0.727 17.547 6.953 1 98.81 246 VAL B C 1
ATOM 5261 O O . VAL B 1 246 ? -0.08 17.188 7.816 1 98.81 246 VAL B O 1
ATOM 5264 N N . PHE B 1 247 ? 1.802 18.203 7.184 1 98.75 247 PHE B N 1
ATOM 5265 C CA . PHE B 1 247 ? 2.088 18.75 8.5 1 98.75 247 PHE B CA 1
ATOM 5266 C C . PHE B 1 247 ? 1.444 20.125 8.664 1 98.75 247 PHE B C 1
ATOM 5268 O O . PHE B 1 247 ? 1.722 21.047 7.887 1 98.75 247 PHE B O 1
ATOM 5275 N N . HIS B 1 248 ? 0.651 20.25 9.641 1 98.44 248 HIS B N 1
ATOM 5276 C CA . HIS B 1 248 ? -0.274 21.375 9.734 1 98.44 248 HIS B CA 1
ATOM 5277 C C . HIS B 1 248 ? -0.207 22.031 11.102 1 98.44 248 HIS B C 1
ATOM 5279 O O . HIS B 1 248 ? -0.674 21.469 12.094 1 98.44 248 HIS B O 1
ATOM 5285 N N . ASP B 1 249 ? 0.323 23.234 11.133 1 95.81 249 ASP B N 1
ATOM 5286 C CA . ASP B 1 249 ? 0.24 23.969 12.391 1 95.81 249 ASP B CA 1
ATOM 5287 C C . ASP B 1 249 ? -1.215 24.203 12.797 1 95.81 249 ASP B C 1
ATOM 5289 O O . ASP B 1 249 ? -2.062 24.484 11.945 1 95.81 249 ASP B O 1
ATOM 5293 N N . VAL B 1 250 ? -1.454 24.156 14.062 1 96.25 250 VAL B N 1
ATOM 5294 C CA . VAL B 1 250 ? -2.818 24.094 14.578 1 96.25 250 VAL B CA 1
ATOM 5295 C C . VAL B 1 250 ? -3.471 25.469 14.453 1 96.25 250 VAL B C 1
ATOM 5297 O O . VAL B 1 250 ? -4.699 25.578 14.422 1 96.25 250 VAL B O 1
ATOM 5300 N N . ASP B 1 251 ? -2.709 26.531 14.266 1 93.81 251 ASP B N 1
ATOM 5301 C CA . ASP B 1 251 ? -3.27 27.875 14.367 1 93.81 251 ASP B CA 1
ATOM 5302 C C . ASP B 1 251 ? -3.492 28.484 12.984 1 93.81 251 ASP B C 1
ATOM 5304 O O . ASP B 1 251 ? -3.826 29.656 12.867 1 93.81 251 ASP B O 1
ATOM 5308 N N . HIS B 1 252 ? -3.291 27.719 11.922 1 94.62 252 HIS B N 1
ATOM 5309 C CA . HIS B 1 252 ? -3.506 28.219 10.562 1 94.62 252 HIS B CA 1
ATOM 5310 C C . HIS B 1 252 ? -4.754 27.594 9.945 1 94.62 252 HIS B C 1
ATOM 5312 O O . HIS B 1 252 ? -4.762 26.406 9.602 1 94.62 252 HIS B O 1
ATOM 5318 N N . VAL B 1 253 ? -5.785 28.406 9.703 1 95.25 253 VAL B N 1
ATOM 5319 C CA . VAL B 1 253 ? -7.035 27.922 9.125 1 95.25 253 VAL B CA 1
ATOM 5320 C C . VAL B 1 253 ? -7.117 28.312 7.656 1 95.25 253 VAL B C 1
ATOM 5322 O O . VAL B 1 253 ? -7.047 29.5 7.316 1 95.25 253 VAL B O 1
ATOM 5325 N N . PRO B 1 254 ? -7.23 27.344 6.777 1 94.5 254 PRO B N 1
ATOM 5326 C CA . PRO B 1 254 ? -7.285 27.672 5.352 1 94.5 254 PRO B CA 1
ATOM 5327 C C . PRO B 1 254 ? -8.57 28.391 4.965 1 94.5 254 PRO B C 1
ATOM 5329 O O . PRO B 1 254 ? -9.641 28.078 5.488 1 94.5 254 PRO B O 1
ATOM 5332 N N . LEU B 1 255 ? -8.5 29.25 3.941 1 91.75 255 LEU B N 1
ATOM 5333 C CA . LEU B 1 255 ? -9.633 30.109 3.596 1 91.75 255 LEU B CA 1
ATOM 5334 C C . LEU B 1 255 ? -10.367 29.562 2.375 1 91.75 255 LEU B C 1
ATOM 5336 O O . LEU B 1 255 ? -11.516 29.938 2.119 1 91.75 255 LEU B O 1
ATOM 5340 N N . SER B 1 256 ? -9.688 28.75 1.676 1 91.06 256 SER B N 1
ATOM 5341 C CA . SER B 1 256 ? -10.281 28.359 0.403 1 91.06 256 SER B CA 1
ATOM 5342 C C . SER B 1 256 ? -10.211 26.859 0.199 1 91.06 256 SER B C 1
ATOM 5344 O O . SER B 1 256 ? -9.172 26.234 0.442 1 91.06 256 SER B O 1
ATOM 5346 N N . ASP B 1 257 ? -11.266 26.312 -0.405 1 90.56 257 ASP B N 1
ATOM 5347 C CA . ASP B 1 257 ? -11.344 24.891 -0.748 1 90.56 257 ASP B CA 1
ATOM 5348 C C . ASP B 1 257 ? -10.414 24.562 -1.915 1 90.56 257 ASP B C 1
ATOM 5350 O O . ASP B 1 257 ? -10.078 23.391 -2.133 1 90.56 257 ASP B O 1
ATOM 5354 N N . LEU B 1 258 ? -10.078 25.594 -2.598 1 90.31 258 LEU B N 1
ATOM 5355 C CA . LEU B 1 258 ? -9.328 25.375 -3.832 1 90.31 258 LEU B CA 1
ATOM 5356 C C . LEU B 1 258 ? -7.859 25.109 -3.533 1 90.31 258 LEU B C 1
ATOM 5358 O O . LEU B 1 258 ? -7.113 24.672 -4.41 1 90.31 258 LEU B O 1
ATOM 5362 N N . ASN B 1 259 ? -7.477 25.438 -2.318 1 92.44 259 ASN B N 1
ATOM 5363 C CA . ASN B 1 259 ? -6.168 24.953 -1.891 1 92.44 259 ASN B CA 1
ATOM 5364 C C . ASN B 1 259 ? -6.168 23.453 -1.65 1 92.44 259 ASN B C 1
ATOM 5366 O O . ASN B 1 259 ? -6.219 23 -0.504 1 92.44 259 ASN B O 1
ATOM 5370 N N . TYR B 1 260 ? -6.016 22.703 -2.674 1 94.5 260 TYR B N 1
ATOM 5371 C CA . TYR B 1 260 ? -6.23 21.266 -2.697 1 94.5 260 TYR B CA 1
ATOM 5372 C C . TYR B 1 260 ? -5.148 20.531 -1.91 1 94.5 260 TYR B C 1
ATOM 5374 O O . TYR B 1 260 ? -3.957 20.688 -2.193 1 94.5 260 TYR B O 1
ATOM 5382 N N . TYR B 1 261 ? -5.531 19.734 -0.958 1 97.12 261 TYR B N 1
ATOM 5383 C CA . TYR B 1 261 ? -4.594 19.078 -0.047 1 97.12 261 TYR B CA 1
ATOM 5384 C C . TYR B 1 261 ? -4.172 17.719 -0.579 1 97.12 261 TYR B C 1
ATOM 5386 O O . TYR B 1 261 ? -3.508 16.953 0.12 1 97.12 261 TYR B O 1
ATOM 5394 N N . GLY B 1 262 ? -4.52 17.328 -1.805 1 96.12 262 GLY B N 1
ATOM 5395 C CA . GLY B 1 262 ? -4.07 16.078 -2.4 1 96.12 262 GLY B CA 1
ATOM 5396 C C . GLY B 1 262 ? -2.564 15.992 -2.545 1 96.12 262 GLY B C 1
ATOM 5397 O O . GLY B 1 262 ? -1.853 16.969 -2.279 1 96.12 262 GLY B O 1
ATOM 5398 N N . CYS B 1 263 ? -2.053 14.883 -3.035 1 95.69 263 CYS B N 1
ATOM 5399 C CA . CYS B 1 263 ? -0.637 14.555 -2.928 1 95.69 263 CYS B CA 1
ATOM 5400 C C . CYS B 1 263 ? 0.12 14.984 -4.18 1 95.69 263 CYS B C 1
ATOM 5402 O O . CYS B 1 263 ? 1.289 14.633 -4.352 1 95.69 263 CYS B O 1
ATOM 5404 N N . SER B 1 264 ? -0.511 15.797 -4.965 1 91.06 264 SER B N 1
ATOM 5405 C CA . SER B 1 264 ? 0.176 16.25 -6.172 1 91.06 264 SER B CA 1
ATOM 5406 C C . SER B 1 264 ? 1.224 17.297 -5.852 1 91.06 264 SER B C 1
ATOM 5408 O O . SER B 1 264 ? 1.04 18.109 -4.938 1 91.06 264 SER B O 1
ATOM 5410 N N . ASN B 1 265 ? 2.328 17.312 -6.527 1 91.31 265 ASN B N 1
ATOM 5411 C CA . ASN B 1 265 ? 3.367 18.328 -6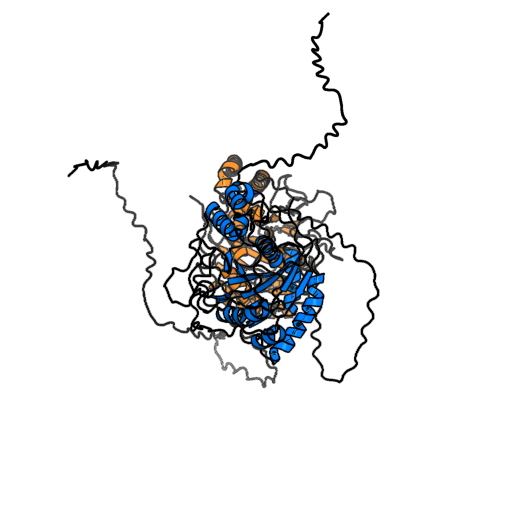.477 1 91.31 265 ASN B CA 1
ATOM 5412 C C . 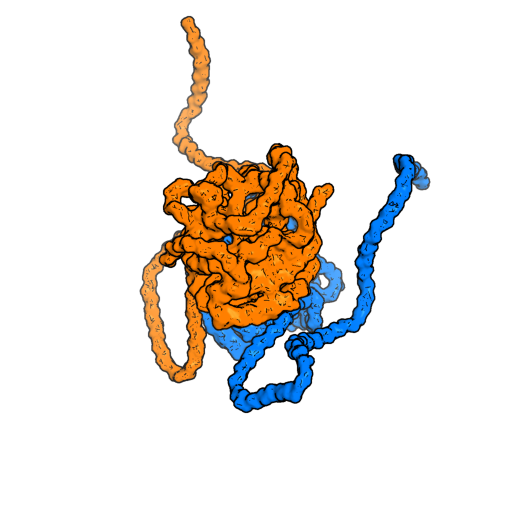ASN B 1 265 ? 4.023 18.406 -5.102 1 91.31 265 ASN B C 1
ATOM 5414 O O . ASN B 1 265 ? 4.25 19.484 -4.566 1 91.31 265 ASN B O 1
ATOM 5418 N N . MET B 1 266 ? 4.266 17.25 -4.465 1 95.62 266 MET B N 1
ATOM 5419 C CA . MET B 1 266 ? 4.949 17.188 -3.178 1 95.62 266 MET B CA 1
ATOM 5420 C C . MET B 1 266 ? 6.461 17.094 -3.369 1 95.62 266 MET B C 1
ATOM 5422 O O . MET B 1 266 ? 6.93 16.484 -4.332 1 95.62 266 MET B O 1
ATOM 5426 N N . PRO B 1 267 ? 7.273 17.703 -2.498 1 97.75 267 PRO B N 1
ATOM 5427 C CA . PRO B 1 267 ? 6.887 18.5 -1.323 1 97.75 267 PRO B CA 1
ATOM 5428 C C . PRO B 1 267 ? 6.246 19.828 -1.692 1 97.75 267 PRO B C 1
ATOM 5430 O O . PRO B 1 267 ? 6.594 20.422 -2.717 1 97.75 267 PRO B O 1
ATOM 5433 N N . ARG B 1 268 ? 5.355 20.234 -0.821 1 97.12 268 ARG B N 1
ATOM 5434 C CA . ARG B 1 268 ? 4.578 21.422 -1.148 1 97.12 268 ARG B CA 1
ATOM 5435 C C . ARG B 1 268 ? 4.422 22.328 0.068 1 97.12 268 ARG B C 1
ATOM 5437 O O . ARG B 1 268 ? 4.199 21.859 1.182 1 97.12 268 ARG B O 1
ATOM 5444 N N . HIS B 1 269 ? 4.645 23.641 -0.172 1 96.56 269 HIS B N 1
ATOM 5445 C CA . HIS B 1 269 ? 4.266 24.656 0.795 1 96.56 269 HIS B CA 1
ATOM 5446 C C . HIS B 1 269 ? 2.859 25.188 0.524 1 96.56 269 HIS B C 1
ATOM 5448 O O . HIS B 1 269 ? 2.629 25.859 -0.477 1 96.56 269 HIS B O 1
ATOM 5454 N N . PHE B 1 270 ? 1.933 25 1.401 1 96.06 270 PHE B N 1
ATOM 5455 C CA . PHE B 1 270 ? 0.526 25.266 1.122 1 96.06 270 PHE B CA 1
ATOM 5456 C C . PHE B 1 270 ? 0.193 26.734 1.366 1 96.06 270 PHE B C 1
ATOM 5458 O O . PHE B 1 270 ? -0.812 27.234 0.863 1 96.06 270 PHE B O 1
ATOM 5465 N N . ILE B 1 271 ? 1.001 27.422 2.127 1 94.19 271 ILE B N 1
ATOM 5466 C CA . ILE B 1 271 ? 0.691 28.781 2.521 1 94.19 271 ILE B CA 1
ATOM 5467 C C . ILE B 1 271 ? 1.293 29.766 1.514 1 94.19 271 ILE B C 1
ATOM 5469 O O . ILE B 1 271 ? 2.512 29.797 1.328 1 94.19 271 ILE B O 1
ATOM 5473 N N . SER B 1 272 ? 0.487 30.516 0.863 1 91.94 272 SER B N 1
ATOM 5474 C CA . SER B 1 272 ? 0.928 31.609 0.011 1 91.94 272 SER B CA 1
ATOM 5475 C C . SER B 1 272 ? 0.794 32.969 0.725 1 91.94 272 SER B C 1
ATOM 5477 O O . SER B 1 272 ? 1.401 33.938 0.313 1 91.94 272 SER B O 1
ATOM 5479 N N . GLY B 1 273 ? -0.028 33 1.747 1 90.5 273 GLY B N 1
ATOM 5480 C CA . GLY B 1 273 ? -0.249 34.156 2.598 1 90.5 273 GLY B CA 1
ATOM 5481 C C . GLY B 1 273 ? -1.021 33.812 3.861 1 90.5 273 GLY B C 1
ATOM 5482 O O . GLY B 1 273 ? -1.866 32.938 3.865 1 90.5 273 GLY B O 1
ATOM 5483 N N . ASP B 1 274 ? -0.687 34.594 4.887 1 91.19 274 ASP B N 1
ATOM 5484 C CA . ASP B 1 274 ? -1.345 34.375 6.176 1 91.19 274 ASP B CA 1
ATOM 5485 C C . ASP B 1 274 ? -1.751 35.719 6.809 1 91.19 274 ASP B C 1
ATOM 5487 O O . ASP B 1 274 ? -1.066 36.719 6.633 1 91.19 274 ASP B O 1
ATOM 5491 N N . SER B 1 275 ? -2.857 35.719 7.535 1 90 275 SER B N 1
ATOM 5492 C CA . SER B 1 275 ? -3.365 36.938 8.141 1 90 275 SER B CA 1
ATOM 5493 C C . SER B 1 275 ? -2.334 37.562 9.078 1 90 275 SER B C 1
ATOM 5495 O O . SER B 1 275 ? -2.287 38.781 9.234 1 90 275 SER B O 1
ATOM 5497 N N . VAL B 1 276 ? -1.517 36.75 9.648 1 88.81 276 VAL B N 1
ATOM 5498 C CA . VAL B 1 276 ? -0.514 37.25 10.578 1 88.81 276 VAL B CA 1
ATOM 5499 C C . VAL B 1 276 ? 0.535 38.062 9.828 1 88.81 276 VAL B C 1
ATOM 5501 O O . VAL B 1 276 ? 1.171 38.969 10.398 1 88.81 276 VAL B O 1
ATOM 5504 N N . TRP B 1 277 ? 0.67 37.875 8.57 1 89 277 TRP B N 1
ATOM 5505 C CA . TRP B 1 277 ? 1.628 38.594 7.734 1 89 277 TRP B CA 1
ATOM 5506 C C . TRP B 1 277 ? 0.912 39.406 6.66 1 89 277 TRP B C 1
ATOM 5508 O O . TRP B 1 277 ? 1.407 39.531 5.539 1 89 277 TRP B O 1
ATOM 5518 N N . ASN B 1 278 ? -0.276 39.719 6.941 1 89.06 278 ASN B N 1
ATOM 5519 C CA . ASN B 1 278 ? -1.092 40.5 6.027 1 89.06 278 ASN B CA 1
ATOM 5520 C C . ASN B 1 278 ? -1.266 39.812 4.684 1 89.06 278 ASN B C 1
ATOM 5522 O O . ASN B 1 278 ? -1.155 40.438 3.629 1 89.06 278 ASN B O 1
ATOM 5526 N N . TYR B 1 279 ? -1.356 38.5 4.793 1 89.44 279 TYR B N 1
ATOM 5527 C CA . TYR B 1 279 ? -1.652 37.625 3.662 1 89.44 279 TYR B CA 1
ATOM 5528 C C . TYR B 1 279 ? -0.542 37.688 2.621 1 89.44 279 TYR B C 1
ATOM 5530 O O . TYR B 1 279 ? -0.811 37.75 1.42 1 89.44 279 TYR B O 1
ATOM 5538 N N . THR B 1 280 ? 0.618 37.812 3.078 1 88.06 280 THR B N 1
ATOM 5539 C CA . THR B 1 280 ? 1.87 37.562 2.373 1 88.06 280 THR B CA 1
ATOM 5540 C C . THR B 1 280 ? 2.721 36.531 3.127 1 88.06 280 THR B C 1
ATOM 5542 O O . THR B 1 280 ? 2.33 36.062 4.195 1 88.06 280 THR B O 1
ATOM 5545 N N . LEU B 1 281 ? 3.783 36.188 2.512 1 88.56 281 LEU B N 1
ATOM 5546 C CA . LEU B 1 281 ? 4.727 35.344 3.242 1 88.56 281 LEU B CA 1
ATOM 5547 C C . LEU B 1 281 ? 5.637 36.188 4.125 1 88.56 281 LEU B C 1
ATOM 5549 O O . LEU B 1 281 ? 6.055 37.281 3.73 1 88.56 281 LEU B O 1
ATOM 5553 N N . ALA B 1 282 ? 5.957 35.719 5.27 1 85.81 282 ALA B N 1
ATOM 5554 C CA . ALA B 1 282 ? 6.848 36.438 6.172 1 85.81 282 ALA B CA 1
ATOM 5555 C C . ALA B 1 282 ? 8.203 36.719 5.516 1 85.81 282 ALA B C 1
ATOM 5557 O O . ALA B 1 282 ? 8.805 37.781 5.727 1 85.81 282 ALA B O 1
ATOM 5558 N N . TYR B 1 283 ? 8.758 35.75 4.805 1 87.5 283 TYR B N 1
ATOM 5559 C CA . TYR B 1 283 ? 9.977 35.844 4.008 1 87.5 283 TYR B CA 1
ATOM 5560 C C . TYR B 1 283 ? 9.984 34.812 2.889 1 87.5 283 TYR B C 1
ATOM 5562 O O . TYR B 1 283 ? 9.234 33.844 2.93 1 87.5 283 TYR B O 1
ATOM 5570 N N . GLU B 1 284 ? 10.711 34.938 1.984 1 83.25 284 GLU B N 1
ATOM 5571 C CA . GLU B 1 284 ? 10.672 34.219 0.72 1 83.25 284 GLU B CA 1
ATOM 5572 C C . GLU B 1 284 ? 10.906 32.719 0.933 1 83.25 284 GLU B C 1
ATOM 5574 O O . GLU B 1 284 ? 10.258 31.875 0.298 1 83.25 284 GLU B O 1
ATOM 5579 N N . ASN B 1 285 ? 11.758 32.344 1.809 1 88.19 285 ASN B N 1
ATOM 5580 C CA . ASN B 1 285 ? 12.148 30.938 1.95 1 88.19 285 ASN B CA 1
ATOM 5581 C C . ASN B 1 285 ? 11.406 30.266 3.104 1 88.19 285 ASN B C 1
ATOM 5583 O O . ASN B 1 285 ? 11.789 29.188 3.547 1 88.19 285 ASN B O 1
ATOM 5587 N N . LEU B 1 286 ? 10.383 30.969 3.465 1 89.56 286 LEU B N 1
ATOM 5588 C CA . LEU B 1 286 ? 9.586 30.359 4.52 1 89.56 286 LEU B CA 1
ATOM 5589 C C . LEU B 1 286 ? 9 29.031 4.055 1 89.56 286 LEU B C 1
ATOM 5591 O O . LEU B 1 286 ? 8.383 28.953 2.988 1 89.56 286 LEU B O 1
ATOM 5595 N N . PHE B 1 287 ? 9.25 27.969 4.773 1 93.88 287 PHE B N 1
ATOM 5596 C CA . PHE B 1 287 ? 8.758 26.625 4.488 1 93.88 287 PHE B CA 1
ATOM 5597 C C . PHE B 1 287 ? 8.219 25.969 5.754 1 93.88 287 PHE B C 1
ATOM 5599 O O . PHE B 1 287 ? 8.75 24.953 6.207 1 93.88 287 PHE B O 1
ATOM 5606 N N . GLY B 1 288 ? 7.191 26.594 6.285 1 93.81 288 GLY B N 1
ATOM 5607 C CA . GLY B 1 288 ? 6.57 26.156 7.523 1 93.81 288 GLY B CA 1
ATOM 5608 C C . GLY B 1 288 ? 5.078 26.422 7.57 1 93.81 288 GLY B C 1
ATOM 5609 O O . GLY B 1 288 ? 4.473 26.797 6.559 1 93.81 288 GLY B O 1
ATOM 5610 N N . GLY B 1 289 ? 4.461 26.125 8.719 1 94.81 289 GLY B N 1
ATOM 5611 C CA . GLY B 1 289 ? 3.027 26.312 8.898 1 94.81 289 GLY B CA 1
ATOM 5612 C C . GLY B 1 289 ? 2.213 25.125 8.406 1 94.81 289 GLY B C 1
ATOM 5613 O O . GLY B 1 289 ? 1.697 24.344 9.211 1 94.81 289 GLY B O 1
ATOM 5614 N N . VAL B 1 290 ? 2.131 25.062 7.062 1 97.69 290 VAL B N 1
ATOM 5615 C CA . VAL B 1 290 ? 1.467 23.922 6.445 1 97.69 290 VAL B CA 1
ATOM 5616 C C . VAL B 1 290 ? 2.293 23.422 5.262 1 97.69 290 VAL B C 1
ATOM 5618 O O . VAL B 1 290 ? 2.418 24.125 4.25 1 97.69 290 VAL B O 1
ATOM 5621 N N . THR B 1 291 ? 2.885 22.266 5.43 1 98.25 291 THR B N 1
ATOM 5622 C CA . THR B 1 291 ? 3.742 21.688 4.406 1 98.25 291 THR B CA 1
ATOM 5623 C C . THR B 1 291 ? 3.387 20.219 4.18 1 98.25 291 THR B C 1
ATOM 5625 O O . THR B 1 291 ? 2.855 19.562 5.074 1 98.25 291 THR B O 1
ATOM 5628 N N . GLY B 1 292 ? 3.57 19.734 2.975 1 98.5 292 GLY B N 1
ATOM 5629 C CA . GLY B 1 292 ? 3.275 18.359 2.623 1 98.5 292 GLY B CA 1
ATOM 5630 C C . GLY B 1 292 ? 4.461 17.625 2.018 1 98.5 292 GLY B C 1
ATOM 5631 O O . GLY B 1 292 ? 5.301 18.234 1.355 1 98.5 292 GLY B O 1
ATOM 5632 N N . PHE B 1 293 ? 4.543 16.328 2.27 1 98.62 293 PHE B N 1
ATOM 5633 C CA . PHE B 1 293 ? 5.625 15.477 1.771 1 98.62 293 PHE B CA 1
ATOM 5634 C C . PHE B 1 293 ? 5.102 14.094 1.408 1 98.62 293 PHE B C 1
ATOM 5636 O O . PHE B 1 293 ? 4.148 13.602 2.018 1 98.62 293 PHE B O 1
ATOM 5643 N N . LEU B 1 294 ? 5.723 13.555 0.419 1 97.19 294 LEU B N 1
ATOM 5644 C CA . LEU B 1 294 ? 5.598 12.109 0.26 1 97.19 294 LEU B CA 1
ATOM 5645 C C . LEU B 1 294 ? 6.41 11.375 1.321 1 97.19 294 LEU B C 1
ATOM 5647 O O . LEU B 1 294 ? 7.402 11.906 1.827 1 97.19 294 LEU B O 1
ATOM 5651 N N . GLY B 1 295 ? 5.969 10.203 1.673 1 96.44 295 GLY B N 1
ATOM 5652 C CA . GLY B 1 295 ? 6.73 9.406 2.623 1 96.44 295 GLY B CA 1
ATOM 5653 C C . GLY B 1 295 ? 8.164 9.172 2.193 1 96.44 295 GLY B C 1
ATOM 5654 O O . GLY B 1 295 ? 9.078 9.219 3.018 1 96.44 295 GLY B O 1
ATOM 5655 N N . SER B 1 296 ? 8.398 8.914 0.91 1 92.69 296 SER B N 1
ATOM 5656 C CA . SER B 1 296 ? 9.727 8.688 0.362 1 92.69 296 SER B CA 1
ATOM 5657 C C . SER B 1 296 ? 10.609 9.922 0.515 1 92.69 296 SER B C 1
ATOM 5659 O O . SER B 1 296 ? 11.812 9.805 0.771 1 92.69 296 SER B O 1
ATOM 5661 N N . ASP B 1 297 ? 9.961 11.078 0.358 1 96.62 297 ASP B N 1
ATOM 5662 C CA . ASP B 1 297 ? 10.695 12.328 0.52 1 96.62 297 ASP B CA 1
ATOM 5663 C C . ASP B 1 297 ? 11.188 12.492 1.958 1 96.62 297 ASP B C 1
ATOM 5665 O O . ASP B 1 297 ? 12.328 12.883 2.191 1 96.62 297 ASP B O 1
ATOM 5669 N N . ILE B 1 298 ? 10.32 12.195 2.854 1 98 298 ILE B N 1
ATOM 5670 C CA . ILE B 1 298 ? 10.656 12.32 4.27 1 98 298 ILE B CA 1
ATOM 5671 C C . ILE B 1 298 ? 11.836 11.414 4.598 1 98 298 ILE B C 1
ATOM 5673 O O . ILE B 1 298 ? 12.773 11.828 5.281 1 98 298 ILE B O 1
ATOM 5677 N N . ARG B 1 299 ? 11.805 10.234 4.078 1 95.12 299 ARG B N 1
ATOM 5678 C CA . ARG B 1 299 ? 12.875 9.273 4.332 1 95.12 299 ARG B CA 1
ATOM 5679 C C . ARG B 1 299 ? 14.18 9.727 3.67 1 95.12 299 ARG B C 1
ATOM 5681 O O . ARG B 1 299 ? 15.25 9.609 4.258 1 95.12 299 ARG B O 1
ATOM 5688 N N . LYS B 1 300 ? 14.078 10.242 2.484 1 94.88 300 LYS B N 1
ATOM 5689 C CA . LYS B 1 300 ? 15.242 10.742 1.763 1 94.88 300 LYS B CA 1
ATOM 5690 C C . LYS B 1 300 ? 15.93 11.867 2.531 1 94.88 300 LYS B C 1
ATOM 5692 O O . LYS B 1 300 ? 17.156 12 2.486 1 94.88 300 LYS B O 1
ATOM 5697 N N . MET B 1 301 ? 15.164 12.617 3.232 1 97.38 301 MET B N 1
ATOM 5698 C CA . MET B 1 301 ? 15.672 13.758 3.992 1 97.38 301 MET B CA 1
ATOM 5699 C C . MET B 1 301 ? 16.125 13.328 5.387 1 97.38 301 MET B C 1
ATOM 5701 O O . MET B 1 301 ? 16.625 14.141 6.16 1 97.38 301 MET B O 1
ATOM 5705 N N . ASN B 1 302 ? 15.906 12.125 5.746 1 97.31 302 ASN B N 1
ATOM 5706 C CA . ASN B 1 302 ? 16.109 11.648 7.109 1 97.31 302 ASN B CA 1
ATOM 5707 C C . ASN B 1 302 ? 15.172 12.352 8.094 1 97.31 302 ASN B C 1
ATOM 5709 O O . ASN B 1 302 ? 15.578 12.711 9.195 1 97.31 302 ASN B O 1
ATOM 5713 N N . GLY B 1 303 ? 14.008 12.594 7.582 1 98.12 303 GLY B N 1
ATOM 5714 C CA . GLY B 1 303 ? 13 13.242 8.414 1 98.12 303 GLY B CA 1
ATOM 5715 C C . GLY B 1 303 ? 13.297 14.703 8.68 1 98.12 303 GLY B C 1
ATOM 5716 O O . GLY B 1 303 ? 13.703 15.438 7.773 1 98.12 303 GLY B O 1
ATOM 5717 N N . PHE B 1 304 ? 12.922 15.109 9.914 1 98.19 304 PHE B N 1
ATOM 5718 C CA . PHE B 1 304 ? 13.047 16.484 10.375 1 98.19 304 PHE B CA 1
ATOM 5719 C C . PHE B 1 304 ? 14.062 16.578 11.5 1 98.19 304 PHE B C 1
ATOM 5721 O O . PHE B 1 304 ? 14.312 15.609 12.211 1 98.19 304 PHE B O 1
ATOM 5728 N N . PRO B 1 305 ? 14.68 17.734 11.625 1 97.12 305 PRO B N 1
ATOM 5729 C CA . PRO B 1 305 ? 15.75 17.859 12.625 1 97.12 305 PRO B CA 1
ATOM 5730 C C . PRO B 1 305 ? 15.227 17.828 14.055 1 97.12 305 PRO B C 1
ATOM 5732 O O . PRO B 1 305 ? 14.391 18.656 14.43 1 97.12 305 PRO B O 1
ATOM 5735 N N . ASN B 1 306 ? 15.82 16.984 14.883 1 96.38 306 ASN B N 1
ATOM 5736 C CA . ASN B 1 306 ? 15.344 16.766 16.25 1 96.38 306 ASN B CA 1
ATOM 5737 C C . ASN B 1 306 ? 15.977 17.766 17.219 1 96.38 306 ASN B C 1
ATOM 5739 O O . ASN B 1 306 ? 15.594 17.828 18.391 1 96.38 306 ASN B O 1
ATOM 5743 N N . VAL B 1 307 ? 16.859 18.578 16.781 1 94.19 307 VAL B N 1
ATOM 5744 C CA . VAL B 1 307 ? 17.734 19.312 17.688 1 94.19 307 VAL B CA 1
ATOM 5745 C C . VAL B 1 307 ? 17.125 20.688 17.969 1 94.19 307 VAL B C 1
ATOM 5747 O O . VAL B 1 307 ? 17.656 21.438 18.781 1 94.19 307 VAL B O 1
ATOM 5750 N N . TYR B 1 308 ? 16.062 21.016 17.344 1 93.38 308 TYR B N 1
ATOM 5751 C CA . TYR B 1 308 ? 15.484 22.344 17.516 1 93.38 308 TYR B CA 1
ATOM 5752 C C . TYR B 1 308 ? 14.477 22.359 18.656 1 93.38 308 TYR B C 1
ATOM 5754 O O . TYR B 1 308 ? 13.32 21.969 18.484 1 93.38 308 TYR B O 1
ATOM 5762 N N . TRP B 1 309 ? 14.906 22.797 19.828 1 91.56 309 TRP B N 1
ATOM 5763 C CA . TRP B 1 309 ? 14.07 22.953 21 1 91.56 309 TRP B CA 1
ATOM 5764 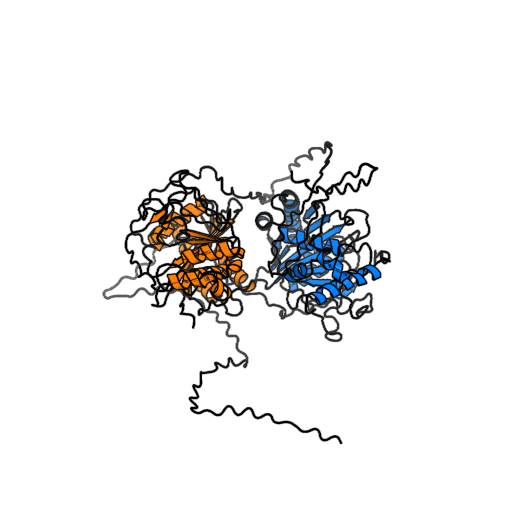C C . TRP B 1 309 ? 13.688 24.422 21.203 1 91.56 309 TRP B C 1
ATOM 5766 O O . TRP B 1 309 ? 14.547 25.266 21.469 1 91.56 309 TRP B O 1
ATOM 5776 N N . GLY B 1 310 ? 12.383 24.703 21 1 85.25 310 GLY B N 1
ATOM 5777 C CA . GLY B 1 310 ? 11.898 26.078 21 1 85.25 310 GLY B CA 1
ATOM 5778 C C . GLY B 1 310 ? 11.477 26.547 19.625 1 85.25 310 GLY B C 1
ATOM 5779 O O . GLY B 1 310 ? 11.195 25.734 18.734 1 85.25 310 GLY B O 1
ATOM 5780 N N . TRP B 1 311 ? 11.391 27.891 19.562 1 76 311 TRP B N 1
ATOM 5781 C CA . TRP B 1 311 ? 10.836 28.375 18.297 1 76 311 TRP B CA 1
ATOM 5782 C C . TRP B 1 311 ? 11.945 28.828 17.359 1 76 311 TRP B C 1
ATOM 5784 O O . TRP B 1 311 ? 12.891 29.5 17.781 1 76 311 TRP B O 1
ATOM 5794 N N . GLY B 1 312 ? 11.844 28.266 16.188 1 79 312 GLY B N 1
ATOM 5795 C CA . GLY B 1 312 ? 12.594 28.922 15.133 1 79 312 GLY B CA 1
ATOM 5796 C C . GLY B 1 312 ? 13.695 28.047 14.555 1 79 312 GLY B C 1
ATOM 5797 O O . GLY B 1 312 ? 14.344 27.297 15.273 1 79 312 GLY B O 1
ATOM 5798 N N . GLY B 1 313 ? 13.812 28.094 13.289 1 88.62 313 GLY B N 1
ATOM 5799 C CA . GLY B 1 313 ? 14.945 27.562 12.555 1 88.62 313 GLY B CA 1
ATOM 5800 C C . GLY B 1 313 ? 14.68 26.203 11.945 1 88.62 313 GLY B C 1
ATOM 5801 O O . GLY B 1 313 ? 15.32 25.828 10.961 1 88.62 313 GLY B O 1
ATOM 5802 N N . GLU B 1 314 ? 13.844 25.422 12.594 1 93.12 314 GLU B N 1
ATOM 5803 C CA . GLU B 1 314 ? 13.602 24.078 12.102 1 93.12 314 GLU B CA 1
ATOM 5804 C C . GLU B 1 314 ? 13.008 24.094 10.695 1 93.12 314 GLU B C 1
ATOM 5806 O O . GLU B 1 314 ? 13.336 23.234 9.867 1 93.12 314 GLU B O 1
ATOM 5811 N N . ASP B 1 315 ? 12.18 25.109 10.352 1 94.31 315 ASP B N 1
ATOM 5812 C CA . ASP B 1 315 ? 11.562 25.203 9.031 1 94.31 315 ASP B CA 1
ATOM 5813 C C . ASP B 1 315 ? 12.609 25.469 7.953 1 94.31 315 ASP B C 1
ATOM 5815 O O . ASP B 1 315 ? 12.531 24.906 6.859 1 94.31 315 ASP B O 1
ATOM 5819 N N . ASP B 1 316 ? 13.492 26.328 8.281 1 94.62 316 ASP B N 1
ATOM 5820 C CA . ASP B 1 316 ? 14.555 26.656 7.336 1 94.62 316 ASP B CA 1
ATOM 5821 C C . ASP B 1 316 ? 15.422 25.438 7.039 1 94.62 316 ASP B C 1
ATOM 5823 O O . ASP B 1 316 ? 15.805 25.203 5.891 1 94.62 316 ASP B O 1
ATOM 5827 N N . GLU B 1 317 ? 15.695 24.766 8.078 1 96.25 317 GLU B N 1
ATOM 5828 C CA . GLU B 1 317 ? 16.516 23.578 7.855 1 96.25 317 GLU B CA 1
ATOM 5829 C C . GLU B 1 317 ? 15.758 22.531 7.043 1 96.25 317 GLU B C 1
ATOM 5831 O O . GLU B 1 317 ? 16.344 21.812 6.238 1 96.25 317 GLU B O 1
ATOM 5836 N N . ILE B 1 318 ? 14.5 22.375 7.273 1 97.44 318 ILE B N 1
ATOM 5837 C CA . ILE B 1 318 ? 13.688 21.422 6.516 1 97.44 318 ILE B CA 1
ATOM 5838 C C . ILE B 1 318 ? 13.75 21.766 5.031 1 97.44 318 ILE B C 1
ATOM 5840 O O . ILE B 1 318 ? 13.93 20.875 4.191 1 97.44 318 ILE B O 1
ATOM 5844 N N . LEU B 1 319 ? 13.648 23.062 4.727 1 96.69 319 LEU B N 1
ATOM 5845 C CA . LEU B 1 319 ? 13.766 23.516 3.344 1 96.69 319 LEU B CA 1
ATOM 5846 C C . LEU B 1 319 ? 15.125 23.156 2.766 1 96.69 319 LEU B C 1
ATOM 5848 O O . LEU B 1 319 ? 15.211 22.672 1.636 1 96.69 319 LEU B O 1
ATOM 5852 N N . LEU B 1 320 ? 16.141 23.391 3.502 1 96.88 320 LEU B N 1
ATOM 5853 C CA . LEU B 1 320 ? 17.5 23.125 3.055 1 96.88 320 LEU B CA 1
ATOM 5854 C C . LEU B 1 320 ? 17.719 21.625 2.83 1 96.88 320 LEU B C 1
ATOM 5856 O O . LEU B 1 320 ? 18.391 21.234 1.878 1 96.88 320 LEU B O 1
ATOM 5860 N N . ARG B 1 321 ? 17.172 20.797 3.727 1 97.69 321 ARG B N 1
ATOM 5861 C CA . ARG B 1 321 ? 17.281 19.359 3.551 1 97.69 321 ARG B CA 1
ATOM 5862 C C . ARG B 1 321 ? 16.609 18.922 2.25 1 97.69 321 ARG B C 1
ATOM 5864 O O . ARG B 1 321 ? 17.156 18.094 1.51 1 97.69 321 ARG B O 1
ATOM 5871 N N . ALA B 1 322 ? 15.43 19.422 2.002 1 97.56 322 ALA B N 1
ATOM 5872 C CA . ALA B 1 322 ? 14.703 19.094 0.781 1 97.56 322 ALA B CA 1
ATOM 5873 C C . ALA B 1 322 ? 15.516 19.438 -0.459 1 97.56 322 ALA B C 1
ATOM 5875 O O . ALA B 1 322 ? 15.625 18.641 -1.391 1 97.56 322 ALA B O 1
ATOM 5876 N N . ARG B 1 323 ? 16.125 20.594 -0.407 1 96.25 323 ARG B N 1
ATOM 5877 C CA . ARG B 1 323 ? 16.938 21.047 -1.531 1 96.25 323 ARG B CA 1
ATOM 5878 C C . ARG B 1 323 ? 18.188 20.188 -1.689 1 96.25 323 ARG B C 1
ATOM 5880 O O . ARG B 1 323 ? 18.594 19.875 -2.811 1 96.25 323 ARG B O 1
ATOM 5887 N N . ARG B 1 324 ? 18.734 19.859 -0.593 1 96.69 324 ARG B N 1
ATOM 5888 C CA . ARG B 1 324 ? 19.969 19.078 -0.599 1 96.69 324 ARG B CA 1
ATOM 5889 C C . ARG B 1 324 ? 19.766 17.719 -1.28 1 96.69 324 ARG B C 1
ATOM 5891 O O . ARG B 1 324 ? 20.656 17.219 -1.96 1 96.69 324 ARG B O 1
ATOM 5898 N N . VAL B 1 325 ? 18.641 17.156 -1.062 1 96.19 325 VAL B N 1
ATOM 5899 C CA . VAL B 1 325 ? 18.375 15.844 -1.661 1 96.19 325 VAL B CA 1
ATOM 5900 C C . VAL B 1 325 ? 17.656 16.031 -2.998 1 96.19 325 VAL B C 1
ATOM 5902 O O . VAL B 1 325 ? 17.016 15.109 -3.504 1 96.19 325 VAL B O 1
ATOM 5905 N N . LYS B 1 326 ? 17.531 17.203 -3.502 1 96.06 326 LYS B N 1
ATOM 5906 C CA . LYS B 1 326 ? 17.141 17.578 -4.859 1 96.06 326 LYS B CA 1
ATOM 5907 C C . LYS B 1 326 ? 15.633 17.406 -5.055 1 96.06 326 LYS B C 1
ATOM 5909 O O . LYS B 1 326 ? 15.18 16.969 -6.113 1 96.06 326 LYS B O 1
ATOM 5914 N N . LEU B 1 327 ? 14.914 17.703 -4.07 1 96.38 327 LEU B N 1
ATOM 5915 C CA . LEU B 1 327 ? 13.461 17.734 -4.211 1 96.38 327 LEU B CA 1
ATOM 5916 C C . LEU B 1 327 ? 13 19.109 -4.703 1 96.38 327 LEU B C 1
ATOM 5918 O O . LEU B 1 327 ? 13.523 20.141 -4.281 1 96.38 327 LEU B O 1
ATOM 5922 N N . LYS B 1 328 ? 12.094 19.078 -5.641 1 94.5 328 LYS B N 1
ATOM 5923 C CA . LYS B 1 328 ? 11.492 20.312 -6.133 1 94.5 328 LYS B CA 1
ATOM 5924 C C . LYS B 1 328 ? 10.289 20.703 -5.281 1 94.5 328 LYS B C 1
ATOM 5926 O O . LYS B 1 328 ? 9.289 19.984 -5.238 1 94.5 328 LYS B O 1
ATOM 5931 N N . ILE B 1 329 ? 10.32 21.844 -4.73 1 94.19 329 ILE B N 1
ATOM 5932 C CA . ILE B 1 329 ? 9.281 22.297 -3.824 1 94.19 329 ILE B CA 1
ATOM 5933 C C . ILE B 1 329 ? 8.18 23 -4.617 1 94.19 329 ILE B C 1
ATOM 5935 O O . ILE B 1 329 ? 8.453 23.906 -5.406 1 94.19 329 ILE B O 1
ATOM 5939 N N . GLY B 1 330 ? 6.965 22.5 -4.395 1 91.81 330 GLY B N 1
ATOM 5940 C CA . GLY B 1 330 ? 5.812 23.156 -4.992 1 91.81 330 GLY B CA 1
ATOM 5941 C C . GLY B 1 330 ? 5.297 24.328 -4.164 1 91.81 330 GLY B C 1
ATOM 5942 O O . GLY B 1 330 ? 5.098 24.188 -2.955 1 91.81 330 GLY B O 1
ATOM 5943 N N . ARG B 1 331 ? 5.172 25.516 -4.855 1 89 331 ARG B N 1
ATOM 5944 C CA . ARG B 1 331 ? 4.582 26.703 -4.246 1 89 331 ARG B CA 1
ATOM 5945 C C . ARG B 1 331 ? 3.582 27.359 -5.188 1 89 331 ARG B C 1
ATOM 5947 O O . ARG B 1 331 ? 3.762 27.344 -6.406 1 89 331 ARG B O 1
ATOM 5954 N N . ARG B 1 332 ? 2.615 27.797 -4.57 1 81.69 332 ARG B N 1
ATOM 5955 C CA . ARG B 1 332 ? 1.715 28.594 -5.402 1 81.69 332 ARG B CA 1
ATOM 5956 C C . ARG B 1 332 ? 2.27 30 -5.625 1 81.69 332 ARG B C 1
ATOM 5958 O O . ARG B 1 332 ? 2.719 30.641 -4.68 1 81.69 332 ARG B O 1
ATOM 5965 N N . PRO B 1 333 ? 2.311 30.25 -6.949 1 68.75 333 PRO B N 1
ATOM 5966 C CA . PRO B 1 333 ? 2.797 31.594 -7.215 1 68.75 333 PRO B CA 1
ATOM 5967 C C . PRO B 1 333 ? 1.94 32.688 -6.551 1 68.75 333 PRO B C 1
ATOM 5969 O O . PRO B 1 333 ? 0.721 32.531 -6.449 1 68.75 333 PRO B O 1
ATOM 5972 N N . GLN B 1 334 ? 2.689 33.656 -6.066 1 61.62 334 GLN B N 1
ATOM 5973 C CA . GLN B 1 334 ? 2.027 34.812 -5.461 1 61.62 334 GLN B CA 1
ATOM 5974 C C . GLN B 1 334 ? 1.172 35.562 -6.484 1 61.62 334 GLN B C 1
ATOM 5976 O O . GLN B 1 334 ? 1.517 35.625 -7.668 1 61.62 334 GLN B O 1
ATOM 5981 N N . GLY B 1 335 ? 0.033 35.969 -6.07 1 57.62 335 GLY B N 1
ATOM 5982 C CA . GLY B 1 335 ? -0.744 36.875 -6.91 1 57.62 335 GLY B CA 1
ATOM 5983 C C . GLY B 1 335 ? -1.896 36.188 -7.613 1 57.62 335 GLY B C 1
ATOM 5984 O O . GLY B 1 335 ? -2.744 36.844 -8.219 1 57.62 335 GLY B O 1
ATOM 5985 N N . ARG B 1 336 ? -1.705 34.875 -7.805 1 58.06 336 ARG B N 1
ATOM 5986 C CA . ARG B 1 336 ? -2.883 34.281 -8.438 1 58.06 336 ARG B CA 1
ATOM 5987 C C . ARG B 1 336 ? -4.047 34.188 -7.457 1 58.06 336 ARG B C 1
ATOM 5989 O O . ARG B 1 336 ? -3.859 34.344 -6.246 1 58.06 336 ARG B O 1
ATOM 5996 N N . ASN B 1 337 ? -5.293 33.844 -7.941 1 62.62 337 ASN B N 1
ATOM 5997 C CA . ASN B 1 337 ? -6.547 33.844 -7.191 1 62.62 337 ASN B CA 1
ATOM 5998 C C . ASN B 1 337 ? -6.309 34.031 -5.695 1 62.62 337 ASN B C 1
ATOM 6000 O O . ASN B 1 337 ? -5.719 33.156 -5.055 1 62.62 337 ASN B O 1
ATOM 6004 N N . ARG B 1 338 ? -6.578 35.25 -5.098 1 67.38 338 ARG B N 1
ATOM 6005 C CA . ARG B 1 338 ? -6.145 35.875 -3.852 1 67.38 338 ARG B CA 1
ATOM 6006 C C . ARG B 1 338 ? -6.484 35 -2.654 1 67.38 338 ARG B C 1
ATOM 6008 O O . ARG B 1 338 ? -5.816 35.062 -1.618 1 67.38 338 ARG B O 1
ATOM 6015 N N . PHE B 1 339 ? -7.289 33.938 -2.785 1 82.19 339 PHE B N 1
ATOM 6016 C CA . PHE B 1 339 ? -7.652 33.281 -1.536 1 82.19 339 PHE B CA 1
ATOM 6017 C C . PHE B 1 339 ? -7.098 31.875 -1.492 1 82.19 339 PHE B C 1
ATOM 6019 O O . PHE B 1 339 ? -7.023 31.266 -0.424 1 82.19 339 PHE B O 1
ATOM 6026 N N . ILE B 1 340 ? -6.602 31.531 -2.68 1 88.25 340 ILE B N 1
ATOM 6027 C CA . ILE B 1 340 ? -6.074 30.172 -2.697 1 88.25 340 ILE B CA 1
ATOM 6028 C C . ILE B 1 340 ? -4.715 30.141 -2.004 1 88.25 340 ILE B C 1
ATOM 6030 O O . ILE B 1 340 ? -3.809 30.891 -2.363 1 88.25 340 ILE B O 1
ATOM 6034 N N . GLY B 1 341 ? -4.613 29.375 -0.955 1 92.06 341 GLY B N 1
ATOM 6035 C CA . GLY B 1 341 ? -3.365 29.281 -0.21 1 92.06 341 GLY B CA 1
ATOM 6036 C C . GLY B 1 341 ? -3.283 30.266 0.942 1 92.06 341 GLY B C 1
ATOM 6037 O O . GLY B 1 341 ? -2.264 30.344 1.632 1 92.06 341 GLY B O 1
ATOM 6038 N N . PHE B 1 342 ? -4.344 31.078 1.097 1 91.75 342 PHE B N 1
ATOM 6039 C CA . PHE B 1 342 ? -4.383 32 2.227 1 91.75 342 PHE B CA 1
ATOM 6040 C C . PHE B 1 342 ? -4.922 31.297 3.473 1 91.75 342 PHE B C 1
ATOM 6042 O O . PHE B 1 342 ? -5.84 30.484 3.387 1 91.75 342 PHE B O 1
ATOM 6049 N N . TYR B 1 343 ? -4.328 31.641 4.512 1 94 343 TYR B N 1
ATOM 6050 C CA . TYR B 1 343 ? -4.723 31.109 5.812 1 94 343 TYR B CA 1
ATOM 6051 C C . TYR B 1 343 ? -5.02 32.25 6.793 1 94 343 TYR B C 1
ATOM 6053 O O . TYR B 1 343 ? -4.496 33.344 6.648 1 94 343 TYR B O 1
ATOM 6061 N N . LYS B 1 344 ? -5.926 32.031 7.672 1 93.31 344 LYS B N 1
ATOM 6062 C CA . LYS B 1 344 ? -6.191 32.938 8.797 1 93.31 344 LYS B CA 1
ATOM 6063 C C . LYS B 1 344 ? -5.645 32.375 10.102 1 93.31 344 LYS B C 1
ATOM 6065 O O . LYS B 1 344 ? -5.922 31.219 10.445 1 93.31 344 LYS B O 1
ATOM 6070 N N . ASP B 1 345 ? -4.84 33.125 10.742 1 93.12 345 ASP B N 1
ATOM 6071 C CA . ASP B 1 345 ? -4.188 32.688 11.977 1 93.12 345 ASP B CA 1
ATOM 6072 C C . ASP B 1 345 ? -5.109 32.906 13.18 1 93.12 345 ASP B C 1
ATOM 6074 O O . ASP B 1 345 ? -5.816 33.906 13.273 1 93.12 345 ASP B O 1
ATOM 6078 N N . ILE B 1 346 ? -5.148 31.859 14.039 1 91.69 346 ILE B N 1
ATOM 6079 C CA . ILE B 1 346 ? -5.844 31.984 15.32 1 91.69 346 ILE B CA 1
ATOM 6080 C C . ILE B 1 346 ? -4.973 32.75 16.312 1 91.69 346 ILE B C 1
ATOM 6082 O O . ILE B 1 346 ? -3.973 32.25 16.797 1 91.69 346 ILE B O 1
ATOM 6086 N N . GLN B 1 347 ? -5.254 33.906 16.656 1 83.19 347 GLN B N 1
ATOM 6087 C CA . GLN B 1 347 ? -4.375 34.812 17.375 1 83.19 347 GLN B CA 1
ATOM 6088 C C . GLN B 1 347 ? -4.586 34.688 18.891 1 83.19 347 GLN B C 1
ATOM 6090 O O . GLN B 1 347 ? -3.68 35 19.672 1 83.19 347 GLN B O 1
ATOM 6095 N N . HIS B 1 348 ? -5.691 34.344 19.266 1 74 348 HIS B N 1
ATOM 6096 C CA . HIS B 1 348 ? -5.918 34.312 20.703 1 74 348 HIS B CA 1
ATOM 6097 C C . HIS B 1 348 ? -5.25 33.094 21.344 1 74 348 HIS B C 1
ATOM 6099 O O . HIS B 1 348 ? -4.984 32.094 20.672 1 74 348 HIS B O 1
ATOM 6105 N N . HIS B 1 349 ? -4.773 33.219 22.547 1 69.44 349 HIS B N 1
ATOM 6106 C CA . HIS B 1 349 ? -4.152 32.188 23.359 1 69.44 349 HIS B CA 1
ATOM 6107 C C . HIS B 1 349 ? -2.756 31.844 22.859 1 69.44 349 HIS B C 1
ATOM 6109 O O . HIS B 1 349 ? -2.236 30.766 23.141 1 69.44 349 HIS B O 1
ATOM 6115 N N . HIS B 1 350 ? -2.285 32.812 21.969 1 66.12 350 HIS B N 1
ATOM 6116 C CA . HIS B 1 350 ? -0.958 32.562 21.422 1 66.12 350 HIS B CA 1
ATOM 6117 C C . HIS B 1 350 ? 0.135 32.969 22.391 1 66.12 350 HIS B C 1
ATOM 6119 O O . HIS B 1 350 ? 0.066 34.062 22.984 1 66.12 350 HIS B O 1
ATOM 6125 N N . HIS B 1 351 ? 0.867 31.938 22.859 1 63.66 351 HIS B N 1
ATOM 6126 C CA . HIS B 1 351 ? 2.078 32.25 23.594 1 63.66 351 HIS B CA 1
ATOM 6127 C C . HIS B 1 351 ? 3.326 31.844 22.828 1 63.66 351 HIS B C 1
ATOM 6129 O O . HIS B 1 351 ? 3.551 30.656 22.578 1 63.66 351 HIS B O 1
ATOM 6135 N N . SER B 1 352 ? 3.953 32.875 22.188 1 60 352 SER B N 1
ATOM 6136 C CA . SER B 1 352 ? 5.141 32.562 21.406 1 60 352 SER B CA 1
ATOM 6137 C C . SER B 1 352 ? 6.312 32.188 22.297 1 60 352 SER B C 1
ATOM 6139 O O . SER B 1 352 ? 6.488 32.75 23.375 1 60 352 SER B O 1
ATOM 6141 N N . ALA B 1 353 ? 6.84 31 21.922 1 64.44 353 ALA B N 1
ATOM 6142 C CA . ALA B 1 353 ? 8.055 30.609 22.625 1 64.44 353 ALA B CA 1
ATOM 6143 C C . ALA B 1 353 ? 9.242 31.453 22.203 1 64.44 353 ALA B C 1
ATOM 6145 O O . ALA B 1 353 ? 9.203 32.094 21.141 1 64.44 353 ALA B O 1
ATOM 6146 N N . ALA B 1 354 ? 10.234 31.578 23.078 1 65.75 354 ALA B N 1
ATOM 6147 C CA . ALA B 1 354 ? 11.453 32.312 22.766 1 65.75 354 ALA B CA 1
ATOM 6148 C C . ALA B 1 354 ? 12.242 31.641 21.641 1 65.75 354 ALA B C 1
ATOM 6150 O O . ALA B 1 354 ? 12.273 30.422 21.547 1 65.75 354 ALA B O 1
ATOM 6151 N N . ALA B 1 355 ? 12.758 32.531 20.844 1 73.19 355 ALA B N 1
ATOM 6152 C CA . ALA B 1 355 ? 13.602 32.062 19.766 1 73.19 355 ALA B CA 1
ATOM 6153 C C . ALA B 1 355 ? 14.812 31.297 20.312 1 73.19 355 ALA B C 1
ATOM 6155 O O . ALA B 1 355 ? 15.375 31.672 21.344 1 73.19 355 ALA B O 1
ATOM 6156 N N . MET B 1 356 ? 15.117 30.281 19.656 1 80.19 356 MET B N 1
ATOM 6157 C CA . MET B 1 356 ? 16.281 29.5 20.047 1 80.19 356 MET B CA 1
ATOM 6158 C C . MET B 1 356 ? 17.578 30.219 19.672 1 80.19 356 MET B C 1
ATOM 6160 O O . MET B 1 356 ? 17.828 30.469 18.484 1 80.19 356 MET B O 1
ATOM 6164 N N . PRO B 1 357 ? 18.375 30.516 20.578 1 79.75 357 PRO B N 1
ATOM 6165 C CA . PRO B 1 357 ? 19.594 31.25 20.281 1 79.75 357 PRO B CA 1
ATOM 6166 C C . PRO B 1 357 ? 20.547 30.469 19.375 1 79.75 357 PRO B C 1
ATOM 6168 O O . PRO B 1 357 ? 21.25 31.062 18.547 1 79.75 357 PRO B O 1
ATOM 6171 N N . GLU B 1 358 ? 20.578 29.219 19.484 1 84.88 358 GLU B N 1
ATOM 6172 C CA . GLU B 1 358 ? 21.547 28.391 18.781 1 84.88 358 GLU B CA 1
ATOM 6173 C C . GLU B 1 358 ? 21.078 28.078 17.359 1 84.88 358 GLU B C 1
ATOM 6175 O O . GLU B 1 358 ? 21.781 27.406 16.609 1 84.88 358 GLU B O 1
ATOM 6180 N N . ARG B 1 359 ? 20.062 28.688 16.906 1 86.38 359 ARG B N 1
ATOM 6181 C CA . ARG B 1 359 ? 19.438 28.281 15.656 1 86.38 359 ARG B CA 1
ATOM 6182 C C . ARG B 1 359 ? 20.359 28.531 14.469 1 86.38 359 ARG B C 1
ATOM 6184 O O . ARG B 1 359 ? 20.422 27.734 13.531 1 86.38 359 ARG B O 1
ATOM 6191 N N . HIS B 1 360 ? 21.078 29.609 14.562 1 87.25 360 HIS B N 1
ATOM 6192 C CA . HIS B 1 360 ? 21.953 29.938 13.445 1 87.25 360 HIS B CA 1
ATOM 6193 C C . HIS B 1 360 ? 23.109 28.953 13.328 1 87.25 360 HIS B C 1
ATOM 6195 O O . HIS B 1 360 ? 23.5 28.578 12.219 1 87.25 360 HIS B O 1
ATOM 6201 N N . ARG B 1 361 ? 23.609 28.656 14.414 1 89.56 361 ARG B N 1
ATOM 6202 C CA . ARG B 1 361 ? 24.672 27.672 14.422 1 89.56 361 ARG B CA 1
ATOM 6203 C C . ARG B 1 361 ? 24.188 26.328 13.898 1 89.56 361 ARG B C 1
ATOM 6205 O O . ARG B 1 361 ? 24.875 25.672 13.133 1 89.56 361 ARG B O 1
ATOM 6212 N N . LEU B 1 362 ? 23.094 25.922 14.305 1 91.75 362 LEU B N 1
ATOM 6213 C CA . LEU B 1 362 ? 22.5 24.656 13.867 1 91.75 362 LEU B CA 1
ATOM 6214 C C . LEU B 1 362 ? 22.281 24.656 12.359 1 91.75 362 LEU B C 1
ATOM 6216 O O . LEU B 1 362 ? 22.594 23.672 11.68 1 91.75 362 LEU B O 1
ATOM 6220 N N . LEU B 1 363 ? 21.859 25.766 11.773 1 92.75 363 LEU B N 1
ATOM 6221 C CA . LEU B 1 363 ? 21.578 25.891 10.344 1 92.75 363 LEU B CA 1
ATOM 6222 C C . LEU B 1 363 ? 22.875 25.781 9.531 1 92.75 363 LEU B C 1
ATOM 6224 O O . LEU B 1 363 ? 22.875 25.188 8.445 1 92.75 363 LEU B O 1
ATOM 6228 N N . ARG B 1 364 ? 23.875 26.297 10.109 1 92.44 364 ARG B N 1
ATOM 6229 C CA . ARG B 1 364 ? 25.156 26.297 9.406 1 92.44 364 ARG B CA 1
ATOM 6230 C C . ARG B 1 364 ? 25.719 24.891 9.305 1 92.44 364 ARG B C 1
ATOM 6232 O O . ARG B 1 364 ? 26.406 24.547 8.336 1 92.44 364 ARG B O 1
ATOM 6239 N N . ASN B 1 365 ? 25.422 24.062 10.219 1 93.56 365 ASN B N 1
ATOM 6240 C CA . ASN B 1 365 ? 26.031 22.75 10.289 1 93.56 365 ASN B CA 1
ATOM 6241 C C . ASN B 1 365 ? 25.047 21.656 9.867 1 93.56 365 ASN B C 1
ATOM 6243 O O . ASN B 1 365 ? 25.281 20.469 10.125 1 93.56 365 ASN B O 1
ATOM 6247 N N . TYR B 1 366 ? 23.984 22.016 9.242 1 94.75 366 TYR B N 1
ATOM 6248 C CA . TYR B 1 366 ? 22.906 21.078 9.008 1 94.75 366 TYR B CA 1
ATOM 6249 C C . TYR B 1 366 ? 23.344 19.969 8.062 1 94.75 366 TYR B C 1
ATOM 6251 O O . TYR B 1 366 ? 22.891 18.828 8.18 1 94.75 366 TYR B O 1
ATOM 6259 N N . VAL B 1 367 ? 24.281 20.172 7.141 1 94.94 367 VAL B N 1
ATOM 6260 C CA . VAL B 1 367 ? 24.703 19.203 6.125 1 94.94 367 VAL B CA 1
ATOM 6261 C C . VAL B 1 367 ? 25.312 17.984 6.797 1 94.94 367 VAL B C 1
ATOM 6263 O O . VAL B 1 367 ? 25 16.844 6.453 1 94.94 367 VAL B O 1
ATOM 6266 N N . LYS B 1 368 ? 26.156 18.266 7.656 1 93.88 368 LYS B N 1
ATOM 6267 C CA . LYS B 1 368 ? 26.797 17.172 8.391 1 93.88 368 LYS B CA 1
ATOM 6268 C C . LYS B 1 368 ? 25.797 16.469 9.312 1 93.88 368 LYS B C 1
ATOM 6270 O O . LYS B 1 368 ? 25.797 15.25 9.438 1 93.88 368 LYS B O 1
ATOM 6275 N N . ARG B 1 369 ? 24.938 17.203 9.883 1 94.62 369 ARG B N 1
ATOM 6276 C CA . ARG B 1 369 ? 24.031 16.703 10.914 1 94.62 369 ARG B CA 1
ATOM 6277 C C . ARG B 1 369 ? 22.891 15.922 10.297 1 94.62 369 ARG B C 1
ATOM 6279 O O . ARG B 1 369 ? 22.406 14.945 10.883 1 94.62 369 ARG B O 1
ATOM 6286 N N . MET B 1 370 ? 22.453 16.297 9.125 1 95.38 370 MET B N 1
ATOM 6287 C CA . MET B 1 370 ? 21.25 15.711 8.531 1 95.38 370 MET B CA 1
ATOM 6288 C C . MET B 1 370 ? 21.422 14.211 8.312 1 95.38 370 MET B C 1
ATOM 6290 O O . MET B 1 370 ? 20.438 13.477 8.242 1 95.38 370 MET B O 1
ATOM 6294 N N . LYS B 1 371 ? 22.609 13.75 8.305 1 93.12 371 LYS B N 1
ATOM 6295 C CA . LYS B 1 371 ? 22.906 12.336 8.109 1 93.12 371 LYS B CA 1
ATOM 6296 C C . LYS B 1 371 ? 22.547 11.523 9.352 1 93.12 371 LYS B C 1
ATOM 6298 O O . LYS B 1 371 ? 22.172 10.359 9.25 1 93.12 371 LYS B O 1
ATOM 6303 N N . TYR B 1 372 ? 22.625 12.156 10.516 1 93.25 372 TYR B N 1
ATOM 6304 C CA . TYR B 1 372 ? 22.438 11.359 11.719 1 93.25 372 TYR B CA 1
ATOM 6305 C C . TYR B 1 372 ? 21.359 11.953 12.609 1 93.25 372 TYR B C 1
ATOM 6307 O O . TYR B 1 372 ? 21.016 11.391 13.648 1 93.25 372 TYR B O 1
ATOM 6315 N N . ASP B 1 373 ? 20.844 13.148 12.227 1 96 373 ASP B N 1
ATOM 6316 C CA . ASP B 1 373 ? 19.781 13.805 12.984 1 96 373 ASP B CA 1
ATOM 6317 C C . ASP B 1 373 ? 18.469 13.789 12.219 1 96 373 ASP B C 1
ATOM 6319 O O . ASP B 1 373 ? 18.328 14.469 11.195 1 96 373 ASP B O 1
ATOM 6323 N N . GLY B 1 374 ? 17.5 13.055 12.625 1 96.81 374 GLY B N 1
ATOM 6324 C CA . GLY B 1 374 ? 16.203 12.914 11.992 1 96.81 374 GLY B CA 1
ATOM 6325 C C . GLY B 1 374 ? 15.492 11.625 12.352 1 96.81 374 GLY B C 1
ATOM 6326 O O . GLY B 1 374 ? 15.367 11.289 13.531 1 96.81 374 GLY B O 1
ATOM 6327 N N . LEU B 1 375 ? 15.023 10.93 11.344 1 96.25 375 LEU B N 1
ATOM 6328 C CA . LEU B 1 375 ? 14.383 9.633 11.57 1 96.25 375 LEU B CA 1
ATOM 6329 C C . LEU B 1 375 ? 15.391 8.617 12.102 1 96.25 375 LEU B C 1
ATOM 6331 O O . LEU B 1 375 ? 15.047 7.758 12.914 1 96.25 375 LEU B O 1
ATOM 6335 N N . SER B 1 376 ? 16.625 8.719 11.781 1 92.31 376 SER B N 1
ATOM 6336 C CA . SER B 1 376 ? 17.672 7.75 12.094 1 92.31 376 SER B CA 1
ATOM 6337 C C . SER B 1 376 ? 17.953 7.715 13.594 1 92.31 376 SER B C 1
ATOM 6339 O O . SER B 1 376 ? 18.359 6.68 14.125 1 92.31 376 SER B O 1
ATOM 6341 N N . ASN B 1 377 ? 17.812 8.82 14.258 1 93.25 377 ASN B N 1
ATOM 6342 C CA . ASN B 1 377 ? 18.109 8.836 15.688 1 93.25 377 ASN B CA 1
ATOM 6343 C C . ASN B 1 377 ? 16.859 9.172 16.516 1 93.25 377 ASN B C 1
ATOM 6345 O O . ASN B 1 377 ? 16.984 9.594 17.656 1 93.25 377 ASN B O 1
ATOM 6349 N N . LEU B 1 378 ? 15.703 9.086 15.867 1 95.12 378 LEU B N 1
ATOM 6350 C CA . LEU B 1 378 ? 14.461 9.352 16.578 1 95.12 378 LEU B CA 1
ATOM 6351 C C . LEU B 1 378 ? 14.234 8.328 17.688 1 95.12 378 LEU B C 1
ATOM 6353 O O . LEU B 1 378 ? 14.305 7.117 17.438 1 95.12 378 LEU B O 1
ATOM 6357 N N . ARG B 1 379 ? 14.078 8.789 18.938 1 92.38 379 ARG B N 1
ATOM 6358 C CA . ARG B 1 379 ? 13.82 7.93 20.078 1 92.38 379 ARG B CA 1
ATOM 6359 C C . ARG B 1 379 ? 12.789 8.555 21.016 1 92.38 379 ARG B C 1
ATOM 6361 O O . ARG B 1 379 ? 12.883 9.742 21.344 1 92.38 379 ARG B O 1
ATOM 6368 N N . TYR B 1 380 ? 11.828 7.785 21.359 1 93 380 TYR B N 1
ATOM 6369 C CA . TYR B 1 380 ? 10.789 8.195 22.297 1 93 380 TYR B CA 1
ATOM 6370 C C . TYR B 1 380 ? 10.062 6.984 22.875 1 93 380 TYR B C 1
ATOM 6372 O O . TYR B 1 380 ? 10.039 5.918 22.266 1 93 380 TYR B O 1
ATOM 6380 N N . PRO B 1 381 ? 9.547 7.035 24.125 1 90.12 381 PRO B N 1
ATOM 6381 C CA . PRO B 1 381 ? 8.766 5.93 24.688 1 90.12 381 PRO B CA 1
ATOM 6382 C C . PRO B 1 381 ? 7.441 5.715 23.953 1 90.12 381 PRO B C 1
ATOM 6384 O O . PRO B 1 381 ? 7 6.586 23.203 1 90.12 381 PRO B O 1
ATOM 6387 N N . PRO B 1 382 ? 6.82 4.566 24.156 1 88.25 382 PRO B N 1
ATOM 6388 C CA . PRO B 1 382 ? 5.516 4.348 23.547 1 88.25 382 PRO B CA 1
ATOM 6389 C C . PRO B 1 382 ? 4.504 5.434 23.891 1 88.25 382 PRO B C 1
ATOM 6391 O O . PRO B 1 382 ? 4.328 5.766 25.062 1 88.25 382 PRO B O 1
ATOM 6394 N N . PRO B 1 383 ? 3.916 5.961 22.875 1 92.75 383 PRO B N 1
ATOM 6395 C CA . PRO B 1 383 ? 2.965 7.043 23.141 1 92.75 383 PRO B CA 1
ATOM 6396 C C . PRO B 1 383 ? 1.644 6.547 23.719 1 92.75 383 PRO B C 1
ATOM 6398 O O . PRO B 1 383 ? 1.346 5.352 23.656 1 92.75 383 PRO B O 1
ATOM 6401 N N . ARG B 1 384 ? 0.962 7.449 24.375 1 93.56 384 ARG B N 1
ATOM 6402 C CA . ARG B 1 384 ? -0.43 7.207 24.75 1 93.56 384 ARG B CA 1
ATOM 6403 C C . ARG B 1 384 ? -1.372 7.625 23.625 1 93.56 384 ARG B C 1
ATOM 6405 O O . ARG B 1 384 ? -1.36 8.781 23.188 1 93.56 384 ARG B O 1
ATOM 6412 N N . LEU B 1 385 ? -2.174 6.637 23.203 1 94.38 385 LEU B N 1
ATOM 6413 C CA . LEU B 1 385 ? -3.109 6.898 22.109 1 94.38 385 LEU B CA 1
ATOM 6414 C C . LEU B 1 385 ? -4.523 7.094 22.641 1 94.38 385 LEU B C 1
ATOM 6416 O O . LEU B 1 385 ? -4.953 6.379 23.547 1 94.38 385 LEU B O 1
ATOM 6420 N N . GLU B 1 386 ? -5.203 8.102 22.141 1 96.25 386 GLU B N 1
ATOM 6421 C CA . GLU B 1 386 ? -6.625 8.328 22.391 1 96.25 386 GLU B CA 1
ATOM 6422 C C . GLU B 1 386 ? -7.387 8.508 21.078 1 96.25 386 GLU B C 1
ATOM 6424 O O . GLU B 1 386 ? -6.977 9.289 20.219 1 96.25 386 GLU B O 1
ATOM 6429 N N . ILE B 1 387 ? -8.445 7.766 20.953 1 97 387 ILE B N 1
ATOM 6430 C CA . ILE B 1 387 ? -9.266 7.859 19.75 1 97 387 ILE B CA 1
ATOM 6431 C C . ILE B 1 387 ? -10.422 8.836 19.984 1 97 387 ILE B C 1
ATOM 6433 O O . ILE B 1 387 ? -11.242 8.625 20.891 1 97 387 ILE B O 1
ATOM 6437 N N . HIS B 1 388 ? -10.469 9.891 19.234 1 97.38 388 HIS B N 1
ATOM 6438 C CA . HIS B 1 388 ? -11.547 10.867 19.266 1 97.38 388 HIS B CA 1
ATOM 6439 C C . HIS B 1 388 ? -12.32 10.883 17.953 1 97.38 388 HIS B C 1
ATOM 6441 O O . HIS B 1 388 ? -11.875 10.305 16.953 1 97.38 388 HIS B O 1
ATOM 6447 N N . PRO B 1 389 ? -13.422 11.523 17.938 1 97.69 389 PRO B N 1
ATOM 6448 C CA . PRO B 1 389 ? -14.227 11.516 16.703 1 97.69 389 PRO B CA 1
ATOM 6449 C C . PRO B 1 389 ? -13.539 12.211 15.539 1 97.69 389 PRO B C 1
ATOM 6451 O O . PRO B 1 389 ? -13.625 11.75 14.398 1 97.69 389 PRO B O 1
ATOM 6454 N N . LEU B 1 390 ? -12.773 13.219 15.867 1 98.44 390 LEU B N 1
ATOM 6455 C CA . LEU B 1 390 ? -12.258 14.008 14.75 1 98.44 390 LEU B CA 1
ATOM 6456 C C . LEU B 1 390 ? -10.766 13.766 14.555 1 98.44 390 LEU B C 1
ATOM 6458 O O . LEU B 1 390 ? -10.188 14.234 13.57 1 98.44 390 LEU B O 1
ATOM 6462 N N . TYR B 1 391 ? -10.195 13.086 15.492 1 98.38 391 TYR B N 1
ATOM 6463 C CA . TYR B 1 391 ? -8.75 12.922 15.398 1 98.38 391 TYR B CA 1
ATOM 6464 C C . TYR B 1 391 ? -8.273 11.812 16.328 1 98.38 391 TYR B C 1
ATOM 6466 O O . TYR B 1 391 ? -9.023 11.344 17.188 1 98.38 391 TYR B O 1
ATOM 6474 N N . VAL B 1 392 ? -7.066 11.32 16.078 1 98.06 392 VAL B N 1
ATOM 6475 C CA . VAL B 1 392 ? -6.316 10.508 17.016 1 98.06 392 VAL B CA 1
ATOM 6476 C C . VAL B 1 392 ? -5.324 11.383 17.781 1 98.06 392 VAL B C 1
ATOM 6478 O O . VAL B 1 392 ? -4.574 12.148 17.188 1 98.06 392 VAL B O 1
ATOM 6481 N N . ASN B 1 393 ? -5.43 11.305 19.078 1 97.44 393 ASN B N 1
ATOM 6482 C CA . ASN B 1 393 ? -4.469 12.016 19.906 1 97.44 393 ASN B CA 1
ATOM 6483 C C . ASN B 1 393 ? -3.275 11.133 20.266 1 97.44 393 ASN B C 1
ATOM 6485 O O . ASN B 1 393 ? -3.438 10.078 20.875 1 97.44 393 ASN B O 1
ATOM 6489 N N . ILE B 1 394 ? -2.133 11.523 19.828 1 97.25 394 ILE B N 1
ATOM 6490 C CA . ILE B 1 394 ? -0.886 10.828 20.125 1 97.25 394 ILE B CA 1
ATOM 6491 C C . ILE B 1 394 ? -0.076 11.633 21.141 1 97.25 394 ILE B C 1
ATOM 6493 O O . ILE B 1 394 ? 0.602 12.594 20.781 1 97.25 394 ILE B O 1
ATOM 6497 N N . SER B 1 395 ? -0.145 11.227 22.375 1 96.94 395 SER B N 1
ATOM 6498 C CA . SER B 1 395 ? 0.582 11.914 23.438 1 96.94 395 SER B CA 1
ATOM 6499 C C . SER B 1 395 ? 1.932 11.258 23.703 1 96.94 395 SER B C 1
ATOM 6501 O O . SER B 1 395 ? 1.999 10.062 23.984 1 96.94 395 SER B O 1
ATOM 6503 N N . VAL B 1 396 ? 2.998 12.055 23.641 1 97.06 396 VAL B N 1
ATOM 6504 C CA . VAL B 1 396 ? 4.324 11.453 23.703 1 97.06 396 VAL B CA 1
ATOM 6505 C C . VAL B 1 396 ? 5.258 12.328 24.531 1 97.06 396 VAL B C 1
ATOM 6507 O O . VAL B 1 396 ? 5.098 13.547 24.578 1 97.06 396 VAL B O 1
ATOM 6510 N N . ASN B 1 397 ? 6.168 11.664 25.234 1 96.06 397 ASN B N 1
ATOM 6511 C CA . ASN B 1 397 ? 7.316 12.336 25.828 1 96.06 397 ASN B CA 1
ATOM 6512 C C . ASN B 1 397 ? 8.531 12.305 24.906 1 96.06 397 ASN B C 1
ATOM 6514 O O . ASN B 1 397 ? 8.883 11.258 24.359 1 96.06 397 ASN B O 1
ATOM 6518 N N . ILE B 1 398 ? 9.047 13.508 24.656 1 95.56 398 ILE B N 1
ATOM 6519 C CA . ILE B 1 398 ? 10.258 13.562 23.828 1 95.56 398 ILE B CA 1
ATOM 6520 C C . ILE B 1 398 ? 11.398 14.164 24.641 1 95.56 398 ILE B C 1
ATOM 6522 O O . ILE B 1 398 ? 11.164 14.93 25.578 1 95.56 398 ILE B O 1
ATOM 6526 N N . TYR B 1 399 ? 12.641 13.789 24.234 1 93.31 399 TYR B N 1
ATOM 6527 C CA . TYR B 1 399 ? 13.812 14.18 25.016 1 93.31 399 TYR B CA 1
ATOM 6528 C C . TYR B 1 399 ? 14.93 14.672 24.109 1 93.31 399 TYR B C 1
ATOM 6530 O O . TYR B 1 399 ? 14.961 14.352 22.922 1 93.31 399 TYR B O 1
ATOM 6538 N N . ARG B 1 400 ? 15.789 15.445 24.75 1 89.38 400 ARG B N 1
ATOM 6539 C CA . ARG B 1 400 ? 16.984 15.883 24.031 1 89.38 400 ARG B CA 1
ATOM 6540 C C . ARG B 1 400 ? 17.938 14.719 23.797 1 89.38 400 ARG B C 1
ATOM 6542 O O . ARG B 1 400 ? 18.172 13.906 24.703 1 89.38 400 ARG B O 1
ATOM 6549 N N . LEU B 1 401 ? 18.328 14.586 22.531 1 79.69 401 LEU B N 1
ATOM 6550 C CA . LEU B 1 401 ? 19.234 13.5 22.172 1 79.69 401 LEU B CA 1
ATOM 6551 C C . LEU B 1 401 ? 20.672 13.852 22.547 1 79.69 401 LEU B C 1
ATOM 6553 O O . LEU B 1 401 ? 21.094 15 22.391 1 79.69 401 LEU B O 1
ATOM 6557 N N . HIS B 1 402 ? 21.344 13.102 23.578 1 63.03 402 HIS B N 1
ATOM 6558 C CA . HIS B 1 402 ? 22.734 13.312 23.969 1 63.03 402 HIS B CA 1
ATOM 6559 C C . HIS B 1 402 ? 23.688 12.547 23.062 1 63.03 402 HIS B C 1
ATOM 6561 O O . HIS B 1 402 ? 23.328 11.492 22.516 1 63.03 402 HIS B O 1
#

Sequence (804 aa):
MNGIQKAFAVCLVVGTTLQLVILPLFYFHRGMSGDWYQFEGEIYVRAESTRTGSGRGVVGTASRNGSTTERILFHRLSECPDSNIPHLNNISFYDLDNITMDQAESVVFGSEEFEKARRATTLADSLIPNLIDKNVWFKASGRRIMEANLAQLEMKIGNYTFIPGGHWRPNHCIPVWKVAIIIPFRNRSHHLPILLRYLVPMLRRQLLEFGVFAVNQENDLNFNRATLMNVGFMESLNMSHWDCFVFHDVDHVPLSDLNYYGCSNMPRHFISGDSVWNYTLAYENLFGGVTGFLGSDIRKMNGFPNVYWGWGGEDDEILLRARRVKLKIGRRPQGRNRFIGFYKDIQHHHHSAAAMPERHRLLRNYVKRMKYDGLSNLRYPPPRLEIHPLYVNISVNIYRLHMNGIQKAFAVCLVVGTTLQLVILPLFYFHRGMSGDWYQFEGEIYVRAESTRTGSGRGVVGTASRNGSTTERILFHRLSECPDSNIPHLNNISFYDLDNITMDQAESVVFGSEEFEKARRATTLADSLIPNLIDKNVWFKASGRRIMEANLAQLEMKIGNYTFIPGGHWRPNHCIPVWKVAIIIPFRNRSHHLPILLRYLVPMLRRQLLEFGVFAVNQENDLNFNRATLMNVGFMESLNMSHWDCFVFHDVDHVPLSDLNYYGCSNMPRHFISGDSVWNYTLAYENLFGGVTGFLGSDIRKMNGFPNVYWGWGGEDDEILLRARRVKLKIGRRPQGRNRFIGFYKDIQHHHHSAAAMPERHRLLRNYVKRMKYDGLSNLRYPPPRLEIHPLYVNISVNIYRLH

InterPro domains:
  IPR003859 Beta-1,4-galactosyltransferase [PR02050] (213-232)
  IPR003859 Beta-1,4-galactosyltransferase [PR02050] (244-263)
  IPR003859 Beta-1,4-galactosyltransferase [PR02050] (281-302)
  IPR003859 Beta-1,4-galactosyltransferase [PR02050] (303-321)
  IPR003859 Beta-1,4-galactosyltransferase [PTHR19300] (142-400)
  IPR027791 Galactosyltransferase, C-terminal [PF02709] (268-345)
  IPR027995 Galactosyltransferase, N-terminal [PF13733] (151-264)
  IPR029044 Nucleotide-diphospho-sugar transferases [G3DSA:3.90.550.10] (112-400)
  IPR029044 Nucleotide-diphospho-sugar transferases [SSF53448] (155-399)

Secondary structure (DSSP, 8-state):
----------------------------------------------------SS--------------------PPPPBPP-S--TT---B---------HHHHHHHHH-HHHHHHHHHHHHHHHHHGGGT--TTTTTSHHHHHHHHHHHHTT-EEETTEEEETTTEEEESSSB-S-EEEEEEEESS-TTHHHHHHHHHHHHHHHTT-EEEEEEEEE-SSSPP-HHHHHHHHHHHHTTT---SEEEEE-TTEEE-BTTS--SSTTSSEE--SEEGGGTTB-SSTT---SEEEE-HHHHHHTTSS-TT--SBSSHHHHHHHHHHHTTPPPEEPPTTSSTTTTEEEE--TT--PPPBPTTHHHHHHTHHHHTTTSSGGG---PPPEEEE-SS-EEEEE------/---------------S----------------S-----------------------------------------PPPPBPP-S--TT---B---------HHHHHHHHH-HHHHHHHHHHHHHHHHHGGGT--TTTTTSHHHHHHHHHHHHTT-EEETTEEEETTTEEEESSSB-S-EEEEEEEESS-TTHHHHHHHHHHHHHHHTT-EEEEEEEEE-SSSPP-HHHHHHHHHHHHTTT---SEEEEE-TTEEE-BTTS--SSTTSSEE--SEEGGGTTB-SSTT---SEEEE-HHHHHHTTSS-TT--SBSSHHHHHHHHHHHTTPPPEEPPTTSSTTTTEEEE--TT--PPPBPTTHHHHHHTHHHHTTTSSSTT---PPPEEEE-SS-EEEEE------

Nearest PDB structures (foldseek):
  4l41-assembly1_C  TM=9.122E-01  e=3.479E-28  Homo sapiens
  1pzy-assembly2_D  TM=9.172E-01  e=4.633E-27  Bos taurus
  1yro-assembly2_D  TM=8.973E-01  e=2.862E-27  Bos taurus
  2fyd-assembly2_D  TM=9.201E-01  e=7.500E-27  Bos taurus
  6fwt-assembly1_A  TM=8.388E-01  e=3.641E-27  Homo sapiens

Radius of gyration: 31.68 Å; Cα contacts (8 Å, |Δi|>4): 1371; chains: 2; bounding box: 100×81×100 Å